Protein AF-A0A411YXD1-F1 (afdb_monomer_lite)

Radius of gyration: 34.12 Å; chains: 1; bounding box: 99×83×106 Å

pLDDT: mean 89.42, std 14.89, range [24.67, 98.75]

Structure (mmCIF, N/CA/C/O backbone):
data_AF-A0A411YXD1-F1
#
_entry.id   AF-A0A411YXD1-F1
#
loop_
_atom_site.group_PDB
_atom_site.id
_atom_site.type_symbol
_atom_site.label_atom_id
_atom_site.label_alt_id
_atom_site.label_comp_id
_atom_site.label_asym_id
_atom_site.label_entity_id
_atom_site.label_seq_id
_atom_site.pdbx_PDB_ins_code
_atom_site.Cartn_x
_atom_site.Cartn_y
_atom_site.Cartn_z
_atom_site.occupancy
_atom_site.B_iso_or_equiv
_atom_site.auth_seq_id
_atom_site.auth_comp_id
_atom_site.auth_asym_id
_atom_site.auth_atom_id
_atom_site.pdbx_PDB_model_num
ATOM 1 N N . MET A 1 1 ? -60.238 25.361 -49.384 1.00 35.88 1 MET A N 1
ATOM 2 C CA . MET A 1 1 ? -60.383 26.571 -48.543 1.00 35.88 1 MET A CA 1
ATOM 3 C C . MET A 1 1 ? -59.058 26.776 -47.833 1.00 35.88 1 MET A C 1
ATOM 5 O O . MET A 1 1 ? -58.477 25.775 -47.437 1.00 35.88 1 MET A O 1
ATOM 9 N N . VAL A 1 2 ? -58.539 28.002 -47.754 1.00 36.59 2 VAL A N 1
ATOM 10 C CA . VAL A 1 2 ? -57.205 28.255 -47.182 1.00 36.59 2 VAL A CA 1
ATOM 11 C C . VAL A 1 2 ? -57.301 28.357 -45.661 1.00 36.59 2 VAL A C 1
ATOM 13 O O . VAL A 1 2 ? -58.057 29.186 -45.165 1.00 36.59 2 VAL A O 1
ATOM 16 N N . LEU A 1 3 ? -56.491 27.577 -44.944 1.00 31.02 3 LEU A N 1
ATOM 17 C CA . LEU A 1 3 ? -55.954 27.973 -43.643 1.00 31.02 3 LEU A CA 1
ATOM 18 C C . LEU A 1 3 ? -54.430 27.938 -43.756 1.00 31.02 3 LEU A C 1
ATOM 20 O O . LEU A 1 3 ? -53.853 26.897 -44.062 1.00 31.02 3 LEU A O 1
ATOM 24 N N . LEU A 1 4 ? -53.797 29.088 -43.540 1.00 34.28 4 LEU A N 1
ATOM 25 C CA . LEU A 1 4 ? -52.350 29.186 -43.405 1.00 34.28 4 LEU A CA 1
ATOM 26 C C . LEU A 1 4 ? -51.988 28.818 -41.965 1.00 34.28 4 LEU A C 1
ATOM 28 O O . LEU A 1 4 ? -52.407 29.509 -41.039 1.00 34.28 4 LEU A O 1
ATOM 32 N N . ALA A 1 5 ? -51.205 27.757 -41.780 1.00 35.94 5 ALA A N 1
ATOM 33 C CA . ALA A 1 5 ? -50.383 27.627 -40.584 1.00 35.94 5 ALA A CA 1
ATOM 34 C C . ALA A 1 5 ? -49.140 28.500 -40.800 1.00 35.94 5 ALA A C 1
ATOM 36 O O . ALA A 1 5 ? -48.472 28.375 -41.828 1.00 35.94 5 ALA A O 1
ATOM 37 N N . SER A 1 6 ? -48.880 29.434 -39.886 1.00 31.80 6 SER A N 1
ATOM 38 C CA . SER A 1 6 ? -47.795 30.402 -40.047 1.00 31.80 6 SER A CA 1
ATOM 39 C C . SER A 1 6 ? -46.432 29.718 -40.041 1.00 31.80 6 SER A C 1
ATOM 41 O O . SER A 1 6 ? -46.124 28.947 -39.136 1.00 31.80 6 SER A O 1
ATOM 43 N N . ILE A 1 7 ? -45.588 30.077 -41.007 1.00 37.62 7 ILE A N 1
ATOM 44 C CA . ILE A 1 7 ? -44.143 29.898 -40.880 1.00 37.62 7 ILE A CA 1
ATOM 45 C C . ILE A 1 7 ? -43.700 30.837 -39.757 1.00 37.62 7 ILE A C 1
ATOM 47 O O . ILE A 1 7 ? -43.727 32.058 -39.934 1.00 37.62 7 ILE A O 1
ATOM 51 N N . SER A 1 8 ? -43.328 30.286 -38.600 1.00 34.41 8 SER A N 1
ATOM 52 C CA . SER A 1 8 ? -42.553 31.041 -37.615 1.00 34.41 8 SER A CA 1
ATOM 53 C C . SER A 1 8 ? -41.261 31.482 -38.290 1.00 34.41 8 SER A C 1
ATOM 55 O O . SER A 1 8 ? -40.558 30.658 -38.875 1.00 34.41 8 SER A O 1
ATOM 57 N N . MET A 1 9 ? -40.970 32.781 -38.253 1.00 32.47 9 MET A N 1
ATOM 58 C CA . MET A 1 9 ? -39.679 33.268 -38.723 1.00 32.47 9 MET A CA 1
ATOM 59 C C . MET A 1 9 ? -38.584 32.646 -37.860 1.00 32.47 9 MET A C 1
ATOM 61 O O . MET A 1 9 ? -38.710 32.605 -36.637 1.00 32.47 9 MET A O 1
ATOM 65 N N . ILE A 1 10 ? -37.525 32.173 -38.512 1.00 38.16 10 ILE A N 1
ATOM 66 C CA . ILE A 1 10 ? -36.271 31.846 -37.844 1.00 38.16 10 ILE A CA 1
ATOM 67 C C . ILE A 1 10 ? -35.782 33.158 -37.219 1.00 38.16 10 ILE A C 1
ATOM 69 O O . ILE A 1 10 ? -35.479 34.109 -37.947 1.00 38.16 10 ILE A O 1
ATOM 73 N N . ASN A 1 11 ? -35.774 33.238 -35.885 1.00 40.53 11 ASN A N 1
ATOM 74 C CA . ASN A 1 11 ? -34.968 34.244 -35.197 1.00 40.53 11 ASN A CA 1
ATOM 75 C C . ASN A 1 11 ? -33.523 34.023 -35.649 1.00 40.53 11 ASN A C 1
ATOM 77 O O . ASN A 1 11 ? -33.105 32.874 -35.755 1.00 40.53 11 ASN A O 1
ATOM 81 N N . ALA A 1 12 ? -32.774 35.089 -35.934 1.00 44.44 12 ALA A N 1
ATOM 82 C CA . ALA A 1 12 ? -31.348 34.934 -36.207 1.00 44.44 12 ALA A CA 1
ATOM 83 C C . ALA A 1 12 ? -30.702 34.209 -35.018 1.00 44.44 12 ALA A C 1
ATOM 85 O O . ALA A 1 12 ? -30.930 34.639 -33.887 1.00 44.44 12 ALA A O 1
ATOM 86 N N . ASP A 1 13 ? -29.968 33.123 -35.280 1.00 58.72 13 ASP A N 1
ATOM 87 C CA . ASP A 1 13 ? -29.427 32.252 -34.233 1.00 58.72 13 ASP A CA 1
ATOM 88 C C . ASP A 1 13 ? -28.627 33.085 -33.225 1.00 58.72 13 ASP A C 1
ATOM 90 O O . ASP A 1 13 ? -27.576 33.649 -33.550 1.00 58.72 13 ASP A O 1
ATOM 94 N N . GLU A 1 14 ? -29.149 33.209 -32.002 1.00 79.62 14 GLU A N 1
ATOM 95 C CA . GLU A 1 14 ? -28.469 33.934 -30.936 1.00 79.62 14 GLU A CA 1
ATOM 96 C C . GLU A 1 14 ? -27.281 33.081 -30.489 1.00 79.62 14 GLU A C 1
ATOM 98 O O . GLU A 1 14 ? -27.415 32.138 -29.715 1.00 79.62 14 GLU A O 1
ATOM 103 N N . SER A 1 15 ? -26.103 33.374 -31.044 1.00 86.81 15 SER A N 1
ATOM 104 C CA . SER A 1 15 ? -24.874 32.672 -30.690 1.00 86.81 15 SER A CA 1
ATOM 105 C C . SER A 1 15 ? -24.271 33.262 -29.414 1.00 86.81 15 SER A C 1
ATOM 107 O O . SER A 1 15 ? -23.796 34.405 -29.429 1.00 86.81 15 SER A O 1
ATOM 109 N N . SER A 1 16 ? -24.221 32.480 -28.341 1.00 93.88 16 SER A N 1
ATOM 110 C CA . SER A 1 16 ? -23.448 32.817 -27.146 1.00 93.88 16 SER A CA 1
ATOM 111 C C . SER A 1 16 ? -21.954 32.682 -27.440 1.00 93.88 16 SER A C 1
ATOM 113 O O . SER A 1 16 ? -21.511 31.676 -27.996 1.00 93.88 16 SER A O 1
ATOM 115 N N . ALA A 1 17 ? -21.174 33.700 -27.073 1.00 93.88 17 ALA A N 1
ATOM 116 C CA . ALA A 1 17 ? -19.719 33.694 -27.189 1.00 93.88 17 ALA A CA 1
ATOM 117 C C . ALA A 1 17 ? -19.075 33.413 -25.826 1.00 93.88 17 ALA A C 1
ATOM 119 O O . ALA A 1 17 ? -19.458 34.012 -24.821 1.00 93.88 17 ALA A O 1
ATOM 120 N N . TYR A 1 18 ? -18.074 32.538 -25.820 1.00 95.81 18 TYR A N 1
ATOM 121 C CA . TYR A 1 18 ? -17.337 32.103 -24.640 1.00 95.81 18 TYR A CA 1
ATOM 122 C C . TYR A 1 18 ? -15.846 32.363 -24.871 1.00 95.81 18 TYR A C 1
ATOM 124 O O . TYR A 1 18 ? -15.312 32.023 -25.926 1.00 95.81 18 TYR A O 1
ATOM 132 N N . ASN A 1 19 ? -15.179 32.970 -23.890 1.00 92.69 19 ASN A N 1
ATOM 133 C CA . ASN A 1 19 ? -13.729 33.160 -23.878 1.00 92.69 19 ASN A CA 1
ATOM 134 C C . ASN A 1 19 ? -13.125 32.275 -22.781 1.00 92.69 19 ASN A C 1
ATOM 136 O O . ASN A 1 19 ? -13.638 32.226 -21.661 1.00 92.69 19 ASN A O 1
ATOM 140 N N . LEU A 1 20 ? -12.029 31.599 -23.112 1.00 91.88 20 LEU A N 1
ATOM 141 C CA . LEU A 1 20 ? -11.222 30.803 -22.205 1.00 91.88 20 LEU A CA 1
ATOM 142 C C . LEU A 1 20 ? -9.737 31.113 -22.457 1.00 91.88 20 LEU A C 1
ATOM 144 O O . LEU A 1 20 ? -9.033 30.378 -23.150 1.00 91.88 20 LEU A O 1
ATOM 148 N N . ARG A 1 21 ? -9.263 32.231 -21.893 1.00 90.50 21 ARG A N 1
ATOM 149 C CA . ARG A 1 21 ? -7.937 32.827 -22.157 1.00 90.50 21 ARG A CA 1
ATOM 150 C C . ARG A 1 21 ? -7.789 33.233 -23.626 1.00 90.50 21 ARG A C 1
ATOM 152 O O . ARG A 1 21 ? -8.430 34.183 -24.068 1.00 90.50 21 ARG A O 1
ATOM 159 N N . THR A 1 22 ? -6.919 32.544 -24.363 1.00 91.19 22 THR A N 1
ATOM 160 C CA . THR A 1 22 ? -6.636 32.808 -25.772 1.00 91.19 22 THR A CA 1
ATOM 161 C C . THR A 1 22 ? -7.518 31.992 -26.715 1.00 91.19 22 THR A C 1
ATOM 163 O O . THR A 1 22 ? -7.541 32.287 -27.908 1.00 91.19 22 THR A O 1
ATOM 166 N N . ALA A 1 23 ? -8.264 31.011 -26.194 1.00 94.56 23 ALA A N 1
ATOM 167 C CA . ALA A 1 23 ? -9.301 30.306 -26.931 1.00 94.56 23 ALA A CA 1
ATOM 168 C C . ALA A 1 23 ? -10.633 31.063 -26.828 1.00 94.56 23 ALA A C 1
ATOM 170 O O . ALA A 1 23 ? -11.084 31.374 -25.725 1.00 94.56 23 ALA A O 1
ATOM 171 N N . GLU A 1 24 ? -11.297 31.327 -27.952 1.00 95.94 24 GLU A N 1
ATOM 172 C CA . GLU A 1 24 ? -12.664 31.866 -27.971 1.00 95.94 24 GLU A CA 1
ATOM 173 C C . GLU A 1 24 ? -13.546 31.031 -28.886 1.00 95.94 24 GLU A C 1
ATOM 175 O O . GLU A 1 24 ? -13.116 30.622 -29.959 1.00 95.94 24 GLU A O 1
ATOM 180 N N . PHE A 1 25 ? -14.795 30.791 -28.504 1.00 96.06 25 PHE A N 1
ATOM 181 C CA . PHE A 1 25 ? -15.712 30.000 -29.319 1.00 96.06 25 PHE A CA 1
ATOM 182 C C . PHE A 1 25 ? -17.157 30.473 -29.203 1.00 96.06 25 PHE A C 1
ATOM 184 O O . PHE A 1 25 ? -17.528 31.229 -28.301 1.00 96.06 25 PHE A O 1
ATOM 191 N N . LYS A 1 26 ? -17.987 30.042 -30.155 1.00 95.38 26 LYS A N 1
ATOM 192 C CA . LYS A 1 26 ? -19.409 30.387 -30.227 1.00 95.38 26 LYS A CA 1
ATOM 193 C C . LYS A 1 26 ? -20.263 29.136 -30.323 1.00 95.38 26 LYS A C 1
ATOM 195 O O . LYS A 1 26 ? -20.011 28.292 -31.177 1.00 95.38 26 LYS A O 1
ATOM 200 N N . LEU A 1 27 ? -21.289 29.068 -29.483 1.00 95.06 27 LEU A N 1
ATOM 201 C CA . LEU A 1 27 ? -22.323 28.033 -29.500 1.00 95.06 27 LEU A CA 1
ATOM 202 C C . LEU A 1 27 ? -23.685 28.693 -29.732 1.00 95.06 27 LEU A C 1
ATOM 204 O O . LEU A 1 27 ? -23.837 29.896 -29.519 1.00 95.06 27 LEU A O 1
ATOM 208 N N . SER A 1 28 ? -24.686 27.916 -30.136 1.00 92.19 28 SER A N 1
ATOM 209 C CA . SER A 1 28 ? -26.081 28.370 -30.081 1.00 92.19 28 SER A CA 1
ATOM 210 C C . SER A 1 28 ? -26.512 28.541 -28.616 1.00 92.19 28 SER A C 1
ATOM 212 O O . SER A 1 28 ? -26.111 27.747 -27.765 1.00 92.19 28 SER A O 1
ATOM 214 N N . ALA A 1 29 ? -27.293 29.579 -28.294 1.00 89.69 29 ALA A N 1
ATOM 215 C CA . ALA A 1 29 ? -27.664 29.923 -26.913 1.00 89.69 29 ALA A CA 1
ATOM 216 C C . ALA A 1 29 ? -28.579 28.903 -26.201 1.00 89.69 29 ALA A C 1
ATOM 218 O O . ALA A 1 29 ? -28.883 29.080 -25.022 1.00 89.69 29 ALA A O 1
ATOM 219 N N . ASP A 1 30 ? -29.010 27.845 -26.888 1.00 92.38 30 ASP A N 1
ATOM 220 C CA . ASP A 1 30 ? -29.716 26.697 -26.315 1.00 92.38 30 ASP A CA 1
ATOM 221 C C . ASP A 1 30 ? -28.779 25.601 -25.761 1.00 92.38 30 ASP A C 1
ATOM 223 O O . ASP A 1 30 ? -29.251 24.702 -25.064 1.00 92.38 30 ASP A O 1
ATOM 227 N N . TRP A 1 31 ? -27.461 25.686 -25.989 1.00 96.75 31 TRP A N 1
ATOM 228 C CA . TRP A 1 31 ? -26.475 24.843 -25.302 1.00 96.75 31 TRP A CA 1
ATOM 229 C C . TRP A 1 31 ? -26.334 25.256 -23.833 1.00 96.75 31 TRP A C 1
ATOM 231 O O . TRP A 1 31 ? -25.982 26.394 -23.513 1.00 96.75 31 TRP A O 1
ATOM 241 N N . GLN A 1 32 ? -26.568 24.312 -22.921 1.00 96.62 32 GLN A N 1
ATOM 242 C CA . GLN A 1 32 ? -26.521 24.571 -21.485 1.00 96.62 32 GLN A CA 1
ATOM 243 C C . GLN A 1 32 ? -25.117 24.308 -20.929 1.00 96.62 32 GLN A C 1
ATOM 245 O O . GLN A 1 32 ? -24.613 23.192 -21.019 1.00 96.62 32 GLN A O 1
ATOM 250 N N . VAL A 1 33 ? -24.522 25.309 -20.270 1.00 96.50 33 VAL A N 1
ATOM 251 C CA . VAL A 1 33 ? -23.335 25.119 -19.415 1.00 96.50 33 VAL A CA 1
ATOM 252 C C . VAL A 1 33 ? -23.712 24.210 -18.242 1.00 96.50 33 VAL A C 1
ATOM 254 O O . VAL A 1 33 ? -24.621 24.540 -17.475 1.00 96.50 33 VAL A O 1
ATOM 257 N N . ILE A 1 34 ? -23.007 23.089 -18.091 1.00 93.88 34 ILE A N 1
ATOM 258 C CA . ILE A 1 34 ? -23.165 22.146 -16.970 1.00 93.88 34 ILE A CA 1
ATOM 259 C C . ILE A 1 34 ? -22.016 22.251 -15.960 1.00 93.88 34 ILE A C 1
ATOM 261 O O . ILE A 1 34 ? -22.231 22.024 -14.770 1.00 93.88 34 ILE A O 1
ATOM 265 N N . TYR A 1 35 ? -20.830 22.678 -16.401 1.00 91.81 35 TYR A N 1
ATOM 266 C CA . TYR A 1 35 ? -19.693 22.992 -15.539 1.00 91.81 35 TYR A CA 1
ATOM 267 C C . TYR A 1 35 ? -18.881 24.158 -16.113 1.00 91.81 35 TYR A C 1
ATOM 269 O O . TYR A 1 35 ? -18.797 24.352 -17.326 1.00 91.81 35 TYR A O 1
ATOM 277 N N . SER A 1 36 ? -18.271 24.953 -15.235 1.00 89.31 36 SER A N 1
ATOM 278 C CA . SER A 1 36 ? -17.346 26.015 -15.631 1.00 89.31 36 SER A CA 1
ATOM 279 C C . SER A 1 36 ? -16.324 26.283 -14.533 1.00 89.31 36 SER A C 1
ATOM 281 O O . SER A 1 36 ? -16.703 26.570 -13.394 1.00 89.31 36 SER A O 1
ATOM 283 N N . ARG A 1 37 ? -15.038 26.282 -14.884 1.00 81.38 37 ARG A N 1
ATOM 284 C CA . ARG A 1 37 ? -13.931 26.710 -14.025 1.00 81.38 37 ARG A CA 1
ATOM 285 C C . ARG A 1 37 ? -13.236 27.893 -14.689 1.00 81.38 37 ARG A C 1
ATOM 287 O O . ARG A 1 37 ? -12.731 27.758 -15.803 1.00 81.38 37 ARG A O 1
ATOM 294 N N . ARG A 1 38 ? -13.223 29.043 -14.000 1.00 79.31 38 ARG A N 1
ATOM 295 C CA . ARG A 1 38 ? -12.685 30.316 -14.510 1.00 79.31 38 ARG A CA 1
ATOM 296 C C . ARG A 1 38 ? -11.320 30.112 -15.169 1.00 79.31 38 ARG A C 1
ATOM 298 O O . ARG A 1 38 ? -10.421 29.535 -14.566 1.00 79.31 38 ARG A O 1
ATOM 305 N N . ASP A 1 39 ? -11.201 30.598 -16.400 1.00 79.94 39 ASP A N 1
ATOM 306 C CA . ASP A 1 39 ? -10.015 30.530 -17.256 1.00 79.94 39 ASP A CA 1
ATOM 307 C C . ASP A 1 39 ? -9.462 29.107 -17.515 1.00 79.94 39 ASP A C 1
ATOM 309 O O . ASP A 1 39 ? -8.401 28.990 -18.117 1.00 79.94 39 ASP A O 1
ATOM 313 N N . GLN A 1 40 ? -10.122 28.025 -17.085 1.00 88.50 40 GLN A N 1
ATOM 314 C CA . GLN A 1 40 ? -9.610 26.651 -17.197 1.00 88.50 40 GLN A CA 1
ATOM 315 C C . GLN A 1 40 ? -10.502 25.730 -18.035 1.00 88.50 40 GLN A C 1
ATOM 317 O O . GLN A 1 40 ? -9.966 24.967 -18.830 1.00 88.50 40 GLN A O 1
ATOM 322 N N . GLN A 1 41 ? -11.829 25.767 -17.863 1.00 96.12 41 GLN A N 1
ATOM 323 C CA . GLN A 1 41 ? -12.745 24.792 -18.470 1.00 96.12 41 GLN A CA 1
ATOM 324 C C . GLN A 1 41 ? -14.181 25.322 -18.592 1.00 96.12 41 GLN A C 1
ATOM 326 O O . GLN A 1 41 ? -14.681 25.969 -17.670 1.00 96.12 41 GLN A O 1
ATOM 331 N N . PHE A 1 42 ? -14.859 24.972 -19.684 1.00 97.25 42 PHE A N 1
ATOM 332 C CA . PHE A 1 42 ? -16.319 24.956 -19.797 1.00 97.25 42 PHE A CA 1
ATOM 333 C C . PHE A 1 42 ? -16.779 23.601 -20.330 1.00 97.25 42 PHE A C 1
ATOM 335 O O . PHE A 1 42 ? -16.276 23.160 -21.364 1.00 97.25 42 PHE A O 1
ATOM 342 N N . ASP A 1 43 ? -17.794 23.023 -19.692 1.00 97.56 43 ASP A N 1
ATOM 343 C CA . ASP A 1 43 ? -18.489 21.840 -20.193 1.00 97.56 43 ASP A CA 1
ATOM 344 C C . ASP A 1 43 ? -19.954 22.190 -20.461 1.00 97.56 43 ASP A C 1
ATOM 346 O O . ASP A 1 43 ? -20.622 22.840 -19.644 1.00 97.56 43 ASP A O 1
ATOM 350 N N . PHE A 1 44 ? -20.461 21.743 -21.605 1.00 97.88 44 PHE A N 1
ATOM 351 C CA . PHE A 1 44 ? -21.805 22.019 -22.098 1.00 97.88 44 PHE A CA 1
ATOM 352 C C . PHE A 1 44 ? -22.529 20.726 -22.453 1.00 97.88 44 PHE A C 1
ATOM 354 O O . PHE A 1 44 ? -21.902 19.791 -22.943 1.00 97.88 44 PHE A O 1
ATOM 361 N N . VAL A 1 45 ? -23.854 20.719 -22.324 1.00 97.31 45 VAL A N 1
ATOM 362 C CA . VAL A 1 45 ? -24.727 19.696 -22.915 1.00 97.31 45 VAL A CA 1
ATOM 363 C C . VAL A 1 45 ? -25.546 20.293 -24.061 1.00 97.31 45 VAL A C 1
ATOM 365 O O . VAL A 1 45 ? -25.969 21.454 -24.001 1.00 97.31 45 VAL A O 1
ATOM 368 N N . SER A 1 46 ? -25.756 19.509 -25.118 1.00 97.00 46 SER A N 1
ATOM 369 C CA . SER A 1 46 ? -26.563 19.906 -26.271 1.00 97.00 46 SER A CA 1
ATOM 370 C C . SER A 1 46 ? -28.062 19.999 -25.932 1.00 97.00 46 SER A C 1
ATOM 372 O O . SER A 1 46 ? -28.527 19.329 -25.006 1.00 97.00 46 SER A O 1
ATOM 374 N N . PRO A 1 47 ? -28.862 20.760 -26.708 1.00 95.31 47 PRO A N 1
ATOM 375 C CA . PRO A 1 47 ? -30.299 20.950 -26.446 1.00 95.31 47 PRO A CA 1
ATOM 376 C C . PRO A 1 47 ? -31.133 19.657 -26.475 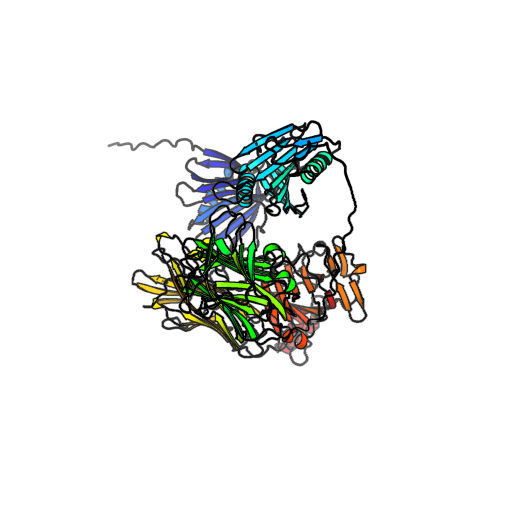1.00 95.31 47 PRO A C 1
ATOM 378 O O . PRO A 1 47 ? -32.225 19.600 -25.913 1.00 95.31 47 PRO A O 1
ATOM 381 N N . ASP A 1 48 ? -30.631 18.623 -27.155 1.00 94.25 48 ASP A N 1
ATOM 382 C CA . ASP A 1 48 ? -31.226 17.289 -27.269 1.00 94.25 48 ASP A CA 1
ATOM 383 C C . ASP A 1 48 ? -30.623 16.255 -26.295 1.00 94.25 48 ASP A C 1
ATOM 385 O O . ASP A 1 48 ? -31.038 15.096 -26.304 1.00 94.25 48 ASP A O 1
ATOM 389 N N . GLY A 1 49 ? -29.650 16.648 -25.462 1.00 95.19 49 GLY A N 1
ATOM 390 C CA . GLY A 1 49 ? -28.975 15.771 -24.499 1.00 95.19 49 GLY A CA 1
ATOM 391 C C . GLY A 1 49 ? -28.081 14.688 -25.116 1.00 95.19 49 GLY A C 1
ATOM 392 O O . GLY A 1 49 ? -27.695 13.755 -24.413 1.00 95.19 49 GLY A O 1
ATOM 393 N N . ARG A 1 50 ? -27.781 14.757 -26.421 1.00 96.56 50 ARG A N 1
ATOM 394 C CA . ARG A 1 50 ? -27.022 13.721 -27.149 1.00 96.56 50 ARG A CA 1
ATOM 395 C C . ARG A 1 50 ? -25.514 13.940 -27.189 1.00 96.56 50 ARG A C 1
ATOM 397 O O . ARG A 1 50 ? -24.785 12.983 -27.470 1.00 96.56 50 ARG A O 1
ATOM 404 N N . TYR A 1 51 ? -25.064 15.166 -26.944 1.00 97.94 51 TYR A N 1
ATOM 405 C CA . TYR A 1 51 ? -23.663 15.556 -27.002 1.00 97.94 51 TYR A CA 1
ATOM 406 C C . TYR A 1 51 ? -23.266 16.335 -25.750 1.00 97.94 51 TYR A C 1
ATOM 408 O O . TYR A 1 51 ? -24.007 17.207 -25.293 1.00 97.94 51 TYR A O 1
ATOM 416 N N . GLU A 1 52 ? -22.063 16.073 -25.253 1.00 98.12 52 GLU A N 1
ATOM 417 C CA . GLU A 1 52 ? -21.392 16.907 -24.257 1.00 98.12 52 GLU A CA 1
ATOM 418 C C . GLU A 1 52 ? -20.130 17.500 -24.892 1.00 98.12 52 GLU A C 1
ATOM 420 O O . GLU A 1 52 ? -19.293 16.763 -25.410 1.00 98.12 52 GLU A O 1
ATOM 425 N N . LEU A 1 53 ? -20.001 18.827 -24.896 1.00 98.06 53 LEU A N 1
ATOM 426 C CA . LEU A 1 53 ? -18.821 19.537 -25.399 1.00 98.06 53 LEU A CA 1
ATOM 427 C C . LEU A 1 53 ? -17.993 20.003 -24.203 1.00 98.06 53 LEU A C 1
ATOM 429 O O . LEU A 1 53 ? -18.499 20.770 -23.389 1.00 98.06 53 LEU A O 1
ATOM 433 N N . TRP A 1 54 ? -16.736 19.582 -24.109 1.00 98.19 54 TRP A N 1
ATOM 434 C CA . TRP A 1 54 ? -15.784 20.049 -23.104 1.00 98.19 54 TRP A CA 1
ATOM 435 C C . TRP A 1 54 ? -14.694 20.877 -23.798 1.00 98.19 54 TRP A C 1
ATOM 437 O O . TRP A 1 54 ? -14.033 20.416 -24.733 1.00 98.19 54 TRP A O 1
ATOM 447 N N . ALA A 1 55 ? -14.500 22.112 -23.343 1.00 97.25 55 ALA A N 1
ATOM 448 C CA . ALA A 1 55 ? -13.508 23.051 -23.856 1.00 97.25 55 ALA A CA 1
ATOM 449 C C . ALA A 1 55 ? -12.610 23.489 -22.696 1.00 97.25 55 ALA A C 1
ATOM 451 O O . ALA A 1 55 ? -13.058 24.226 -21.813 1.00 97.25 55 ALA A O 1
ATOM 452 N N . ARG A 1 56 ? -11.361 23.008 -22.656 1.00 97.06 56 ARG A N 1
ATOM 453 C CA . ARG A 1 56 ? -10.495 23.163 -21.476 1.00 97.06 56 ARG A CA 1
ATOM 454 C C . ARG A 1 56 ? -9.016 23.298 -21.791 1.00 97.06 56 ARG A C 1
ATOM 456 O O . ARG A 1 56 ? -8.510 22.677 -22.715 1.00 97.06 56 ARG A O 1
ATOM 463 N N . TRP A 1 57 ? -8.314 24.059 -20.963 1.00 94.25 57 TRP A N 1
ATOM 464 C CA . TRP A 1 57 ? -6.860 23.997 -20.865 1.00 94.25 57 TRP A CA 1
ATOM 465 C C . TRP A 1 57 ? -6.471 22.840 -19.944 1.00 94.25 57 TRP A C 1
ATOM 467 O O . TRP A 1 57 ? -7.024 22.697 -18.849 1.00 94.25 57 TRP A O 1
ATOM 477 N N . TRP A 1 58 ? -5.530 22.015 -20.390 1.00 91.12 58 TRP A N 1
ATOM 478 C CA . TRP A 1 58 ? -5.039 20.839 -19.675 1.00 91.12 58 TRP A CA 1
ATOM 479 C C . TRP A 1 58 ? -3.511 20.836 -19.666 1.00 91.12 58 TRP A C 1
ATOM 481 O O . TRP A 1 58 ? -2.861 21.104 -20.680 1.00 91.12 58 TRP A O 1
ATOM 491 N N . PHE A 1 59 ? -2.930 20.557 -18.504 1.00 84.00 59 PHE A N 1
ATOM 492 C CA . PHE A 1 59 ? -1.502 20.301 -18.386 1.00 84.00 59 PHE A CA 1
ATOM 493 C C . PHE A 1 59 ? -1.240 18.864 -18.854 1.00 84.00 59 PHE A C 1
ATOM 495 O O . PHE A 1 59 ? -1.899 17.976 -18.331 1.00 84.00 59 PHE A O 1
ATOM 502 N N . PRO A 1 60 ? -0.324 18.605 -19.806 1.00 77.12 60 PRO A N 1
ATOM 503 C CA . PRO A 1 60 ? -0.077 17.251 -20.296 1.00 77.12 60 PRO A CA 1
ATOM 504 C C . PRO A 1 60 ? 0.731 16.435 -19.276 1.00 77.12 60 PRO A C 1
ATOM 506 O O . PRO A 1 60 ? 1.957 16.359 -19.360 1.00 77.12 60 PRO A O 1
ATOM 509 N N . ASP A 1 61 ? 0.019 15.880 -18.297 1.00 72.50 61 ASP A N 1
ATOM 510 C CA . ASP A 1 61 ? 0.488 14.920 -17.293 1.00 72.50 61 ASP A CA 1
ATOM 511 C C . ASP A 1 61 ? 0.448 13.467 -17.803 1.00 72.50 61 ASP A C 1
ATOM 513 O O . ASP A 1 61 ? 1.289 12.658 -17.416 1.00 72.50 61 ASP A O 1
ATOM 517 N N . GLU A 1 62 ? -0.457 13.159 -18.734 1.00 64.06 62 GLU A N 1
ATOM 518 C CA . GLU A 1 62 ? -0.554 11.867 -19.427 1.00 64.06 62 GLU A CA 1
ATOM 519 C C . GLU A 1 62 ? -0.100 11.957 -20.904 1.00 64.06 62 GLU A C 1
ATOM 521 O O . GLU A 1 62 ? -0.160 13.026 -21.525 1.00 64.06 62 GLU A O 1
ATOM 526 N N . PRO A 1 63 ? 0.343 10.850 -21.533 1.00 73.94 63 PRO A N 1
ATOM 527 C CA . PRO A 1 63 ? 0.606 10.828 -22.969 1.00 73.94 63 PRO A CA 1
ATOM 528 C C . PRO A 1 63 ? -0.705 10.904 -23.771 1.00 73.94 63 PRO A C 1
ATOM 530 O O . PRO A 1 63 ? -1.670 10.198 -23.500 1.00 73.94 63 PRO A O 1
ATOM 533 N N . LEU A 1 64 ? -0.743 11.713 -24.835 1.00 80.75 64 LEU A N 1
ATOM 534 C CA . LEU A 1 64 ? -1.938 11.838 -25.691 1.00 80.75 64 LEU A CA 1
ATOM 535 C C . LEU A 1 64 ? -2.240 10.589 -26.552 1.00 80.75 64 LEU A C 1
ATOM 537 O O . LEU A 1 64 ? -3.283 10.540 -27.206 1.00 80.75 64 LEU A O 1
ATOM 541 N N . LEU A 1 65 ? -1.347 9.600 -26.593 1.00 80.44 65 LEU A N 1
ATOM 542 C CA . LEU A 1 65 ? -1.449 8.372 -27.388 1.00 80.44 65 LEU A CA 1
ATOM 543 C C . LEU A 1 65 ? -0.906 7.187 -26.576 1.00 80.44 65 LEU A C 1
ATOM 545 O O . LEU A 1 65 ? -0.077 7.385 -25.692 1.00 80.44 65 LEU A O 1
ATOM 549 N N . GLY A 1 66 ? -1.331 5.966 -26.915 1.00 65.56 66 GLY A N 1
ATOM 550 C CA . GLY A 1 66 ? -0.883 4.723 -26.265 1.00 65.56 66 GLY A CA 1
ATOM 551 C C . GLY A 1 66 ? -1.997 3.909 -25.598 1.00 65.56 66 GLY A C 1
ATOM 552 O O . GLY A 1 66 ? -1.761 2.763 -25.233 1.00 65.56 66 GLY A O 1
ATOM 553 N N . PHE A 1 67 ? -3.203 4.471 -25.484 1.00 67.06 67 PHE A N 1
ATOM 554 C CA . PHE A 1 67 ? -4.398 3.774 -25.001 1.00 67.06 67 PHE A CA 1
ATOM 555 C C . PHE A 1 67 ? -5.073 2.960 -26.119 1.00 67.06 67 PHE A C 1
ATOM 557 O O . PHE A 1 67 ? -5.026 3.339 -27.293 1.00 67.06 67 PHE A O 1
ATOM 564 N N . ASP A 1 68 ? -5.698 1.840 -25.753 1.00 72.06 68 ASP A N 1
ATOM 565 C CA . ASP A 1 68 ? -6.322 0.865 -26.657 1.00 72.06 68 ASP A CA 1
ATOM 566 C C . ASP A 1 68 ? -7.719 1.276 -27.157 1.00 72.06 68 ASP A C 1
ATOM 568 O O . ASP A 1 68 ? -8.205 0.743 -28.155 1.00 72.06 68 ASP A O 1
ATOM 572 N N . ASP A 1 69 ? -8.336 2.273 -26.520 1.00 84.31 69 ASP A N 1
ATOM 573 C CA . ASP A 1 69 ? -9.610 2.879 -26.919 1.00 84.31 69 ASP A CA 1
ATOM 574 C C . ASP A 1 69 ? -9.484 3.917 -28.059 1.00 84.31 69 ASP A C 1
ATOM 576 O O . ASP A 1 69 ? -10.498 4.361 -28.612 1.00 84.31 69 ASP A O 1
ATOM 580 N N . ILE A 1 70 ? -8.260 4.290 -28.461 1.00 88.19 70 ILE A N 1
ATOM 581 C CA . ILE A 1 70 ? -7.990 5.255 -29.540 1.00 88.19 70 ILE A CA 1
ATOM 582 C C . ILE A 1 70 ? -8.115 4.574 -30.913 1.00 88.19 70 ILE A C 1
ATOM 584 O O . ILE A 1 70 ? -7.160 4.034 -31.469 1.00 88.19 70 ILE A O 1
ATOM 588 N N . ILE A 1 71 ? -9.303 4.670 -31.510 1.00 89.06 71 ILE A N 1
ATOM 589 C CA . ILE A 1 71 ? -9.645 4.047 -32.799 1.00 89.06 71 ILE A CA 1
ATOM 590 C C . ILE A 1 71 ? -8.981 4.753 -33.997 1.00 89.06 71 ILE A C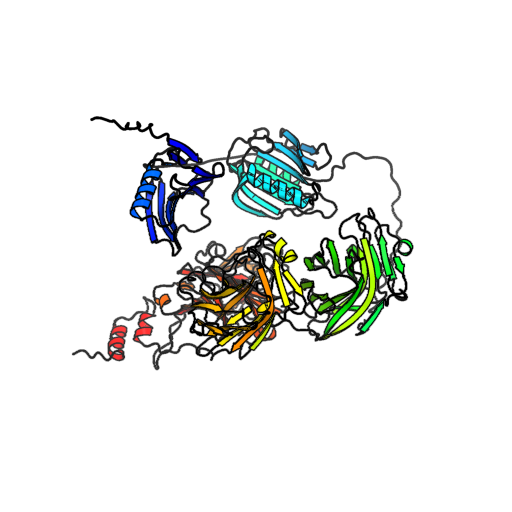 1
ATOM 592 O O . ILE A 1 71 ? -8.705 4.123 -35.021 1.00 89.06 71 ILE A O 1
ATOM 596 N N . ARG A 1 72 ? -8.729 6.068 -33.905 1.00 91.31 72 ARG A N 1
ATOM 597 C CA . ARG A 1 72 ? -8.052 6.863 -34.949 1.00 91.31 72 ARG A CA 1
ATOM 598 C C . ARG A 1 72 ? -7.417 8.124 -34.366 1.00 91.31 72 ARG A C 1
ATOM 600 O O . ARG A 1 72 ? -8.019 8.799 -33.536 1.00 91.31 72 ARG A O 1
ATOM 607 N N . HIS A 1 73 ? -6.252 8.508 -34.884 1.00 91.94 73 HIS A N 1
ATOM 608 C CA . HIS A 1 73 ? -5.637 9.810 -34.618 1.00 91.94 73 HIS A CA 1
ATOM 609 C C . HIS A 1 73 ? -4.957 10.388 -35.871 1.00 91.94 73 HIS A C 1
ATOM 611 O O . HIS A 1 73 ? -4.555 9.647 -36.767 1.00 91.94 73 HIS A O 1
ATOM 617 N N . GLU A 1 74 ? -4.839 11.715 -35.955 1.00 90.00 74 GLU A N 1
ATOM 618 C CA . GLU A 1 74 ? -4.149 12.425 -37.049 1.00 90.00 74 GLU A CA 1
ATOM 619 C C . GLU A 1 74 ? -3.732 13.841 -36.612 1.00 90.00 74 GLU A C 1
ATOM 621 O O . GLU A 1 74 ? -4.483 14.521 -35.915 1.00 90.00 74 GLU A O 1
ATOM 626 N N . THR A 1 75 ? -2.562 14.329 -37.033 1.00 87.75 75 THR A N 1
ATOM 627 C CA . THR A 1 75 ? -2.164 15.726 -36.777 1.00 87.75 75 THR A CA 1
ATOM 628 C C . THR A 1 75 ? -2.765 16.653 -37.832 1.00 87.75 75 THR A C 1
ATOM 630 O O . THR A 1 75 ? -2.647 16.411 -39.034 1.00 87.75 75 THR A O 1
ATOM 633 N N . ARG A 1 76 ? -3.389 17.745 -37.388 1.00 89.38 76 ARG A N 1
ATOM 634 C CA . ARG A 1 76 ? -3.913 18.839 -38.218 1.00 89.38 76 ARG A CA 1
ATOM 635 C C . ARG A 1 76 ? -3.173 20.134 -37.878 1.00 89.38 76 ARG A C 1
ATOM 637 O O . ARG A 1 76 ? -2.609 20.250 -36.796 1.00 89.38 76 ARG A O 1
ATOM 644 N N . VAL A 1 77 ? -3.202 21.129 -38.769 1.00 88.19 77 VAL A N 1
ATOM 645 C CA . VAL A 1 77 ? -2.667 22.472 -38.472 1.00 88.19 77 VAL A CA 1
ATOM 646 C C . VAL A 1 77 ? -3.820 23.472 -38.438 1.00 88.19 77 VAL A C 1
ATOM 648 O O . VAL A 1 77 ? -4.460 23.722 -39.459 1.00 88.19 77 VAL A O 1
ATOM 651 N N . LEU A 1 78 ? -4.110 24.009 -37.254 1.00 89.31 78 LEU A N 1
ATOM 652 C CA . LEU A 1 78 ? -5.315 24.769 -36.913 1.00 89.31 78 LEU A CA 1
ATOM 653 C C . LEU A 1 78 ? -4.918 26.005 -36.087 1.00 89.31 78 LEU A C 1
ATOM 655 O O . LEU A 1 78 ? -4.038 25.911 -35.241 1.00 89.31 78 LEU A O 1
ATOM 659 N N . ALA A 1 79 ? -5.508 27.178 -36.349 1.00 87.00 79 ALA A N 1
ATOM 660 C CA . ALA A 1 79 ? -5.161 28.457 -35.687 1.00 87.00 79 ALA A CA 1
ATOM 661 C C . ALA A 1 79 ? -3.650 28.820 -35.684 1.00 87.00 79 ALA A C 1
ATOM 663 O O . ALA A 1 79 ? -3.184 29.614 -34.873 1.00 87.00 79 ALA A O 1
ATOM 664 N N . GLY A 1 80 ? -2.851 28.232 -36.584 1.00 83.81 80 GLY A N 1
ATOM 665 C CA . GLY A 1 80 ? -1.397 28.447 -36.652 1.00 83.81 80 GLY A CA 1
ATOM 666 C C . GLY A 1 80 ? -0.558 27.470 -35.849 1.00 83.81 80 GLY A C 1
ATOM 667 O O . GLY A 1 80 ? 0.630 27.717 -35.675 1.00 83.81 80 GLY A O 1
ATOM 668 N N . GLN A 1 81 ? -1.176 26.397 -35.368 1.00 89.06 81 GLN A N 1
ATOM 669 C CA . GLN A 1 81 ? -0.639 25.494 -34.363 1.00 89.06 81 GLN A CA 1
ATOM 670 C C . GLN A 1 81 ? -0.881 24.055 -34.818 1.00 89.06 81 GLN A C 1
ATOM 672 O O . GLN A 1 81 ? -1.860 23.777 -35.515 1.00 89.06 81 GLN A O 1
ATOM 677 N N . GLU A 1 82 ? -0.005 23.131 -34.439 1.00 91.06 82 GLU A N 1
ATOM 678 C CA . GLU A 1 82 ? -0.299 21.709 -34.605 1.00 91.06 82 GLU A CA 1
ATOM 679 C C . GLU A 1 82 ? -1.339 21.285 -33.567 1.00 91.06 82 GLU A C 1
ATOM 681 O O . GLU A 1 82 ? -1.244 21.642 -32.393 1.00 91.06 82 GLU A O 1
ATOM 686 N N . ALA A 1 83 ? -2.343 20.533 -34.005 1.00 95.06 83 ALA A N 1
ATOM 687 C CA . ALA A 1 83 ? -3.389 19.988 -33.158 1.00 95.06 83 ALA A CA 1
ATOM 688 C C . ALA A 1 83 ? -3.584 18.505 -33.479 1.00 95.06 83 ALA A C 1
ATOM 690 O O . ALA A 1 83 ? -3.868 18.139 -34.623 1.00 95.06 83 ALA A O 1
ATOM 691 N N . LEU A 1 84 ? -3.428 17.646 -32.475 1.00 94.25 84 LEU A N 1
ATOM 692 C CA . LEU A 1 84 ? -3.663 16.214 -32.603 1.00 94.25 84 LEU A CA 1
ATOM 693 C C . LEU A 1 84 ? -5.166 15.943 -32.509 1.00 94.25 84 LEU A C 1
ATOM 695 O O . LEU A 1 84 ? -5.780 16.194 -31.473 1.00 94.25 84 LEU A O 1
ATOM 699 N N . PHE A 1 85 ? -5.759 15.426 -33.581 1.00 96.44 85 PHE A N 1
ATOM 700 C CA . PHE A 1 85 ? -7.114 14.888 -33.556 1.00 96.44 85 PHE A CA 1
ATOM 701 C C . PHE A 1 85 ? -7.097 13.469 -32.987 1.00 96.44 85 PHE A C 1
ATOM 703 O O . PHE A 1 85 ? -6.272 12.658 -33.414 1.00 96.44 85 PHE A O 1
ATOM 710 N N . ARG A 1 86 ? -8.023 13.161 -32.072 1.00 96.75 86 ARG A N 1
ATOM 711 C CA . ARG A 1 86 ? -8.241 11.819 -31.507 1.00 96.75 86 ARG A CA 1
ATOM 712 C C . ARG A 1 86 ? -9.709 11.417 -31.669 1.00 96.75 86 ARG A C 1
ATOM 714 O O . ARG A 1 86 ? -10.608 12.229 -31.463 1.00 96.75 86 ARG A O 1
ATOM 721 N N . HIS A 1 87 ? -9.957 10.162 -32.023 1.00 96.06 87 HIS A N 1
ATOM 722 C CA . HIS A 1 87 ? -11.270 9.516 -32.012 1.00 96.06 87 HIS A CA 1
ATOM 723 C C . HIS A 1 87 ? -11.156 8.284 -31.118 1.00 96.06 87 HIS A C 1
ATOM 725 O O . HIS A 1 87 ? -10.365 7.384 -31.396 1.00 96.06 87 HIS A O 1
ATOM 731 N N . ILE A 1 88 ? -11.929 8.296 -30.034 1.00 94.88 88 ILE A N 1
ATOM 732 C CA . ILE A 1 88 ? -11.843 7.355 -28.916 1.00 94.88 88 ILE A CA 1
ATOM 733 C C . ILE A 1 88 ? -13.209 6.673 -28.740 1.00 94.88 88 ILE A C 1
ATOM 735 O O . ILE A 1 88 ? -14.234 7.360 -28.798 1.00 94.88 88 ILE A O 1
ATOM 739 N N . GLU A 1 89 ? -13.255 5.353 -28.540 1.00 93.56 89 GLU A N 1
ATOM 740 C CA . GLU A 1 89 ? -14.497 4.599 -28.288 1.00 93.56 89 GLU A CA 1
ATOM 741 C C . GLU A 1 89 ? -14.384 3.708 -27.047 1.00 93.56 89 GLU A C 1
ATOM 743 O O . GLU A 1 89 ? -13.608 2.759 -27.019 1.00 93.56 89 GLU A O 1
ATOM 748 N N . GLY A 1 90 ? -15.217 3.987 -26.040 1.00 84.12 90 GLY A N 1
ATOM 749 C CA . GLY A 1 90 ? -15.242 3.267 -24.769 1.00 84.12 90 GLY A CA 1
ATOM 750 C C . GLY A 1 90 ? -16.671 2.914 -24.357 1.00 84.12 90 GLY A C 1
ATOM 751 O O . GLY A 1 90 ? -17.487 3.792 -24.065 1.00 84.12 90 GLY A O 1
ATOM 752 N N . GLY A 1 91 ? -16.987 1.618 -24.315 1.00 87.06 91 GLY A N 1
ATOM 753 C CA . GLY A 1 91 ? -18.292 1.118 -23.867 1.00 87.06 91 GLY A CA 1
ATOM 754 C C . GLY A 1 91 ? -19.445 1.468 -24.818 1.00 87.06 91 GLY A C 1
ATOM 755 O O . GLY A 1 91 ? -19.550 0.899 -25.901 1.00 87.06 91 GLY A O 1
ATOM 756 N N . ASP A 1 92 ? -20.355 2.344 -24.383 1.00 87.44 92 ASP A N 1
ATOM 757 C CA . ASP A 1 92 ? -21.453 2.918 -25.184 1.00 87.44 92 ASP A CA 1
ATOM 758 C C . ASP A 1 92 ? -21.166 4.359 -25.663 1.00 87.44 92 ASP A C 1
ATOM 760 O O . ASP A 1 92 ? -22.007 4.985 -26.324 1.00 87.44 92 ASP A O 1
ATOM 764 N N . SER A 1 93 ? -19.982 4.882 -25.327 1.00 90.88 93 SER A N 1
ATOM 765 C CA . SER A 1 93 ? -19.571 6.269 -25.533 1.00 90.88 93 SER A CA 1
ATOM 766 C C . SER A 1 93 ? -18.481 6.419 -26.600 1.00 90.88 93 SER A C 1
ATOM 768 O O . SER A 1 93 ? -17.637 5.542 -26.795 1.00 90.88 93 SER A O 1
ATOM 770 N N . ARG A 1 94 ? -18.489 7.564 -27.287 1.00 96.81 94 ARG A N 1
ATOM 771 C CA . ARG A 1 94 ? -17.450 7.991 -28.231 1.00 96.81 94 ARG A CA 1
ATOM 772 C C . ARG A 1 94 ? -17.016 9.414 -27.904 1.00 96.81 94 ARG A C 1
ATOM 774 O O . ARG A 1 94 ? -17.878 10.276 -27.744 1.00 96.81 94 ARG A O 1
ATOM 781 N N . SER A 1 95 ? -15.710 9.671 -27.917 1.00 97.62 95 SER A N 1
ATOM 782 C CA . SER A 1 95 ? -15.139 11.023 -27.932 1.00 97.62 95 SER A CA 1
ATOM 783 C C . SER A 1 95 ? -14.525 11.343 -29.298 1.00 97.62 95 SER A C 1
ATOM 785 O O . SER A 1 95 ? -13.912 10.480 -29.933 1.00 97.62 95 SER A O 1
ATOM 787 N N . LEU A 1 96 ? -14.695 12.583 -29.753 1.00 97.56 96 LEU A N 1
ATOM 788 C CA . LEU A 1 96 ? -13.913 13.205 -30.821 1.00 97.56 96 LEU A CA 1
ATOM 789 C C . LEU A 1 96 ? -13.212 14.426 -30.231 1.00 97.56 96 LEU A C 1
ATOM 791 O O . LEU A 1 96 ? -13.859 15.266 -29.612 1.00 97.56 96 LEU A O 1
ATOM 795 N N . GLU A 1 97 ? -11.906 14.536 -30.421 1.00 97.88 97 GLU A N 1
ATOM 796 C CA . GLU A 1 97 ? -11.077 15.510 -29.717 1.00 97.88 97 GLU A CA 1
ATOM 797 C C . GLU A 1 97 ? -10.064 16.189 -30.640 1.00 97.88 97 GLU A C 1
ATOM 799 O O . GLU A 1 97 ? -9.558 15.578 -31.579 1.00 97.88 97 GLU A O 1
ATOM 804 N N . LEU A 1 98 ? -9.728 17.445 -30.332 1.00 97.38 98 LEU A N 1
ATOM 805 C CA . LEU A 1 98 ? -8.513 18.125 -30.780 1.00 97.38 98 LEU A CA 1
ATOM 806 C C . LEU A 1 98 ? -7.698 18.613 -29.579 1.00 97.38 98 LEU A C 1
ATOM 808 O O . LEU A 1 98 ? -8.210 19.381 -28.767 1.00 97.38 98 LEU A O 1
ATOM 812 N N . ALA A 1 99 ? -6.425 18.224 -29.523 1.00 96.44 99 ALA A N 1
ATOM 813 C CA . ALA A 1 99 ? -5.442 18.688 -28.549 1.00 96.44 99 ALA A CA 1
ATOM 814 C C . ALA A 1 99 ? -4.411 19.604 -29.235 1.00 96.44 99 ALA A C 1
ATOM 816 O O . ALA A 1 99 ? -3.601 19.136 -30.037 1.00 96.44 99 ALA A O 1
ATOM 817 N N . PHE A 1 100 ? -4.449 20.910 -28.960 1.00 95.94 100 PHE A N 1
ATOM 818 C CA . PHE A 1 100 ? -3.583 21.919 -29.584 1.00 95.94 100 PHE A CA 1
ATOM 819 C C . PHE A 1 100 ? -2.196 21.905 -28.933 1.00 95.94 100 PHE A C 1
ATOM 821 O O . PHE A 1 100 ? -2.007 22.431 -27.843 1.00 95.94 100 PHE A O 1
ATOM 828 N N . LEU A 1 101 ? -1.218 21.297 -29.605 1.00 90.81 101 LEU A N 1
ATOM 829 C CA . LEU A 1 101 ? 0.077 20.897 -29.039 1.00 90.81 101 LEU A CA 1
ATOM 830 C C . LEU A 1 101 ? 0.979 22.077 -28.642 1.00 90.81 101 LEU A C 1
ATOM 832 O O . LEU A 1 101 ? 1.924 21.911 -27.868 1.00 90.81 101 LEU A O 1
ATOM 836 N N . LYS A 1 102 ? 0.694 23.280 -29.151 1.00 91.94 102 LYS A N 1
ATOM 837 C CA . LYS A 1 102 ? 1.347 24.508 -28.700 1.00 91.94 102 LYS A CA 1
ATOM 838 C C . LYS A 1 102 ? 0.823 24.873 -27.306 1.00 91.94 102 LYS A C 1
ATOM 840 O O . LYS A 1 102 ? -0.307 25.328 -27.159 1.00 91.94 102 LYS A O 1
ATOM 845 N N . LYS A 1 103 ? 1.692 24.744 -26.303 1.00 87.44 103 LYS A N 1
ATOM 846 C CA . LYS A 1 103 ? 1.437 25.224 -24.940 1.00 87.44 103 LYS A CA 1
ATOM 847 C C . LYS A 1 103 ? 1.177 26.737 -24.908 1.00 87.44 103 LYS A C 1
ATOM 849 O O . LYS A 1 103 ? 1.831 27.499 -25.629 1.00 87.44 103 LYS A O 1
ATOM 854 N N . ASP A 1 104 ? 0.244 27.162 -24.062 1.00 86.88 104 ASP A N 1
ATOM 855 C CA . ASP A 1 104 ? -0.052 28.573 -23.806 1.00 86.88 104 ASP A CA 1
ATOM 856 C C . ASP A 1 104 ? 0.945 29.221 -22.826 1.00 86.88 104 ASP A C 1
ATOM 858 O O . ASP A 1 104 ? 1.952 28.629 -22.429 1.00 86.88 104 ASP A O 1
ATOM 862 N N . ALA A 1 105 ? 0.659 30.460 -22.415 1.00 77.50 105 ALA A N 1
ATOM 863 C CA . ALA A 1 105 ? 1.463 31.195 -21.439 1.00 77.50 105 ALA A CA 1
ATOM 864 C C . ALA A 1 105 ? 1.429 30.601 -20.011 1.00 77.50 105 ALA A C 1
ATOM 866 O O . ALA A 1 105 ? 2.223 31.016 -19.165 1.00 77.50 105 ALA A O 1
ATOM 867 N N . GLU A 1 106 ? 0.547 29.638 -19.725 1.00 72.00 106 GLU A N 1
ATOM 868 C CA . GLU A 1 106 ? 0.487 28.894 -18.461 1.00 72.00 106 GLU A CA 1
ATOM 869 C C . GLU A 1 106 ? 1.133 27.494 -18.565 1.00 72.00 106 GLU A C 1
ATOM 871 O O . GLU A 1 106 ? 1.316 26.835 -17.543 1.00 72.00 106 GLU A O 1
ATOM 876 N N . GLY A 1 107 ? 1.565 27.072 -19.763 1.00 79.56 107 GLY A N 1
ATOM 877 C CA . GLY A 1 107 ? 2.225 25.784 -20.015 1.00 79.56 107 GLY A CA 1
ATOM 878 C C . GLY A 1 107 ? 1.271 24.635 -20.369 1.00 79.56 107 GLY A C 1
ATOM 879 O O . GLY A 1 107 ? 1.706 23.481 -20.454 1.00 79.56 107 GLY A O 1
ATOM 880 N N . GLU A 1 108 ? -0.006 24.946 -20.586 1.00 88.31 108 GLU A N 1
ATOM 881 C CA . GLU A 1 108 ? -1.091 23.995 -20.832 1.00 88.31 108 GLU A CA 1
ATOM 882 C C . GLU A 1 108 ? -1.454 23.948 -22.320 1.00 88.31 108 GLU A C 1
ATOM 884 O O . GLU A 1 108 ? -1.246 24.915 -23.051 1.00 88.31 108 GLU A O 1
ATOM 889 N N . ILE A 1 109 ? -2.016 22.830 -22.780 1.00 94.00 109 ILE A N 1
ATOM 890 C CA . ILE A 1 109 ? -2.559 22.690 -24.136 1.00 94.00 109 ILE A CA 1
ATOM 891 C C . ILE A 1 109 ? -4.084 22.822 -24.124 1.00 94.00 109 ILE A C 1
ATOM 893 O O . ILE A 1 109 ? -4.736 22.462 -23.142 1.00 94.00 109 ILE A O 1
ATOM 897 N N . PHE A 1 110 ? -4.669 23.336 -25.208 1.00 96.94 110 PHE A N 1
ATOM 898 C CA . PHE A 1 110 ? -6.126 23.426 -25.330 1.00 96.94 110 PHE A CA 1
ATOM 899 C C . PHE A 1 110 ? -6.696 22.097 -25.828 1.00 96.94 110 PHE A C 1
ATOM 901 O O . PHE A 1 110 ? -6.275 21.595 -26.872 1.00 96.94 110 PHE A O 1
ATOM 908 N N . LEU A 1 111 ? -7.669 21.552 -25.102 1.00 97.06 111 LEU A N 1
ATOM 909 C CA . LEU A 1 111 ? -8.467 20.396 -25.488 1.00 97.06 111 LEU A CA 1
ATOM 910 C C . LEU A 1 111 ? -9.876 20.846 -25.882 1.00 97.06 111 LEU A C 1
ATOM 912 O O . LEU A 1 111 ? -10.568 21.531 -25.124 1.00 97.06 111 LEU A O 1
ATOM 916 N N . TRP A 1 112 ? -10.308 20.402 -27.057 1.00 97.69 112 TRP A N 1
ATOM 917 C CA . TRP A 1 112 ? -11.653 20.588 -27.591 1.00 97.69 112 TRP A CA 1
ATOM 918 C C . TRP A 1 112 ? -12.272 19.213 -27.833 1.00 97.69 112 TRP A C 1
ATOM 920 O O . TRP A 1 112 ? -11.944 18.560 -28.825 1.00 97.69 112 TRP A O 1
ATOM 930 N N . GLN A 1 113 ? -13.107 18.750 -26.903 1.00 98.25 113 GLN A N 1
ATOM 931 C CA . GLN A 1 113 ? -13.614 17.376 -26.842 1.00 98.25 113 GLN A CA 1
ATOM 932 C C . GLN A 1 113 ? -15.137 17.365 -27.003 1.00 98.25 113 GLN A C 1
ATOM 934 O O . GLN A 1 113 ? -15.837 18.110 -26.326 1.00 98.25 113 GLN A O 1
ATOM 939 N N . LEU A 1 114 ? -15.663 16.515 -27.882 1.00 98.25 114 LEU A N 1
ATOM 940 C CA . LEU A 1 114 ? -17.094 16.261 -28.024 1.00 98.25 114 LEU A CA 1
ATOM 941 C C . LEU A 1 114 ? -17.359 14.790 -27.727 1.00 98.25 114 LEU A C 1
ATOM 943 O O . LEU A 1 114 ? -16.866 13.902 -28.424 1.00 98.25 114 LEU A O 1
ATOM 947 N N . HIS A 1 115 ? -18.152 14.549 -26.695 1.00 97.94 115 HIS A N 1
ATOM 948 C CA . HIS A 1 115 ? -18.576 13.233 -26.255 1.00 97.94 115 HIS A CA 1
ATOM 949 C C . HIS A 1 115 ? -20.008 12.981 -26.732 1.00 97.94 115 HIS A C 1
ATOM 951 O O . HIS A 1 115 ? -20.846 13.882 -26.718 1.00 97.94 115 HIS A O 1
ATOM 957 N N . SER A 1 116 ? -20.326 11.749 -27.125 1.00 97.44 116 SER A N 1
ATOM 958 C CA . SER A 1 116 ? -21.710 11.320 -27.353 1.00 97.44 116 SER A CA 1
ATOM 959 C C . SER A 1 116 ? -21.908 9.841 -27.037 1.00 97.44 116 SER A C 1
ATOM 961 O O . SER A 1 116 ? -20.963 9.049 -27.056 1.00 97.44 116 SER A O 1
ATOM 963 N N . LYS A 1 117 ? -23.158 9.457 -26.757 1.00 92.94 117 LYS A N 1
ATOM 964 C CA . LYS A 1 117 ? -23.566 8.063 -26.527 1.00 92.94 117 LYS A CA 1
ATOM 965 C C . LYS A 1 117 ? -24.447 7.582 -27.671 1.00 92.94 117 LYS A C 1
ATOM 967 O O . LYS A 1 117 ? -25.394 8.264 -28.053 1.00 92.94 117 LYS A O 1
ATOM 972 N N . SER A 1 118 ? -24.130 6.416 -28.235 1.00 87.06 118 SER A N 1
ATOM 973 C CA . SER A 1 118 ? -24.882 5.763 -29.331 1.00 87.06 118 SER A CA 1
ATOM 974 C C . SER A 1 118 ? -25.135 6.574 -30.628 1.00 87.06 118 SER A C 1
ATOM 976 O O . SER A 1 118 ? -25.827 6.089 -31.523 1.00 87.06 118 SER A O 1
ATOM 978 N N . THR A 1 119 ? -24.569 7.774 -30.794 1.00 94.06 119 THR A N 1
ATOM 979 C CA . THR A 1 119 ? -24.682 8.571 -32.033 1.00 94.06 119 THR A CA 1
ATOM 980 C C . THR A 1 119 ? -23.876 7.940 -33.189 1.00 94.06 119 THR A C 1
ATOM 982 O O . THR A 1 119 ? -22.761 7.464 -32.962 1.00 94.06 119 THR A O 1
ATOM 985 N N . PRO A 1 120 ? -24.366 7.941 -34.448 1.00 95.38 120 PRO A N 1
ATOM 986 C CA . PRO A 1 120 ? -23.585 7.511 -35.614 1.00 95.38 120 PRO A CA 1
ATOM 987 C C . PRO A 1 120 ? -22.342 8.385 -35.855 1.00 95.38 120 PRO A C 1
ATOM 989 O O . PRO A 1 120 ? -22.434 9.610 -35.825 1.00 95.38 120 PRO A O 1
ATOM 992 N N . LEU A 1 121 ? -21.188 7.777 -36.169 1.00 91.81 121 LEU A N 1
ATOM 993 C CA . LEU A 1 121 ? -19.905 8.493 -36.312 1.00 91.81 121 LEU A CA 1
ATOM 994 C C . LEU A 1 121 ? -19.974 9.687 -37.281 1.00 91.81 121 LEU A C 1
ATOM 996 O O . LEU A 1 121 ? -19.514 10.767 -36.933 1.00 91.81 121 LEU A O 1
ATOM 1000 N N . VAL A 1 122 ? -20.613 9.525 -38.445 1.00 90.69 122 VAL A N 1
ATOM 1001 C CA . VAL A 1 122 ? -20.758 10.590 -39.461 1.00 90.69 122 VAL A CA 1
ATOM 1002 C C . VAL A 1 122 ? -21.537 11.801 -38.927 1.00 90.69 122 VAL A C 1
ATOM 1004 O O . VAL A 1 122 ? -21.244 12.937 -39.290 1.00 90.69 122 VAL A O 1
ATOM 1007 N N . GLU A 1 123 ? -22.514 11.582 -38.044 1.00 95.12 123 GLU A N 1
ATOM 1008 C CA . GLU A 1 123 ? -23.257 12.665 -37.391 1.00 95.12 123 GLU A CA 1
ATOM 1009 C C . GLU A 1 123 ? -22.418 13.320 -36.282 1.00 95.12 123 GLU A C 1
ATOM 1011 O O . GLU A 1 123 ? -22.449 14.538 -36.116 1.00 95.12 123 GLU A O 1
ATOM 1016 N N . HIS A 1 124 ? -21.617 12.529 -35.558 1.00 96.75 124 HIS A N 1
ATOM 1017 C CA . HIS A 1 124 ? -20.700 13.039 -34.538 1.00 96.75 124 HIS A CA 1
ATOM 1018 C C . HIS A 1 124 ? -19.583 13.900 -35.151 1.00 96.75 124 HIS A C 1
ATOM 1020 O O . HIS A 1 124 ? -19.340 15.006 -34.675 1.00 96.75 124 HIS A O 1
ATOM 1026 N N . GLU A 1 125 ? -18.967 13.450 -36.251 1.00 92.94 125 GLU A N 1
ATOM 1027 C CA . GLU A 1 125 ? -17.995 14.234 -37.022 1.00 92.94 125 GLU A CA 1
ATOM 1028 C C . GLU A 1 125 ? -18.639 15.501 -37.612 1.00 92.94 125 GLU A C 1
ATOM 1030 O O . GLU A 1 125 ? -18.015 16.562 -37.604 1.00 92.94 125 GLU A O 1
ATOM 1035 N N . ALA A 1 126 ? -19.888 15.440 -38.092 1.00 91.81 126 ALA A N 1
ATOM 1036 C CA . ALA A 1 126 ? -20.595 16.621 -38.592 1.00 91.81 126 ALA A CA 1
ATOM 1037 C C . ALA A 1 126 ? -20.833 17.669 -37.487 1.00 91.81 126 ALA A C 1
ATOM 1039 O O . ALA A 1 126 ? -20.545 18.849 -37.698 1.00 91.81 126 ALA A O 1
ATOM 1040 N N . MET A 1 127 ? -21.284 17.243 -36.300 1.00 96.06 127 MET A N 1
ATOM 1041 C CA . MET A 1 127 ? -21.449 18.124 -35.138 1.00 96.06 127 MET A CA 1
ATOM 1042 C C . MET A 1 127 ? -20.101 18.710 -34.688 1.00 96.06 127 MET A C 1
ATOM 1044 O O . MET A 1 127 ? -19.974 19.927 -34.568 1.00 96.06 127 MET A O 1
ATOM 1048 N N . PHE A 1 128 ? -19.067 17.875 -34.534 1.00 96.50 128 PHE A N 1
ATOM 1049 C CA . PHE A 1 128 ? -17.723 18.305 -34.131 1.00 96.50 128 PHE A CA 1
ATOM 1050 C C . PHE A 1 128 ? -17.159 19.393 -35.052 1.00 96.50 128 PHE A C 1
ATOM 1052 O O . PHE A 1 128 ? -16.712 20.438 -34.580 1.00 96.50 128 PHE A O 1
ATOM 1059 N N . ASN A 1 129 ? -17.239 19.189 -36.371 1.00 92.69 129 ASN A N 1
ATOM 1060 C CA . ASN A 1 129 ? -16.772 20.169 -37.353 1.00 92.69 129 ASN A CA 1
ATOM 1061 C C . ASN A 1 129 ? -17.630 21.450 -37.369 1.00 92.69 129 ASN A C 1
ATOM 1063 O O . ASN A 1 129 ? -17.090 22.536 -37.582 1.00 92.69 129 ASN A O 1
ATOM 1067 N N . SER A 1 130 ? -18.941 21.351 -37.114 1.00 92.62 130 SER A N 1
ATOM 1068 C CA . SER A 1 130 ? -19.826 22.520 -37.009 1.00 92.62 130 SER A CA 1
ATOM 1069 C C . SER A 1 130 ? -19.496 23.392 -35.794 1.00 92.62 130 SER A C 1
ATOM 1071 O O . SER A 1 130 ? -19.518 24.615 -35.901 1.00 92.62 130 SER A O 1
ATOM 1073 N N . LEU A 1 131 ? -19.170 22.778 -34.653 1.00 94.81 131 LEU A N 1
ATOM 1074 C CA . LEU A 1 131 ? -18.778 23.485 -33.430 1.00 94.81 131 LEU A CA 1
ATOM 1075 C C . LEU A 1 131 ? -17.361 24.072 -33.557 1.00 94.81 131 LEU A C 1
ATOM 1077 O O . LEU A 1 131 ? -17.130 25.227 -33.202 1.00 94.81 131 LEU A O 1
ATOM 1081 N N . LEU A 1 132 ? -16.427 23.315 -34.144 1.00 94.25 132 LEU A N 1
ATOM 1082 C CA . LEU A 1 132 ? -15.047 23.746 -34.398 1.00 94.25 132 LEU A CA 1
ATOM 1083 C C . LEU A 1 132 ? -14.959 24.989 -35.302 1.00 94.25 132 LEU A C 1
ATOM 1085 O O . LEU A 1 132 ? -14.051 25.802 -35.143 1.00 94.25 132 LEU A O 1
ATOM 1089 N N . ALA A 1 133 ? -15.912 25.181 -36.220 1.00 90.25 133 ALA A N 1
ATOM 1090 C CA . ALA A 1 133 ? -15.979 26.373 -37.070 1.00 90.25 133 ALA A CA 1
ATOM 1091 C C . ALA A 1 133 ? -16.224 27.684 -36.288 1.00 90.25 133 ALA A C 1
ATOM 1093 O O . ALA A 1 133 ? -15.996 28.768 -36.830 1.00 90.25 133 ALA A O 1
ATOM 1094 N N . GLY A 1 134 ? -16.675 27.601 -35.031 1.00 90.88 134 GLY A N 1
ATOM 1095 C CA . GLY A 1 134 ? -16.831 28.744 -34.132 1.00 90.88 134 GLY A CA 1
ATOM 1096 C C . GLY A 1 134 ? -15.569 29.132 -33.352 1.00 90.88 134 GLY A C 1
ATOM 1097 O O . GLY A 1 134 ? -15.599 30.175 -32.701 1.00 90.88 134 GLY A O 1
ATOM 1098 N N . LEU A 1 135 ? -14.502 28.322 -33.391 1.00 95.31 135 LEU A N 1
ATOM 1099 C CA . LEU A 1 135 ? -13.313 28.438 -32.535 1.00 95.31 135 LEU A CA 1
ATOM 1100 C C . LEU A 1 135 ? -12.240 29.399 -33.096 1.00 95.31 135 LEU A C 1
ATOM 1102 O O . LEU A 1 135 ? -11.966 29.453 -34.300 1.00 95.31 135 LEU A O 1
ATOM 1106 N N . THR A 1 136 ? -11.577 30.108 -32.187 1.00 94.56 136 THR A N 1
ATOM 1107 C CA . THR A 1 136 ? -10.330 30.862 -32.368 1.00 94.56 136 THR A CA 1
ATOM 1108 C C . THR A 1 136 ? -9.331 30.430 -31.285 1.00 94.56 136 THR A C 1
ATOM 1110 O O . THR A 1 136 ? -9.751 30.027 -30.202 1.00 94.56 136 THR A O 1
ATOM 1113 N N . ILE A 1 137 ? -8.025 30.500 -31.563 1.00 93.31 137 ILE A N 1
ATOM 1114 C CA . ILE A 1 137 ? -6.940 30.324 -30.579 1.00 93.31 137 ILE A CA 1
ATOM 1115 C C . ILE A 1 137 ? -5.909 31.436 -30.817 1.00 93.31 137 ILE A C 1
ATOM 1117 O O . ILE A 1 137 ? -5.577 31.736 -31.962 1.00 93.31 137 ILE A O 1
ATOM 1121 N N . ASP A 1 138 ? -5.408 32.073 -29.759 1.00 89.88 138 ASP A N 1
ATOM 1122 C CA . ASP A 1 138 ? -4.513 33.245 -29.821 1.00 89.88 138 ASP A CA 1
ATOM 1123 C C . ASP A 1 138 ? -5.078 34.411 -30.652 1.00 89.88 138 ASP A C 1
ATOM 1125 O O . ASP A 1 138 ? -4.347 35.169 -31.289 1.00 89.88 138 ASP A O 1
ATOM 1129 N N . GLY A 1 139 ? -6.409 34.548 -30.666 1.00 88.06 139 GLY A N 1
ATOM 1130 C CA . GLY A 1 139 ? -7.127 35.525 -31.491 1.00 88.06 139 GLY A CA 1
ATOM 1131 C C . GLY A 1 139 ? -7.106 35.223 -32.997 1.00 88.06 139 GLY A C 1
ATOM 1132 O O . GLY A 1 139 ? -7.771 35.918 -33.768 1.00 88.06 139 GLY A O 1
ATOM 1133 N N . LEU A 1 140 ? -6.398 34.176 -33.432 1.00 87.94 140 LEU A N 1
ATOM 1134 C CA . LEU A 1 140 ? -6.502 33.647 -34.783 1.00 87.94 140 LEU A CA 1
ATOM 1135 C C . LEU A 1 140 ? -7.761 32.766 -34.860 1.00 87.94 140 LEU A C 1
ATOM 1137 O O . LEU A 1 140 ? -7.842 31.766 -34.141 1.00 87.94 140 LEU A O 1
ATOM 1141 N N . PRO A 1 141 ? -8.746 33.052 -35.739 1.00 86.75 141 PRO A N 1
ATOM 1142 C CA . PRO A 1 141 ? -9.694 32.012 -36.139 1.00 86.75 141 PRO A CA 1
ATOM 1143 C C . PRO A 1 141 ? -8.904 30.843 -36.736 1.00 86.75 141 PRO A C 1
ATOM 1145 O O . PRO A 1 141 ? -7.781 31.052 -37.185 1.00 86.75 141 PRO A O 1
ATOM 1148 N N . ILE A 1 142 ? -9.471 29.633 -36.755 1.00 81.62 142 ILE A N 1
ATOM 1149 C CA . ILE A 1 142 ? -8.793 28.368 -37.117 1.00 81.62 142 ILE A CA 1
ATOM 1150 C C . ILE A 1 142 ? -8.201 28.378 -38.563 1.00 81.62 142 ILE A C 1
ATOM 1152 O O . ILE A 1 142 ? -8.749 27.816 -39.507 1.00 81.62 142 ILE A O 1
ATOM 1156 N N . GLN A 1 143 ? -7.066 29.077 -38.721 1.00 63.75 143 GLN A N 1
ATOM 1157 C CA . GLN A 1 143 ? -6.274 29.462 -39.910 1.00 63.75 143 GLN A CA 1
ATOM 1158 C C . GLN A 1 143 ? -4.857 29.896 -39.427 1.00 63.75 143 GLN A C 1
ATOM 1160 O O . GLN A 1 143 ? -4.679 30.161 -38.243 1.00 63.75 143 GLN A O 1
ATOM 1165 N N . THR A 1 144 ? -3.808 29.920 -40.265 1.00 34.69 144 THR A N 1
ATOM 1166 C CA . THR A 1 144 ? -2.438 29.578 -39.789 1.00 34.69 144 THR A CA 1
ATOM 1167 C C . THR A 1 144 ? -1.316 30.659 -39.725 1.00 34.69 144 THR A C 1
ATOM 1169 O O . THR A 1 144 ? -0.903 31.123 -40.785 1.00 34.69 144 THR A O 1
ATOM 1172 N N . ALA A 1 145 ? -0.732 30.947 -38.521 1.00 32.72 145 ALA A N 1
ATOM 1173 C CA . ALA A 1 145 ? 0.726 30.833 -38.124 1.00 32.72 145 ALA A CA 1
ATOM 1174 C C . ALA A 1 145 ? 1.344 31.871 -37.092 1.00 32.72 145 ALA A C 1
ATOM 1176 O O . ALA A 1 145 ? 1.269 33.065 -37.351 1.00 32.72 145 ALA A O 1
ATOM 1177 N N . ASN A 1 146 ? 2.085 31.391 -36.049 1.00 28.08 146 ASN A N 1
ATOM 1178 C CA . ASN A 1 146 ? 3.248 31.951 -35.241 1.00 28.08 146 ASN A CA 1
ATOM 1179 C C . ASN A 1 146 ? 3.211 33.350 -34.512 1.00 28.08 146 ASN A C 1
ATOM 1181 O O . ASN A 1 146 ? 2.424 34.205 -34.890 1.00 28.08 146 ASN A O 1
ATOM 1185 N N . GLY A 1 147 ? 4.056 33.730 -33.505 1.00 27.92 147 GLY A N 1
ATOM 1186 C CA . GLY A 1 147 ? 5.044 33.044 -32.603 1.00 27.92 147 GLY A CA 1
ATOM 1187 C C . GLY A 1 147 ? 6.171 33.945 -31.948 1.00 27.92 147 GLY A C 1
ATOM 1188 O O . GLY A 1 147 ? 6.631 34.858 -32.625 1.00 27.92 147 GLY A O 1
ATOM 1189 N N . LEU A 1 148 ? 6.671 33.618 -30.715 1.00 27.02 148 LEU A N 1
ATOM 1190 C CA . LEU A 1 148 ? 7.947 34.045 -29.998 1.00 27.02 148 LEU A CA 1
ATOM 1191 C C . LEU A 1 148 ? 8.098 35.501 -29.397 1.00 27.02 148 LEU A C 1
ATOM 1193 O O . LEU A 1 148 ? 7.464 36.403 -29.930 1.00 27.02 148 LEU A O 1
ATOM 1197 N N . GLU A 1 149 ? 8.923 35.885 -28.368 1.00 24.67 149 GLU A N 1
ATOM 1198 C CA . GLU A 1 149 ? 9.633 35.256 -27.185 1.00 24.67 149 GLU A CA 1
ATOM 1199 C C . GLU A 1 149 ? 10.377 36.307 -26.236 1.00 24.67 149 GLU A C 1
ATOM 1201 O O . GLU A 1 149 ? 10.777 37.359 -26.730 1.00 24.67 149 GLU A O 1
ATOM 1206 N N . ALA A 1 150 ? 10.630 35.996 -24.930 1.00 32.12 150 ALA A N 1
ATOM 1207 C CA . ALA A 1 150 ? 11.611 36.560 -23.915 1.00 32.12 150 ALA A CA 1
ATOM 1208 C C . ALA A 1 150 ? 11.496 38.051 -23.392 1.00 32.12 150 ALA A C 1
ATOM 1210 O O . ALA A 1 150 ? 10.658 38.784 -23.903 1.00 32.12 150 ALA A O 1
ATOM 1211 N N . ALA A 1 151 ? 12.207 38.626 -22.368 1.00 31.12 151 ALA A N 1
ATOM 1212 C CA . ALA A 1 151 ? 13.337 38.268 -21.439 1.00 31.12 151 ALA A CA 1
ATOM 1213 C C . ALA A 1 151 ? 13.388 39.122 -20.089 1.00 31.12 151 ALA A C 1
ATOM 1215 O O . ALA A 1 151 ? 12.471 39.901 -19.843 1.00 31.12 151 ALA A O 1
ATOM 1216 N N . ALA A 1 152 ? 14.451 39.023 -19.237 1.00 32.03 152 ALA A N 1
ATOM 1217 C CA . ALA A 1 152 ? 14.717 39.739 -17.922 1.00 32.03 152 ALA A CA 1
ATOM 1218 C C . ALA A 1 152 ? 16.008 40.656 -17.953 1.00 32.03 152 ALA A C 1
ATOM 1220 O O . ALA A 1 152 ? 16.335 40.985 -19.098 1.00 32.03 152 ALA A O 1
ATOM 1221 N N . PRO A 1 153 ? 16.811 41.087 -16.897 1.00 37.38 153 PRO A N 1
ATOM 1222 C CA . PRO A 1 153 ? 16.883 40.974 -15.379 1.00 37.38 153 PRO A CA 1
ATOM 1223 C C . PRO A 1 153 ? 17.223 42.352 -14.627 1.00 37.38 153 PRO A C 1
ATOM 1225 O O . PRO A 1 153 ? 17.071 43.377 -15.282 1.00 37.38 153 PRO A O 1
ATOM 1228 N N . THR A 1 154 ? 17.775 42.622 -13.393 1.00 31.92 154 THR A N 1
ATOM 1229 C CA . THR A 1 154 ? 17.798 42.185 -11.929 1.00 31.92 154 THR A CA 1
ATOM 1230 C C . THR A 1 154 ? 18.626 43.194 -11.018 1.00 31.92 154 THR A C 1
ATOM 1232 O O . THR A 1 154 ? 19.634 43.627 -11.573 1.00 31.92 154 THR A O 1
ATOM 1235 N N . LEU A 1 155 ? 18.367 43.502 -9.693 1.00 31.73 155 LEU A N 1
ATOM 1236 C CA . LEU A 1 155 ? 19.376 43.836 -8.580 1.00 31.73 155 LEU A CA 1
ATOM 1237 C C . LEU A 1 155 ? 18.878 44.420 -7.183 1.00 31.73 155 LEU A C 1
ATOM 1239 O O . LEU A 1 155 ? 17.806 44.995 -7.108 1.00 31.73 155 LEU A O 1
ATOM 1243 N N . ARG A 1 156 ? 19.707 44.339 -6.089 1.00 31.31 156 ARG A N 1
ATOM 1244 C CA . ARG A 1 156 ? 19.391 44.343 -4.596 1.00 31.31 156 ARG A CA 1
ATOM 1245 C C . ARG A 1 156 ? 19.577 45.574 -3.665 1.00 31.31 156 ARG A C 1
ATOM 1247 O O . ARG A 1 156 ? 20.612 46.228 -3.750 1.00 31.31 156 ARG A O 1
ATOM 1254 N N . VAL A 1 157 ? 18.707 45.690 -2.620 1.00 34.06 157 VAL A N 1
ATOM 1255 C CA . VAL A 1 157 ? 18.889 46.368 -1.280 1.00 34.06 157 VAL A CA 1
ATOM 1256 C C . VAL A 1 157 ? 18.047 45.675 -0.139 1.00 34.06 157 VAL A C 1
ATOM 1258 O O . VAL A 1 157 ? 17.298 44.755 -0.439 1.00 34.06 157 VAL A O 1
ATOM 1261 N N . GLN A 1 158 ? 18.199 46.054 1.153 1.00 45.19 158 GLN A N 1
ATOM 1262 C CA . GLN A 1 158 ? 17.680 45.420 2.411 1.00 45.19 158 GLN A CA 1
ATOM 1263 C C . GLN A 1 158 ? 16.602 46.255 3.188 1.00 45.19 158 GLN A C 1
ATOM 1265 O O . GLN A 1 158 ? 16.241 47.342 2.742 1.00 45.19 158 GLN A O 1
ATOM 1270 N N . GLY A 1 159 ? 16.140 45.830 4.392 1.00 54.72 159 GLY A N 1
ATOM 1271 C CA . GLY A 1 159 ? 15.403 46.716 5.334 1.00 54.72 159 GLY A CA 1
ATOM 1272 C C . GLY A 1 159 ? 14.956 46.171 6.718 1.00 54.72 159 GLY A C 1
ATOM 1273 O O . GLY A 1 159 ? 15.729 45.478 7.373 1.00 54.72 159 GLY A O 1
ATOM 1274 N N . GLU A 1 160 ? 13.770 46.593 7.193 1.00 78.06 160 GLU A N 1
ATOM 1275 C CA . GLU A 1 160 ? 13.348 46.728 8.615 1.00 78.06 160 GLU A CA 1
ATOM 1276 C C . GLU A 1 160 ? 12.514 45.537 9.179 1.00 78.06 160 GLU A C 1
ATOM 1278 O O . GLU A 1 160 ? 12.690 44.399 8.746 1.00 78.06 160 GLU A O 1
ATOM 1283 N N . MET A 1 161 ? 11.651 45.743 10.198 1.00 85.94 161 MET A N 1
ATOM 1284 C CA . MET A 1 161 ? 10.861 44.677 10.855 1.00 85.94 161 MET A CA 1
ATOM 1285 C C . MET A 1 161 ? 9.473 45.117 11.365 1.00 85.94 161 MET A C 1
ATOM 1287 O O . MET A 1 161 ? 9.329 46.127 12.050 1.00 85.94 161 MET A O 1
ATOM 1291 N N . PHE A 1 162 ? 8.468 44.289 11.068 1.00 91.50 162 PHE A N 1
ATOM 1292 C CA . PHE A 1 162 ? 7.050 44.392 11.421 1.00 91.50 162 PHE A CA 1
ATOM 1293 C C . PHE A 1 162 ? 6.668 43.443 12.580 1.00 91.50 162 PHE A C 1
ATOM 1295 O O . PHE A 1 162 ? 7.310 42.415 12.807 1.00 91.50 162 PHE A O 1
ATOM 1302 N N . ARG A 1 163 ? 5.595 43.778 13.308 1.00 91.56 163 ARG A N 1
ATOM 1303 C CA . ARG A 1 163 ? 4.967 42.949 14.355 1.00 91.56 163 ARG A CA 1
ATOM 1304 C C . ARG A 1 163 ? 3.450 43.018 14.202 1.00 91.56 163 ARG A C 1
ATOM 1306 O O . ARG A 1 163 ? 2.919 44.110 14.002 1.00 91.56 163 ARG A O 1
ATOM 1313 N N . ASP A 1 164 ? 2.770 41.880 14.302 1.00 89.88 164 ASP A N 1
ATOM 1314 C CA . ASP A 1 164 ? 1.314 41.821 14.166 1.00 89.88 164 ASP A CA 1
ATOM 1315 C C . ASP A 1 164 ? 0.599 42.530 15.346 1.00 89.88 164 ASP A C 1
ATOM 1317 O O . ASP A 1 164 ? 1.001 42.333 16.499 1.00 89.88 164 ASP A O 1
ATOM 1321 N N . PRO A 1 165 ? -0.459 43.342 15.116 1.00 82.75 165 PRO A N 1
ATOM 1322 C CA . PRO A 1 165 ? -1.108 44.125 16.175 1.00 82.75 165 PRO A CA 1
ATOM 1323 C C . PRO A 1 165 ? -1.800 43.305 17.271 1.00 82.75 165 PRO A C 1
ATOM 1325 O O . PRO A 1 165 ? -2.069 43.843 18.346 1.00 82.75 165 PRO A O 1
ATOM 1328 N N . GLN A 1 166 ? -2.105 42.031 17.018 1.00 82.56 166 GLN A N 1
ATOM 1329 C CA . GLN A 1 166 ? -2.706 41.113 17.981 1.00 82.56 166 GLN A CA 1
ATOM 1330 C C . GLN A 1 166 ? -1.649 40.261 18.703 1.00 82.56 166 GLN A C 1
ATOM 1332 O O . GLN A 1 166 ? -2.003 39.474 19.580 1.00 82.56 166 GLN A O 1
ATOM 1337 N N . GLY A 1 167 ? -0.364 40.430 18.370 1.00 82.38 167 GLY A N 1
ATOM 1338 C CA . GLY A 1 167 ? 0.731 39.633 18.918 1.00 82.38 167 GLY A CA 1
ATOM 1339 C C . GLY A 1 167 ? 0.797 38.217 18.345 1.00 82.38 167 GLY A C 1
ATOM 1340 O O . GLY A 1 167 ? 1.336 37.337 19.006 1.00 82.38 167 GLY A O 1
ATOM 1341 N N . ALA A 1 168 ? 0.245 37.984 17.147 1.00 84.69 168 ALA A N 1
ATOM 1342 C CA . ALA A 1 168 ? 0.251 36.662 16.525 1.00 84.69 168 ALA A CA 1
ATOM 1343 C C . ALA A 1 168 ? 1.656 36.219 16.081 1.00 84.69 168 ALA A C 1
ATOM 1345 O O . ALA A 1 168 ? 1.990 35.048 16.212 1.00 84.69 168 ALA A O 1
ATOM 1346 N N . PHE A 1 169 ? 2.462 37.139 15.539 1.00 92.25 169 PHE A N 1
ATOM 1347 C CA . PHE A 1 169 ? 3.825 36.887 15.053 1.00 92.25 169 PHE A CA 1
ATOM 1348 C C . PHE A 1 169 ? 4.577 38.201 14.764 1.00 92.25 169 PHE A C 1
ATOM 1350 O O . PHE A 1 169 ? 4.034 39.307 14.853 1.00 92.25 169 PHE A O 1
ATOM 1357 N N . SER A 1 170 ? 5.842 38.076 14.371 1.00 92.69 170 SER A N 1
ATOM 1358 C CA . SER A 1 170 ? 6.690 39.136 13.823 1.00 92.69 170 SER A CA 1
ATOM 1359 C C . SER A 1 170 ? 7.328 38.706 12.498 1.00 92.69 170 SER A C 1
ATOM 1361 O O . SER A 1 170 ? 7.426 37.515 12.207 1.00 92.69 170 SER A O 1
ATOM 1363 N N . LEU A 1 171 ? 7.706 39.683 11.669 1.00 92.62 171 LEU A N 1
ATOM 1364 C CA . LEU A 1 171 ? 8.186 39.470 10.301 1.00 92.62 171 LEU A CA 1
ATOM 1365 C C . LEU A 1 171 ? 9.185 40.586 9.930 1.00 92.62 171 LEU A C 1
ATOM 1367 O O . LEU A 1 171 ? 8.807 41.756 10.007 1.00 92.62 171 LEU A O 1
ATOM 1371 N N . PRO A 1 172 ? 10.437 40.311 9.520 1.00 91.56 172 PRO A N 1
ATOM 1372 C CA . PRO A 1 172 ? 11.276 41.327 8.891 1.00 91.56 172 PRO A CA 1
ATOM 1373 C C . PRO A 1 172 ? 10.624 41.796 7.586 1.00 91.56 172 PRO A C 1
ATOM 1375 O O . PRO A 1 172 ? 10.074 40.984 6.854 1.00 91.56 172 PRO A O 1
ATOM 1378 N N . VAL A 1 173 ? 10.649 43.098 7.301 1.00 92.31 173 VAL A N 1
ATOM 1379 C CA . VAL A 1 173 ? 9.956 43.728 6.165 1.00 92.31 173 VAL A CA 1
ATOM 1380 C C . VAL A 1 173 ? 10.859 44.824 5.581 1.00 92.31 173 VAL A C 1
ATOM 1382 O O . VAL A 1 173 ? 11.129 45.807 6.275 1.00 92.31 173 VAL A O 1
ATOM 1385 N N . PRO A 1 174 ? 11.364 44.688 4.335 1.00 90.94 174 PRO A N 1
ATOM 1386 C CA . PRO A 1 174 ? 12.320 45.632 3.768 1.00 90.94 174 PRO A CA 1
ATOM 1387 C C . PRO A 1 174 ? 11.770 47.055 3.619 1.00 90.94 174 PRO A C 1
ATOM 1389 O O . PRO A 1 174 ? 10.563 47.285 3.560 1.00 90.94 174 PRO A O 1
ATOM 1392 N N . GLN A 1 175 ? 12.667 48.040 3.547 1.00 86.50 175 GLN A N 1
ATOM 1393 C CA . GLN A 1 175 ? 12.281 49.442 3.652 1.00 86.50 175 GLN A CA 1
ATOM 1394 C C . GLN A 1 175 ? 11.391 49.853 2.470 1.00 86.50 175 GLN A C 1
ATOM 1396 O O . GLN A 1 175 ? 11.746 49.662 1.309 1.00 86.50 175 GLN A O 1
ATOM 1401 N N . GLY A 1 176 ? 10.227 50.429 2.777 1.00 88.00 176 GLY A N 1
ATOM 1402 C CA . GLY A 1 176 ? 9.239 50.850 1.782 1.00 88.00 176 GLY A CA 1
ATOM 1403 C C . GLY A 1 176 ? 8.238 49.770 1.357 1.00 88.00 176 GLY A C 1
ATOM 1404 O O . GLY A 1 176 ? 7.291 50.107 0.649 1.00 88.00 176 GLY A O 1
ATOM 1405 N N . TRP A 1 177 ? 8.389 48.514 1.794 1.00 93.81 177 TRP A N 1
ATOM 1406 C CA . TRP A 1 177 ? 7.291 47.545 1.711 1.00 93.81 177 TRP A CA 1
ATOM 1407 C C . TRP A 1 177 ? 6.139 48.002 2.618 1.00 93.81 177 TRP A C 1
ATOM 1409 O O . TRP A 1 177 ? 6.358 48.575 3.687 1.00 93.81 177 TRP A O 1
ATOM 1419 N N . THR A 1 178 ? 4.902 47.753 2.195 1.00 95.44 178 THR A N 1
ATOM 1420 C CA . THR A 1 178 ? 3.696 48.106 2.966 1.00 95.44 178 THR A CA 1
ATOM 1421 C C . THR A 1 178 ? 3.050 46.850 3.532 1.00 95.44 178 THR A C 1
ATOM 1423 O O . THR A 1 178 ? 3.029 45.832 2.850 1.00 95.44 178 THR A O 1
ATOM 1426 N N . VAL A 1 179 ? 2.538 46.895 4.768 1.00 94.62 179 VAL A N 1
ATOM 1427 C CA . VAL A 1 179 ? 1.961 45.717 5.443 1.00 94.62 179 VAL A CA 1
ATOM 1428 C C . VAL A 1 179 ? 0.520 45.977 5.865 1.00 94.62 179 VAL A C 1
ATOM 1430 O O . VAL A 1 179 ? 0.209 47.049 6.387 1.00 94.62 179 VAL A O 1
ATOM 1433 N N . GLN A 1 180 ? -0.352 44.989 5.665 1.00 93.19 180 GLN A N 1
ATOM 1434 C CA . GLN A 1 180 ? -1.757 45.018 6.070 1.00 93.19 180 GLN A CA 1
ATOM 1435 C C . GLN A 1 180 ? -2.108 43.742 6.852 1.00 93.19 180 GLN A C 1
ATOM 1437 O O . GLN A 1 180 ? -2.156 42.660 6.265 1.00 93.19 180 GLN A O 1
ATOM 1442 N N . SER A 1 181 ? -2.374 43.855 8.161 1.00 91.75 181 SER A N 1
ATOM 1443 C CA . SER A 1 181 ? -2.978 42.762 8.944 1.00 91.75 181 SER A CA 1
ATOM 1444 C C . SER A 1 181 ? -4.492 42.713 8.735 1.00 91.75 181 SER A C 1
ATOM 1446 O O . SER A 1 181 ? -5.166 43.743 8.713 1.00 91.75 181 SER A O 1
ATOM 1448 N N . THR A 1 182 ? -5.036 41.505 8.640 1.00 89.62 182 THR A N 1
ATOM 1449 C CA . THR A 1 182 ? -6.473 41.206 8.667 1.00 89.62 182 THR A CA 1
ATOM 1450 C C . THR A 1 182 ? -6.725 39.937 9.489 1.00 89.62 182 THR A C 1
ATOM 1452 O O . THR A 1 182 ? -5.807 39.190 9.826 1.00 89.62 182 THR A O 1
ATOM 1455 N N . THR A 1 183 ? -7.979 39.695 9.868 1.00 87.50 183 THR A N 1
ATOM 1456 C CA . THR A 1 183 ? -8.354 38.554 10.716 1.00 87.50 183 THR A CA 1
ATOM 1457 C C . THR A 1 183 ? -9.651 37.945 10.205 1.00 87.50 183 THR A C 1
ATOM 1459 O O . THR A 1 183 ? -10.595 38.673 9.895 1.00 87.50 183 THR A O 1
ATOM 1462 N N . SER A 1 184 ? -9.697 36.620 10.127 1.00 88.81 184 SER A N 1
ATOM 1463 C CA . SER A 1 184 ? -10.868 35.831 9.745 1.00 88.81 184 SER A CA 1
ATOM 1464 C C . SER A 1 184 ? -11.157 34.757 10.807 1.00 88.81 184 SER A C 1
ATOM 1466 O O . SER A 1 184 ? -10.537 34.736 11.872 1.00 88.81 184 SER A O 1
ATOM 1468 N N . ALA A 1 185 ? -12.149 33.898 10.566 1.00 86.25 185 ALA A N 1
ATOM 1469 C CA . ALA A 1 185 ? -12.567 32.863 11.509 1.00 86.25 185 ALA A CA 1
ATOM 1470 C C . ALA A 1 185 ? -11.454 31.810 11.703 1.00 86.25 185 ALA A C 1
ATOM 1472 O O . ALA A 1 185 ? -11.223 30.972 10.832 1.00 86.25 185 ALA A O 1
ATOM 1473 N N . GLY A 1 186 ? -10.737 31.911 12.826 1.00 89.69 186 GLY A N 1
ATOM 1474 C CA . GLY A 1 186 ? -9.611 31.046 13.180 1.00 89.69 186 GLY A CA 1
ATOM 1475 C C . GLY A 1 186 ? -8.249 31.427 12.580 1.00 89.69 186 GLY A C 1
ATOM 1476 O O . GLY A 1 186 ? -7.266 30.784 12.926 1.00 89.69 186 GLY A O 1
ATOM 1477 N N . VAL A 1 187 ? -8.129 32.469 11.743 1.00 95.38 187 VAL A N 1
ATOM 1478 C CA . VAL A 1 187 ? -6.846 32.842 11.102 1.00 95.38 187 VAL A CA 1
ATOM 1479 C C . VAL A 1 187 ? -6.509 34.323 11.291 1.00 95.38 187 VAL A C 1
ATOM 1481 O O . VAL A 1 187 ? -7.312 35.215 11.005 1.00 95.38 187 VAL A O 1
ATOM 1484 N N . GLN A 1 188 ? -5.282 34.588 11.740 1.00 95.25 188 GLN A N 1
ATOM 1485 C CA . GLN A 1 188 ? -4.657 35.912 11.787 1.00 95.25 188 GLN A CA 1
ATOM 1486 C C . GLN A 1 188 ? -3.628 35.991 10.659 1.00 95.25 188 GLN A C 1
ATOM 1488 O O . GLN A 1 188 ? -2.778 35.112 10.552 1.00 95.25 188 GLN A O 1
ATOM 1493 N N . GLN A 1 189 ? -3.709 37.008 9.800 1.00 95.69 189 GLN A N 1
ATOM 1494 C CA . GLN A 1 189 ? -2.894 37.089 8.584 1.00 95.69 189 GLN A CA 1
ATOM 1495 C C . GLN A 1 189 ? -2.364 38.506 8.336 1.00 95.69 189 GLN A C 1
ATOM 1497 O O . GLN A 1 189 ? -3.081 39.486 8.530 1.00 95.69 189 GLN A O 1
ATOM 1502 N N . ALA A 1 190 ? -1.133 38.615 7.842 1.00 96.00 190 ALA A N 1
ATOM 1503 C CA . ALA A 1 190 ? -0.517 39.862 7.405 1.00 96.00 190 ALA A CA 1
ATOM 1504 C C . ALA A 1 190 ? -0.007 39.723 5.969 1.00 96.00 190 ALA A C 1
ATOM 1506 O O . ALA A 1 190 ? 0.652 38.743 5.623 1.00 96.00 190 ALA A O 1
ATOM 1507 N N . VAL A 1 191 ? -0.305 40.721 5.138 1.00 96.56 191 VAL A N 1
ATOM 1508 C CA . VAL A 1 191 ? 0.164 40.802 3.752 1.00 96.56 191 VAL A CA 1
ATOM 1509 C C . VAL A 1 191 ? 1.159 41.947 3.632 1.00 96.56 191 VAL A C 1
ATOM 1511 O O . VAL A 1 191 ? 0.780 43.104 3.803 1.00 96.56 191 VAL A O 1
ATOM 1514 N N . ALA A 1 192 ? 2.418 41.626 3.340 1.00 96.88 192 ALA A N 1
ATOM 1515 C CA . ALA A 1 192 ? 3.465 42.576 2.988 1.00 96.88 192 ALA A CA 1
ATOM 1516 C C . ALA A 1 192 ? 3.582 42.680 1.458 1.00 96.88 192 ALA A C 1
ATOM 1518 O O . ALA A 1 192 ? 3.673 41.661 0.779 1.00 96.88 192 ALA A O 1
ATOM 1519 N N . VAL A 1 193 ? 3.600 43.895 0.910 1.00 96.38 193 VAL A N 1
ATOM 1520 C CA . VAL A 1 193 ? 3.621 44.171 -0.539 1.00 96.38 193 VAL A CA 1
ATOM 1521 C C . VAL A 1 193 ? 4.809 45.061 -0.889 1.00 96.38 193 VAL A C 1
ATOM 1523 O O . VAL A 1 193 ? 5.097 46.017 -0.159 1.00 96.38 193 VAL A O 1
ATOM 1526 N N . SER A 1 194 ? 5.486 44.762 -2.000 1.00 96.25 194 SER A N 1
ATOM 1527 C CA . SER A 1 194 ? 6.654 45.514 -2.467 1.00 96.25 194 SER A CA 1
ATOM 1528 C C . SER A 1 194 ? 6.316 46.977 -2.803 1.00 96.25 194 SER A C 1
ATOM 1530 O O . SER A 1 194 ? 5.169 47.285 -3.143 1.00 96.25 194 SER A O 1
ATOM 1532 N N . PRO A 1 195 ? 7.308 47.894 -2.796 1.00 92.69 195 PRO A N 1
ATOM 1533 C CA . PRO A 1 195 ? 7.107 49.285 -3.214 1.00 92.69 195 PRO A CA 1
ATOM 1534 C C . PRO A 1 195 ? 6.570 49.449 -4.647 1.00 92.69 195 PRO A C 1
ATOM 1536 O O . PRO A 1 195 ? 6.061 50.517 -4.984 1.00 92.69 195 PRO A O 1
ATOM 1539 N N . ALA A 1 196 ? 6.718 48.424 -5.494 1.00 91.75 196 ALA A N 1
ATOM 1540 C CA . ALA A 1 196 ? 6.313 48.428 -6.897 1.00 91.75 196 ALA A CA 1
ATOM 1541 C C . ALA A 1 196 ? 5.002 47.662 -7.177 1.00 91.75 196 ALA A C 1
ATOM 1543 O O . ALA A 1 196 ? 4.503 47.732 -8.298 1.00 91.75 196 ALA A O 1
ATOM 1544 N N . GLY A 1 197 ? 4.426 46.954 -6.194 1.00 92.88 197 GLY A N 1
ATOM 1545 C CA . GLY A 1 197 ? 3.235 46.111 -6.402 1.00 92.88 197 GLY A CA 1
ATOM 1546 C C . GLY A 1 197 ? 3.501 44.844 -7.232 1.00 92.88 197 GLY A C 1
ATOM 1547 O O . GLY A 1 197 ? 2.586 44.282 -7.831 1.00 92.88 197 GLY A O 1
ATOM 1548 N N . ASP A 1 198 ? 4.762 44.414 -7.290 1.00 94.19 198 ASP A N 1
ATOM 1549 C CA . ASP A 1 198 ? 5.275 43.302 -8.102 1.00 94.19 198 ASP A CA 1
ATOM 1550 C C . ASP A 1 198 ? 5.753 42.096 -7.271 1.00 94.19 198 ASP A C 1
ATOM 1552 O O . ASP A 1 198 ? 6.295 41.132 -7.816 1.00 94.19 198 ASP A O 1
ATOM 1556 N N . ALA A 1 199 ? 5.568 42.146 -5.952 1.00 96.56 199 ALA A N 1
ATOM 1557 C CA . ALA A 1 199 ? 5.809 41.026 -5.060 1.00 96.56 199 ALA A CA 1
ATOM 1558 C C . ALA A 1 199 ? 5.023 41.156 -3.755 1.00 96.56 199 ALA A C 1
ATOM 1560 O O . ALA A 1 199 ? 4.698 42.256 -3.300 1.00 96.56 199 ALA A O 1
ATOM 1561 N N . LEU A 1 200 ? 4.736 40.005 -3.154 1.00 97.75 200 LEU A N 1
ATOM 1562 C CA . LEU A 1 200 ? 3.891 39.867 -1.977 1.00 97.75 200 LEU A CA 1
ATOM 1563 C C . LEU A 1 200 ? 4.423 38.759 -1.066 1.00 97.75 200 LEU A C 1
ATOM 1565 O O . LEU A 1 200 ? 4.840 37.705 -1.541 1.00 97.75 200 LEU A O 1
ATOM 1569 N N . LEU A 1 201 ? 4.351 38.973 0.244 1.00 97.94 201 LEU A N 1
ATOM 1570 C CA . LEU A 1 201 ? 4.396 37.910 1.240 1.00 97.94 201 LEU A CA 1
ATOM 1571 C C . LEU A 1 201 ? 3.084 37.921 2.024 1.00 97.94 201 LEU A C 1
ATOM 1573 O O . LEU A 1 201 ? 2.703 38.943 2.586 1.00 97.94 201 LEU A O 1
ATOM 1577 N N . LEU A 1 202 ? 2.417 36.776 2.080 1.00 97.56 202 LEU A N 1
ATOM 1578 C CA . LEU A 1 202 ? 1.321 36.481 2.995 1.00 97.56 202 LEU A CA 1
ATOM 1579 C C . LEU A 1 202 ? 1.892 35.623 4.126 1.00 97.56 202 LEU A C 1
ATOM 1581 O O . LEU A 1 202 ? 2.409 34.542 3.864 1.00 97.56 202 LEU A O 1
ATOM 1585 N N . ALA A 1 203 ? 1.788 36.086 5.367 1.00 97.06 203 ALA A N 1
ATOM 1586 C CA . ALA A 1 203 ? 2.032 35.279 6.558 1.00 97.06 203 ALA A CA 1
ATOM 1587 C C . ALA A 1 203 ? 0.703 35.084 7.292 1.00 97.06 203 ALA A C 1
ATOM 1589 O O . ALA A 1 203 ? -0.020 36.057 7.505 1.00 97.06 203 ALA A O 1
ATOM 1590 N N . ALA A 1 204 ? 0.377 33.853 7.673 1.00 96.88 204 ALA A N 1
ATOM 1591 C CA . ALA A 1 204 ? -0.851 33.511 8.378 1.00 96.88 204 ALA A CA 1
ATOM 1592 C C . ALA A 1 204 ? -0.575 32.519 9.514 1.00 96.88 204 ALA A C 1
ATOM 1594 O O . ALA A 1 204 ? 0.172 31.562 9.330 1.00 96.88 204 ALA A O 1
ATOM 1595 N N . ALA A 1 205 ? -1.205 32.732 10.669 1.00 96.31 205 ALA A N 1
ATOM 1596 C CA . ALA A 1 205 ? -1.180 31.836 11.821 1.00 96.31 205 ALA A CA 1
ATOM 1597 C C . ALA A 1 205 ? -2.615 31.423 12.183 1.00 96.31 205 ALA A C 1
ATOM 1599 O O . ALA A 1 205 ? -3.517 32.267 12.267 1.00 96.31 205 ALA A O 1
ATOM 1600 N N . ALA A 1 206 ? -2.829 30.123 12.380 1.00 96.38 206 ALA A N 1
ATOM 1601 C CA . ALA A 1 206 ? -4.129 29.545 12.688 1.00 96.38 206 ALA A CA 1
ATOM 1602 C C . ALA A 1 206 ? -4.317 29.304 14.192 1.00 96.38 206 ALA A C 1
ATOM 1604 O O . ALA A 1 206 ? -3.386 28.998 14.931 1.00 96.38 206 ALA A O 1
ATOM 1605 N N . ASN A 1 207 ? -5.563 29.420 14.639 1.00 94.00 207 ASN A N 1
ATOM 1606 C CA . ASN A 1 207 ? -6.024 29.141 15.992 1.00 94.00 207 ASN A CA 1
ATOM 1607 C C . ASN A 1 207 ? -7.236 28.188 15.914 1.00 94.00 207 ASN A C 1
ATOM 1609 O O . ASN A 1 207 ? -7.986 28.259 14.937 1.00 94.00 207 ASN A O 1
ATOM 1613 N N . PRO A 1 208 ? -7.489 27.334 16.925 1.00 91.94 208 PRO A N 1
ATOM 1614 C CA . PRO A 1 208 ? -8.640 26.432 16.906 1.00 91.94 208 PRO A CA 1
ATOM 1615 C C . PRO A 1 208 ? -9.967 27.209 16.886 1.00 91.94 208 PRO A C 1
ATOM 1617 O O . PRO A 1 208 ? -10.214 28.056 17.747 1.00 91.94 208 PRO A O 1
ATOM 1620 N N . ASP A 1 209 ? -10.833 26.902 15.922 1.00 94.06 209 ASP A N 1
ATOM 1621 C CA . ASP A 1 209 ? -12.133 27.553 15.709 1.00 94.06 209 ASP A CA 1
ATOM 1622 C C . ASP A 1 209 ? -13.169 26.536 15.203 1.00 94.06 209 ASP A C 1
ATOM 1624 O O . ASP A 1 209 ? -12.812 25.472 14.704 1.00 94.06 209 ASP A O 1
ATOM 1628 N N . ARG A 1 210 ? -14.470 26.828 15.355 1.00 87.25 210 ARG A N 1
ATOM 1629 C CA . ARG A 1 210 ? -15.603 26.015 14.851 1.00 87.25 210 ARG A CA 1
ATOM 1630 C C . ARG A 1 210 ? -15.608 24.524 15.258 1.00 87.25 210 ARG A C 1
ATOM 1632 O O . ARG A 1 210 ? -16.422 23.759 14.749 1.00 87.25 210 ARG A O 1
ATOM 1639 N N . GLY A 1 211 ? -14.772 24.119 16.218 1.00 83.06 211 GLY A N 1
ATOM 1640 C CA . GLY A 1 211 ? -14.590 22.723 16.644 1.00 83.06 211 GLY A CA 1
ATOM 1641 C C . GLY A 1 211 ? -13.464 21.970 15.921 1.00 83.06 211 GLY A C 1
ATOM 1642 O O . GLY A 1 211 ? -13.284 20.783 16.177 1.00 83.06 211 GLY A O 1
ATOM 1643 N N . MET A 1 212 ? -12.713 22.650 15.055 1.00 86.69 212 MET A N 1
ATOM 1644 C CA . MET A 1 212 ? -11.524 22.157 14.358 1.00 86.69 212 MET A CA 1
ATOM 1645 C C . MET A 1 212 ? -10.244 22.449 15.164 1.00 86.69 212 MET A C 1
ATOM 1647 O O . MET A 1 212 ? -10.219 23.369 15.989 1.00 86.69 212 MET A O 1
ATOM 1651 N N . THR A 1 213 ? -9.167 21.695 14.921 1.00 90.94 213 THR A N 1
ATOM 1652 C CA . THR A 1 213 ? -7.817 22.042 15.415 1.00 90.94 213 THR A CA 1
ATOM 1653 C C . THR A 1 213 ? -7.234 23.234 14.648 1.00 90.94 213 THR A C 1
ATOM 1655 O O . THR A 1 213 ? -7.775 23.639 13.618 1.00 90.94 213 THR A O 1
ATOM 1658 N N . ALA A 1 214 ? -6.123 23.810 15.119 1.00 91.19 214 ALA A N 1
ATOM 1659 C CA . ALA A 1 214 ? -5.494 24.918 14.401 1.00 91.19 214 ALA A CA 1
ATOM 1660 C C . ALA A 1 214 ? -4.912 24.446 13.057 1.00 91.19 214 ALA A C 1
ATOM 1662 O O . ALA A 1 214 ? -5.059 25.144 12.057 1.00 91.19 214 ALA A O 1
ATOM 1663 N N . ALA A 1 215 ? -4.349 23.234 13.003 1.00 90.50 215 ALA A N 1
ATOM 1664 C CA . ALA A 1 215 ? -3.902 22.624 11.751 1.00 90.50 215 ALA A CA 1
ATOM 1665 C C . ALA A 1 215 ? -5.060 22.450 10.746 1.00 90.50 215 ALA A C 1
ATOM 1667 O O . ALA A 1 215 ? -4.938 22.856 9.596 1.00 90.50 215 ALA A O 1
ATOM 1668 N N . GLN A 1 216 ? -6.226 21.964 11.190 1.00 86.88 216 GLN A N 1
ATOM 1669 C CA . GLN A 1 216 ? -7.411 21.813 10.330 1.00 86.88 216 GLN A CA 1
ATOM 1670 C C . GLN A 1 216 ? -7.951 23.154 9.803 1.00 86.88 216 GLN A C 1
ATOM 1672 O O . GLN A 1 216 ? -8.385 23.236 8.654 1.00 86.88 216 GLN A O 1
ATOM 1677 N N . VAL A 1 217 ? -7.905 24.215 10.617 1.00 94.50 217 VAL A N 1
ATOM 1678 C CA . VAL A 1 217 ? -8.251 25.581 10.185 1.00 94.50 217 VAL A CA 1
ATOM 1679 C C . VAL A 1 217 ? -7.242 26.108 9.156 1.00 94.50 217 VAL A C 1
ATOM 1681 O O . VAL A 1 217 ? -7.637 26.772 8.194 1.00 94.50 217 VAL A O 1
ATOM 1684 N N . LEU A 1 218 ? -5.953 25.794 9.321 1.00 95.31 218 LEU A N 1
ATOM 1685 C CA . LEU A 1 218 ? -4.906 26.146 8.361 1.00 95.31 218 LEU A CA 1
ATOM 1686 C C . LEU A 1 218 ? -5.088 25.411 7.022 1.00 95.31 218 LEU A C 1
ATOM 1688 O O . LEU A 1 218 ? -4.946 26.033 5.972 1.00 95.31 218 LEU A O 1
ATOM 1692 N N . ASP A 1 219 ? -5.463 24.130 7.051 1.00 89.00 219 ASP A N 1
ATOM 1693 C CA . ASP A 1 219 ? -5.741 23.326 5.855 1.00 89.00 219 ASP A CA 1
ATOM 1694 C C . ASP A 1 219 ? -7.003 23.810 5.112 1.00 89.00 219 ASP A C 1
ATOM 1696 O O . ASP A 1 219 ? -6.990 23.923 3.884 1.00 89.00 219 ASP A O 1
ATOM 1700 N N . GLU A 1 220 ? -8.079 24.176 5.827 1.00 92.62 220 GLU A N 1
ATOM 1701 C CA . GLU A 1 220 ? -9.263 24.822 5.226 1.00 92.62 220 GLU A CA 1
ATOM 1702 C C . GLU A 1 220 ? -8.870 26.141 4.537 1.00 92.62 220 GLU A C 1
ATOM 1704 O O . GLU A 1 220 ? -9.276 26.404 3.401 1.00 92.62 220 GLU A O 1
ATOM 1709 N N . TYR A 1 221 ? -8.036 26.953 5.195 1.00 95.00 221 TYR A N 1
ATOM 1710 C CA . TYR A 1 221 ? -7.541 28.217 4.652 1.00 95.00 221 TYR A CA 1
ATOM 1711 C C . TYR A 1 221 ? -6.636 28.022 3.423 1.00 95.00 221 TYR A C 1
ATOM 1713 O O . TYR A 1 221 ? -6.808 28.721 2.423 1.00 95.00 221 TYR A O 1
ATOM 1721 N N . LEU A 1 222 ? -5.718 27.052 3.445 1.00 92.88 222 LEU A N 1
ATOM 1722 C CA . LEU A 1 222 ? -4.863 26.723 2.302 1.00 92.88 222 LEU A CA 1
ATOM 1723 C C . LEU A 1 222 ? -5.685 26.172 1.123 1.00 92.88 222 LEU A C 1
ATOM 1725 O O . LEU A 1 222 ? -5.442 26.543 -0.025 1.00 92.88 222 LEU A O 1
ATOM 1729 N N . GLY A 1 223 ? -6.718 25.369 1.394 1.00 80.50 223 GLY A N 1
ATOM 1730 C CA . GLY A 1 223 ? -7.678 24.915 0.385 1.00 80.50 223 GLY A CA 1
ATOM 1731 C C . GLY A 1 223 ? -8.465 26.064 -0.262 1.00 80.50 223 GLY A C 1
ATOM 1732 O O . GLY A 1 223 ? -8.664 26.069 -1.477 1.00 80.50 223 GLY A O 1
ATOM 1733 N N . ILE A 1 224 ? -8.862 27.076 0.519 1.00 87.06 224 ILE A N 1
ATOM 1734 C CA . ILE A 1 224 ? -9.443 28.325 -0.006 1.00 87.06 224 ILE A CA 1
ATOM 1735 C C . ILE A 1 224 ? -8.414 29.075 -0.863 1.00 87.06 224 ILE A C 1
ATOM 1737 O O . ILE A 1 224 ? -8.746 29.516 -1.964 1.00 87.06 224 ILE A O 1
ATOM 1741 N N . LEU A 1 225 ? -7.162 29.174 -0.408 1.00 90.94 225 LEU A N 1
ATOM 1742 C CA . LEU A 1 225 ? -6.095 29.870 -1.124 1.00 90.94 225 LEU A CA 1
ATOM 1743 C C . LEU A 1 225 ? -5.804 29.224 -2.492 1.00 90.94 225 LEU A C 1
ATOM 1745 O O . LEU A 1 225 ? -5.741 29.940 -3.490 1.00 90.94 225 LEU A O 1
ATOM 1749 N N . TYR A 1 226 ? -5.717 27.893 -2.577 1.00 83.12 226 TYR A N 1
ATOM 1750 C CA . TYR A 1 226 ? -5.557 27.174 -3.851 1.00 83.12 226 TYR A CA 1
ATOM 1751 C C . TYR A 1 226 ? -6.783 27.266 -4.776 1.00 83.12 226 TYR A C 1
ATOM 1753 O O . TYR A 1 226 ? -6.648 27.210 -6.000 1.00 83.12 226 TYR A O 1
ATOM 1761 N N . ARG A 1 227 ? -7.992 27.398 -4.219 1.00 82.31 227 ARG A N 1
ATOM 1762 C CA . ARG A 1 227 ? -9.229 27.507 -5.007 1.00 82.31 227 ARG A CA 1
ATOM 1763 C C . ARG A 1 227 ? -9.422 28.903 -5.602 1.00 82.31 227 ARG A C 1
ATOM 1765 O O . ARG A 1 227 ? -9.776 29.011 -6.775 1.00 82.31 227 ARG A O 1
ATOM 1772 N N . ASP A 1 228 ? -9.204 29.940 -4.795 1.00 87.88 228 ASP A N 1
ATOM 1773 C CA . ASP A 1 228 ? -9.637 31.310 -5.099 1.00 87.88 228 ASP A CA 1
ATOM 1774 C C . ASP A 1 228 ? -8.475 32.252 -5.474 1.00 87.88 228 ASP A C 1
ATOM 1776 O O . ASP A 1 228 ? -8.701 33.235 -6.180 1.00 87.88 228 ASP A O 1
ATOM 1780 N N . SER A 1 229 ? -7.244 31.952 -5.035 1.00 91.69 229 SER A N 1
ATOM 1781 C CA . SER A 1 229 ? -6.084 32.857 -5.145 1.00 91.69 229 SER A CA 1
ATOM 1782 C C . SER A 1 229 ? -4.896 32.297 -5.936 1.00 91.69 229 SER A C 1
ATOM 1784 O O . SER A 1 229 ? -4.188 33.075 -6.573 1.00 91.69 229 SER A O 1
ATOM 1786 N N . LEU A 1 230 ? -4.646 30.983 -5.883 1.00 90.50 230 LEU A N 1
ATOM 1787 C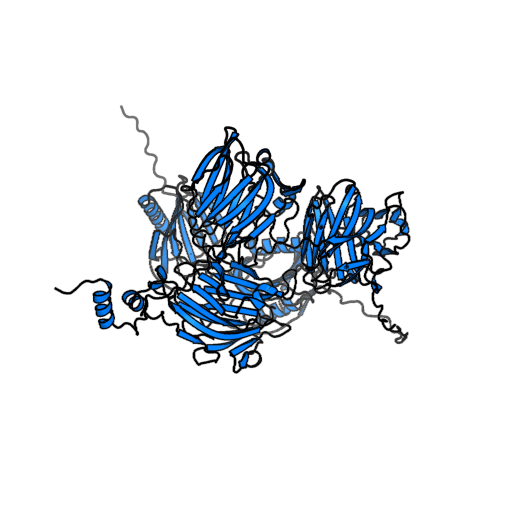 CA . LEU A 1 230 ? -3.415 30.337 -6.360 1.00 90.50 230 LEU A CA 1
ATOM 1788 C C . LEU A 1 230 ? -3.699 29.052 -7.149 1.00 90.50 230 LEU A C 1
ATOM 1790 O O . LEU A 1 230 ? -3.687 27.956 -6.590 1.00 90.50 230 LEU A O 1
ATOM 1794 N N . ILE A 1 231 ? -3.883 29.152 -8.466 1.00 83.62 231 ILE A N 1
ATOM 1795 C CA . ILE A 1 231 ? -3.979 27.946 -9.304 1.00 83.62 231 ILE A CA 1
ATOM 1796 C C . ILE A 1 231 ? -2.562 27.513 -9.688 1.00 83.62 231 ILE A C 1
ATOM 1798 O O . ILE A 1 231 ? -1.972 28.078 -10.609 1.00 83.62 231 ILE A O 1
ATOM 1802 N N . VAL A 1 232 ? -2.011 26.527 -8.976 1.00 79.88 232 VAL A N 1
ATOM 1803 C CA . VAL A 1 232 ? -0.710 25.902 -9.284 1.00 79.88 232 VAL A CA 1
ATOM 1804 C C . VAL A 1 232 ? -0.706 25.336 -10.712 1.00 79.88 232 VAL A C 1
ATOM 1806 O O . VAL A 1 232 ? -1.703 24.771 -11.162 1.00 79.88 232 VAL A O 1
ATOM 1809 N N . LYS A 1 233 ? 0.416 25.514 -11.422 1.00 76.44 233 LYS A N 1
ATOM 1810 C CA . LYS A 1 233 ? 0.648 25.073 -12.813 1.00 76.44 233 LYS A CA 1
ATOM 1811 C C . LYS A 1 233 ? 1.864 24.162 -12.962 1.00 76.44 233 LYS A C 1
ATOM 1813 O O . LYS A 1 233 ? 1.873 23.301 -13.832 1.00 76.44 233 LYS A O 1
ATOM 1818 N N . SER A 1 234 ? 2.869 24.334 -12.109 1.00 62.41 234 SER A N 1
ATOM 1819 C CA . SER A 1 234 ? 4.012 23.428 -11.973 1.00 62.41 234 SER A CA 1
ATOM 1820 C C . SER A 1 234 ? 4.520 23.444 -10.533 1.00 62.41 234 SER A C 1
ATOM 1822 O O . SER A 1 234 ? 4.429 24.470 -9.856 1.00 62.41 234 SER A O 1
ATOM 1824 N N . ILE A 1 235 ? 5.068 22.316 -10.075 1.00 71.06 235 ILE A N 1
ATOM 1825 C CA . ILE A 1 235 ? 5.940 22.262 -8.899 1.00 71.06 235 ILE A CA 1
ATOM 1826 C C . ILE A 1 235 ? 7.375 22.313 -9.423 1.00 71.06 235 ILE A C 1
ATOM 1828 O O . ILE A 1 235 ? 7.777 21.487 -10.235 1.00 71.06 235 ILE A O 1
ATOM 1832 N N . GLU A 1 236 ? 8.119 23.318 -8.982 1.00 80.88 236 GLU A N 1
ATOM 1833 C CA . GLU A 1 236 ? 9.489 23.607 -9.409 1.00 80.88 236 GLU A CA 1
ATOM 1834 C C . GLU A 1 236 ? 10.522 22.997 -8.457 1.00 80.88 236 GLU A C 1
ATOM 1836 O O . GLU A 1 236 ? 11.632 22.673 -8.873 1.00 80.88 236 GLU A O 1
ATOM 1841 N N . ASN A 1 237 ? 10.180 22.903 -7.168 1.00 74.19 237 ASN A N 1
ATOM 1842 C CA . ASN A 1 237 ? 11.008 22.306 -6.125 1.00 74.19 237 ASN A CA 1
ATOM 1843 C C . ASN A 1 237 ? 10.172 21.989 -4.872 1.00 74.19 237 ASN A C 1
ATOM 1845 O O . ASN A 1 237 ? 9.198 22.682 -4.576 1.00 74.19 237 ASN A O 1
ATOM 1849 N N . GLU A 1 238 ? 10.616 21.014 -4.084 1.00 74.88 238 GLU A N 1
ATOM 1850 C CA . GLU A 1 238 ? 10.067 20.679 -2.768 1.00 74.88 238 GLU A CA 1
ATOM 1851 C C . GLU A 1 238 ? 11.207 20.635 -1.739 1.00 74.88 238 GLU A C 1
ATOM 1853 O O . GLU A 1 238 ? 12.300 20.139 -2.019 1.00 74.88 238 GLU A O 1
ATOM 1858 N N . ALA A 1 239 ? 10.994 21.211 -0.556 1.00 77.62 239 ALA A N 1
ATOM 1859 C CA . ALA A 1 239 ? 12.009 21.333 0.485 1.00 77.62 239 ALA A CA 1
ATOM 1860 C C . ALA A 1 239 ? 11.395 21.317 1.892 1.00 77.62 239 ALA A C 1
ATOM 1862 O O . ALA A 1 239 ? 10.206 21.569 2.069 1.00 77.62 239 ALA A O 1
ATOM 1863 N N . TYR A 1 240 ? 12.241 21.091 2.901 1.00 85.62 240 TYR A N 1
ATOM 1864 C CA . TYR A 1 240 ? 11.852 21.114 4.316 1.00 85.62 240 TYR A CA 1
ATOM 1865 C C . TYR A 1 240 ? 12.755 22.050 5.145 1.00 85.62 240 TYR A C 1
ATOM 1867 O O . TYR A 1 240 ? 13.566 21.577 5.945 1.00 85.62 240 TYR A O 1
ATOM 1875 N N . PRO A 1 241 ? 12.717 23.379 4.912 1.00 84.00 241 PRO A N 1
ATOM 1876 C CA . PRO A 1 241 ? 13.502 24.338 5.682 1.00 84.00 241 PRO A CA 1
ATOM 1877 C C . PRO A 1 241 ? 12.972 24.484 7.116 1.00 84.00 241 PRO A C 1
ATOM 1879 O O . PRO A 1 241 ? 11.846 24.106 7.435 1.00 84.00 241 PRO A O 1
ATOM 1882 N N . THR A 1 242 ? 13.774 25.089 7.989 1.00 82.00 242 THR A N 1
ATOM 1883 C CA . THR A 1 242 ? 13.363 25.432 9.356 1.00 82.00 242 THR A CA 1
ATOM 1884 C C . THR A 1 242 ? 12.977 26.911 9.439 1.00 82.00 242 THR A C 1
ATOM 1886 O O . THR A 1 242 ? 13.783 27.769 9.084 1.00 82.00 242 THR A O 1
ATOM 1889 N N . VAL A 1 243 ? 11.778 27.217 9.944 1.00 88.56 243 VAL A N 1
ATOM 1890 C CA . VAL A 1 243 ? 11.289 28.584 10.214 1.00 88.56 243 VAL A CA 1
ATOM 1891 C C . VAL A 1 243 ? 10.797 28.660 11.660 1.00 88.56 243 VAL A C 1
ATOM 1893 O O . VAL A 1 243 ? 10.103 27.761 12.127 1.00 88.56 243 VAL A O 1
ATOM 1896 N N . ASP A 1 244 ? 11.231 29.684 12.398 1.00 85.75 244 ASP A N 1
ATOM 1897 C CA . ASP A 1 244 ? 11.077 29.820 13.860 1.00 85.75 244 ASP A CA 1
ATOM 1898 C C . ASP A 1 244 ? 11.467 28.564 14.677 1.00 85.75 244 ASP A C 1
ATOM 1900 O O . ASP A 1 244 ? 10.963 28.304 15.767 1.00 85.75 244 ASP A O 1
ATOM 1904 N N . GLY A 1 245 ? 12.356 27.721 14.143 1.00 81.12 245 GLY A N 1
ATOM 1905 C CA . GLY A 1 245 ? 12.715 26.440 14.760 1.00 81.12 245 GLY A CA 1
ATOM 1906 C C . GLY A 1 245 ? 11.684 25.316 14.578 1.00 81.12 245 GLY A C 1
ATOM 1907 O O . GLY A 1 245 ? 11.777 24.328 15.296 1.00 81.12 245 GLY A O 1
ATOM 1908 N N . SER A 1 246 ? 10.700 25.457 13.684 1.00 82.62 246 SER A N 1
ATOM 1909 C CA . SER A 1 246 ? 9.825 24.365 13.217 1.00 82.62 246 SER A CA 1
ATOM 1910 C C . SER A 1 246 ? 10.230 23.969 11.797 1.00 82.62 246 SER A C 1
ATOM 1912 O O . SER A 1 246 ? 10.530 24.843 10.981 1.00 82.62 246 SER A O 1
ATOM 1914 N N . THR A 1 247 ? 10.243 22.678 11.473 1.00 82.44 247 THR A N 1
ATOM 1915 C CA . THR A 1 247 ? 10.462 22.219 10.091 1.00 82.44 247 THR A CA 1
ATOM 1916 C C . THR A 1 247 ? 9.170 22.396 9.300 1.00 82.44 247 THR A C 1
ATOM 1918 O O . THR A 1 247 ? 8.162 21.782 9.635 1.00 82.44 247 THR A O 1
ATOM 1921 N N . VAL A 1 248 ? 9.193 23.240 8.267 1.00 89.38 248 VAL A N 1
ATOM 1922 C CA . VAL A 1 248 ? 8.025 23.531 7.421 1.00 89.38 248 VAL A CA 1
ATOM 1923 C C . VAL A 1 248 ? 8.104 22.734 6.124 1.00 89.38 248 VAL A C 1
ATOM 1925 O O . VAL A 1 248 ? 9.186 22.553 5.574 1.00 89.38 248 VAL A O 1
ATOM 1928 N N . HIS A 1 249 ? 6.968 22.290 5.598 1.00 85.75 249 HIS A N 1
ATOM 1929 C CA . HIS A 1 249 ? 6.869 21.763 4.237 1.00 85.75 249 HIS A CA 1
ATOM 1930 C C . HIS A 1 249 ? 6.835 22.937 3.257 1.00 85.75 249 HIS A C 1
ATOM 1932 O O . HIS A 1 249 ? 5.977 23.806 3.385 1.00 85.75 249 HIS A O 1
ATOM 1938 N N . ALA A 1 250 ? 7.788 23.007 2.326 1.00 86.75 250 ALA A N 1
ATOM 1939 C CA . ALA A 1 250 ? 7.988 24.166 1.462 1.00 86.75 250 ALA A CA 1
ATOM 1940 C C . ALA A 1 250 ? 7.994 23.789 -0.027 1.00 86.75 250 ALA A C 1
ATOM 1942 O O . ALA A 1 250 ? 8.974 23.237 -0.532 1.00 86.75 250 ALA A O 1
ATOM 1943 N N . VAL A 1 251 ? 6.927 24.142 -0.743 1.00 77.44 251 VAL A N 1
ATOM 1944 C CA . VAL A 1 251 ? 6.751 23.852 -2.176 1.00 77.44 251 VAL A CA 1
ATOM 1945 C C . VAL A 1 251 ? 6.956 25.132 -2.988 1.00 77.44 251 VAL A C 1
ATOM 1947 O O . VAL A 1 251 ? 6.257 26.122 -2.776 1.00 77.44 251 VAL A O 1
ATOM 1950 N N . ASP A 1 252 ? 7.930 25.149 -3.901 1.00 87.81 252 ASP A N 1
ATOM 1951 C CA . ASP A 1 252 ? 8.125 26.233 -4.878 1.00 87.81 252 ASP A CA 1
ATOM 1952 C C . ASP A 1 252 ? 7.376 25.851 -6.152 1.00 87.81 252 ASP A C 1
ATOM 1954 O O . ASP A 1 252 ? 7.558 24.759 -6.686 1.00 87.81 252 ASP A O 1
ATOM 1958 N N . THR A 1 253 ? 6.504 26.732 -6.621 1.00 84.88 253 THR A N 1
ATOM 1959 C CA . THR A 1 253 ? 5.588 26.480 -7.737 1.00 84.88 253 THR A CA 1
ATOM 1960 C C . THR A 1 253 ? 5.616 27.631 -8.724 1.00 84.88 253 THR A C 1
ATOM 1962 O O . THR A 1 253 ? 5.978 28.754 -8.369 1.00 84.88 253 THR A O 1
ATOM 1965 N N . ILE A 1 254 ? 5.161 27.399 -9.953 1.00 83.56 254 ILE A N 1
ATOM 1966 C CA . ILE A 1 254 ? 4.601 28.485 -10.758 1.00 83.56 254 ILE A CA 1
ATOM 1967 C C . ILE A 1 254 ? 3.083 28.371 -10.670 1.00 83.56 254 ILE A C 1
ATOM 1969 O O . ILE A 1 254 ? 2.519 27.299 -10.893 1.00 83.56 254 ILE A O 1
ATOM 1973 N N . ALA A 1 255 ? 2.416 29.475 -10.343 1.00 84.19 255 ALA A N 1
ATOM 1974 C CA . ALA A 1 255 ? 0.974 29.528 -10.156 1.00 84.19 255 ALA A CA 1
ATOM 1975 C C . ALA A 1 255 ? 0.362 30.743 -10.860 1.00 84.19 255 ALA A C 1
ATOM 1977 O O . ALA A 1 255 ? 0.997 31.789 -11.026 1.00 84.19 255 ALA A O 1
ATOM 1978 N N . LYS A 1 256 ? -0.907 30.610 -11.243 1.00 85.31 256 LYS A N 1
ATOM 1979 C CA . LYS A 1 256 ? -1.755 31.743 -11.599 1.00 85.31 256 LYS A CA 1
ATOM 1980 C C . LYS A 1 256 ? -2.214 32.433 -10.317 1.00 85.31 256 LYS A C 1
ATOM 1982 O O . LYS A 1 256 ? -2.762 31.773 -9.433 1.00 85.31 256 LYS A O 1
ATOM 1987 N N . VAL A 1 257 ? -1.980 33.738 -10.228 1.00 90.00 257 VAL A N 1
ATOM 1988 C CA . VAL A 1 257 ? -2.215 34.550 -9.032 1.00 90.00 257 VAL A CA 1
ATOM 1989 C C . VAL A 1 257 ? -3.431 35.446 -9.249 1.00 90.00 257 VAL A C 1
ATOM 1991 O O . VAL A 1 257 ? -3.474 36.236 -10.190 1.00 90.00 257 VAL A O 1
ATOM 1994 N N . PHE A 1 258 ? -4.402 35.341 -8.347 1.00 92.88 258 PHE A N 1
ATOM 1995 C CA . PHE A 1 258 ? -5.540 36.253 -8.227 1.00 92.88 258 PHE A CA 1
ATOM 1996 C C . PHE A 1 258 ? -5.399 37.119 -6.954 1.00 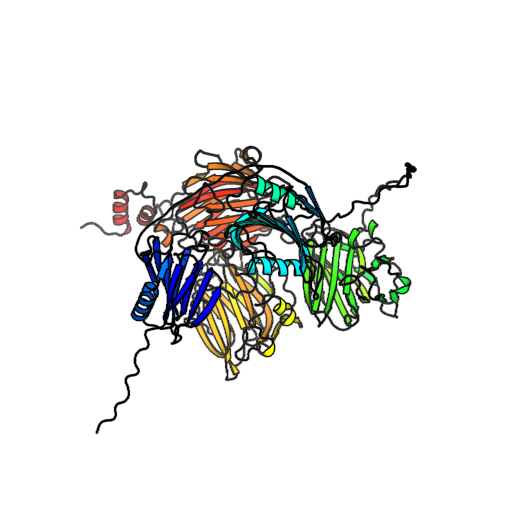92.88 258 PHE A C 1
ATOM 1998 O O . PHE A 1 258 ? -4.544 36.826 -6.115 1.00 92.88 258 PHE A O 1
ATOM 2005 N N . PRO A 1 259 ? -6.183 38.206 -6.787 1.00 94.50 259 PRO A N 1
ATOM 2006 C CA . PRO A 1 259 ? -5.934 39.187 -5.728 1.00 94.50 259 PRO A CA 1
ATOM 2007 C C . PRO A 1 259 ? -6.062 38.641 -4.294 1.00 94.50 259 PRO A C 1
ATOM 2009 O O . PRO A 1 259 ? -7.164 38.397 -3.799 1.00 94.50 259 PRO A O 1
ATOM 2012 N N . ILE A 1 260 ? -4.938 38.524 -3.580 1.00 92.00 260 ILE A N 1
ATOM 2013 C CA . ILE A 1 260 ? -4.897 38.043 -2.189 1.00 92.00 260 ILE A CA 1
ATOM 2014 C C . ILE A 1 260 ? -5.243 39.187 -1.238 1.00 92.00 260 ILE A C 1
ATOM 2016 O O . ILE A 1 260 ? -4.572 40.217 -1.222 1.00 92.00 260 ILE A O 1
ATOM 2020 N N . ASN A 1 261 ? -6.294 39.011 -0.430 1.00 88.25 261 ASN A N 1
ATOM 2021 C CA . ASN A 1 261 ? -6.802 40.022 0.511 1.00 88.25 261 ASN A CA 1
ATOM 2022 C C . ASN A 1 261 ? -7.048 41.408 -0.139 1.00 88.25 261 ASN A C 1
ATOM 2024 O O . ASN A 1 261 ? -6.962 42.438 0.523 1.00 88.25 261 ASN A O 1
ATOM 2028 N N . GLY A 1 262 ? -7.365 41.432 -1.441 1.00 88.31 262 GLY A N 1
ATOM 2029 C CA . GLY A 1 262 ? -7.578 42.655 -2.226 1.00 88.31 262 GLY A CA 1
ATOM 2030 C C . GLY A 1 262 ? -6.318 43.266 -2.853 1.00 88.31 262 GLY A C 1
ATOM 2031 O O . GLY A 1 262 ? -6.430 44.280 -3.539 1.00 88.31 262 GLY A O 1
ATOM 2032 N N . VAL A 1 263 ? -5.139 42.663 -2.667 1.00 91.44 263 VAL A N 1
ATOM 2033 C CA . VAL A 1 263 ? -3.904 43.052 -3.362 1.00 91.44 263 VAL A CA 1
ATOM 2034 C C . VAL A 1 263 ? -3.827 42.335 -4.708 1.00 91.44 263 VAL A C 1
ATOM 2036 O O . VAL A 1 263 ? -3.555 41.139 -4.774 1.00 91.44 263 VAL A O 1
ATOM 2039 N N . GLU A 1 264 ? -4.059 43.079 -5.785 1.00 92.44 264 GLU A N 1
ATOM 2040 C CA . GLU A 1 264 ? -3.806 42.649 -7.162 1.00 92.44 264 GLU A CA 1
ATOM 2041 C C . GLU A 1 264 ? -2.348 42.961 -7.539 1.00 92.44 264 GLU A C 1
ATOM 2043 O O . GLU A 1 264 ? -1.867 44.070 -7.297 1.00 92.44 264 GLU A O 1
ATOM 2048 N N . LEU A 1 265 ? -1.635 41.980 -8.100 1.00 90.19 265 LEU A N 1
ATOM 2049 C CA . LEU A 1 265 ? -0.243 42.124 -8.543 1.00 90.19 265 LEU A CA 1
ATOM 2050 C C . LEU A 1 265 ? -0.188 42.380 -10.052 1.00 90.19 265 LEU A C 1
ATOM 2052 O O . LEU A 1 265 ? -1.074 41.962 -10.795 1.00 90.19 265 LEU A O 1
ATOM 2056 N N . GLY A 1 266 ? 0.876 43.035 -10.522 1.00 86.75 266 GLY A N 1
ATOM 2057 C CA . GLY A 1 266 ? 1.036 43.451 -11.927 1.00 86.75 266 GLY A CA 1
ATOM 2058 C C . GLY A 1 266 ? 1.183 42.333 -12.977 1.00 86.75 266 GLY A C 1
ATOM 2059 O O . GLY A 1 266 ? 1.546 42.624 -14.115 1.00 86.75 266 GLY A O 1
ATOM 2060 N N . TYR A 1 267 ? 0.943 41.071 -12.619 1.00 86.56 267 TYR A N 1
ATOM 2061 C CA . TYR A 1 267 ? 1.053 39.890 -13.476 1.00 86.56 267 TYR A CA 1
ATOM 2062 C C . TYR A 1 267 ? 0.042 38.817 -13.049 1.00 86.56 267 TYR A C 1
ATOM 2064 O O . TYR A 1 267 ? -0.220 38.626 -11.864 1.00 86.56 267 TYR A O 1
ATOM 2072 N N . ALA A 1 268 ? -0.491 38.071 -14.021 1.00 82.69 268 ALA A N 1
ATOM 2073 C CA . ALA A 1 268 ? -1.436 36.982 -13.760 1.00 82.69 268 ALA A CA 1
ATOM 2074 C C . ALA A 1 268 ? -0.756 35.648 -13.393 1.00 82.69 268 ALA A C 1
ATOM 2076 O O . ALA A 1 268 ? -1.402 34.782 -12.813 1.00 82.69 268 ALA A O 1
ATOM 2077 N N . ARG A 1 269 ? 0.530 35.463 -13.724 1.00 85.62 269 ARG A N 1
ATOM 2078 C CA . ARG A 1 269 ? 1.313 34.249 -13.437 1.00 85.62 269 ARG A CA 1
ATOM 2079 C C . ARG A 1 269 ? 2.612 34.634 -12.732 1.00 85.62 269 ARG A C 1
ATOM 2081 O O . ARG A 1 269 ? 3.248 35.616 -13.111 1.00 85.62 269 ARG A O 1
ATOM 2088 N N . GLY A 1 270 ? 2.963 33.905 -11.678 1.00 90.75 270 GLY A N 1
ATOM 2089 C CA . GLY A 1 270 ? 4.125 34.195 -10.845 1.00 90.75 270 GLY A CA 1
ATOM 2090 C C . GLY A 1 270 ? 4.700 32.940 -10.200 1.00 90.75 270 GLY A C 1
ATOM 2091 O O . GLY A 1 270 ? 4.041 31.902 -10.124 1.00 90.75 270 GLY A O 1
ATOM 2092 N N . ARG A 1 271 ? 5.937 33.047 -9.712 1.00 94.44 271 ARG A N 1
ATOM 2093 C CA . ARG A 1 271 ? 6.584 31.995 -8.926 1.00 94.44 271 ARG A CA 1
ATOM 2094 C C . ARG A 1 271 ? 6.180 32.153 -7.463 1.00 94.44 271 ARG A C 1
ATOM 2096 O O . ARG A 1 271 ? 6.318 33.238 -6.890 1.00 94.44 271 ARG A O 1
ATOM 2103 N N . VAL A 1 272 ? 5.641 31.086 -6.885 1.00 96.31 272 VAL A N 1
ATOM 2104 C CA . VAL A 1 272 ? 4.976 31.081 -5.584 1.00 96.31 272 VAL A CA 1
ATOM 2105 C C . VAL A 1 272 ? 5.575 29.994 -4.703 1.00 96.31 272 VAL A C 1
ATOM 2107 O O . VAL A 1 272 ? 5.457 28.810 -5.010 1.00 96.31 272 VAL A O 1
ATOM 2110 N N . TRP A 1 273 ? 6.205 30.403 -3.603 1.00 95.88 273 TRP A N 1
ATOM 2111 C CA . TRP A 1 273 ? 6.804 29.495 -2.624 1.00 95.88 273 TRP A CA 1
ATOM 2112 C C . TRP A 1 273 ? 5.923 29.448 -1.377 1.00 95.88 273 TRP A C 1
ATOM 2114 O O . TRP A 1 273 ? 5.683 30.490 -0.760 1.00 95.88 273 TRP A O 1
ATOM 2124 N N . ILE A 1 274 ? 5.407 28.258 -1.068 1.00 96.38 274 ILE A N 1
ATOM 2125 C CA . ILE A 1 274 ? 4.377 27.979 -0.062 1.00 96.38 274 ILE A CA 1
ATOM 2126 C C . ILE A 1 274 ? 5.015 27.145 1.046 1.00 96.38 274 ILE A C 1
ATOM 2128 O O . ILE A 1 274 ? 5.328 25.980 0.825 1.00 96.38 274 ILE A O 1
ATOM 2132 N N . CYS A 1 275 ? 5.201 27.739 2.223 1.00 95.12 275 CYS A N 1
ATOM 2133 C CA . CYS A 1 275 ? 5.804 27.121 3.402 1.00 95.12 275 CYS A CA 1
ATOM 2134 C C . CYS A 1 275 ? 4.741 26.905 4.489 1.00 95.12 275 CYS A C 1
ATOM 2136 O O . CYS A 1 275 ? 4.253 27.880 5.060 1.00 95.12 275 CYS A O 1
ATOM 2138 N N . GLN A 1 276 ? 4.396 25.654 4.794 1.00 96.44 276 GLN A N 1
ATOM 2139 C CA . GLN A 1 276 ? 3.379 25.274 5.778 1.00 96.44 276 GLN A CA 1
ATOM 2140 C C . GLN A 1 276 ? 4.000 24.558 6.988 1.00 96.44 276 GLN A C 1
ATOM 2142 O O . GLN A 1 276 ? 4.797 23.635 6.833 1.00 96.44 276 GLN A O 1
ATOM 2147 N N . SER A 1 277 ? 3.578 24.934 8.195 1.00 95.06 277 SER A N 1
ATOM 2148 C CA . SER A 1 277 ? 3.749 24.144 9.416 1.00 95.06 277 SER A CA 1
ATOM 2149 C C . SER A 1 277 ? 2.386 23.747 9.973 1.00 95.06 277 SER A C 1
ATOM 2151 O O . SER A 1 277 ? 1.574 24.613 10.298 1.00 95.06 277 SER A O 1
ATOM 2153 N N . THR A 1 278 ? 2.159 22.445 10.134 1.00 89.81 278 THR A N 1
ATOM 2154 C CA . THR A 1 278 ? 1.039 21.874 10.903 1.00 89.81 278 THR A CA 1
ATOM 2155 C C . THR A 1 278 ? 1.440 21.520 12.343 1.00 89.81 278 THR A C 1
ATOM 2157 O O . THR A 1 278 ? 0.668 20.891 13.063 1.00 89.81 278 THR A O 1
ATOM 2160 N N . ASP A 1 279 ? 2.642 21.922 12.773 1.00 84.12 279 ASP A N 1
ATOM 2161 C CA . ASP A 1 279 ? 3.204 21.621 14.090 1.00 84.12 279 ASP A CA 1
ATOM 2162 C C . ASP A 1 279 ? 2.504 22.416 15.210 1.00 84.12 279 ASP A C 1
ATOM 2164 O O . ASP A 1 279 ? 2.659 23.633 15.324 1.00 84.12 279 ASP A O 1
ATOM 2168 N N . GLU A 1 280 ? 1.740 21.710 16.050 1.00 84.19 280 GLU A N 1
ATOM 2169 C CA . GLU A 1 280 ? 1.125 22.233 17.284 1.00 84.19 280 GLU A CA 1
ATOM 2170 C C . GLU A 1 280 ? 2.006 21.970 18.537 1.00 84.19 280 GLU A C 1
ATOM 2172 O O . GLU A 1 280 ? 1.611 22.286 19.668 1.00 84.19 280 GLU A O 1
ATOM 2177 N N . THR A 1 281 ? 3.204 21.379 18.389 1.00 72.00 281 THR A N 1
ATOM 2178 C CA . THR A 1 281 ? 4.087 21.067 19.527 1.00 72.00 281 THR A CA 1
ATOM 2179 C C . THR A 1 281 ? 4.717 22.324 20.140 1.00 72.00 281 THR A C 1
ATOM 2181 O O . THR A 1 281 ? 4.726 23.418 19.573 1.00 72.00 281 THR A O 1
ATOM 2184 N N . GLY A 1 282 ? 5.140 22.216 21.405 1.00 71.81 282 GLY A N 1
ATOM 2185 C CA . GLY A 1 282 ? 5.612 23.362 22.195 1.00 71.81 282 GLY A CA 1
ATOM 2186 C C . GLY A 1 282 ? 4.552 24.441 22.482 1.00 71.81 282 GLY A C 1
ATOM 2187 O O . GLY A 1 282 ? 4.862 25.417 23.160 1.00 71.81 282 GLY A O 1
ATOM 2188 N N . GLY A 1 283 ? 3.309 24.280 22.007 1.00 75.19 283 GLY A N 1
ATOM 2189 C CA . GLY A 1 283 ? 2.272 25.314 22.065 1.00 75.19 283 GLY A CA 1
ATOM 2190 C C . GLY A 1 283 ? 2.376 26.361 20.951 1.00 75.19 283 GLY A C 1
ATOM 2191 O O . GLY A 1 283 ? 1.836 27.456 21.107 1.00 75.19 283 GLY A O 1
ATOM 2192 N N . ARG A 1 284 ? 3.076 26.045 19.854 1.00 82.50 284 ARG A N 1
ATOM 2193 C CA . ARG A 1 284 ? 3.137 26.878 18.647 1.00 82.50 284 ARG A CA 1
ATOM 2194 C C . ARG A 1 284 ? 1.812 26.833 17.888 1.00 82.50 284 ARG A C 1
ATOM 2196 O O . ARG A 1 284 ? 1.070 25.856 17.968 1.00 82.50 284 ARG A O 1
ATOM 2203 N N . ALA A 1 285 ? 1.519 27.904 17.157 1.00 89.56 285 ALA A N 1
ATOM 2204 C CA . ALA A 1 285 ? 0.392 27.941 16.238 1.00 89.56 285 ALA A CA 1
ATOM 2205 C C . ALA A 1 285 ? 0.834 27.419 14.857 1.00 89.56 285 ALA A C 1
ATOM 2207 O O . ALA A 1 285 ? 1.838 27.905 14.335 1.00 89.56 285 ALA A O 1
ATOM 2208 N N . PRO A 1 286 ? 0.090 26.493 14.230 1.00 95.50 286 PRO A N 1
ATOM 2209 C CA . PRO A 1 286 ? 0.235 26.155 12.820 1.00 95.50 286 PRO A CA 1
ATOM 2210 C C . PRO A 1 286 ? 0.205 27.409 11.946 1.00 95.50 286 PRO A C 1
ATOM 2212 O O . PRO A 1 286 ? -0.622 28.305 12.147 1.00 95.50 286 PRO A O 1
ATOM 2215 N N . PHE A 1 287 ? 1.121 27.488 10.985 1.00 96.81 287 PHE A N 1
ATOM 2216 C CA . PHE A 1 287 ? 1.341 28.696 10.198 1.00 96.81 287 PHE A CA 1
ATOM 2217 C C . PHE A 1 287 ? 1.645 28.410 8.733 1.00 96.81 287 PHE A C 1
ATOM 2219 O O . PHE A 1 287 ? 2.148 27.351 8.362 1.00 96.81 287 PHE A O 1
ATOM 2226 N N . LEU A 1 288 ? 1.340 29.396 7.898 1.00 97.12 288 LEU A N 1
ATOM 2227 C CA . LEU A 1 288 ? 1.518 29.371 6.458 1.00 97.12 288 LEU A CA 1
ATOM 2228 C C . LEU A 1 288 ? 2.204 30.668 6.025 1.00 97.12 288 LEU A C 1
ATOM 2230 O O . LEU A 1 288 ? 1.727 31.763 6.324 1.00 97.12 288 LEU A O 1
ATOM 2234 N N . ILE A 1 289 ? 3.309 30.547 5.296 1.00 97.38 289 ILE A N 1
ATOM 2235 C CA . ILE A 1 289 ? 4.005 31.664 4.658 1.00 97.38 289 ILE A CA 1
ATOM 2236 C C . ILE A 1 289 ? 3.978 31.423 3.154 1.00 97.38 289 ILE A C 1
ATOM 2238 O O . ILE A 1 289 ? 4.498 30.421 2.674 1.00 97.38 289 ILE A O 1
ATOM 2242 N N . VAL A 1 290 ? 3.394 32.351 2.404 1.00 97.44 290 VAL A N 1
ATOM 2243 C CA . VAL A 1 290 ? 3.358 32.312 0.942 1.00 97.44 290 VAL A CA 1
ATOM 2244 C C . VAL A 1 290 ? 4.072 33.531 0.395 1.00 97.44 290 VAL A C 1
ATOM 2246 O O . VAL A 1 290 ? 3.658 34.665 0.634 1.00 97.44 290 VAL A O 1
ATOM 2249 N N . THR A 1 291 ? 5.131 33.301 -0.372 1.00 97.69 291 THR A N 1
ATOM 2250 C CA . THR A 1 291 ? 5.840 34.358 -1.098 1.00 97.69 291 THR A CA 1
ATOM 2251 C C . THR A 1 291 ? 5.473 34.309 -2.574 1.00 97.69 291 THR A C 1
ATOM 2253 O O . THR A 1 291 ? 5.465 33.236 -3.171 1.00 97.69 291 THR A O 1
ATOM 2256 N N . ILE A 1 292 ? 5.176 35.462 -3.167 1.00 97.50 292 ILE A N 1
ATOM 2257 C CA . ILE A 1 292 ? 4.753 35.610 -4.560 1.00 97.50 292 ILE A CA 1
ATOM 2258 C C . ILE A 1 292 ? 5.612 36.671 -5.231 1.00 97.50 292 ILE A C 1
ATOM 2260 O O . ILE A 1 292 ? 5.809 37.762 -4.697 1.00 97.50 292 ILE A O 1
ATOM 2264 N N . ARG A 1 293 ? 6.085 36.350 -6.432 1.00 96.81 293 ARG A N 1
ATOM 2265 C CA . ARG A 1 293 ? 6.909 37.213 -7.283 1.00 96.81 293 ARG A CA 1
ATOM 2266 C C . ARG A 1 293 ? 6.652 36.890 -8.754 1.00 96.81 293 ARG A C 1
ATOM 2268 O O . ARG A 1 293 ? 6.202 35.787 -9.060 1.00 96.81 293 ARG A O 1
ATOM 2275 N N . ALA A 1 294 ? 6.960 37.805 -9.669 1.00 94.69 294 ALA A N 1
ATOM 2276 C CA . ALA A 1 294 ? 7.012 37.470 -11.094 1.00 94.69 294 ALA A CA 1
ATOM 2277 C C . ALA A 1 294 ? 7.984 36.293 -11.339 1.00 94.69 294 ALA A C 1
ATOM 2279 O O . ALA A 1 294 ? 8.964 36.134 -10.613 1.00 94.69 294 ALA A O 1
ATOM 2280 N N . GLU A 1 295 ? 7.767 35.475 -12.370 1.00 88.75 295 GLU A N 1
ATOM 2281 C CA . GLU A 1 295 ? 8.711 34.389 -12.713 1.00 88.75 295 GLU A CA 1
ATOM 2282 C C . GLU A 1 295 ? 10.112 34.932 -13.031 1.00 88.75 295 GLU A C 1
ATOM 2284 O O . GLU A 1 295 ? 11.120 34.395 -12.578 1.00 88.75 295 GLU A O 1
ATOM 2289 N N . THR A 1 296 ? 10.167 36.068 -13.732 1.00 89.12 296 THR A N 1
ATOM 2290 C CA . THR A 1 296 ? 11.387 36.829 -14.032 1.00 89.12 296 THR A CA 1
ATOM 2291 C C . THR A 1 296 ? 11.755 37.832 -12.933 1.00 89.12 296 THR A C 1
ATOM 2293 O O . THR A 1 296 ? 12.463 38.804 -13.212 1.00 89.12 296 THR A O 1
ATOM 2296 N N . ALA A 1 297 ? 11.233 37.670 -11.711 1.00 88.69 297 ALA A N 1
ATOM 2297 C CA . ALA A 1 297 ? 11.496 38.601 -10.623 1.00 88.69 297 ALA A CA 1
ATOM 2298 C C . ALA A 1 297 ? 12.992 38.732 -10.362 1.00 88.69 297 ALA A C 1
ATOM 2300 O O . ALA A 1 297 ? 13.755 37.763 -10.350 1.00 88.69 297 ALA A O 1
ATOM 2301 N N . ALA A 1 298 ? 13.400 39.970 -10.135 1.00 88.56 298 ALA A N 1
ATOM 2302 C CA . ALA A 1 298 ? 14.778 40.291 -9.882 1.00 88.56 298 ALA A CA 1
ATOM 2303 C C . ALA A 1 298 ? 15.274 39.600 -8.588 1.00 88.56 298 ALA A C 1
ATOM 2305 O O . ALA A 1 298 ? 14.527 39.420 -7.626 1.00 88.56 298 ALA A O 1
ATOM 2306 N N . GLN A 1 299 ? 16.546 39.181 -8.569 1.00 85.00 299 GLN A N 1
ATOM 2307 C CA . GLN A 1 299 ? 17.172 38.353 -7.519 1.00 85.00 299 GLN A CA 1
ATOM 2308 C C . GLN A 1 299 ? 17.243 39.048 -6.140 1.00 85.00 299 GLN A C 1
ATOM 2310 O O . GLN A 1 299 ? 17.792 38.519 -5.177 1.00 85.00 299 GLN A O 1
ATOM 2315 N N . ASP A 1 300 ? 16.733 40.268 -6.045 1.00 84.94 300 ASP A N 1
ATOM 2316 C CA . ASP A 1 300 ? 16.473 41.021 -4.829 1.00 84.94 300 ASP A CA 1
ATOM 2317 C C . ASP A 1 300 ? 15.091 40.809 -4.250 1.00 84.94 300 ASP A C 1
ATOM 2319 O O . ASP A 1 300 ? 14.981 40.626 -3.043 1.00 84.94 300 ASP A O 1
ATOM 2323 N N . ILE A 1 301 ? 14.065 40.765 -5.091 1.00 91.25 301 ILE A N 1
ATOM 2324 C CA . ILE A 1 301 ? 12.719 40.379 -4.698 1.00 91.25 301 ILE A CA 1
ATOM 2325 C C . ILE A 1 301 ? 12.736 38.934 -4.192 1.00 91.25 301 ILE A C 1
ATOM 2327 O O . ILE A 1 301 ? 12.168 38.659 -3.138 1.00 91.25 301 ILE A O 1
ATOM 2331 N N . ILE A 1 302 ? 13.463 38.037 -4.875 1.00 90.38 302 ILE A N 1
ATOM 2332 C CA . ILE A 1 302 ? 13.639 36.635 -4.455 1.00 90.38 302 ILE A CA 1
ATOM 2333 C C . ILE A 1 302 ? 14.197 36.553 -3.025 1.00 90.38 302 ILE A C 1
ATOM 2335 O O . ILE A 1 302 ? 13.571 35.961 -2.149 1.00 90.38 302 ILE A O 1
ATOM 2339 N N . ASP A 1 303 ? 15.351 37.169 -2.766 1.00 88.50 303 ASP A N 1
ATOM 2340 C CA . ASP A 1 303 ? 16.011 37.055 -1.462 1.00 88.50 303 ASP A CA 1
ATOM 2341 C C . ASP A 1 303 ? 15.400 37.957 -0.387 1.00 88.50 303 ASP A C 1
ATOM 2343 O O . ASP A 1 303 ? 15.504 37.628 0.789 1.00 88.50 303 ASP A O 1
ATOM 2347 N N . SER A 1 304 ? 14.723 39.048 -0.759 1.00 90.31 304 SER A N 1
ATOM 2348 C CA . SER A 1 304 ? 13.878 39.806 0.170 1.00 90.31 304 SER A CA 1
ATOM 2349 C C . SER A 1 304 ? 12.780 38.898 0.703 1.00 90.31 304 SER A C 1
ATOM 2351 O O . SER A 1 304 ? 12.669 38.723 1.910 1.00 90.31 304 SER A O 1
ATOM 2353 N N . LEU A 1 305 ? 12.020 38.254 -0.187 1.00 94.94 305 LEU A N 1
ATOM 2354 C CA . LEU A 1 305 ? 10.966 37.312 0.185 1.00 94.94 305 LEU A CA 1
ATOM 2355 C C . LEU A 1 305 ? 11.510 36.139 1.015 1.00 94.94 305 LEU A C 1
ATOM 2357 O O . LEU A 1 305 ? 10.915 35.805 2.038 1.00 94.94 305 LEU A O 1
ATOM 2361 N N . ALA A 1 306 ? 12.657 35.565 0.637 1.00 89.69 306 ALA A N 1
ATOM 2362 C CA . ALA A 1 306 ? 13.297 34.497 1.405 1.00 89.69 306 ALA A CA 1
ATOM 2363 C C . ALA A 1 306 ? 13.766 34.963 2.798 1.00 89.69 306 ALA A C 1
ATOM 2365 O O . ALA A 1 306 ? 13.560 34.251 3.779 1.00 89.69 306 ALA A O 1
ATOM 2366 N N . GLN A 1 307 ? 14.344 36.166 2.915 1.00 89.94 307 GLN A N 1
ATOM 2367 C CA . GLN A 1 307 ? 14.763 36.745 4.196 1.00 89.94 307 GLN A CA 1
ATOM 2368 C C . GLN A 1 307 ? 13.563 37.087 5.090 1.00 89.94 307 GLN A C 1
ATOM 2370 O O . GLN A 1 307 ? 13.633 36.871 6.299 1.00 89.94 307 GLN A O 1
ATOM 2375 N N . MET A 1 308 ? 12.463 37.591 4.518 1.00 94.31 308 MET A N 1
ATOM 2376 C CA . MET A 1 308 ? 11.222 37.821 5.261 1.00 94.31 308 MET A CA 1
ATOM 2377 C C . MET A 1 308 ? 10.645 36.498 5.782 1.00 94.31 308 MET A C 1
ATOM 2379 O O . MET A 1 308 ? 10.381 36.379 6.974 1.00 94.31 308 MET A O 1
ATOM 2383 N N . ALA A 1 309 ? 10.518 35.485 4.915 1.00 94.38 309 ALA A N 1
ATOM 2384 C CA . ALA A 1 309 ? 9.977 34.174 5.272 1.00 94.38 309 ALA A CA 1
ATOM 2385 C C . ALA A 1 309 ? 10.818 33.450 6.338 1.00 94.38 309 ALA A C 1
ATOM 2387 O O . ALA A 1 309 ? 10.271 32.959 7.320 1.00 94.38 309 ALA A O 1
ATOM 2388 N N . ALA A 1 310 ? 12.147 33.431 6.190 1.00 89.88 310 ALA A N 1
ATOM 2389 C CA . ALA A 1 310 ? 13.051 32.802 7.155 1.00 89.88 310 ALA A CA 1
ATOM 2390 C C . ALA A 1 310 ? 13.142 33.553 8.499 1.00 89.88 310 ALA A C 1
ATOM 2392 O O . ALA A 1 310 ? 13.578 32.976 9.492 1.00 89.88 310 ALA A O 1
ATOM 2393 N N . GLY A 1 311 ? 12.758 34.833 8.532 1.00 91.44 311 GLY A N 1
ATOM 2394 C CA . GLY A 1 311 ? 12.747 35.660 9.737 1.00 91.44 311 GLY A CA 1
ATOM 2395 C C . GLY A 1 311 ? 11.391 35.766 10.441 1.00 91.44 311 GLY A C 1
ATOM 2396 O O . GLY A 1 311 ? 11.291 36.507 11.417 1.00 91.44 311 GLY A O 1
ATOM 2397 N N . PHE A 1 312 ? 10.355 35.071 9.961 1.00 94.75 312 PHE A N 1
ATOM 2398 C CA . PHE A 1 312 ? 9.082 34.944 10.674 1.00 94.75 312 PHE A CA 1
ATOM 2399 C C . PHE A 1 312 ? 9.306 34.296 12.050 1.00 94.75 312 PHE A C 1
ATOM 2401 O O . PHE A 1 312 ? 10.004 33.285 12.144 1.00 94.75 312 PHE A O 1
ATOM 2408 N N . SER A 1 313 ? 8.721 34.867 13.107 1.00 92.25 313 SER A N 1
ATOM 2409 C CA . SER A 1 313 ? 8.837 34.326 14.469 1.00 92.25 313 SER A CA 1
ATOM 2410 C C . SER A 1 313 ? 7.655 34.684 15.367 1.00 92.25 313 SER A C 1
ATOM 2412 O O . SER A 1 313 ? 7.148 35.810 15.319 1.00 92.25 313 SER A O 1
ATOM 2414 N N . PHE A 1 314 ? 7.262 33.745 16.230 1.00 88.31 314 PHE A N 1
ATOM 2415 C CA . PHE A 1 314 ? 6.238 33.923 17.258 1.00 88.31 314 PHE A CA 1
ATOM 2416 C C . PHE A 1 314 ? 6.699 34.759 18.465 1.00 88.31 314 PHE A C 1
ATOM 2418 O O . PHE A 1 314 ? 5.851 35.206 19.239 1.00 88.31 314 PHE A O 1
ATOM 2425 N N . ASP A 1 315 ? 8.002 35.010 18.656 1.00 76.25 315 ASP A N 1
ATOM 2426 C CA . ASP A 1 315 ? 8.473 35.714 19.856 1.00 76.25 315 ASP A CA 1
ATOM 2427 C C . ASP A 1 315 ? 8.293 37.245 19.773 1.00 76.25 315 ASP A C 1
ATOM 2429 O O . ASP A 1 315 ? 9.126 38.019 19.281 1.00 76.25 315 ASP A O 1
ATOM 2433 N N . VAL A 1 316 ? 7.168 37.716 20.313 1.00 60.28 316 VAL A N 1
ATOM 2434 C CA . VAL A 1 316 ? 6.833 39.145 20.366 1.00 60.28 316 VAL A CA 1
ATOM 2435 C C . VAL A 1 316 ? 7.589 39.891 21.493 1.00 60.28 316 VAL A C 1
ATOM 2437 O O . VAL A 1 316 ? 7.422 41.104 21.640 1.00 60.28 316 VAL A O 1
ATOM 2440 N N . SER A 1 317 ? 8.453 39.220 22.265 1.00 44.00 317 SER A N 1
ATOM 2441 C CA . SER A 1 317 ? 9.088 39.750 23.484 1.00 44.00 317 SER A CA 1
ATOM 2442 C C . SER A 1 317 ? 10.143 40.835 23.226 1.00 44.00 317 SER A C 1
ATOM 2444 O O . SER A 1 317 ? 11.329 40.565 23.057 1.00 44.00 317 SER A O 1
ATOM 2446 N N . ALA A 1 318 ? 9.733 42.104 23.280 1.00 40.69 318 ALA A N 1
ATOM 2447 C CA . ALA A 1 318 ? 10.649 43.246 23.263 1.00 40.69 318 ALA A CA 1
ATOM 2448 C C . ALA A 1 318 ? 10.142 44.383 24.169 1.00 40.69 318 ALA A C 1
ATOM 2450 O O . ALA A 1 318 ? 9.469 45.298 23.694 1.00 40.69 318 ALA A O 1
ATOM 2451 N N . GLY A 1 319 ? 10.449 44.349 25.477 1.00 35.09 319 GLY A N 1
ATOM 2452 C CA . GLY A 1 319 ? 10.055 45.468 26.352 1.00 35.09 319 GLY A CA 1
ATOM 2453 C C . GLY A 1 319 ? 10.022 45.301 27.876 1.00 35.09 319 GLY A C 1
ATOM 2454 O O . GLY A 1 319 ? 9.318 46.082 28.513 1.00 35.09 319 GLY A O 1
ATOM 2455 N N . GLN A 1 320 ? 10.745 44.360 28.495 1.00 31.30 320 GLN A N 1
ATOM 2456 C CA . GLN A 1 320 ? 10.972 44.392 29.952 1.00 31.30 320 GLN A CA 1
ATOM 2457 C C . GLN A 1 320 ? 12.448 44.204 30.300 1.00 31.30 320 GLN A C 1
ATOM 2459 O O . GLN A 1 320 ? 12.915 43.099 30.546 1.00 31.30 320 GLN A O 1
ATOM 2464 N N . ASP A 1 321 ? 13.160 45.327 30.353 1.00 34.09 321 ASP A N 1
ATOM 2465 C CA . ASP A 1 321 ? 14.493 45.423 30.940 1.00 34.09 321 ASP A CA 1
ATOM 2466 C C . ASP A 1 321 ? 14.430 46.343 32.170 1.00 34.09 321 ASP A C 1
ATOM 2468 O O . ASP A 1 321 ? 14.000 47.495 32.052 1.00 34.09 321 ASP A O 1
ATOM 2472 N N . THR A 1 322 ? 14.775 45.802 33.349 1.00 35.41 322 THR A N 1
ATOM 2473 C CA . THR A 1 322 ? 15.509 46.416 34.487 1.00 35.41 322 THR A CA 1
ATOM 2474 C C . THR A 1 322 ? 15.178 45.756 35.844 1.00 35.41 322 THR A C 1
ATOM 2476 O O . THR A 1 322 ? 14.054 45.326 36.086 1.00 35.41 322 THR A O 1
ATOM 2479 N N . ILE A 1 323 ? 16.155 45.785 36.772 1.00 34.41 323 ILE A N 1
ATOM 2480 C CA . ILE A 1 323 ? 16.063 45.423 38.212 1.00 34.41 323 ILE A CA 1
ATOM 2481 C C . ILE A 1 323 ? 15.906 43.898 38.469 1.00 34.41 323 ILE A C 1
ATOM 2483 O O . ILE A 1 323 ? 14.803 43.404 38.669 1.00 34.41 323 ILE A O 1
ATOM 2487 N N . ASN A 1 324 ? 16.970 43.083 38.541 1.00 31.62 324 ASN A N 1
ATOM 2488 C CA . ASN A 1 324 ? 18.063 43.178 39.528 1.00 31.62 324 ASN A CA 1
ATOM 2489 C C . ASN A 1 324 ? 19.261 42.252 39.212 1.00 31.62 324 ASN A C 1
ATOM 2491 O O . ASN A 1 324 ? 19.071 41.120 38.777 1.00 31.62 324 ASN A O 1
ATOM 2495 N N . ASP A 1 325 ? 20.467 42.670 39.612 1.00 33.97 325 ASP A N 1
ATOM 2496 C CA . ASP A 1 325 ? 21.598 41.769 39.896 1.00 33.97 325 ASP A CA 1
ATOM 2497 C C . ASP A 1 325 ? 21.369 40.963 41.190 1.00 33.97 325 ASP A C 1
ATOM 2499 O O . ASP A 1 325 ? 20.910 41.539 42.180 1.00 33.97 325 ASP A O 1
ATOM 2503 N N . ALA A 1 326 ? 21.813 39.695 41.236 1.00 28.98 326 ALA A N 1
ATOM 2504 C CA . ALA A 1 326 ? 22.710 39.179 42.292 1.00 28.98 326 ALA A CA 1
ATOM 2505 C C . ALA A 1 326 ? 23.051 37.674 42.164 1.00 28.98 326 ALA A C 1
ATOM 2507 O O . ALA A 1 326 ? 22.207 36.854 41.828 1.00 28.98 326 ALA A O 1
ATOM 2508 N N . ALA A 1 327 ? 24.269 37.336 42.612 1.00 29.33 327 ALA A N 1
ATOM 2509 C CA . ALA A 1 327 ? 24.712 36.033 43.135 1.00 29.33 327 ALA A CA 1
ATOM 2510 C C . ALA A 1 327 ? 24.673 34.791 42.210 1.00 29.33 327 ALA A C 1
ATOM 2512 O O . ALA A 1 327 ? 23.687 34.067 42.116 1.00 29.33 327 ALA A O 1
ATOM 2513 N N . ALA A 1 328 ? 25.846 34.453 41.667 1.00 32.53 328 ALA A N 1
ATOM 2514 C CA . ALA A 1 328 ? 26.165 33.104 41.200 1.00 32.53 328 ALA A CA 1
ATOM 2515 C C . ALA A 1 328 ? 26.625 32.178 42.355 1.00 32.53 328 ALA A C 1
ATOM 2517 O O . ALA A 1 328 ? 26.909 32.640 43.459 1.00 32.53 328 ALA A O 1
ATOM 2518 N N . ALA A 1 329 ? 26.808 30.894 42.022 1.00 34.44 329 ALA A N 1
ATOM 2519 C CA . ALA A 1 329 ? 27.540 29.863 42.773 1.00 34.44 329 ALA A CA 1
ATOM 2520 C C . ALA A 1 329 ? 26.934 29.343 44.098 1.00 34.44 329 ALA A C 1
ATOM 2522 O O . ALA A 1 329 ? 27.297 29.770 45.193 1.00 34.44 329 ALA A O 1
ATOM 2523 N N . VAL A 1 330 ? 26.172 28.248 43.983 1.00 29.27 330 VAL A N 1
ATOM 2524 C CA . VAL A 1 330 ? 26.299 27.101 44.900 1.00 29.27 330 VAL A CA 1
ATOM 2525 C C . VAL A 1 330 ? 26.441 25.832 44.059 1.00 29.27 330 VAL A C 1
ATOM 2527 O O . VAL A 1 330 ? 25.472 25.369 43.463 1.00 29.27 330 VAL A O 1
ATOM 2530 N N . GLU A 1 331 ? 27.641 25.254 44.023 1.00 39.19 331 GLU A N 1
ATOM 2531 C CA . GLU A 1 331 ? 27.796 23.845 43.655 1.00 39.19 331 GLU A CA 1
ATOM 2532 C C . GLU A 1 331 ? 27.271 22.984 44.813 1.00 39.19 331 GLU A C 1
ATOM 2534 O O . GLU A 1 331 ? 27.730 23.110 45.950 1.00 39.19 331 GLU A O 1
ATOM 2539 N N . ALA A 1 332 ? 26.331 22.085 44.531 1.00 29.11 332 ALA A N 1
ATOM 2540 C CA . ALA A 1 332 ? 25.924 21.022 45.443 1.00 29.11 332 ALA A CA 1
ATOM 2541 C C . ALA A 1 332 ? 25.865 19.718 44.642 1.00 29.11 332 ALA A C 1
ATOM 2543 O O . ALA A 1 332 ? 25.114 19.608 43.675 1.00 29.11 332 ALA A O 1
ATOM 2544 N N . GLY A 1 333 ? 26.723 18.759 44.992 1.00 32.69 333 GLY A N 1
ATOM 2545 C CA . GLY A 1 333 ? 26.991 17.603 44.141 1.00 32.69 333 GLY A CA 1
ATOM 2546 C C . GLY A 1 333 ? 25.802 16.652 44.010 1.00 32.69 333 GLY A C 1
ATOM 2547 O O . GLY A 1 333 ? 25.449 15.966 44.969 1.00 32.69 333 GLY A O 1
ATOM 2548 N N . ALA A 1 334 ? 25.264 16.530 42.796 1.00 30.41 334 ALA A N 1
ATOM 2549 C CA . ALA A 1 334 ? 24.514 15.349 42.393 1.00 30.41 334 ALA A CA 1
ATOM 2550 C C . ALA A 1 334 ? 25.499 14.176 42.269 1.00 30.41 334 ALA A C 1
ATOM 2552 O O . ALA A 1 334 ? 26.170 14.009 41.250 1.00 30.41 334 ALA A O 1
ATOM 2553 N N . THR A 1 335 ? 25.636 13.387 43.335 1.00 27.64 335 THR A N 1
ATOM 2554 C CA . THR A 1 335 ? 26.449 12.168 43.315 1.00 27.64 335 THR A CA 1
ATOM 2555 C C . THR A 1 335 ? 25.881 11.222 42.262 1.00 27.64 335 THR A C 1
ATOM 2557 O O . THR A 1 335 ? 24.806 10.661 42.470 1.00 27.64 335 THR A O 1
ATOM 2560 N N . GLN A 1 336 ? 26.598 11.014 41.153 1.00 33.00 336 GLN A N 1
ATOM 2561 C CA . GLN A 1 336 ? 26.285 9.929 40.225 1.00 33.00 336 GLN A CA 1
ATOM 2562 C C . GLN A 1 336 ? 26.424 8.602 40.974 1.00 33.00 336 GLN A C 1
ATOM 2564 O O . GLN A 1 336 ? 27.526 8.080 41.157 1.00 33.00 336 GLN A O 1
ATOM 2569 N N . ALA A 1 337 ? 25.297 8.064 41.436 1.00 31.05 337 ALA A N 1
ATOM 2570 C CA . ALA A 1 337 ? 25.222 6.684 41.862 1.00 31.05 337 ALA A CA 1
ATOM 2571 C C . ALA A 1 337 ? 25.539 5.831 40.633 1.00 31.05 337 ALA A C 1
ATOM 2573 O O . ALA A 1 337 ? 24.801 5.858 39.650 1.00 31.05 337 ALA A O 1
ATOM 2574 N N . GLN A 1 338 ? 26.663 5.113 40.670 1.00 31.48 338 GLN A N 1
ATOM 2575 C CA . GLN A 1 338 ? 26.977 4.144 39.629 1.00 31.48 338 GLN A CA 1
ATOM 2576 C C . GLN A 1 338 ? 25.806 3.166 39.538 1.00 31.48 338 GLN A C 1
ATOM 2578 O O . GLN A 1 338 ? 25.450 2.544 40.543 1.00 31.48 338 GLN A O 1
ATOM 2583 N N . ALA A 1 339 ? 25.217 3.043 38.349 1.00 35.03 339 ALA A N 1
ATOM 2584 C CA . ALA A 1 339 ? 24.265 1.987 38.064 1.00 35.03 339 ALA A CA 1
ATOM 2585 C C . ALA A 1 339 ? 25.002 0.655 38.238 1.00 35.03 339 ALA A C 1
ATOM 2587 O O . ALA A 1 339 ? 25.797 0.254 37.392 1.00 35.03 339 ALA A O 1
ATOM 2588 N N . ALA A 1 340 ? 24.806 0.015 39.390 1.00 31.67 340 ALA A N 1
ATOM 2589 C CA . ALA A 1 340 ? 25.273 -1.340 39.599 1.00 31.67 340 ALA A CA 1
ATOM 2590 C C . ALA A 1 340 ? 24.522 -2.252 38.626 1.00 31.67 340 ALA A C 1
ATOM 2592 O O . ALA A 1 340 ? 23.316 -2.075 38.442 1.00 31.67 340 ALA A O 1
ATOM 2593 N N . ASP A 1 341 ? 25.214 -3.238 38.055 1.00 35.06 341 ASP A N 1
ATOM 2594 C CA . ASP A 1 341 ? 24.592 -4.289 37.253 1.00 35.06 341 ASP A CA 1
ATOM 2595 C C . ASP A 1 341 ? 23.604 -5.089 38.115 1.00 35.06 341 ASP A C 1
ATOM 2597 O O . ASP A 1 341 ? 23.935 -6.119 38.713 1.00 35.06 341 ASP A O 1
ATOM 2601 N N . ILE A 1 342 ? 22.358 -4.616 38.180 1.00 39.69 342 ILE A N 1
ATOM 2602 C CA . ILE A 1 342 ? 21.225 -5.428 38.600 1.00 39.69 342 ILE A CA 1
ATOM 2603 C C . ILE A 1 342 ? 21.016 -6.428 37.470 1.00 39.69 342 ILE A C 1
ATOM 2605 O O . ILE A 1 342 ? 20.281 -6.173 36.518 1.00 39.69 342 ILE A O 1
ATOM 2609 N N . VAL A 1 343 ? 21.705 -7.566 37.576 1.00 36.62 343 VAL A N 1
ATOM 2610 C CA . VAL A 1 343 ? 21.496 -8.742 36.729 1.00 36.62 343 VAL A CA 1
ATOM 2611 C C . VAL A 1 343 ? 20.036 -9.156 36.887 1.00 36.62 343 VAL A C 1
ATOM 2613 O O . VAL A 1 343 ? 19.661 -9.812 37.861 1.00 36.62 343 VAL A O 1
ATOM 2616 N N . GLY A 1 344 ? 19.203 -8.685 35.959 1.00 41.81 344 GLY A N 1
ATOM 2617 C CA . GLY A 1 344 ? 17.756 -8.768 36.058 1.00 41.81 344 GLY A CA 1
ATOM 2618 C C . GLY A 1 344 ? 17.287 -10.213 36.100 1.00 41.81 344 GLY A C 1
ATOM 2619 O O . GLY A 1 344 ? 17.342 -10.932 35.102 1.00 41.81 344 GLY A O 1
ATOM 2620 N N . THR A 1 345 ? 16.787 -10.633 37.264 1.00 51.88 345 THR A N 1
ATOM 2621 C CA . THR A 1 345 ? 15.959 -11.835 37.370 1.00 51.88 345 THR A CA 1
ATOM 2622 C C . THR A 1 345 ? 14.797 -11.674 36.406 1.00 51.88 345 THR A C 1
ATOM 2624 O O . THR A 1 345 ? 14.007 -10.745 36.577 1.00 51.88 345 THR A O 1
ATOM 2627 N N . ALA A 1 346 ? 14.712 -12.549 35.402 1.00 62.31 346 ALA A N 1
ATOM 2628 C CA . ALA A 1 346 ? 13.691 -12.447 34.368 1.00 62.31 346 ALA A CA 1
ATOM 2629 C C . ALA A 1 346 ? 12.283 -12.274 34.981 1.00 62.31 346 ALA A C 1
ATOM 2631 O O . ALA A 1 346 ? 11.988 -12.919 35.998 1.00 62.31 346 ALA A O 1
ATOM 2632 N N . PRO A 1 347 ? 11.425 -11.414 34.397 1.00 67.50 347 PRO A N 1
ATOM 2633 C CA . PRO A 1 347 ? 10.097 -11.146 34.934 1.00 67.50 347 PRO A CA 1
ATOM 2634 C C . PRO A 1 347 ? 9.293 -12.443 35.071 1.00 67.50 347 PRO A C 1
ATOM 2636 O O . PRO A 1 347 ? 9.425 -13.380 34.280 1.00 67.50 347 PRO A O 1
ATOM 2639 N N . ALA A 1 348 ? 8.462 -12.512 36.110 1.00 76.44 348 ALA A N 1
ATOM 2640 C CA . ALA A 1 348 ? 7.678 -13.707 36.394 1.00 76.44 348 ALA A CA 1
ATOM 2641 C C . ALA A 1 348 ? 6.734 -14.021 35.222 1.00 76.44 348 ALA A C 1
ATOM 2643 O O . ALA A 1 348 ? 5.975 -13.161 34.794 1.00 76.44 348 ALA A O 1
ATOM 2644 N N . ALA A 1 349 ? 6.696 -15.274 34.756 1.00 79.06 349 ALA A N 1
ATOM 2645 C CA . ALA A 1 349 ? 5.864 -15.678 33.612 1.00 79.06 349 ALA A CA 1
ATOM 2646 C C . ALA A 1 349 ? 4.343 -15.454 33.804 1.00 79.06 349 ALA A C 1
ATOM 2648 O O . ALA A 1 349 ? 3.566 -15.610 32.862 1.00 79.06 349 ALA A O 1
ATOM 2649 N N . LYS A 1 350 ? 3.904 -15.118 35.026 1.00 93.81 350 LYS A N 1
ATOM 2650 C CA . LYS A 1 350 ? 2.538 -14.716 35.368 1.00 93.81 350 LYS A CA 1
ATOM 2651 C C . LYS A 1 350 ? 2.509 -13.894 36.656 1.00 93.81 350 LYS A C 1
ATOM 2653 O O . LYS A 1 350 ? 3.153 -14.271 37.634 1.00 93.81 350 LYS A O 1
ATOM 2658 N N . GLY A 1 351 ? 1.682 -12.850 36.699 1.00 94.00 351 GLY A N 1
ATOM 2659 C CA . GLY A 1 351 ? 1.428 -12.064 37.905 1.00 94.00 351 GLY A CA 1
ATOM 2660 C C . GLY A 1 351 ? 0.054 -11.389 37.934 1.00 94.00 351 GLY A C 1
ATOM 2661 O O . GLY A 1 351 ? -0.583 -11.138 36.910 1.00 94.00 351 GLY A O 1
ATOM 2662 N N . LEU A 1 352 ? -0.414 -11.100 39.147 1.00 96.38 352 LEU A N 1
ATOM 2663 C CA . LEU A 1 352 ? -1.612 -10.308 39.427 1.00 96.38 352 LEU A CA 1
ATOM 2664 C C . LEU A 1 352 ? -1.147 -8.993 40.053 1.00 96.38 352 LEU A C 1
ATOM 2666 O O . LEU A 1 352 ? -0.540 -9.021 41.118 1.00 96.38 352 LEU A O 1
ATOM 2670 N N . LEU A 1 353 ? -1.395 -7.875 39.371 1.00 96.31 353 LEU A N 1
ATOM 2671 C CA . LEU A 1 353 ? -0.968 -6.543 39.808 1.00 96.31 353 LEU A CA 1
ATOM 2672 C C . LEU A 1 353 ? -2.062 -5.864 40.635 1.00 96.31 353 LEU A C 1
ATOM 2674 O O . LEU A 1 353 ? -1.780 -5.285 41.676 1.00 96.31 353 LEU A O 1
ATOM 2678 N N . PHE A 1 354 ? -3.317 -5.986 40.199 1.00 97.50 354 PHE A N 1
ATOM 2679 C CA . PHE A 1 354 ? -4.483 -5.435 40.883 1.00 97.50 354 PHE A CA 1
ATOM 2680 C C . PHE A 1 354 ? -5.684 -6.384 40.765 1.00 97.50 354 PHE A C 1
ATOM 2682 O O . PHE A 1 354 ? -5.968 -6.897 39.680 1.00 97.50 354 PHE A O 1
ATOM 2689 N N . ASP A 1 355 ? -6.394 -6.620 41.873 1.00 94.69 355 ASP A N 1
ATOM 2690 C CA . ASP A 1 355 ? -7.512 -7.576 41.972 1.00 94.69 355 ASP A CA 1
ATOM 2691 C C . ASP A 1 355 ? -8.881 -6.933 42.272 1.00 94.69 355 ASP A C 1
ATOM 2693 O O . ASP A 1 355 ? -9.851 -7.658 42.506 1.00 94.69 355 ASP A O 1
ATOM 2697 N N . GLY A 1 356 ? -8.940 -5.598 42.319 1.00 94.12 356 GLY A N 1
ATOM 2698 C CA . GLY A 1 356 ? -10.128 -4.840 42.710 1.00 94.12 356 GLY A CA 1
ATOM 2699 C C . GLY A 1 356 ? -10.176 -4.423 44.185 1.00 94.12 356 GLY A C 1
ATOM 2700 O O . GLY A 1 356 ? -11.036 -3.621 44.547 1.00 94.12 356 GLY A O 1
ATOM 2701 N N . LYS A 1 357 ? -9.293 -4.948 45.052 1.00 93.50 357 LYS A N 1
ATOM 2702 C CA . LYS A 1 357 ? -9.471 -4.884 46.521 1.00 93.50 357 LYS A CA 1
ATOM 2703 C C . LYS A 1 357 ? -8.327 -4.242 47.290 1.00 93.50 357 LYS A C 1
ATOM 2705 O O . LYS A 1 357 ? -8.528 -3.846 48.436 1.00 93.50 357 LYS A O 1
ATOM 2710 N N . ALA A 1 358 ? -7.138 -4.141 46.702 1.00 92.44 358 ALA A N 1
ATOM 2711 C CA . ALA A 1 358 ? -6.012 -3.423 47.288 1.00 92.44 358 ALA A CA 1
ATOM 2712 C C . ALA A 1 358 ? -5.026 -2.951 46.213 1.00 92.44 358 ALA A C 1
ATOM 2714 O O . ALA A 1 358 ? -4.758 -3.667 45.256 1.00 92.44 358 ALA A O 1
ATOM 2715 N N . ILE A 1 359 ? -4.423 -1.780 46.434 1.00 94.44 359 ILE A N 1
ATOM 2716 C CA . ILE A 1 359 ? -3.280 -1.259 45.656 1.00 94.44 359 ILE A CA 1
ATOM 2717 C C . ILE A 1 359 ? -1.928 -1.555 46.341 1.00 94.44 359 ILE A C 1
ATOM 2719 O O . ILE A 1 359 ? -0.914 -0.930 46.052 1.00 94.44 359 ILE A O 1
ATOM 2723 N N . SER A 1 360 ? -1.911 -2.488 47.299 1.00 89.62 360 SER A N 1
ATOM 2724 C CA . SER A 1 360 ? -0.713 -2.834 48.073 1.00 89.62 360 SER A CA 1
ATOM 2725 C C . SER A 1 360 ? 0.333 -3.504 47.181 1.00 89.62 360 SER A C 1
ATOM 2727 O O . SER A 1 360 ? 0.057 -4.547 46.593 1.00 89.62 360 SER A O 1
ATOM 2729 N N . GLY A 1 361 ? 1.530 -2.919 47.101 1.00 90.44 361 GLY A N 1
ATOM 2730 C CA . GLY A 1 361 ? 2.580 -3.349 46.170 1.00 90.44 361 GLY A CA 1
ATOM 2731 C C . GLY A 1 361 ? 2.579 -2.608 44.828 1.00 90.44 361 GLY A C 1
ATOM 2732 O O . GLY A 1 361 ? 3.406 -2.925 43.979 1.00 90.44 361 GLY A O 1
ATOM 2733 N N . LEU A 1 362 ? 1.704 -1.613 44.648 1.00 96.94 362 LEU A N 1
ATOM 2734 C CA . LEU A 1 362 ? 1.748 -0.644 43.552 1.00 96.94 362 LEU A CA 1
ATOM 2735 C C . LEU A 1 362 ? 2.089 0.754 44.089 1.00 96.94 362 LEU A C 1
ATOM 2737 O O . LEU A 1 362 ? 1.861 1.057 45.262 1.00 96.94 362 LEU A O 1
ATOM 2741 N N . LEU A 1 363 ? 2.632 1.600 43.220 1.00 96.50 363 LEU A N 1
ATOM 2742 C CA . LEU A 1 363 ? 2.934 3.004 43.485 1.00 96.50 363 LEU A CA 1
ATOM 2743 C C . LEU A 1 363 ? 1.785 3.876 42.947 1.00 96.50 363 LEU A C 1
ATOM 2745 O O . LEU A 1 363 ? 1.514 3.820 41.747 1.00 96.50 363 LEU A O 1
ATOM 2749 N N . PRO A 1 364 ? 1.102 4.675 43.781 1.00 97.62 364 PRO A N 1
ATOM 2750 C CA . PRO A 1 364 ? 0.191 5.712 43.304 1.00 97.62 364 PRO A CA 1
ATOM 2751 C C . PRO A 1 364 ? 0.939 6.763 42.472 1.00 97.62 364 PRO A C 1
ATOM 2753 O O . PRO A 1 364 ? 1.980 7.251 42.910 1.00 97.62 364 PRO A O 1
ATOM 2756 N N . ILE A 1 365 ? 0.405 7.129 41.305 1.00 97.88 365 ILE A N 1
ATOM 2757 C CA . ILE A 1 365 ? 0.949 8.190 40.440 1.00 97.88 365 ILE A CA 1
ATOM 2758 C C . ILE A 1 365 ? -0.137 9.210 40.077 1.00 97.88 365 ILE A C 1
ATOM 2760 O O . ILE A 1 365 ? -1.284 8.844 39.806 1.00 97.88 365 ILE A O 1
ATOM 2764 N N . ALA A 1 366 ? 0.223 10.494 40.085 1.00 97.06 366 ALA A N 1
ATOM 2765 C CA . ALA A 1 366 ? -0.651 11.610 39.734 1.00 97.06 366 ALA A CA 1
ATOM 2766 C C . ALA A 1 366 ? 0.185 12.785 39.199 1.00 97.06 366 ALA A C 1
ATOM 2768 O O . ALA A 1 366 ? 1.160 13.182 39.838 1.00 97.06 366 ALA A O 1
ATOM 2769 N N . PHE A 1 367 ? -0.201 13.342 38.049 1.00 96.06 367 PHE A N 1
ATOM 2770 C CA . PHE A 1 367 ? 0.534 14.408 37.355 1.00 96.06 367 PHE A CA 1
ATOM 2771 C C . PHE A 1 367 ? -0.415 15.502 36.847 1.00 96.06 367 PHE A C 1
ATOM 2773 O O . PHE A 1 367 ? -1.601 15.252 36.637 1.00 96.06 367 PHE A O 1
ATOM 2780 N N . ALA A 1 368 ? 0.114 16.714 36.646 1.00 87.06 368 ALA A N 1
ATOM 2781 C CA . ALA A 1 368 ? -0.637 17.918 36.269 1.00 87.06 368 ALA A CA 1
ATOM 2782 C C . ALA A 1 368 ? -1.845 18.216 37.195 1.00 87.06 368 ALA A C 1
ATOM 2784 O O . ALA A 1 368 ? -3.008 18.122 36.811 1.00 87.06 368 ALA A O 1
ATOM 2785 N N . SER A 1 369 ? -1.538 18.637 38.427 1.00 84.44 369 SER A N 1
ATOM 2786 C CA . SER A 1 369 ? -2.457 19.231 39.423 1.00 84.44 369 SER A CA 1
ATOM 2787 C C . SER A 1 369 ? -3.538 18.343 40.062 1.00 84.44 369 SER A C 1
ATOM 2789 O O . SER A 1 369 ? -4.131 18.776 41.051 1.00 84.44 369 SER A O 1
ATOM 2791 N N . VAL A 1 370 ? -3.778 17.115 39.592 1.00 92.81 370 VAL A N 1
ATOM 2792 C CA . VAL A 1 370 ? -4.643 16.146 40.303 1.00 92.81 370 VAL A CA 1
ATOM 2793 C C . VAL A 1 370 ? -3.934 15.505 41.503 1.00 92.81 370 VAL A C 1
ATOM 2795 O O . VAL A 1 370 ? -2.709 15.408 41.539 1.00 92.81 370 VAL A O 1
ATOM 2798 N N . ILE A 1 371 ? -4.709 15.062 42.501 1.00 95.44 371 ILE A N 1
ATOM 2799 C CA . ILE A 1 371 ? -4.198 14.491 43.760 1.00 95.44 371 ILE A CA 1
ATOM 2800 C C . ILE A 1 371 ? -4.792 13.095 43.946 1.00 95.44 371 ILE A C 1
ATOM 2802 O O . ILE A 1 371 ? -6.015 12.936 43.982 1.00 95.44 371 ILE A O 1
ATOM 2806 N N . PHE A 1 372 ? -3.936 12.078 44.094 1.00 96.69 372 PHE A N 1
ATOM 2807 C CA . PHE A 1 372 ? -4.363 10.677 44.075 1.00 96.69 372 PHE A CA 1
ATOM 2808 C C . PHE A 1 372 ? -5.451 10.371 45.116 1.00 96.69 372 PHE A C 1
ATOM 2810 O O . PHE A 1 372 ? -6.492 9.821 44.773 1.00 96.69 372 PHE A O 1
ATOM 2817 N N . GLU A 1 373 ? -5.281 10.801 46.365 1.00 96.44 373 GLU A N 1
ATOM 2818 C CA . GLU A 1 373 ? -6.225 10.539 47.462 1.00 96.44 373 GLU A CA 1
ATOM 2819 C C . GLU A 1 373 ? -7.578 11.257 47.310 1.00 96.44 373 GLU A C 1
ATOM 2821 O O . GLU A 1 373 ? -8.525 10.942 48.033 1.00 96.44 373 GLU A O 1
ATOM 2826 N N . GLN A 1 374 ? -7.682 12.231 46.401 1.00 96.12 374 GLN A N 1
ATOM 2827 C CA . GLN A 1 374 ? -8.920 12.968 46.118 1.00 96.12 374 GLN A CA 1
ATOM 2828 C C . GLN A 1 374 ? -9.649 12.410 44.889 1.00 96.12 374 GLN A C 1
ATOM 2830 O O . GLN A 1 374 ? -10.882 12.422 44.843 1.00 96.12 374 GLN A O 1
ATOM 2835 N N . ASN A 1 375 ? -8.887 11.910 43.912 1.00 97.38 375 ASN A N 1
ATOM 2836 C CA . ASN A 1 375 ? -9.371 11.511 42.593 1.00 97.38 375 ASN A CA 1
ATOM 2837 C C . ASN A 1 375 ? -9.387 9.985 42.356 1.00 97.38 375 ASN A C 1
ATOM 2839 O O . ASN A 1 375 ? -9.954 9.539 41.361 1.00 97.38 375 ASN A O 1
ATOM 2843 N N . ALA A 1 376 ? -8.798 9.177 43.245 1.00 97.69 376 ALA A N 1
ATOM 2844 C CA . ALA A 1 376 ? -8.832 7.714 43.196 1.00 97.69 376 ALA A CA 1
ATOM 2845 C C . ALA A 1 376 ? -9.664 7.137 44.356 1.00 97.69 376 ALA A C 1
ATOM 2847 O O . ALA A 1 376 ? -9.422 7.431 45.528 1.00 97.69 376 ALA A O 1
ATOM 2848 N N . ARG A 1 377 ? -10.655 6.290 44.049 1.00 97.56 377 ARG A N 1
ATOM 2849 C CA . ARG A 1 377 ? -11.608 5.736 45.025 1.00 97.56 377 ARG A CA 1
ATOM 2850 C C . ARG A 1 377 ? -11.798 4.234 44.836 1.00 97.56 377 ARG A C 1
ATOM 2852 O O . ARG A 1 377 ? -12.311 3.782 43.819 1.00 97.56 377 ARG A O 1
ATOM 2859 N N . LEU A 1 378 ? -11.404 3.460 45.844 1.00 96.75 378 LEU A N 1
ATOM 2860 C CA . LEU A 1 378 ? -11.532 2.001 45.870 1.00 96.75 378 LEU A CA 1
ATOM 2861 C C . LEU A 1 378 ? -12.924 1.588 46.386 1.00 96.75 378 LEU A C 1
ATOM 2863 O O . LEU A 1 378 ? -13.288 1.902 47.519 1.00 96.75 378 LEU A O 1
ATOM 2867 N N . THR A 1 379 ? -13.696 0.864 45.576 1.00 91.69 379 THR A N 1
ATOM 2868 C CA . THR A 1 379 ? -15.113 0.533 45.811 1.00 91.69 379 THR A CA 1
ATOM 2869 C C . THR A 1 379 ? -15.368 -0.980 45.795 1.00 91.69 379 THR A C 1
ATOM 2871 O O . THR A 1 379 ? -16.188 -1.516 45.053 1.00 91.69 379 THR A O 1
ATOM 2874 N N . GLY A 1 380 ? -14.676 -1.700 46.680 1.00 82.94 380 GLY A N 1
ATOM 2875 C CA . GLY A 1 380 ? -14.967 -3.097 47.033 1.00 82.94 380 GLY A CA 1
ATOM 2876 C C . GLY A 1 380 ? -14.403 -4.158 46.082 1.00 82.94 380 GLY A C 1
ATOM 2877 O O . GLY A 1 380 ? -13.816 -5.116 46.574 1.00 82.94 380 GLY A O 1
ATOM 2878 N N . ASN A 1 381 ? -14.567 -3.998 44.764 1.00 94.31 381 ASN A N 1
ATOM 2879 C CA . ASN A 1 381 ? -13.942 -4.841 43.726 1.00 94.31 381 ASN A CA 1
ATOM 2880 C C . ASN A 1 381 ? -13.447 -4.031 42.503 1.00 94.31 381 ASN A C 1
ATOM 2882 O O . ASN A 1 381 ? -13.096 -4.618 41.482 1.00 94.31 381 ASN A O 1
ATOM 2886 N N . GLU A 1 382 ? -13.437 -2.699 42.571 1.00 97.44 382 GLU A N 1
ATOM 2887 C CA . GLU A 1 382 ? -12.933 -1.819 41.511 1.00 97.44 382 GLU A CA 1
ATOM 2888 C C . GLU A 1 382 ? -12.261 -0.581 42.118 1.00 97.44 382 GLU A C 1
ATOM 2890 O O . GLU A 1 382 ? -12.562 -0.199 43.251 1.00 97.44 382 GLU A O 1
ATOM 2895 N N . ILE A 1 383 ? -11.327 0.031 41.389 1.00 98.25 383 ILE A N 1
ATOM 2896 C CA . ILE A 1 383 ? -10.823 1.376 41.669 1.00 98.25 383 ILE A CA 1
ATOM 2897 C C . ILE A 1 383 ? -11.327 2.321 40.581 1.00 98.25 383 ILE A C 1
ATOM 2899 O O . ILE A 1 383 ? -11.147 2.078 39.388 1.00 98.25 383 ILE A O 1
ATOM 2903 N N . VAL A 1 384 ? -11.993 3.385 41.016 1.00 98.25 384 VAL A N 1
ATOM 2904 C CA . VAL A 1 384 ? -12.454 4.478 40.166 1.00 98.25 384 VAL A CA 1
ATOM 2905 C C . VAL A 1 384 ? -11.404 5.577 40.215 1.00 98.25 384 VAL A C 1
ATOM 2907 O O . VAL A 1 384 ? -11.100 6.090 41.290 1.00 98.25 384 VAL A O 1
ATOM 2910 N N . PHE A 1 385 ? -10.864 5.934 39.059 1.00 98.31 385 PHE A N 1
ATOM 2911 C CA . PHE A 1 385 ? -10.128 7.172 38.843 1.00 98.31 385 PHE A CA 1
ATOM 2912 C C . PHE A 1 385 ? -11.083 8.163 38.176 1.00 98.31 385 PHE A C 1
ATOM 2914 O O . PHE A 1 385 ? -11.713 7.815 37.175 1.00 98.31 385 PHE A O 1
ATOM 2921 N N . ASP A 1 386 ? -11.216 9.377 38.706 1.00 96.88 386 ASP A N 1
ATOM 2922 C CA . ASP A 1 386 ? -12.002 10.436 38.070 1.00 96.88 386 ASP A CA 1
ATOM 2923 C C . ASP A 1 386 ? -11.553 11.843 38.471 1.00 96.88 386 ASP A C 1
ATOM 2925 O O . ASP A 1 386 ? -11.207 12.125 39.622 1.00 96.88 386 ASP A O 1
ATOM 2929 N N . PHE A 1 387 ? -11.591 12.752 37.500 1.00 95.06 387 PHE A N 1
ATOM 2930 C CA . PHE A 1 387 ? -11.360 14.175 37.717 1.00 95.06 387 PHE A CA 1
ATOM 2931 C C . PHE A 1 387 ? -12.191 15.021 36.728 1.00 95.06 387 PHE A C 1
ATOM 2933 O O . PHE A 1 387 ? -12.517 14.551 35.633 1.00 95.06 387 PHE A O 1
ATOM 2940 N N . PRO A 1 388 ? -12.594 16.248 37.117 1.00 93.50 388 PRO A N 1
ATOM 2941 C CA . PRO A 1 388 ? -13.487 17.095 36.323 1.00 93.50 388 PRO A CA 1
ATOM 2942 C C . PRO A 1 388 ? -12.759 17.804 35.171 1.00 93.50 388 PRO A C 1
ATOM 2944 O O . PRO A 1 388 ? -11.539 17.722 35.039 1.00 93.50 388 PRO A O 1
ATOM 2947 N N . ASP A 1 389 ? -13.510 18.562 34.367 1.00 93.38 389 ASP A N 1
ATOM 2948 C CA . ASP A 1 389 ? -12.945 19.475 33.371 1.00 93.38 389 ASP A CA 1
ATOM 2949 C C . ASP A 1 389 ? -11.976 20.501 34.002 1.00 93.38 389 ASP A C 1
ATOM 2951 O O . ASP A 1 389 ? -12.040 20.824 35.193 1.00 93.38 389 ASP A O 1
ATOM 2955 N N . ASN A 1 390 ? -11.133 21.096 33.155 1.00 92.12 390 ASN A N 1
ATOM 2956 C CA . ASN A 1 390 ? -10.151 22.143 33.468 1.00 92.12 390 ASN A CA 1
ATOM 2957 C C . ASN A 1 390 ? -8.934 21.698 34.306 1.00 92.12 390 ASN A C 1
ATOM 2959 O O . ASN A 1 390 ? -8.291 22.529 34.943 1.00 92.12 390 ASN A O 1
ATOM 2963 N N . GLN A 1 391 ? -8.576 20.409 34.264 1.00 91.06 391 GLN A N 1
ATOM 2964 C CA . GLN A 1 391 ? -7.357 19.862 34.888 1.00 91.06 391 GLN A CA 1
ATOM 2965 C C . GLN A 1 391 ? -6.167 19.718 33.908 1.00 91.06 391 GLN A C 1
ATOM 2967 O O . GLN A 1 391 ? -5.298 18.873 34.087 1.00 91.06 391 GLN A O 1
ATOM 2972 N N . GLY A 1 392 ? -6.102 20.519 32.838 1.00 91.62 392 GLY A N 1
ATOM 2973 C CA . GLY A 1 392 ? -4.971 20.511 31.901 1.00 91.62 392 GLY A CA 1
ATOM 2974 C C . GLY A 1 392 ? -4.783 19.167 31.190 1.00 91.62 392 GLY A C 1
ATOM 2975 O O . GLY A 1 392 ? -5.699 18.686 30.525 1.00 91.62 392 GLY A O 1
ATOM 2976 N N . TRP A 1 393 ? -3.589 18.586 31.323 1.00 92.62 393 TRP A N 1
ATOM 2977 C CA . TRP A 1 393 ? -3.234 17.236 30.862 1.00 92.62 393 TRP A CA 1
ATOM 2978 C C . TRP A 1 393 ? -3.122 16.261 32.049 1.00 92.62 393 TRP A C 1
ATOM 2980 O O . TRP A 1 393 ? -2.151 15.514 32.157 1.00 92.62 393 TRP A O 1
ATOM 2990 N N . ALA A 1 394 ? -4.080 16.316 32.980 1.00 95.31 394 ALA A N 1
ATOM 2991 C CA . ALA A 1 394 ? -4.103 15.470 34.171 1.00 95.31 394 ALA A CA 1
ATOM 2992 C C . ALA A 1 394 ? -3.955 13.976 33.851 1.00 95.31 394 ALA A C 1
ATOM 2994 O O . ALA A 1 394 ? -4.620 13.437 32.958 1.00 95.31 394 ALA A O 1
ATOM 2995 N N . LYS A 1 395 ? -3.106 13.316 34.643 1.00 97.00 395 LYS A N 1
ATOM 2996 C CA . LYS A 1 395 ? -2.867 11.871 34.610 1.00 97.00 395 LYS A CA 1
ATOM 2997 C C . LYS A 1 395 ? -2.984 11.300 36.016 1.00 97.00 395 LYS A C 1
ATOM 2999 O O . LYS A 1 395 ? -2.518 11.922 36.970 1.00 97.00 395 LYS A O 1
ATOM 3004 N N . LEU A 1 396 ? -3.580 10.120 36.154 1.00 97.88 396 LEU A N 1
ATOM 3005 C CA . LEU A 1 396 ? -3.860 9.511 37.456 1.00 97.88 396 LEU A CA 1
ATOM 3006 C C . LEU A 1 396 ? -3.901 7.984 37.367 1.00 97.88 396 LEU A C 1
ATOM 3008 O O . LEU A 1 396 ? -4.677 7.442 36.585 1.00 97.88 396 LEU A O 1
ATOM 3012 N N . GLY A 1 397 ? -3.124 7.273 38.183 1.00 98.00 397 GLY A N 1
ATOM 3013 C CA . GLY A 1 397 ? -3.101 5.813 38.117 1.00 98.00 397 GLY A CA 1
ATOM 3014 C C . GLY A 1 397 ? -2.133 5.123 39.068 1.00 98.00 397 GLY A C 1
ATOM 3015 O O . GLY A 1 397 ? -1.848 5.602 40.164 1.00 98.00 397 GLY A O 1
ATOM 3016 N N . LEU A 1 398 ? -1.652 3.958 38.637 1.00 98.25 398 LEU A N 1
ATOM 3017 C CA . LEU A 1 398 ? -0.816 3.047 39.414 1.00 98.25 398 LEU A CA 1
ATOM 3018 C C . LEU A 1 398 ? 0.401 2.607 38.593 1.00 98.25 398 LEU A C 1
ATOM 3020 O O . LEU A 1 398 ? 0.259 2.265 37.422 1.00 98.25 398 LEU A O 1
ATOM 3024 N N . ALA A 1 399 ? 1.574 2.554 39.217 1.00 98.19 399 ALA A N 1
ATOM 3025 C CA . ALA A 1 399 ? 2.809 2.038 38.630 1.00 98.19 399 ALA A CA 1
ATOM 3026 C C . ALA A 1 399 ? 3.342 0.822 39.401 1.00 98.19 399 ALA A C 1
ATOM 3028 O O . ALA A 1 399 ? 3.086 0.672 40.600 1.00 98.19 399 ALA A O 1
ATOM 3029 N N . THR A 1 400 ? 4.107 -0.052 38.746 1.00 97.88 400 THR A N 1
ATOM 3030 C CA . THR A 1 400 ? 4.774 -1.172 39.428 1.00 97.88 400 THR A CA 1
ATOM 3031 C C . THR A 1 400 ? 6.149 -0.766 39.979 1.00 97.88 400 THR A C 1
ATOM 3033 O O . THR A 1 400 ? 6.957 -0.213 39.240 1.00 97.88 400 THR A O 1
ATOM 3036 N N . PRO A 1 401 ? 6.488 -1.092 41.244 1.00 95.25 401 PRO A N 1
ATOM 3037 C CA . PRO A 1 401 ? 7.797 -0.794 41.848 1.00 95.25 401 PRO A CA 1
ATOM 3038 C C . PRO A 1 401 ? 8.921 -1.746 41.385 1.00 95.25 401 PRO A C 1
ATOM 3040 O O . PRO A 1 401 ? 9.969 -1.848 42.021 1.00 95.25 401 PRO A O 1
ATOM 3043 N N . SER A 1 402 ? 8.684 -2.505 40.318 1.00 94.19 402 SER A N 1
ATOM 3044 C CA . SER A 1 402 ? 9.592 -3.482 39.725 1.00 94.19 402 SER A CA 1
ATOM 3045 C C . SER A 1 402 ? 9.296 -3.617 38.233 1.00 94.19 402 SER A C 1
ATOM 3047 O O . SER A 1 402 ? 8.193 -3.290 37.777 1.00 94.19 402 SER A O 1
ATOM 3049 N N . ALA A 1 403 ? 10.277 -4.109 37.472 1.00 95.00 403 ALA A N 1
ATOM 3050 C CA . ALA A 1 403 ? 10.062 -4.474 36.082 1.00 95.00 403 ALA A CA 1
ATOM 3051 C C . ALA A 1 403 ? 9.252 -5.780 36.028 1.00 95.00 403 ALA A C 1
ATOM 3053 O O . ALA A 1 403 ? 9.719 -6.829 36.476 1.00 95.00 403 ALA A O 1
ATOM 3054 N N . VAL A 1 404 ? 8.011 -5.699 35.547 1.00 95.38 404 VAL A N 1
ATOM 3055 C CA . VAL A 1 404 ? 7.052 -6.823 35.546 1.00 95.38 404 VAL A CA 1
ATOM 3056 C C . VAL A 1 404 ? 6.718 -7.321 34.147 1.00 95.38 404 VAL A C 1
ATOM 3058 O O . VAL A 1 404 ? 6.286 -8.456 33.991 1.00 95.38 404 VAL A O 1
ATOM 3061 N N . VAL A 1 405 ? 6.920 -6.481 33.137 1.00 96.81 405 VAL A N 1
ATOM 3062 C CA . VAL A 1 405 ? 6.634 -6.770 31.733 1.00 96.81 405 VAL A CA 1
ATOM 3063 C C . VAL A 1 405 ? 7.905 -6.578 30.925 1.00 96.81 405 VAL A C 1
ATOM 3065 O O . VAL A 1 405 ? 8.740 -5.731 31.245 1.00 96.81 405 VAL A O 1
ATOM 3068 N N . ALA A 1 406 ? 8.048 -7.372 29.875 1.00 96.62 406 ALA A N 1
ATOM 3069 C CA . ALA A 1 406 ? 9.128 -7.239 28.917 1.00 96.62 406 ALA A CA 1
ATOM 3070 C C . ALA A 1 406 ? 8.595 -7.445 27.504 1.00 96.62 406 ALA A C 1
ATOM 3072 O O . ALA A 1 406 ? 7.667 -8.230 27.294 1.00 96.62 406 ALA A O 1
ATOM 3073 N N . MET A 1 407 ? 9.215 -6.777 26.542 1.00 97.31 407 MET A N 1
ATOM 3074 C CA . MET A 1 407 ? 9.093 -7.174 25.147 1.00 97.31 407 MET A CA 1
ATOM 3075 C C . MET A 1 407 ? 9.861 -8.492 24.964 1.00 97.31 407 MET A C 1
ATOM 3077 O O . MET A 1 407 ? 11.021 -8.569 25.389 1.00 97.31 407 MET A O 1
ATOM 3081 N N . PRO A 1 408 ? 9.276 -9.542 24.362 1.00 97.19 408 PRO A N 1
ATOM 3082 C CA . PRO A 1 408 ? 10.008 -10.779 24.122 1.00 97.19 408 PRO A CA 1
ATOM 3083 C C . PRO A 1 408 ? 11.237 -10.559 23.225 1.00 97.19 408 PRO A C 1
ATOM 3085 O O . PRO A 1 408 ? 11.289 -9.624 22.423 1.00 97.19 408 PRO A O 1
ATOM 3088 N N . ALA A 1 409 ? 12.235 -11.436 23.345 1.00 96.06 409 ALA A N 1
ATOM 3089 C CA . ALA A 1 409 ? 13.310 -11.520 22.358 1.00 96.06 409 ALA A CA 1
ATOM 3090 C C . ALA A 1 409 ? 12.751 -12.010 21.007 1.00 96.06 409 ALA A C 1
ATOM 3092 O O . ALA A 1 409 ? 11.756 -12.736 20.989 1.00 96.06 409 ALA A O 1
ATOM 3093 N N . ARG A 1 410 ? 13.375 -11.641 19.880 1.00 92.75 410 ARG A N 1
ATOM 3094 C CA . ARG A 1 410 ? 12.857 -11.952 18.526 1.00 92.75 410 ARG A CA 1
ATOM 3095 C C . ARG A 1 410 ? 12.795 -13.447 18.190 1.00 92.75 410 ARG A C 1
ATOM 3097 O O . ARG A 1 410 ? 12.040 -13.837 17.310 1.00 92.75 410 ARG A O 1
ATOM 3104 N N . ASP A 1 411 ? 13.568 -14.272 18.889 1.00 93.69 411 ASP A N 1
ATOM 3105 C CA . ASP A 1 411 ? 13.580 -15.737 18.809 1.00 93.69 411 ASP A CA 1
ATOM 3106 C C . ASP A 1 411 ? 12.624 -16.415 19.816 1.00 93.69 411 ASP A C 1
ATOM 3108 O O . ASP A 1 411 ? 12.536 -17.643 19.876 1.00 93.69 411 ASP A O 1
ATOM 3112 N N . SER A 1 412 ? 11.885 -15.633 20.610 1.00 95.69 412 SER A N 1
ATOM 3113 C CA . SER A 1 412 ? 10.901 -16.143 21.564 1.00 95.69 412 SER A CA 1
ATOM 3114 C C . SER A 1 412 ? 9.718 -16.807 20.857 1.00 95.69 412 SER A C 1
ATOM 3116 O O . SER A 1 412 ? 9.070 -16.219 19.999 1.00 95.69 412 SER A O 1
ATOM 3118 N N . VAL A 1 413 ? 9.340 -18.000 21.319 1.00 96.69 413 VAL A N 1
ATOM 3119 C CA . VAL A 1 413 ? 8.071 -18.665 20.956 1.00 96.69 413 VAL A CA 1
ATOM 3120 C C . VAL A 1 413 ? 6.890 -18.221 21.838 1.00 96.69 413 VAL A C 1
ATOM 3122 O O . VAL A 1 413 ? 5.830 -18.845 21.829 1.00 96.69 413 VAL A O 1
ATOM 3125 N N . MET A 1 414 ? 7.078 -17.167 22.639 1.00 97.19 414 MET A N 1
ATOM 3126 C CA . MET A 1 414 ? 6.121 -16.667 23.629 1.00 97.19 414 MET A CA 1
ATOM 3127 C C . MET A 1 414 ? 5.900 -15.156 23.489 1.00 97.19 414 MET A C 1
ATOM 3129 O O . MET A 1 414 ? 6.857 -14.380 23.459 1.00 97.19 414 MET A O 1
ATOM 3133 N N . THR A 1 415 ? 4.633 -14.756 23.508 1.00 97.56 415 THR A N 1
ATOM 3134 C CA . THR A 1 415 ? 4.138 -13.375 23.561 1.00 97.56 415 THR A CA 1
ATOM 3135 C C . THR A 1 415 ? 3.884 -12.969 25.015 1.00 97.56 415 THR A C 1
ATOM 3137 O O . THR A 1 415 ? 3.315 -13.744 25.793 1.00 97.56 415 THR A O 1
ATOM 3140 N N . GLN A 1 416 ? 4.258 -11.745 25.397 1.00 98.06 416 GLN A N 1
ATOM 3141 C CA . GLN A 1 416 ? 3.910 -11.181 26.705 1.00 98.06 416 GLN A CA 1
ATOM 3142 C C . GLN A 1 416 ? 2.516 -10.554 26.626 1.00 98.06 416 GLN A C 1
ATOM 3144 O O . GLN A 1 416 ? 2.305 -9.589 25.898 1.00 98.06 416 GLN A O 1
ATOM 3149 N N . ARG A 1 417 ? 1.563 -11.069 27.406 1.00 98.44 417 ARG A N 1
ATOM 3150 C CA . ARG A 1 417 ? 0.212 -10.514 27.519 1.00 98.44 417 ARG A CA 1
ATOM 3151 C C . ARG A 1 417 ? 0.051 -9.705 28.800 1.00 98.44 417 ARG A C 1
ATOM 3153 O O . ARG A 1 417 ? 0.432 -10.144 29.885 1.00 98.44 417 ARG A O 1
ATOM 3160 N N . ILE A 1 418 ? -0.605 -8.560 28.677 1.00 98.62 418 ILE A N 1
ATOM 3161 C CA . ILE A 1 418 ? -1.201 -7.783 29.765 1.00 98.62 418 ILE A CA 1
ATOM 3162 C C . ILE A 1 418 ? -2.719 -7.902 29.624 1.00 98.62 418 ILE A C 1
ATOM 3164 O O . ILE A 1 418 ? -3.250 -7.969 28.520 1.00 98.62 418 ILE A O 1
ATOM 3168 N N . THR A 1 419 ? -3.427 -7.990 30.744 1.00 98.69 419 THR A N 1
ATOM 3169 C CA . THR A 1 419 ? -4.886 -8.093 30.807 1.00 98.69 419 THR A CA 1
ATOM 3170 C C . THR A 1 419 ? -5.432 -7.090 31.810 1.00 98.69 419 THR A C 1
ATOM 3172 O O . THR A 1 419 ? -5.208 -7.239 33.017 1.00 98.69 419 THR A O 1
ATOM 3175 N N . ALA A 1 420 ? -6.184 -6.116 31.306 1.00 98.56 420 ALA A N 1
ATOM 3176 C CA . ALA A 1 420 ? -7.005 -5.213 32.099 1.00 98.56 420 ALA A CA 1
ATOM 3177 C C . ALA A 1 420 ? -8.477 -5.654 32.037 1.00 98.56 420 ALA A C 1
ATOM 3179 O O . ALA A 1 420 ? -8.934 -6.184 31.025 1.00 98.56 420 ALA A O 1
ATOM 3180 N N . ILE A 1 421 ? -9.224 -5.432 33.118 1.00 98.56 421 ILE A N 1
ATOM 3181 C CA . ILE A 1 421 ? -10.690 -5.527 33.121 1.00 98.56 421 ILE A CA 1
ATOM 3182 C C . ILE A 1 421 ? -11.231 -4.185 33.595 1.00 98.56 421 ILE A C 1
ATOM 3184 O O . ILE A 1 421 ? -10.839 -3.723 34.671 1.00 98.56 421 ILE A O 1
ATOM 3188 N N . ILE A 1 422 ? -12.109 -3.572 32.804 1.00 98.31 422 ILE A N 1
ATOM 3189 C CA . ILE A 1 422 ? -12.677 -2.243 33.054 1.00 98.31 422 ILE A CA 1
ATOM 3190 C C . ILE A 1 422 ? -14.208 -2.265 32.997 1.00 98.31 422 ILE A C 1
ATOM 3192 O O . ILE A 1 422 ? -14.808 -3.182 32.440 1.00 98.31 422 ILE A O 1
ATOM 3196 N N . ASP A 1 423 ? -14.850 -1.239 33.550 1.00 98.06 423 ASP A N 1
ATOM 3197 C CA . ASP A 1 423 ? -16.248 -0.915 33.246 1.00 98.06 423 ASP A CA 1
ATOM 3198 C C . ASP A 1 423 ? -16.280 0.130 32.118 1.00 98.06 423 ASP A C 1
ATOM 3200 O O . ASP A 1 423 ? -16.077 1.325 32.347 1.00 98.06 423 ASP A O 1
ATOM 3204 N N . ALA A 1 424 ? -16.432 -0.334 30.878 1.00 97.25 424 ALA A N 1
ATOM 3205 C CA . ALA A 1 424 ? -16.291 0.470 29.664 1.00 97.25 424 ALA A CA 1
ATOM 3206 C C . ALA A 1 424 ? -17.444 1.466 29.454 1.00 97.25 424 ALA A C 1
ATOM 3208 O O . ALA A 1 424 ? -17.228 2.501 28.828 1.00 97.25 424 ALA A O 1
ATOM 3209 N N . ASP A 1 425 ? -18.620 1.213 30.042 1.00 97.25 425 ASP A N 1
ATOM 3210 C CA . ASP A 1 425 ? -19.751 2.156 30.041 1.00 97.25 425 ASP A CA 1
ATOM 3211 C C . ASP A 1 425 ? -19.508 3.355 30.984 1.00 97.25 425 ASP A C 1
ATOM 3213 O O . ASP A 1 425 ? -20.182 4.381 30.878 1.00 97.25 425 ASP A O 1
ATOM 3217 N N . LYS A 1 426 ? -18.552 3.233 31.918 1.00 97.00 426 LYS A N 1
ATOM 3218 C CA . LYS A 1 426 ? -18.158 4.278 32.883 1.00 97.00 426 LYS A CA 1
ATOM 3219 C C . LYS A 1 426 ? -16.772 4.878 32.617 1.00 97.00 426 LYS A C 1
ATOM 3221 O O . LYS A 1 426 ? -16.387 5.815 33.311 1.00 97.00 426 LYS A O 1
ATOM 3226 N N . SER A 1 427 ? -16.004 4.328 31.675 1.00 97.69 427 SER A N 1
ATOM 3227 C CA . SER A 1 427 ? -14.602 4.703 31.449 1.00 97.69 427 SER A CA 1
ATOM 3228 C C . SER A 1 427 ? -14.447 5.493 30.152 1.00 97.69 427 SER A C 1
ATOM 3230 O O . SER A 1 427 ? -14.830 5.020 29.088 1.00 97.69 427 SER A O 1
ATOM 3232 N N . THR A 1 428 ? -13.831 6.673 30.223 1.00 96.94 428 THR A N 1
ATOM 3233 C CA . THR A 1 428 ? -13.474 7.481 29.045 1.00 96.94 428 THR A CA 1
ATOM 3234 C C . THR A 1 428 ? -12.210 6.972 28.353 1.00 96.94 428 THR A C 1
ATOM 3236 O O . THR A 1 428 ? -11.999 7.267 27.179 1.00 96.94 428 THR A O 1
ATOM 3239 N N . GLY A 1 429 ? -11.360 6.227 29.068 1.00 97.06 429 GLY A N 1
ATOM 3240 C CA . GLY A 1 429 ? -10.150 5.622 28.519 1.00 97.06 429 GLY A CA 1
ATOM 3241 C C . GLY A 1 429 ? -9.289 4.884 29.545 1.00 97.06 429 GLY A C 1
ATOM 3242 O O . GLY A 1 429 ? -9.553 4.928 30.744 1.00 97.06 429 GLY A O 1
ATOM 3243 N N . ILE A 1 430 ? -8.248 4.216 29.055 1.00 98.31 430 ILE A N 1
ATOM 3244 C CA . ILE A 1 430 ? -7.166 3.590 29.818 1.00 98.31 430 ILE A CA 1
ATOM 3245 C C . ILE A 1 430 ? -5.848 3.759 29.052 1.00 98.31 430 ILE A C 1
ATOM 3247 O O . ILE A 1 430 ? -5.771 3.475 27.857 1.00 98.31 430 ILE A O 1
ATOM 3251 N N . SER A 1 431 ? -4.806 4.205 29.746 1.00 98.50 431 SER A N 1
ATOM 3252 C CA . SER A 1 431 ? -3.441 4.299 29.230 1.00 98.50 431 SER A CA 1
ATOM 3253 C C . SER A 1 431 ? -2.532 3.275 29.904 1.00 98.50 431 SER A C 1
ATOM 3255 O O . SER A 1 431 ? -2.636 3.035 31.111 1.00 98.50 431 SER A O 1
ATOM 3257 N N . LEU A 1 432 ? -1.608 2.710 29.127 1.00 98.62 432 LEU A N 1
ATOM 3258 C CA . LEU A 1 432 ? -0.490 1.896 29.597 1.00 98.62 432 LEU A CA 1
ATOM 3259 C C . LEU A 1 432 ? 0.815 2.546 29.127 1.00 98.62 432 LEU A C 1
ATOM 3261 O O . LEU A 1 432 ? 0.969 2.799 27.936 1.00 98.62 432 LEU A O 1
ATOM 3265 N N . ALA A 1 433 ? 1.760 2.782 30.032 1.00 98.38 433 ALA A N 1
ATOM 3266 C CA . ALA A 1 433 ? 3.107 3.224 29.681 1.00 98.38 433 ALA A CA 1
ATOM 3267 C C . ALA A 1 433 ? 4.163 2.249 30.206 1.00 98.38 433 ALA A C 1
ATOM 3269 O O . ALA A 1 433 ? 4.014 1.635 31.269 1.00 98.38 433 ALA A O 1
ATOM 3270 N N . PHE A 1 434 ? 5.207 2.098 29.400 1.00 98.12 434 PHE A N 1
ATOM 3271 C CA . PHE A 1 434 ? 6.288 1.140 29.540 1.00 98.12 434 PHE A CA 1
ATOM 3272 C C . PHE A 1 434 ? 7.570 1.920 29.800 1.00 98.12 434 PHE A C 1
ATOM 3274 O O . PHE A 1 434 ? 8.262 2.359 28.880 1.00 98.12 434 PHE A O 1
ATOM 3281 N N . SER A 1 435 ? 7.839 2.136 31.082 1.00 97.62 435 SER A N 1
ATOM 3282 C CA . SER A 1 435 ? 8.855 3.084 31.534 1.00 97.62 435 SER A CA 1
ATOM 3283 C C . SER A 1 435 ? 10.051 2.334 32.133 1.00 97.62 435 SER A C 1
ATOM 3285 O O . SER A 1 435 ? 9.863 1.283 32.770 1.00 97.62 435 SER A O 1
ATOM 3287 N N . PRO A 1 436 ? 11.293 2.822 31.949 1.00 96.88 436 PRO A N 1
ATOM 3288 C CA . PRO A 1 436 ? 12.462 2.270 32.624 1.00 96.88 436 PRO A CA 1
ATOM 3289 C C . PRO A 1 436 ? 12.239 2.224 34.141 1.00 96.88 436 PRO A C 1
ATOM 3291 O O . PRO A 1 436 ? 11.611 3.113 34.712 1.00 96.88 436 PRO A O 1
ATOM 3294 N N . LEU A 1 437 ? 12.754 1.197 34.826 1.00 95.62 437 LEU A N 1
ATOM 3295 C CA . LEU A 1 437 ? 12.426 0.967 36.242 1.00 95.62 437 LEU A CA 1
ATOM 3296 C C . LEU A 1 437 ? 12.810 2.138 37.173 1.00 95.62 437 LEU A C 1
ATOM 3298 O O . LEU A 1 437 ? 12.122 2.374 38.163 1.00 95.62 437 LEU A O 1
ATOM 3302 N N . ALA A 1 438 ? 13.874 2.881 36.858 1.00 96.06 438 ALA A N 1
ATOM 3303 C CA . ALA A 1 438 ? 14.253 4.084 37.605 1.00 96.06 438 ALA A CA 1
ATOM 3304 C C . ALA A 1 438 ? 13.193 5.202 37.517 1.00 96.06 438 ALA A C 1
ATOM 3306 O O . ALA A 1 438 ? 12.998 5.945 38.476 1.00 96.06 438 ALA A O 1
ATOM 3307 N N . GLU A 1 439 ? 12.458 5.252 36.405 1.00 97.00 439 GLU A N 1
ATOM 3308 C CA . GLU A 1 439 ? 11.530 6.322 36.034 1.00 97.00 439 GLU A CA 1
ATOM 3309 C C . GLU A 1 439 ? 10.059 5.978 36.325 1.00 97.00 439 GLU A C 1
ATOM 3311 O O . GLU A 1 439 ? 9.155 6.744 36.004 1.00 97.00 439 GLU A O 1
ATOM 3316 N N . ALA A 1 440 ? 9.784 4.835 36.964 1.00 94.38 440 ALA A N 1
ATOM 3317 C CA . ALA A 1 440 ? 8.432 4.305 37.179 1.00 94.38 440 ALA A CA 1
ATOM 3318 C C . ALA A 1 440 ? 7.465 5.253 37.930 1.00 94.38 440 ALA A C 1
ATOM 3320 O O . ALA A 1 440 ? 6.248 5.061 37.873 1.00 94.38 440 ALA A O 1
ATOM 3321 N N . GLY A 1 441 ? 7.991 6.254 38.645 1.00 94.44 441 GLY A N 1
ATOM 3322 C CA . GLY A 1 441 ? 7.224 7.287 39.351 1.00 94.44 441 GLY A CA 1
ATOM 3323 C C . GLY A 1 441 ? 7.115 8.642 38.635 1.00 94.44 441 GLY A C 1
ATOM 3324 O O . GLY A 1 441 ? 6.457 9.527 39.177 1.00 94.44 441 GLY A O 1
ATOM 3325 N N . ASN A 1 442 ? 7.738 8.812 37.466 1.00 96.94 442 ASN A N 1
ATOM 3326 C CA . ASN A 1 442 ? 7.787 10.068 36.706 1.00 96.94 442 ASN A CA 1
ATOM 3327 C C . ASN A 1 442 ? 6.702 10.104 35.607 1.00 96.94 442 ASN A C 1
ATOM 3329 O O . ASN A 1 442 ? 6.042 9.089 35.354 1.00 96.94 442 ASN A O 1
ATOM 3333 N N . ASP A 1 443 ? 6.460 11.276 35.001 1.00 96.75 443 ASP A N 1
ATOM 3334 C CA . ASP A 1 443 ? 5.345 11.454 34.060 1.00 96.75 443 ASP A CA 1
ATOM 3335 C C . ASP A 1 443 ? 5.576 10.632 32.771 1.00 96.75 443 ASP A C 1
ATOM 3337 O O . ASP A 1 443 ? 6.598 10.816 32.107 1.00 96.75 443 ASP A O 1
ATOM 3341 N N . PRO A 1 444 ? 4.645 9.737 32.380 1.00 95.81 444 PRO A N 1
ATOM 3342 C CA . PRO A 1 444 ? 4.804 8.861 31.217 1.00 95.81 444 PRO A CA 1
ATOM 3343 C C . PRO A 1 444 ? 4.943 9.579 29.867 1.00 95.81 444 PRO A C 1
ATOM 3345 O O . PRO A 1 444 ? 5.356 8.937 28.906 1.00 95.81 444 PRO A O 1
ATOM 3348 N N . ASP A 1 445 ? 4.609 10.867 29.748 1.00 94.00 445 ASP A N 1
ATOM 3349 C CA . ASP A 1 445 ? 4.913 11.622 28.522 1.00 94.00 445 ASP A CA 1
ATOM 3350 C C . ASP A 1 445 ? 6.410 11.976 28.421 1.00 94.00 445 ASP A C 1
ATOM 3352 O O . ASP A 1 445 ? 6.939 12.088 27.316 1.00 94.00 445 ASP A O 1
ATOM 3356 N N . GLU A 1 446 ? 7.097 12.113 29.560 1.00 94.12 446 GLU A N 1
ATOM 3357 C CA . GLU A 1 446 ? 8.513 12.486 29.644 1.00 94.12 446 GLU A CA 1
ATOM 3358 C C . GLU A 1 446 ? 9.452 11.269 29.620 1.00 94.12 446 GLU A C 1
ATOM 3360 O O . GLU A 1 446 ? 10.551 11.377 29.081 1.00 94.12 446 GLU A O 1
ATOM 3365 N N . VAL A 1 447 ? 9.039 10.112 30.163 1.00 95.50 447 VAL A N 1
ATOM 3366 C CA . VAL A 1 447 ? 9.966 8.991 30.468 1.00 95.50 447 VAL A CA 1
ATOM 3367 C C . VAL A 1 447 ? 9.626 7.619 29.869 1.00 95.50 447 VAL A C 1
ATOM 3369 O O . VAL A 1 447 ? 10.351 6.654 30.122 1.00 95.50 447 VAL A O 1
ATOM 3372 N N . ALA A 1 448 ? 8.513 7.468 29.149 1.00 96.94 448 ALA A N 1
ATOM 3373 C CA . ALA A 1 448 ? 8.117 6.158 28.633 1.00 96.94 448 ALA A CA 1
ATOM 3374 C C . ALA A 1 448 ? 8.821 5.835 27.307 1.00 96.94 448 ALA A C 1
ATOM 3376 O O . ALA A 1 448 ? 8.637 6.544 26.319 1.00 96.94 448 ALA A O 1
ATOM 3377 N N . ASP A 1 449 ? 9.528 4.699 27.247 1.00 96.81 449 ASP A N 1
ATOM 3378 C CA . ASP A 1 449 ? 10.060 4.159 25.984 1.00 96.81 449 ASP A CA 1
ATOM 3379 C C . ASP A 1 449 ? 8.917 3.941 24.965 1.00 96.81 449 ASP A C 1
ATOM 3381 O O . ASP A 1 449 ? 9.079 4.138 23.758 1.00 96.81 449 ASP A O 1
ATOM 3385 N N . LEU A 1 450 ? 7.756 3.517 25.483 1.00 97.44 450 LEU A N 1
ATOM 3386 C CA . LEU A 1 450 ? 6.548 3.157 24.749 1.00 97.44 450 LEU A CA 1
ATOM 3387 C C . LEU A 1 450 ? 5.292 3.494 25.580 1.00 97.44 450 LEU A C 1
ATOM 3389 O O . LEU A 1 450 ? 5.211 3.181 26.770 1.00 97.44 450 LEU A O 1
ATOM 3393 N N . LYS A 1 451 ? 4.266 4.062 24.940 1.00 97.94 451 LYS A N 1
ATOM 3394 C CA . LYS A 1 451 ? 2.959 4.388 25.535 1.00 97.94 451 LYS A CA 1
ATOM 3395 C C . LYS A 1 451 ? 1.817 3.951 24.616 1.00 97.94 451 LYS A C 1
ATOM 3397 O O . LYS A 1 451 ? 1.902 4.094 23.401 1.00 97.94 451 LYS A O 1
ATOM 3402 N N . LEU A 1 452 ? 0.745 3.439 25.214 1.00 98.19 452 LEU A N 1
ATOM 3403 C CA . LEU A 1 452 ? -0.525 3.091 24.577 1.00 98.19 452 LEU A CA 1
ATOM 3404 C C . LEU A 1 452 ? -1.631 3.878 25.281 1.00 98.19 452 LEU A C 1
ATOM 3406 O O . LEU A 1 452 ? -1.710 3.861 26.510 1.00 98.19 452 LEU A O 1
ATOM 3410 N N . HIS A 1 453 ? -2.525 4.499 24.523 1.00 97.75 453 HIS A N 1
ATOM 3411 C CA . HIS A 1 453 ? -3.718 5.158 25.037 1.00 97.75 453 HIS A CA 1
ATOM 3412 C C . HIS A 1 453 ? -4.955 4.662 24.286 1.00 97.75 453 HIS A C 1
ATOM 3414 O O . HIS A 1 453 ? -5.065 4.816 23.072 1.00 97.75 453 HIS A O 1
ATOM 3420 N N . LEU A 1 454 ? -5.888 4.057 25.022 1.00 97.56 454 LEU A N 1
ATOM 3421 C CA . LEU A 1 454 ? -7.203 3.666 24.530 1.00 97.56 454 LEU A CA 1
ATOM 3422 C C . LEU A 1 454 ? -8.231 4.637 25.113 1.00 97.56 454 LEU A C 1
ATOM 3424 O O . LEU A 1 454 ? -8.315 4.769 26.333 1.00 97.56 454 LEU A O 1
ATOM 3428 N N . SER A 1 455 ? -9.050 5.277 24.290 1.00 96.56 455 SER A N 1
ATOM 3429 C CA . SER A 1 455 ? -10.140 6.153 24.752 1.00 96.56 455 SER A CA 1
ATOM 3430 C C . SER A 1 455 ? -11.383 6.030 23.882 1.00 96.56 455 SER A C 1
ATOM 3432 O O . SER A 1 455 ? -11.309 5.541 22.759 1.00 96.56 455 SER A O 1
ATOM 3434 N N . THR A 1 456 ? -12.547 6.449 24.384 1.00 94.75 456 THR A N 1
ATOM 3435 C CA . THR A 1 456 ? -13.751 6.566 23.546 1.00 94.75 456 THR A CA 1
ATOM 3436 C C . THR A 1 456 ? -13.826 7.936 22.875 1.00 94.75 456 THR A C 1
ATOM 3438 O O . THR A 1 456 ? -13.563 8.965 23.497 1.00 94.75 456 THR A O 1
ATOM 3441 N N . ALA A 1 457 ? -14.229 7.941 21.605 1.00 89.81 457 ALA A N 1
ATOM 3442 C CA . ALA A 1 457 ? -14.543 9.144 20.838 1.00 89.81 457 ALA A CA 1
ATOM 3443 C C . ALA A 1 457 ? -16.031 9.555 20.943 1.00 89.81 457 ALA A C 1
ATOM 3445 O O . ALA A 1 457 ? -16.433 10.545 20.338 1.00 89.81 457 ALA A O 1
ATOM 3446 N N . GLY A 1 458 ? -16.847 8.806 21.696 1.00 87.19 458 GLY A N 1
ATOM 3447 C CA . GLY A 1 458 ? -18.312 8.874 21.642 1.00 87.19 458 GLY A CA 1
ATOM 3448 C C . GLY A 1 458 ? -18.914 7.793 20.736 1.00 87.19 458 GLY A C 1
ATOM 3449 O O . GLY A 1 458 ? -18.192 7.011 20.126 1.00 87.19 458 GLY A O 1
ATOM 3450 N N . ASP A 1 459 ? -20.247 7.707 20.704 1.00 85.19 459 ASP A N 1
ATOM 3451 C CA . ASP A 1 459 ? -21.068 6.883 19.791 1.00 85.19 459 ASP A CA 1
ATOM 3452 C C . ASP A 1 459 ? -20.720 5.380 19.658 1.00 85.19 459 ASP A C 1
ATOM 3454 O O . ASP A 1 459 ? -21.197 4.688 18.761 1.00 85.19 459 ASP A O 1
ATOM 3458 N N . GLY A 1 460 ? -19.946 4.831 20.600 1.00 87.31 460 GLY A N 1
ATOM 3459 C CA . GLY A 1 460 ? -19.445 3.453 20.547 1.00 87.31 460 GLY A CA 1
ATOM 3460 C C . GLY A 1 460 ? -18.162 3.284 19.727 1.00 87.31 460 GLY A C 1
ATOM 3461 O O . GLY A 1 460 ? -17.774 2.153 19.443 1.00 87.31 460 GLY A O 1
ATOM 3462 N N . ILE A 1 461 ? -17.488 4.379 19.374 1.00 90.19 461 ILE A N 1
ATOM 3463 C CA . ILE A 1 461 ? -16.173 4.397 18.731 1.00 90.19 461 ILE A CA 1
ATOM 3464 C C . ILE A 1 461 ? -15.085 4.546 19.804 1.00 90.19 461 ILE A C 1
ATOM 3466 O O . ILE A 1 461 ? -15.202 5.332 20.752 1.00 90.19 461 ILE A O 1
ATOM 3470 N N . GLY A 1 462 ? -14.022 3.763 19.655 1.00 92.75 462 GLY A N 1
ATOM 3471 C CA . GLY A 1 462 ? -12.774 3.848 20.399 1.00 92.75 462 GLY A CA 1
ATOM 3472 C C . GLY A 1 462 ? -11.640 4.358 19.513 1.00 92.75 462 GLY A C 1
ATOM 3473 O O . GLY A 1 462 ? -11.615 4.071 18.319 1.00 92.75 462 GLY A O 1
ATOM 3474 N N . LYS A 1 463 ? -10.697 5.088 20.105 1.00 94.88 463 LYS A N 1
ATOM 3475 C CA . LYS A 1 463 ? -9.394 5.441 19.542 1.00 94.88 463 LYS A CA 1
ATOM 3476 C C . LYS A 1 463 ? -8.322 4.635 20.276 1.00 94.88 463 LYS A C 1
ATOM 3478 O O . LYS A 1 463 ? -8.331 4.594 21.506 1.00 94.88 463 LYS A O 1
ATOM 3483 N N . LEU A 1 464 ? -7.404 4.023 19.536 1.00 95.75 464 LEU A N 1
ATOM 3484 C CA . LEU A 1 464 ? -6.123 3.532 20.039 1.00 95.75 464 LEU A CA 1
ATOM 3485 C C . LEU A 1 464 ? -5.014 4.420 19.463 1.00 95.75 464 LEU A C 1
ATOM 3487 O O . LEU A 1 464 ? -4.946 4.661 18.259 1.00 95.75 464 LEU A O 1
ATOM 3491 N N . GLU A 1 465 ? -4.159 4.904 20.348 1.00 97.31 465 GLU A N 1
ATOM 3492 C CA . GLU A 1 465 ? -2.964 5.688 20.063 1.00 97.31 465 GLU A CA 1
ATOM 3493 C C . GLU A 1 465 ? -1.758 4.955 20.660 1.00 97.31 465 GLU A C 1
ATOM 3495 O O . GLU A 1 465 ? -1.810 4.508 21.807 1.00 97.31 465 GLU A O 1
ATOM 3500 N N . VAL A 1 466 ? -0.690 4.800 19.883 1.00 97.31 466 VAL A N 1
ATOM 3501 C CA . VAL A 1 466 ? 0.554 4.132 20.292 1.00 97.31 466 VAL A CA 1
ATOM 3502 C C . VAL A 1 466 ? 1.721 5.042 19.942 1.00 97.31 466 VAL A C 1
ATOM 3504 O O . VAL A 1 466 ? 1.808 5.485 18.800 1.00 97.31 466 VAL A O 1
ATOM 3507 N N . SER A 1 467 ? 2.613 5.323 20.893 1.00 97.00 467 SER A N 1
ATOM 3508 C CA . SER A 1 467 ? 3.741 6.242 20.695 1.00 97.00 467 SER A CA 1
ATOM 3509 C C . SER A 1 467 ? 5.038 5.753 21.338 1.00 97.00 467 SER A C 1
ATOM 3511 O O . SER A 1 467 ? 5.006 5.244 22.460 1.00 97.00 467 SER A O 1
ATOM 3513 N N . THR A 1 468 ? 6.172 5.996 20.681 1.00 96.06 468 THR A N 1
ATOM 3514 C CA . THR A 1 468 ? 7.537 5.752 21.193 1.00 96.06 468 THR A CA 1
ATOM 3515 C C . THR A 1 468 ? 8.362 7.035 21.150 1.00 96.06 468 THR A C 1
ATOM 3517 O O . THR A 1 468 ? 8.092 7.904 20.321 1.00 96.06 468 THR A O 1
ATOM 3520 N N . GLN A 1 469 ? 9.372 7.157 22.018 1.00 89.44 469 GLN A N 1
ATOM 3521 C CA . GLN A 1 469 ? 10.274 8.320 22.028 1.00 89.44 469 GLN A CA 1
ATOM 3522 C C . GLN A 1 469 ? 11.457 8.187 21.051 1.00 89.44 469 GLN A C 1
ATOM 3524 O O . GLN A 1 469 ? 11.762 9.141 20.338 1.00 89.44 469 GLN A O 1
ATOM 3529 N N . GLU A 1 470 ? 12.109 7.019 20.981 1.00 84.81 470 GLU A N 1
ATOM 3530 C CA . GLU A 1 470 ? 13.297 6.793 20.140 1.00 84.81 470 GLU A CA 1
ATOM 3531 C C . GLU A 1 470 ? 13.162 5.524 19.263 1.00 84.81 470 GLU A C 1
ATOM 3533 O O . GLU A 1 470 ? 13.235 4.410 19.788 1.00 84.81 470 GLU A O 1
ATOM 3538 N N . PRO A 1 471 ? 12.997 5.654 17.927 1.00 87.56 471 PRO A N 1
ATOM 3539 C CA . PRO A 1 471 ? 12.618 6.876 17.215 1.00 87.56 471 PRO A CA 1
ATOM 3540 C C . PRO A 1 471 ? 11.231 7.379 17.645 1.00 87.56 471 PRO A C 1
ATOM 3542 O O . PRO A 1 471 ? 10.414 6.625 18.183 1.00 87.56 471 PRO A O 1
ATOM 3545 N N . ALA A 1 472 ? 10.960 8.653 17.367 1.00 91.06 472 ALA A N 1
ATOM 3546 C CA . ALA A 1 472 ? 9.657 9.256 17.605 1.00 91.06 472 ALA A CA 1
ATOM 3547 C C . ALA A 1 472 ? 8.622 8.665 16.631 1.00 91.06 472 ALA A C 1
ATOM 3549 O O . ALA A 1 472 ? 8.610 9.001 15.447 1.00 91.06 472 ALA A O 1
ATOM 3550 N N . GLN A 1 473 ? 7.762 7.779 17.133 1.00 93.56 473 GLN A N 1
ATOM 3551 C CA . GLN A 1 473 ? 6.671 7.153 16.382 1.00 93.56 473 GLN A CA 1
ATOM 3552 C C . GLN A 1 473 ? 5.346 7.545 17.044 1.00 93.56 473 GLN A C 1
ATOM 3554 O O . GLN A 1 473 ? 5.269 7.644 18.269 1.00 93.56 473 GLN A O 1
ATOM 3559 N N . THR A 1 474 ? 4.281 7.764 16.271 1.00 95.31 474 THR A N 1
ATOM 3560 C CA . THR A 1 474 ? 2.915 7.880 16.812 1.00 95.31 474 THR A CA 1
ATOM 3561 C C . THR A 1 474 ? 1.901 7.359 15.800 1.00 95.31 474 THR A C 1
ATOM 3563 O O . THR A 1 474 ? 1.703 7.945 14.738 1.00 95.31 474 THR A O 1
ATOM 3566 N N . VAL A 1 475 ? 1.245 6.252 16.139 1.00 94.75 475 VAL A N 1
ATOM 3567 C CA . VAL A 1 475 ? 0.260 5.559 15.302 1.00 94.75 475 VAL A CA 1
ATOM 3568 C C . VAL A 1 475 ? -1.123 5.700 15.930 1.00 94.75 475 VAL A C 1
ATOM 3570 O O . VAL A 1 475 ? -1.287 5.550 17.139 1.00 94.75 475 VAL A O 1
ATOM 3573 N N . ASN A 1 476 ? -2.123 6.006 15.104 1.00 93.44 476 ASN A N 1
ATOM 3574 C CA . ASN A 1 476 ? -3.501 6.260 15.518 1.00 93.44 476 ASN A CA 1
ATOM 3575 C C . ASN A 1 476 ? -4.455 5.355 14.734 1.00 93.44 476 ASN A C 1
ATOM 3577 O O . ASN A 1 476 ? -4.320 5.226 13.519 1.00 93.44 476 ASN A O 1
ATOM 3581 N N . MET A 1 477 ? -5.440 4.768 15.409 1.00 91.00 477 MET A N 1
ATOM 3582 C CA . MET A 1 477 ? -6.447 3.906 14.786 1.00 91.00 477 MET A CA 1
ATOM 3583 C C . MET A 1 477 ? -7.770 3.907 15.559 1.00 91.00 477 MET A C 1
ATOM 3585 O O . MET A 1 477 ? -7.812 4.242 16.743 1.00 91.00 477 MET A O 1
ATOM 3589 N N . SER A 1 478 ? -8.855 3.542 14.873 1.00 90.12 478 SER A N 1
ATOM 3590 C CA . SER A 1 478 ? -10.224 3.565 15.403 1.00 90.12 478 SER A CA 1
ATOM 3591 C C . SER A 1 478 ? -10.835 2.166 15.432 1.00 90.12 478 SER A C 1
ATOM 3593 O O . SER A 1 478 ? -10.654 1.393 14.495 1.00 90.12 478 SER A O 1
ATOM 3595 N N . PHE A 1 479 ? -11.596 1.859 16.482 1.00 89.25 479 PHE A N 1
ATOM 3596 C CA . PHE A 1 479 ? -12.213 0.550 16.715 1.00 89.25 479 PHE A CA 1
ATOM 3597 C C . PHE A 1 479 ? -13.603 0.678 17.361 1.00 89.25 479 PHE A C 1
ATOM 3599 O O . PHE A 1 479 ? -14.027 1.772 17.727 1.00 89.25 479 PHE A O 1
ATOM 3606 N N . SER A 1 480 ? -14.342 -0.425 17.520 1.00 86.88 480 SER A N 1
ATOM 3607 C CA . SER A 1 480 ? -15.610 -0.421 18.270 1.00 86.88 480 SER A CA 1
ATOM 3608 C C . SER A 1 480 ? -15.350 -0.460 19.781 1.00 86.88 480 SER A C 1
ATOM 3610 O O . SER A 1 480 ? -14.856 -1.462 20.295 1.00 86.88 480 SER A O 1
ATOM 3612 N N . TRP A 1 481 ? -15.696 0.605 20.508 1.00 92.31 481 TRP A N 1
ATOM 3613 C CA . TRP A 1 481 ? -15.538 0.656 21.965 1.00 92.31 481 TRP A CA 1
ATOM 3614 C C . TRP A 1 481 ? -16.408 -0.424 22.639 1.00 92.31 481 TRP A C 1
ATOM 3616 O O . TRP A 1 481 ? -17.601 -0.533 22.322 1.00 92.31 481 TRP A O 1
ATOM 3626 N N . PRO A 1 482 ? -15.848 -1.237 23.555 1.00 93.25 482 PRO A N 1
ATOM 3627 C CA . PRO A 1 482 ? -16.599 -2.287 24.233 1.00 93.25 482 PRO A CA 1
ATOM 3628 C C . PRO A 1 482 ? -17.636 -1.705 25.207 1.00 93.25 482 PRO A C 1
ATOM 3630 O O . PRO A 1 482 ? -17.626 -0.518 25.524 1.00 93.25 482 PRO A O 1
ATOM 3633 N N . LYS A 1 483 ? -18.547 -2.556 25.693 1.00 93.00 483 LYS A N 1
ATOM 3634 C CA . LYS A 1 483 ? -19.644 -2.165 26.594 1.00 93.00 483 LYS A CA 1
ATOM 3635 C C . LYS A 1 483 ? -19.650 -2.998 27.869 1.00 93.00 483 LYS A C 1
ATOM 3637 O O . LYS A 1 483 ? -19.250 -4.161 27.853 1.00 93.00 483 LYS A O 1
ATOM 3642 N N . GLY A 1 484 ? -20.147 -2.414 28.954 1.00 96.44 484 GLY A N 1
ATOM 3643 C CA . GLY A 1 484 ? -20.225 -3.037 30.272 1.00 96.44 484 GLY A CA 1
ATOM 3644 C C . GLY A 1 484 ? -18.856 -3.455 30.816 1.00 96.44 484 GLY A C 1
ATOM 3645 O O . GLY A 1 484 ? -17.881 -2.711 30.732 1.00 96.44 484 GLY A O 1
ATOM 3646 N N . GLU A 1 485 ? -18.768 -4.654 31.395 1.00 97.56 485 GLU A N 1
ATOM 3647 C CA . GLU A 1 485 ? -17.494 -5.203 31.867 1.00 97.56 485 GLU A CA 1
ATOM 3648 C C . GLU A 1 485 ? -16.654 -5.732 30.697 1.00 97.56 485 GLU A C 1
ATOM 3650 O O . GLU A 1 485 ? -16.897 -6.821 30.177 1.00 97.56 485 GLU A O 1
ATOM 3655 N N . ALA A 1 486 ? -15.658 -4.946 30.293 1.00 97.31 486 ALA A N 1
ATOM 3656 C CA . ALA A 1 486 ? -14.786 -5.241 29.168 1.00 97.31 486 ALA A CA 1
ATOM 3657 C C . ALA A 1 486 ? -13.452 -5.825 29.643 1.00 97.31 486 ALA A C 1
ATOM 3659 O O . ALA A 1 486 ? -12.791 -5.270 30.523 1.00 97.31 486 ALA A O 1
ATOM 3660 N N . VAL A 1 487 ? -13.029 -6.922 29.013 1.00 98.31 487 VAL A N 1
ATOM 3661 C CA . VAL A 1 487 ? -11.669 -7.459 29.136 1.00 98.31 487 VAL A CA 1
ATOM 3662 C C . VAL A 1 487 ? -10.852 -6.947 27.955 1.00 98.31 487 VAL A C 1
ATOM 3664 O O . VAL A 1 487 ? -11.278 -7.085 26.809 1.00 98.31 487 VAL A O 1
ATOM 3667 N N . LEU A 1 488 ? -9.686 -6.377 28.244 1.00 98.31 488 LEU A N 1
ATOM 3668 C CA . LEU A 1 488 ? -8.732 -5.872 27.262 1.00 98.31 488 LEU A CA 1
ATOM 3669 C C . LEU A 1 488 ? -7.417 -6.637 27.408 1.00 98.31 488 LEU A C 1
ATOM 3671 O O . LEU A 1 488 ? -6.855 -6.722 28.505 1.00 98.31 488 LEU A O 1
ATOM 3675 N N . HIS A 1 489 ? -6.925 -7.177 26.302 1.00 98.44 489 HIS A N 1
ATOM 3676 C CA . HIS A 1 489 ? -5.634 -7.834 26.185 1.00 98.44 489 HIS A CA 1
ATOM 3677 C C . HIS A 1 489 ? -4.690 -6.963 25.356 1.00 98.44 489 HIS A C 1
ATOM 3679 O O . HIS A 1 489 ? -5.024 -6.578 24.242 1.00 98.44 489 HIS A O 1
ATOM 3685 N N . VAL A 1 490 ? -3.500 -6.688 25.884 1.00 98.50 490 VAL A N 1
ATOM 3686 C CA . VAL A 1 490 ? -2.398 -6.072 25.133 1.00 98.50 490 VAL A CA 1
ATOM 3687 C C . VAL A 1 490 ? -1.294 -7.108 25.009 1.00 98.50 490 VAL A C 1
ATOM 3689 O O . VAL A 1 490 ? -0.858 -7.670 26.016 1.00 98.50 490 VAL A O 1
ATOM 3692 N N . LEU A 1 491 ? -0.885 -7.390 23.778 1.00 98.31 491 LEU A N 1
ATOM 3693 C CA . LEU A 1 491 ? 0.072 -8.423 23.413 1.00 98.31 491 LEU A CA 1
ATOM 3694 C C . LEU A 1 491 ? 1.342 -7.761 22.878 1.00 98.31 491 LEU A C 1
ATOM 3696 O O . LEU A 1 491 ? 1.298 -7.084 21.857 1.00 98.31 491 LEU A O 1
ATOM 3700 N N . LEU A 1 492 ? 2.467 -7.974 23.558 1.00 98.25 492 LEU A N 1
ATOM 3701 C CA . LEU A 1 492 ? 3.796 -7.598 23.082 1.00 98.25 492 LEU A CA 1
ATOM 3702 C C . LEU A 1 492 ? 4.415 -8.837 22.425 1.00 98.25 492 LEU A C 1
ATOM 3704 O O . LEU A 1 492 ? 4.726 -9.819 23.116 1.00 98.25 492 LEU A O 1
ATOM 3708 N N . ARG A 1 493 ? 4.505 -8.830 21.093 1.00 97.50 493 ARG A N 1
ATOM 3709 C CA . ARG A 1 493 ? 4.925 -9.978 20.279 1.00 97.50 493 ARG A CA 1
ATOM 3710 C C . ARG A 1 493 ? 6.452 -9.979 20.038 1.00 97.50 493 ARG A C 1
ATOM 3712 O O . ARG A 1 493 ? 7.068 -8.916 20.000 1.00 97.50 493 ARG A O 1
ATOM 3719 N N . PRO A 1 494 ? 7.086 -11.155 19.851 1.00 96.69 494 PRO A N 1
ATOM 3720 C CA . PRO A 1 494 ? 8.520 -11.284 19.536 1.00 96.69 494 PRO A CA 1
ATOM 3721 C C . PRO A 1 494 ? 8.983 -10.461 18.326 1.00 96.69 494 PRO A C 1
ATOM 3723 O O . PRO A 1 494 ? 10.075 -9.898 18.328 1.00 96.69 494 PRO A O 1
ATOM 3726 N N . ASP A 1 495 ? 8.128 -10.341 17.317 1.00 95.19 495 ASP A N 1
ATOM 3727 C CA . ASP A 1 495 ? 8.324 -9.560 16.090 1.00 95.19 495 ASP A CA 1
ATOM 3728 C C . ASP A 1 495 ? 8.291 -8.024 16.290 1.00 95.19 495 ASP A C 1
ATOM 3730 O O . ASP A 1 495 ? 8.502 -7.283 15.335 1.00 95.19 495 ASP A O 1
ATOM 3734 N N . GLN A 1 496 ? 8.129 -7.533 17.526 1.00 95.94 496 GLN A N 1
ATOM 3735 C CA . GLN A 1 496 ? 7.964 -6.112 17.874 1.00 95.94 496 GLN A CA 1
ATOM 3736 C C . GLN A 1 496 ? 6.629 -5.503 17.413 1.00 95.94 496 GLN A C 1
ATOM 3738 O O . GLN A 1 496 ? 6.524 -4.291 17.224 1.00 95.94 496 GLN A O 1
ATOM 3743 N N . VAL A 1 497 ? 5.590 -6.327 17.271 1.00 96.69 497 VAL A N 1
ATOM 3744 C CA . VAL A 1 497 ? 4.214 -5.863 17.081 1.00 96.69 497 VAL A CA 1
ATOM 3745 C C . VAL A 1 497 ? 3.479 -5.781 18.424 1.00 96.69 497 VAL A C 1
ATOM 3747 O O . VAL A 1 497 ? 3.579 -6.662 19.284 1.00 96.69 497 VAL A O 1
ATOM 3750 N N . ILE A 1 498 ? 2.707 -4.711 18.592 1.00 97.25 498 ILE A N 1
ATOM 3751 C CA . ILE A 1 498 ? 1.724 -4.537 19.659 1.00 97.25 498 ILE A CA 1
ATOM 3752 C C . ILE A 1 498 ? 0.353 -4.873 19.089 1.00 97.25 498 ILE A C 1
ATOM 3754 O O . ILE A 1 498 ? -0.144 -4.164 18.220 1.00 97.25 498 ILE A O 1
ATOM 3758 N N . ASP A 1 499 ? -0.273 -5.925 19.600 1.00 97.44 499 ASP A N 1
ATOM 3759 C CA . ASP A 1 499 ? -1.603 -6.372 19.181 1.00 97.44 499 ASP A CA 1
ATOM 3760 C C . ASP A 1 499 ? -2.581 -6.246 20.361 1.00 97.44 499 ASP A C 1
ATOM 3762 O O . ASP A 1 499 ? -2.339 -6.747 21.464 1.00 97.44 499 ASP A O 1
ATOM 3766 N N . VAL A 1 500 ? -3.665 -5.503 20.156 1.00 97.56 500 VAL A N 1
ATOM 3767 C CA . VAL A 1 500 ? -4.661 -5.168 21.177 1.00 97.56 500 VAL A CA 1
ATOM 3768 C C . VAL A 1 500 ? -5.949 -5.908 20.848 1.00 97.56 500 VAL A C 1
ATOM 3770 O O . VAL A 1 500 ? -6.524 -5.709 19.780 1.00 97.56 500 VAL A O 1
ATOM 3773 N N . ARG A 1 501 ? -6.430 -6.746 21.771 1.00 97.00 501 ARG A N 1
ATOM 3774 C CA . ARG A 1 501 ? -7.618 -7.593 21.586 1.00 97.00 501 ARG A CA 1
ATOM 3775 C C . ARG A 1 501 ? -8.614 -7.466 22.736 1.00 97.00 501 ARG A C 1
ATOM 3777 O O . ARG A 1 501 ? -8.254 -7.086 23.849 1.00 97.00 501 ARG A O 1
ATOM 3784 N N . ASP A 1 502 ? -9.864 -7.826 22.484 1.00 95.88 502 ASP A N 1
ATOM 3785 C CA . ASP A 1 502 ? -10.890 -7.977 23.517 1.00 95.88 502 ASP A CA 1
ATOM 3786 C C . ASP A 1 502 ? -10.814 -9.351 24.228 1.00 95.88 502 ASP A C 1
ATOM 3788 O O . ASP A 1 502 ? -9.999 -10.221 23.904 1.00 95.88 502 ASP A O 1
ATOM 3792 N N . GLY A 1 503 ? -11.718 -9.582 25.185 1.00 94.38 503 GLY A N 1
ATOM 3793 C CA . GLY A 1 503 ? -11.869 -10.866 25.883 1.00 94.38 503 GLY A CA 1
ATOM 3794 C C . GLY A 1 503 ? -12.388 -12.040 25.041 1.00 94.38 503 GLY A C 1
ATOM 3795 O O . GLY A 1 503 ? -12.392 -13.166 25.538 1.00 94.38 503 GLY A O 1
ATOM 3796 N N . THR A 1 504 ? -12.831 -11.817 23.798 1.00 93.94 504 THR A N 1
ATOM 3797 C CA . THR A 1 504 ? -13.178 -12.888 22.844 1.00 93.94 504 THR A CA 1
ATOM 3798 C C . THR A 1 504 ? -11.986 -13.299 21.972 1.00 93.94 504 THR A C 1
ATOM 3800 O O . THR A 1 504 ? -12.025 -14.353 21.331 1.00 93.94 504 THR A O 1
ATOM 3803 N N . GLY A 1 505 ? -10.903 -12.513 21.994 1.00 94.12 505 GLY A N 1
ATOM 3804 C CA . GLY A 1 505 ? -9.746 -12.658 21.115 1.00 94.12 505 GLY A CA 1
ATOM 3805 C C . GLY A 1 505 ? -9.905 -11.935 19.775 1.00 94.12 505 GLY A C 1
ATOM 3806 O O . GLY A 1 505 ? -9.148 -12.230 18.852 1.00 94.12 505 GLY A O 1
ATOM 3807 N N . THR A 1 506 ? -10.872 -11.020 19.674 1.00 94.62 506 THR A N 1
ATOM 3808 C CA . THR A 1 506 ? -11.102 -10.137 18.526 1.00 94.62 506 THR A CA 1
ATOM 3809 C C . THR A 1 506 ? -10.169 -8.930 18.596 1.00 94.62 506 THR A C 1
ATOM 3811 O O . THR A 1 506 ? -10.026 -8.310 19.649 1.00 94.62 506 THR A O 1
ATOM 3814 N N . GLN A 1 507 ? -9.531 -8.596 17.479 1.00 95.00 507 GLN A N 1
ATOM 3815 C CA . GLN A 1 507 ? -8.579 -7.500 17.352 1.00 95.00 507 GLN A CA 1
ATOM 3816 C C . GLN A 1 507 ? -9.277 -6.133 17.380 1.00 95.00 507 GLN A C 1
ATOM 3818 O O . GLN A 1 507 ? -10.258 -5.892 16.678 1.00 95.00 507 GLN A O 1
ATOM 3823 N N . LEU A 1 508 ? -8.736 -5.239 18.204 1.00 93.31 508 LEU A N 1
ATOM 3824 C CA . LEU A 1 508 ? -9.093 -3.825 18.319 1.00 93.31 508 LEU A CA 1
ATOM 3825 C C . LEU A 1 508 ? -8.048 -2.930 17.632 1.00 93.31 508 LEU A C 1
ATOM 3827 O O . LEU A 1 508 ? -8.369 -1.815 17.240 1.00 93.31 508 LEU A O 1
ATOM 3831 N N . GLY A 1 509 ? -6.811 -3.406 17.472 1.00 93.81 509 GLY A N 1
ATOM 3832 C CA . GLY A 1 509 ? -5.762 -2.695 16.744 1.00 93.81 509 GLY A CA 1
ATOM 3833 C C . GLY A 1 509 ? -4.418 -3.417 16.776 1.00 93.81 509 GLY A C 1
ATOM 3834 O O . GLY A 1 509 ? -4.174 -4.228 17.667 1.00 93.81 509 GLY A O 1
ATOM 3835 N N . GLU A 1 510 ? -3.553 -3.122 15.807 1.00 95.25 510 GLU A N 1
ATOM 3836 C CA . GLU A 1 510 ? -2.231 -3.738 15.656 1.00 95.25 510 GLU A CA 1
ATOM 3837 C C . GLU A 1 510 ? -1.205 -2.698 15.182 1.00 95.25 510 GLU A C 1
ATOM 3839 O O . GLU A 1 510 ? -1.443 -1.995 14.203 1.00 95.25 510 GLU A O 1
ATOM 3844 N N . VAL A 1 511 ? -0.072 -2.569 15.877 1.00 95.38 511 VAL A N 1
ATOM 3845 C CA . VAL A 1 511 ? 0.972 -1.577 15.573 1.00 95.38 511 VAL A CA 1
ATOM 3846 C C . VAL A 1 511 ? 2.343 -2.241 15.543 1.00 95.38 511 VAL A C 1
ATOM 3848 O O . VAL A 1 511 ? 2.812 -2.755 16.557 1.00 95.38 511 VAL A O 1
ATOM 3851 N N . ALA A 1 512 ? 3.002 -2.192 14.386 1.00 95.00 512 ALA A N 1
ATOM 3852 C CA . ALA A 1 512 ? 4.409 -2.545 14.241 1.00 95.00 512 ALA A CA 1
ATOM 3853 C C . ALA A 1 512 ? 5.306 -1.396 14.730 1.00 95.00 512 ALA A C 1
ATOM 3855 O O . ALA A 1 512 ? 5.121 -0.243 14.333 1.00 95.00 512 ALA A O 1
ATOM 3856 N N . LEU A 1 513 ? 6.282 -1.711 15.581 1.00 94.56 513 LEU A N 1
ATOM 3857 C CA . LEU A 1 513 ? 7.214 -0.724 16.124 1.00 94.56 513 LEU A CA 1
ATOM 3858 C C . LEU A 1 513 ? 8.434 -0.551 15.210 1.00 94.56 513 LEU A C 1
ATOM 3860 O O . LEU A 1 513 ? 9.042 -1.529 14.766 1.00 94.56 513 LEU A O 1
ATOM 3864 N N . ASP A 1 514 ? 8.819 0.704 14.972 1.00 90.00 514 ASP A N 1
ATOM 3865 C CA . ASP A 1 514 ? 10.043 1.032 14.227 1.00 90.00 514 ASP A CA 1
ATOM 3866 C C . ASP A 1 514 ? 11.313 0.771 15.060 1.00 90.00 514 ASP A C 1
ATOM 3868 O O . ASP A 1 514 ? 12.368 0.436 14.511 1.00 90.00 514 ASP A O 1
ATOM 3872 N N . ALA A 1 515 ? 11.207 0.878 16.389 1.00 89.19 515 ALA A N 1
ATOM 3873 C CA . ALA A 1 515 ? 12.280 0.576 17.333 1.00 89.19 515 ALA A CA 1
ATOM 3874 C C . ALA A 1 515 ? 12.434 -0.935 17.595 1.00 89.19 515 ALA A C 1
ATOM 3876 O O . ALA A 1 515 ? 11.487 -1.715 17.486 1.00 89.19 515 ALA A O 1
ATOM 3877 N N . ASP A 1 516 ? 13.628 -1.349 18.026 1.00 92.06 516 ASP A N 1
ATOM 3878 C CA . ASP A 1 516 ? 13.906 -2.724 18.449 1.00 92.06 516 ASP A CA 1
ATOM 3879 C C . ASP A 1 516 ? 13.979 -2.821 19.980 1.00 92.06 516 ASP A C 1
ATOM 3881 O O . ASP A 1 516 ? 15.037 -2.642 20.578 1.00 92.06 516 ASP A O 1
ATOM 3885 N N . PHE A 1 517 ? 12.849 -3.119 20.624 1.00 95.69 517 PHE A N 1
ATOM 3886 C CA . PHE A 1 517 ? 12.757 -3.277 22.080 1.00 95.69 517 PHE A CA 1
ATOM 3887 C C . PHE A 1 517 ? 13.027 -4.715 22.557 1.00 95.69 517 PHE A C 1
ATOM 3889 O O . PHE A 1 517 ? 12.786 -5.024 23.721 1.00 95.69 517 PHE A O 1
ATOM 3896 N N . ALA A 1 518 ? 13.505 -5.618 21.699 1.00 95.81 518 ALA A N 1
ATOM 3897 C CA . ALA A 1 518 ? 13.627 -7.045 21.991 1.00 95.81 518 ALA A CA 1
ATOM 3898 C C . ALA A 1 518 ? 14.387 -7.336 23.308 1.00 95.81 518 ALA A C 1
ATOM 3900 O O . ALA A 1 518 ? 15.577 -7.054 23.439 1.00 95.81 518 ALA A O 1
ATOM 3901 N N . GLY A 1 519 ? 13.698 -7.918 24.297 1.00 95.50 519 GLY A N 1
ATOM 3902 C CA . GLY A 1 519 ? 14.246 -8.211 25.629 1.00 95.50 519 GLY A CA 1
ATOM 3903 C C . GLY A 1 519 ? 14.261 -7.040 26.629 1.00 95.50 519 GLY A C 1
ATOM 3904 O O . GLY A 1 519 ? 14.640 -7.248 27.785 1.00 95.50 519 GLY A O 1
ATOM 3905 N N . ARG A 1 520 ? 13.836 -5.830 26.235 1.00 96.19 520 ARG A N 1
ATOM 3906 C CA . ARG A 1 520 ? 13.678 -4.660 27.119 1.00 96.19 520 ARG A CA 1
ATOM 3907 C C . ARG A 1 520 ? 12.637 -4.958 28.203 1.00 96.19 520 ARG A C 1
ATOM 3909 O O . ARG A 1 520 ? 11.595 -5.551 27.927 1.00 96.19 520 ARG A O 1
ATOM 3916 N N . GLN A 1 521 ? 12.931 -4.550 29.437 1.00 96.69 521 GLN A N 1
ATOM 3917 C CA . GLN A 1 521 ? 12.094 -4.785 30.618 1.00 96.69 521 GLN A CA 1
ATOM 3918 C C . GLN A 1 521 ? 11.632 -3.453 31.213 1.00 96.69 521 GLN A C 1
ATOM 3920 O O . GLN A 1 521 ? 12.433 -2.527 31.339 1.00 96.69 521 GLN A O 1
ATOM 3925 N N . TRP A 1 522 ? 10.368 -3.382 31.630 1.00 97.75 522 TRP A N 1
ATOM 3926 C CA . TRP A 1 522 ? 9.724 -2.141 32.058 1.00 97.75 522 TRP A CA 1
ATOM 3927 C C . TRP A 1 522 ? 8.926 -2.287 33.348 1.00 97.75 522 TRP A C 1
ATOM 3929 O O . TRP A 1 522 ? 8.308 -3.326 33.620 1.00 97.75 522 TRP A O 1
ATOM 3939 N N . ALA A 1 523 ? 8.873 -1.192 34.104 1.00 97.81 523 ALA A N 1
ATOM 3940 C CA . ALA A 1 523 ? 7.771 -0.960 35.020 1.00 97.81 523 ALA A CA 1
ATOM 3941 C C . ALA A 1 523 ? 6.514 -0.617 34.206 1.00 97.81 523 ALA A C 1
ATOM 3943 O O . ALA A 1 523 ? 6.580 0.143 33.239 1.00 97.81 523 ALA A O 1
ATOM 3944 N N . LEU A 1 524 ? 5.369 -1.178 34.596 1.00 98.31 524 LEU A N 1
ATOM 3945 C CA . LEU A 1 524 ? 4.091 -0.891 33.954 1.00 98.31 524 LEU A CA 1
ATOM 3946 C C . LEU A 1 524 ? 3.388 0.230 34.720 1.00 98.31 524 LEU A C 1
ATOM 3948 O O . LEU A 1 524 ? 3.005 0.046 35.877 1.00 98.31 524 LEU A O 1
ATOM 3952 N N . GLN A 1 525 ? 3.185 1.368 34.063 1.00 98.62 525 GLN A N 1
ATOM 3953 C CA . GLN A 1 525 ? 2.296 2.432 34.522 1.00 98.62 525 GLN A CA 1
ATOM 3954 C C . GLN A 1 525 ? 0.921 2.218 33.870 1.00 98.62 525 GLN A C 1
ATOM 3956 O O . GLN A 1 525 ? 0.823 2.052 32.659 1.00 98.62 525 GLN A O 1
ATOM 3961 N N . THR A 1 526 ? -0.154 2.172 34.654 1.00 98.50 526 THR A N 1
ATOM 3962 C CA . THR A 1 526 ? -1.543 2.005 34.188 1.00 98.50 526 THR A CA 1
ATOM 3963 C C . THR A 1 526 ? -2.393 3.127 34.766 1.00 98.50 526 THR A C 1
ATOM 3965 O O . THR A 1 526 ? -2.547 3.226 35.985 1.00 98.50 526 THR A O 1
ATOM 3968 N N . PHE A 1 527 ? -2.911 3.997 33.902 1.00 98.44 527 PHE A N 1
ATOM 3969 C CA . PHE A 1 527 ? -3.453 5.288 34.315 1.00 98.44 527 PHE A CA 1
ATOM 3970 C C . PHE A 1 527 ? -4.603 5.775 33.434 1.00 98.44 527 PHE A C 1
ATOM 3972 O O . PHE A 1 527 ? -4.791 5.352 32.297 1.00 98.44 527 PHE A O 1
ATOM 3979 N N . LEU A 1 528 ? -5.382 6.689 33.995 1.00 98.19 528 LEU A N 1
ATOM 3980 C CA . LEU A 1 528 ? -6.303 7.566 33.299 1.00 98.19 528 LEU A CA 1
ATOM 3981 C C . LEU A 1 528 ? -5.541 8.804 32.813 1.00 98.19 528 LEU A C 1
ATOM 3983 O O . LEU A 1 528 ? -4.819 9.416 33.598 1.00 98.19 528 LEU A O 1
ATOM 3987 N N . GLN A 1 529 ? -5.762 9.208 31.564 1.00 95.12 529 GLN A N 1
ATOM 3988 C CA . GLN A 1 529 ? -5.417 10.537 31.049 1.00 95.12 529 GLN A CA 1
ATOM 3989 C C . GLN A 1 529 ? -6.621 11.130 30.309 1.00 95.12 529 GLN A C 1
ATOM 3991 O O . GLN A 1 529 ? -7.540 10.402 29.922 1.00 95.12 529 GLN A O 1
ATOM 3996 N N . VAL A 1 530 ? -6.606 12.442 30.079 1.00 87.75 530 VAL A N 1
ATOM 3997 C CA . VAL A 1 530 ? -7.614 13.094 29.232 1.00 87.75 530 VAL A CA 1
ATOM 3998 C C . VAL A 1 530 ? -7.447 12.717 27.752 1.00 87.75 530 VAL A C 1
ATOM 4000 O O . VAL A 1 530 ? -6.317 12.699 27.267 1.00 87.75 530 VAL A O 1
ATOM 4003 N N . PRO A 1 531 ? -8.539 12.491 26.994 1.00 77.69 531 PRO A N 1
ATOM 4004 C CA . PRO A 1 531 ? -8.457 12.326 25.540 1.00 77.69 531 PRO A CA 1
ATOM 4005 C C . PRO A 1 531 ? -8.186 13.660 24.821 1.00 77.69 531 PRO A C 1
ATOM 4007 O O . PRO A 1 531 ? -7.657 13.679 23.718 1.00 77.69 531 PRO A O 1
ATOM 4010 N N . THR A 1 532 ? -8.544 14.791 25.443 1.00 85.62 532 THR A N 1
ATOM 4011 C CA . THR A 1 532 ? -8.189 16.154 25.014 1.00 85.62 532 THR A CA 1
ATOM 4012 C C . THR A 1 532 ? -8.014 17.057 26.237 1.00 85.62 532 THR A C 1
ATOM 4014 O O . THR A 1 532 ? -8.709 16.897 27.243 1.00 85.62 532 THR A O 1
ATOM 4017 N N . LYS A 1 533 ? -7.085 18.017 26.155 1.00 89.50 533 LYS A N 1
ATOM 4018 C CA . LYS A 1 533 ? -6.750 18.967 27.230 1.00 89.50 533 LYS A CA 1
ATOM 4019 C C . LYS A 1 533 ? -8.000 19.590 27.870 1.00 89.50 533 LYS A C 1
ATOM 4021 O O . LYS A 1 533 ? -8.920 20.011 27.174 1.00 89.50 533 LYS A O 1
ATOM 4026 N N . ASN A 1 534 ? -7.993 19.712 29.198 1.00 89.75 534 ASN A N 1
ATOM 4027 C CA . ASN A 1 534 ? -9.070 20.270 30.025 1.00 89.75 534 ASN A CA 1
ATOM 4028 C C . ASN A 1 534 ? -10.406 19.498 30.031 1.00 89.75 534 ASN A C 1
ATOM 4030 O O . ASN A 1 534 ? -11.373 20.037 30.565 1.00 89.75 534 ASN A O 1
ATOM 4034 N N . ARG A 1 535 ? -10.499 18.264 29.519 1.00 92.75 535 ARG A N 1
ATOM 4035 C CA . ARG A 1 535 ? -11.720 17.449 29.669 1.00 92.75 535 ARG A CA 1
ATOM 4036 C C . ARG A 1 535 ? -11.783 16.681 30.984 1.00 92.75 535 ARG A C 1
ATOM 4038 O O . ARG A 1 535 ? -10.762 16.223 31.489 1.00 92.75 535 ARG A O 1
ATOM 4045 N N . ALA A 1 536 ? -12.998 16.493 31.495 1.00 94.06 536 ALA A N 1
ATOM 4046 C CA . ALA A 1 536 ? -13.286 15.472 32.492 1.00 94.06 536 ALA A CA 1
ATOM 4047 C C . ALA A 1 536 ? -12.964 14.075 31.937 1.00 94.06 536 ALA A C 1
ATOM 4049 O O . ALA A 1 536 ? -13.180 13.799 30.754 1.00 94.06 536 ALA A O 1
ATOM 4050 N N . ALA A 1 537 ? -12.473 13.188 32.798 1.00 96.56 537 ALA A N 1
ATOM 4051 C CA . ALA A 1 537 ? -12.112 11.826 32.428 1.00 96.56 537 ALA A CA 1
ATOM 4052 C C . ALA A 1 537 ? -12.419 10.854 33.579 1.00 96.56 537 ALA A C 1
ATOM 4054 O O . ALA A 1 537 ? -12.415 11.247 34.749 1.00 96.56 537 ALA A O 1
ATOM 4055 N N . SER A 1 538 ? -12.672 9.580 33.261 1.00 97.81 538 SER A N 1
ATOM 4056 C CA . SER A 1 538 ? -12.800 8.515 34.263 1.00 97.81 538 SER A CA 1
ATOM 4057 C C . SER A 1 538 ? -12.298 7.159 33.760 1.00 97.81 538 SER A C 1
ATOM 4059 O O . SER A 1 538 ? -12.350 6.866 32.566 1.00 97.81 538 SER A O 1
ATOM 4061 N N . LEU A 1 539 ? -11.826 6.321 34.681 1.00 98.50 539 LEU A N 1
ATOM 4062 C CA . LEU A 1 539 ? -11.475 4.920 34.463 1.00 98.50 539 LEU A CA 1
ATOM 4063 C C . LEU A 1 539 ? -11.944 4.105 35.666 1.00 98.50 539 LEU A C 1
ATOM 4065 O O . LEU A 1 539 ? -11.527 4.358 36.794 1.00 98.50 539 LEU A O 1
ATOM 4069 N N . VAL A 1 540 ? -12.765 3.090 35.417 1.00 98.44 540 VAL A N 1
ATOM 4070 C CA . VAL A 1 540 ? -13.191 2.115 36.424 1.00 98.44 540 VAL A CA 1
ATOM 4071 C C . VAL A 1 540 ? -12.441 0.811 36.177 1.00 98.44 540 VAL A C 1
ATOM 4073 O O . VAL A 1 540 ? -12.852 -0.011 35.358 1.00 98.44 540 VAL A O 1
ATOM 4076 N N . LEU A 1 541 ? -11.314 0.634 36.865 1.00 98.50 541 LEU A N 1
ATOM 4077 C CA . LEU A 1 541 ? -10.442 -0.532 36.738 1.00 98.50 541 LEU A CA 1
ATOM 4078 C C . LEU A 1 541 ? -10.840 -1.601 37.766 1.00 98.50 541 LEU A C 1
ATOM 4080 O O . LEU A 1 541 ? -10.805 -1.362 38.971 1.00 98.50 541 LEU A O 1
ATOM 4084 N N . LYS A 1 542 ? -11.175 -2.805 37.300 1.00 98.31 542 LYS A N 1
ATOM 4085 C CA . LYS A 1 542 ? -11.547 -3.965 38.134 1.00 98.31 542 LYS A CA 1
ATOM 4086 C C . LYS A 1 542 ? -10.381 -4.919 38.374 1.00 98.31 542 LYS A C 1
ATOM 4088 O O . LYS A 1 542 ? -10.270 -5.516 39.440 1.00 98.31 542 LYS A O 1
ATOM 4093 N N . ARG A 1 543 ? -9.493 -5.079 37.388 1.00 98.12 543 ARG A N 1
ATOM 4094 C CA . ARG A 1 543 ? -8.355 -6.008 37.462 1.00 98.12 543 ARG A CA 1
ATOM 4095 C C . ARG A 1 543 ? -7.219 -5.570 36.546 1.00 98.12 543 ARG A C 1
ATOM 4097 O O . ARG A 1 543 ? -7.480 -5.129 35.432 1.00 98.12 543 ARG A O 1
ATOM 4104 N N . LEU A 1 544 ? -5.980 -5.800 36.978 1.00 98.38 544 LEU A N 1
ATOM 4105 C CA . LEU A 1 544 ? -4.785 -5.747 36.136 1.00 98.38 544 LEU A CA 1
ATOM 4106 C C . LEU A 1 544 ? -3.903 -6.974 36.412 1.00 98.38 544 LEU A C 1
ATOM 4108 O O . LEU A 1 544 ? -3.570 -7.273 37.558 1.00 98.38 544 LEU A O 1
ATOM 4112 N N . SER A 1 545 ? -3.524 -7.707 35.370 1.00 97.94 545 SER A N 1
ATOM 4113 C CA . SER A 1 545 ? -2.668 -8.899 35.469 1.00 97.94 545 SER A CA 1
ATOM 4114 C C . SER A 1 545 ? -1.875 -9.117 34.183 1.00 97.94 545 SER A C 1
ATOM 4116 O O . SER A 1 545 ? -2.241 -8.579 33.146 1.00 97.94 545 SER A O 1
ATOM 4118 N N . PHE A 1 546 ? -0.814 -9.916 34.237 1.00 97.94 546 PHE A N 1
ATOM 4119 C CA . PHE A 1 546 ? 0.025 -10.247 33.084 1.00 97.94 546 PHE A CA 1
ATOM 4120 C C . PHE A 1 546 ? 0.380 -11.737 33.091 1.00 97.94 546 PHE A C 1
ATOM 4122 O O . PHE A 1 546 ? 0.457 -12.358 34.154 1.00 97.94 546 PHE A O 1
ATOM 4129 N N . ASP A 1 547 ? 0.561 -12.323 31.913 1.00 97.94 547 ASP A N 1
ATOM 4130 C CA . ASP A 1 547 ? 1.104 -13.669 31.719 1.00 97.94 547 ASP A CA 1
ATOM 4131 C C . ASP A 1 547 ? 1.723 -13.830 30.329 1.00 97.94 547 ASP A C 1
ATOM 4133 O O . ASP A 1 547 ? 1.520 -12.994 29.452 1.00 97.94 547 ASP A O 1
ATOM 4137 N N . THR A 1 548 ? 2.510 -14.883 30.123 1.00 96.94 548 THR A N 1
ATOM 4138 C CA . THR A 1 548 ? 2.984 -15.255 28.786 1.00 96.94 548 THR A CA 1
ATOM 4139 C C . THR A 1 548 ? 2.059 -16.286 28.141 1.00 96.94 548 THR A C 1
ATOM 4141 O O . THR A 1 548 ? 1.523 -17.181 28.800 1.00 96.94 548 THR A O 1
ATOM 4144 N N . ILE A 1 549 ? 1.868 -16.154 26.830 1.00 96.88 549 ILE A N 1
ATOM 4145 C CA . ILE A 1 549 ? 1.109 -17.081 25.979 1.00 96.88 549 ILE A CA 1
ATOM 4146 C C . ILE A 1 549 ? 1.983 -17.501 24.786 1.00 96.88 549 ILE A C 1
ATOM 4148 O O . ILE A 1 549 ? 2.936 -16.784 24.479 1.00 96.88 549 ILE A O 1
ATOM 4152 N N . PRO A 1 550 ? 1.708 -18.631 24.107 1.00 97.50 550 PRO A N 1
ATOM 4153 C CA . PRO A 1 550 ? 2.393 -18.962 22.858 1.00 97.50 550 PRO A CA 1
ATOM 4154 C C . PRO A 1 550 ? 2.265 -17.827 21.837 1.00 97.50 550 PRO A C 1
ATOM 4156 O O . PRO A 1 550 ? 1.209 -17.197 21.746 1.00 97.50 550 PRO A O 1
ATOM 4159 N N . PHE A 1 551 ? 3.333 -17.565 21.090 1.00 95.38 551 PHE A N 1
ATOM 4160 C CA . PHE A 1 551 ? 3.310 -16.618 19.980 1.00 95.38 551 PHE A CA 1
ATOM 4161 C C . PHE A 1 551 ? 2.576 -17.237 18.783 1.00 95.38 551 PHE A C 1
ATOM 4163 O O . PHE A 1 551 ? 2.937 -18.315 18.310 1.00 95.38 551 PHE A O 1
ATOM 4170 N N . ASP A 1 552 ? 1.531 -16.552 18.323 1.00 91.25 552 ASP A N 1
ATOM 4171 C CA . ASP A 1 552 ? 0.786 -16.881 17.109 1.00 91.25 552 ASP A CA 1
ATOM 4172 C C . ASP A 1 552 ? 1.511 -16.237 15.918 1.00 91.25 552 ASP A C 1
ATOM 4174 O O . ASP A 1 552 ? 1.459 -15.021 15.732 1.00 91.25 552 ASP A O 1
ATOM 4178 N N . VAL A 1 553 ? 2.303 -17.036 15.199 1.00 89.25 553 VAL A N 1
ATOM 4179 C CA . VAL A 1 553 ? 3.243 -16.543 14.180 1.00 89.25 553 VAL A CA 1
ATOM 4180 C C . VAL A 1 553 ? 2.480 -16.073 12.944 1.00 89.25 553 VAL A C 1
ATOM 4182 O O . VAL A 1 553 ? 1.716 -16.843 12.358 1.00 89.25 553 VAL A O 1
ATOM 4185 N N . ALA A 1 554 ? 2.736 -14.835 12.512 1.00 88.19 554 ALA A N 1
ATOM 4186 C CA . ALA A 1 554 ? 2.111 -14.266 11.324 1.00 88.19 554 ALA A CA 1
ATOM 4187 C C . ALA A 1 554 ? 2.328 -15.161 10.077 1.00 88.19 554 ALA A C 1
ATOM 4189 O O . ALA A 1 554 ? 3.443 -15.643 9.840 1.00 88.19 554 ALA A O 1
ATOM 4190 N N . PRO A 1 555 ? 1.283 -15.409 9.266 1.00 89.44 555 PRO A N 1
ATOM 4191 C CA . PRO A 1 555 ? 1.376 -16.283 8.101 1.00 89.44 555 PRO A CA 1
ATOM 4192 C C . PRO A 1 555 ? 2.358 -15.748 7.047 1.00 89.44 555 PRO A C 1
ATOM 4194 O O . PRO A 1 555 ? 2.137 -14.699 6.445 1.00 89.44 555 PRO A O 1
ATOM 4197 N N . LYS A 1 556 ? 3.419 -16.519 6.768 1.00 90.56 556 LYS A N 1
ATOM 4198 C CA . LYS A 1 556 ? 4.455 -16.214 5.766 1.00 90.56 556 LYS A CA 1
ATOM 4199 C C . LYS A 1 556 ? 3.940 -16.315 4.311 1.00 90.56 556 LYS A C 1
ATOM 4201 O O . LYS A 1 556 ? 4.335 -17.213 3.568 1.00 90.56 556 LYS A O 1
ATOM 4206 N N . VAL A 1 557 ? 3.056 -15.412 3.883 1.00 94.44 557 VAL A N 1
ATOM 4207 C CA . VAL A 1 557 ? 2.523 -15.400 2.502 1.00 94.44 557 VAL A CA 1
ATOM 4208 C C . VAL A 1 557 ? 3.601 -15.153 1.440 1.00 94.44 557 VAL A C 1
ATOM 4210 O O . VAL A 1 557 ? 3.543 -15.759 0.373 1.00 94.44 557 VAL A O 1
ATOM 4213 N N . ASP A 1 558 ? 4.614 -14.343 1.759 1.00 95.69 558 ASP A N 1
ATOM 4214 C CA . ASP A 1 558 ? 5.700 -13.963 0.844 1.00 95.69 558 ASP A CA 1
ATOM 4215 C C . ASP A 1 558 ? 6.805 -15.021 0.674 1.00 95.69 558 ASP A C 1
ATOM 4217 O O . ASP A 1 558 ? 7.612 -14.904 -0.250 1.00 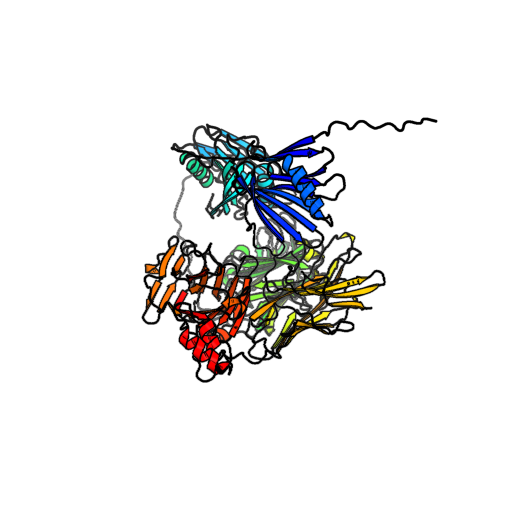95.69 558 ASP A O 1
ATOM 4221 N N . GLU A 1 559 ? 6.857 -16.067 1.507 1.00 94.69 559 GLU A N 1
ATOM 4222 C CA . GLU A 1 559 ? 7.825 -17.165 1.336 1.00 94.69 559 GLU A CA 1
ATOM 4223 C C . GLU A 1 559 ? 7.633 -17.834 -0.039 1.00 94.69 559 GLU A C 1
ATOM 4225 O O . GLU A 1 559 ? 6.520 -17.872 -0.572 1.00 94.69 559 GLU A O 1
ATOM 4230 N N . ILE A 1 560 ? 8.699 -18.337 -0.660 1.00 94.75 560 ILE A N 1
ATOM 4231 C CA . ILE A 1 560 ? 8.599 -19.064 -1.934 1.00 94.75 560 ILE A CA 1
ATOM 4232 C C . ILE A 1 560 ? 8.117 -20.488 -1.660 1.00 94.75 560 ILE A C 1
ATOM 4234 O O . ILE A 1 560 ? 8.759 -21.221 -0.906 1.00 94.75 560 ILE A O 1
ATOM 4238 N N . ALA A 1 561 ? 7.005 -20.898 -2.273 1.00 93.38 561 ALA A N 1
ATOM 4239 C CA . ALA A 1 561 ? 6.486 -22.254 -2.124 1.00 93.38 561 ALA A CA 1
ATOM 4240 C C . ALA A 1 561 ? 7.308 -23.271 -2.928 1.00 93.38 561 ALA A C 1
ATOM 4242 O O . ALA A 1 561 ? 7.136 -23.437 -4.135 1.00 93.38 561 ALA A O 1
ATOM 4243 N N . GLU A 1 562 ? 8.169 -24.016 -2.237 1.00 89.31 562 GLU A N 1
ATOM 4244 C CA . GLU A 1 562 ? 8.871 -25.163 -2.825 1.00 89.31 562 GLU A CA 1
ATOM 4245 C C . GLU A 1 562 ? 7.977 -26.404 -2.996 1.00 89.31 562 GLU A C 1
ATOM 4247 O O . GLU A 1 562 ? 8.313 -27.306 -3.763 1.00 89.31 562 GLU A O 1
ATOM 4252 N N . GLY A 1 563 ? 6.836 -26.443 -2.304 1.00 93.56 563 GLY A N 1
ATOM 4253 C CA . GLY A 1 563 ? 5.856 -27.526 -2.330 1.00 93.56 563 GLY A CA 1
ATOM 4254 C C . GLY A 1 563 ? 4.477 -27.061 -1.838 1.00 93.56 563 GLY A C 1
ATOM 4255 O O . GLY A 1 563 ? 4.292 -25.870 -1.577 1.00 93.56 563 GLY A O 1
ATOM 4256 N N . PRO A 1 564 ? 3.496 -27.975 -1.710 1.00 96.25 564 PRO A N 1
ATOM 4257 C CA . PRO A 1 564 ? 2.129 -27.628 -1.332 1.00 96.25 564 PRO A CA 1
ATOM 4258 C C . PRO A 1 564 ? 2.015 -26.850 -0.013 1.00 96.25 564 PRO A C 1
ATOM 4260 O O . PRO A 1 564 ? 2.431 -27.339 1.040 1.00 96.25 564 PRO A O 1
ATOM 4263 N N . ARG A 1 565 ? 1.390 -25.665 -0.056 1.00 96.06 565 ARG A N 1
ATOM 4264 C CA . ARG A 1 565 ? 1.117 -24.817 1.120 1.00 96.06 565 ARG A CA 1
ATOM 4265 C C . ARG A 1 565 ? -0.368 -24.500 1.278 1.00 96.06 565 ARG A C 1
ATOM 4267 O O . ARG A 1 565 ? -1.102 -24.394 0.301 1.00 96.06 565 ARG A O 1
ATOM 4274 N N . SER A 1 566 ? -0.801 -24.289 2.520 1.00 96.31 566 SER A N 1
ATOM 4275 C CA . SER A 1 566 ? -2.148 -23.829 2.877 1.00 96.31 566 SER A CA 1
ATOM 4276 C C . SER A 1 566 ? -2.050 -22.852 4.044 1.00 96.31 566 SER A C 1
ATOM 4278 O O . SER A 1 566 ? -1.534 -23.206 5.101 1.00 96.31 566 SER A O 1
ATOM 4280 N N . VAL A 1 567 ? -2.585 -21.647 3.866 1.00 95.94 567 VAL A N 1
ATOM 4281 C CA . VAL A 1 567 ? -2.413 -20.501 4.759 1.00 95.94 567 VAL A CA 1
ATOM 4282 C C . VAL A 1 567 ? -3.780 -19.884 5.056 1.00 95.94 567 VAL A C 1
ATOM 4284 O O . VAL A 1 567 ? -4.527 -19.537 4.145 1.00 95.94 567 VAL A O 1
ATOM 4287 N N . VAL A 1 568 ? -4.135 -19.742 6.334 1.00 96.94 568 VAL A N 1
ATOM 4288 C CA . VAL A 1 568 ? -5.281 -18.906 6.725 1.00 96.94 568 VAL A CA 1
ATOM 4289 C C . VAL A 1 568 ? -4.790 -17.465 6.739 1.00 96.94 568 VAL A C 1
ATOM 4291 O O . VAL A 1 568 ? -3.910 -17.138 7.527 1.00 96.94 568 VAL A O 1
ATOM 4294 N N . ILE A 1 569 ? -5.335 -16.633 5.852 1.00 96.88 569 ILE A N 1
ATOM 4295 C CA . ILE A 1 569 ? -4.990 -15.208 5.771 1.00 96.88 569 ILE A CA 1
ATOM 4296 C C . ILE A 1 569 ? -6.035 -14.321 6.455 1.00 96.88 569 ILE A C 1
ATOM 4298 O O . ILE A 1 569 ? -5.747 -13.167 6.731 1.00 96.88 569 ILE A O 1
ATOM 4302 N N . PHE A 1 570 ? -7.234 -14.839 6.745 1.00 97.75 570 PHE A N 1
ATOM 4303 C CA . PHE A 1 570 ? -8.232 -14.184 7.596 1.00 97.75 570 PHE A CA 1
ATOM 4304 C C . PHE A 1 570 ? -9.019 -15.233 8.396 1.00 97.75 570 PHE A C 1
ATOM 4306 O O . PHE A 1 570 ? -9.459 -16.231 7.821 1.00 97.75 570 PHE A O 1
ATOM 4313 N N . ASP A 1 571 ? -9.227 -15.015 9.698 1.00 96.06 571 ASP A N 1
ATOM 4314 C CA . ASP A 1 571 ? -9.854 -15.981 10.622 1.00 96.06 571 ASP A CA 1
ATOM 4315 C C . ASP A 1 571 ? -11.197 -15.513 11.225 1.00 96.06 571 ASP A C 1
ATOM 4317 O O . ASP A 1 571 ? -11.781 -16.208 12.060 1.00 96.06 571 ASP A O 1
ATOM 4321 N N . GLY A 1 572 ? -11.676 -14.324 10.840 1.00 96.25 572 GLY A N 1
ATOM 4322 C CA . GLY A 1 572 ? -12.867 -13.704 11.424 1.00 96.25 572 GLY A CA 1
ATOM 4323 C C . GLY A 1 572 ? -12.619 -12.909 12.714 1.00 96.25 572 GLY A C 1
ATOM 4324 O O . GLY A 1 572 ? -13.584 -12.399 13.282 1.00 96.25 572 GLY A O 1
ATOM 4325 N N . ARG A 1 573 ? -11.373 -12.799 13.200 1.00 95.44 573 ARG A N 1
ATOM 4326 C CA . ARG A 1 573 ? -11.030 -12.172 14.492 1.00 95.44 573 ARG A CA 1
ATOM 4327 C C . ARG A 1 573 ? -9.932 -11.124 14.411 1.00 95.44 573 ARG A C 1
ATOM 4329 O O . ARG A 1 573 ? -9.950 -10.216 15.234 1.00 95.44 573 ARG A O 1
ATOM 4336 N N . ALA A 1 574 ? -8.998 -11.240 13.473 1.00 93.94 574 ALA A N 1
ATOM 4337 C CA . ALA A 1 574 ? -7.923 -10.273 13.264 1.00 93.94 574 ALA A CA 1
ATOM 4338 C C . ALA A 1 574 ? -7.767 -9.928 11.779 1.00 93.94 574 ALA A C 1
ATOM 4340 O O . ALA A 1 574 ? -7.991 -10.776 10.917 1.00 93.94 574 ALA A O 1
ATOM 4341 N N . PHE A 1 575 ? -7.366 -8.690 11.486 1.00 93.19 575 PHE A N 1
ATOM 4342 C CA . PHE A 1 575 ? -6.908 -8.304 10.148 1.00 93.19 575 PHE A CA 1
ATOM 4343 C C . PHE A 1 575 ? -5.439 -8.696 9.956 1.00 93.19 575 PHE A C 1
ATOM 4345 O O . PHE A 1 575 ? -5.068 -9.218 8.903 1.00 93.19 575 PHE A O 1
ATOM 4352 N N . GLY A 1 576 ? -4.633 -8.492 11.007 1.00 89.12 576 GLY A N 1
ATOM 4353 C CA . GLY A 1 576 ? -3.190 -8.704 10.993 1.00 89.12 576 GLY A CA 1
ATOM 4354 C C . GLY A 1 576 ? -2.464 -7.864 9.936 1.00 89.12 576 GLY A C 1
ATOM 4355 O O . GLY A 1 576 ? -3.041 -6.994 9.287 1.00 89.12 576 GLY A O 1
ATOM 4356 N N . GLU A 1 577 ? -1.201 -8.203 9.693 1.00 87.31 577 GLU A N 1
ATOM 4357 C CA . GLU A 1 577 ? -0.331 -7.542 8.705 1.00 87.31 577 GLU A CA 1
ATOM 4358 C C . GLU A 1 577 ? -0.802 -7.681 7.235 1.00 87.31 577 GLU A C 1
ATOM 4360 O O . GLU A 1 577 ? -0.248 -7.027 6.353 1.00 87.31 577 GLU A O 1
ATOM 4365 N N . ILE A 1 578 ? -1.807 -8.524 6.942 1.00 92.62 578 ILE A N 1
ATOM 4366 C CA . ILE A 1 578 ? -2.245 -8.840 5.568 1.00 92.62 578 ILE A CA 1
ATOM 4367 C C . ILE A 1 578 ? -3.417 -7.977 5.085 1.00 92.62 578 ILE A C 1
ATOM 4369 O O . ILE A 1 578 ? -3.491 -7.698 3.888 1.00 92.62 578 ILE A O 1
ATOM 4373 N N . TRP A 1 579 ? -4.340 -7.564 5.957 1.00 95.19 579 TRP A N 1
ATOM 4374 C CA . TRP A 1 579 ? -5.573 -6.888 5.534 1.00 95.19 579 TRP A CA 1
ATOM 4375 C C . TRP A 1 579 ? -5.670 -5.464 6.059 1.00 95.19 579 TRP A C 1
ATOM 4377 O O . TRP A 1 579 ? -5.471 -5.202 7.241 1.00 95.19 579 TRP A O 1
ATOM 4387 N N . VAL A 1 580 ? -6.101 -4.554 5.188 1.00 93.88 580 VAL A N 1
ATOM 4388 C CA . VAL A 1 580 ? -6.540 -3.211 5.569 1.00 93.88 580 VAL A CA 1
ATOM 4389 C C . VAL A 1 580 ? -8.042 -3.057 5.306 1.00 93.88 580 VAL A C 1
ATOM 4391 O O . VAL A 1 580 ? -8.538 -3.529 4.276 1.00 93.88 580 VAL A O 1
ATOM 4394 N N . PRO A 1 581 ? -8.803 -2.415 6.210 1.00 94.12 581 PRO A N 1
ATOM 4395 C CA . PRO A 1 581 ? -10.193 -2.076 5.945 1.00 94.12 581 PRO A CA 1
ATOM 4396 C C . PRO A 1 581 ? -10.278 -0.927 4.931 1.00 94.12 581 PRO A C 1
ATOM 4398 O O . PRO A 1 581 ? -9.518 0.039 4.995 1.00 94.12 581 PRO A O 1
ATOM 4401 N N . VAL A 1 582 ? -11.221 -1.024 3.997 1.00 94.25 582 VAL A N 1
ATOM 4402 C CA . VAL A 1 582 ? -11.381 -0.105 2.861 1.00 94.25 582 VAL A CA 1
ATOM 4403 C C . VAL A 1 582 ? -12.850 0.253 2.636 1.00 94.25 582 VAL A C 1
ATOM 4405 O O . VAL A 1 582 ? -13.755 -0.533 2.908 1.00 94.25 582 VAL A O 1
ATOM 4408 N N . SER A 1 583 ? -13.097 1.466 2.149 1.00 94.19 583 SER A N 1
ATOM 4409 C CA . SER A 1 583 ? -14.429 2.023 1.860 1.00 94.19 583 SER A CA 1
ATOM 4410 C C . SER A 1 583 ? -14.293 3.197 0.893 1.00 94.19 583 SER A C 1
ATOM 4412 O O . SER A 1 583 ? -13.174 3.668 0.679 1.00 94.19 583 SER A O 1
ATOM 4414 N N . ARG A 1 584 ? -15.396 3.718 0.340 1.00 90.44 584 ARG A N 1
ATOM 4415 C CA . ARG A 1 584 ? -15.318 4.871 -0.573 1.00 90.44 584 ARG A CA 1
ATOM 4416 C C . ARG A 1 584 ? -15.031 6.197 0.148 1.00 90.44 584 ARG A C 1
ATOM 4418 O O . ARG A 1 584 ? -14.511 7.114 -0.485 1.00 90.44 584 ARG A O 1
ATOM 4425 N N . ARG A 1 585 ? -15.347 6.325 1.442 1.00 87.38 585 ARG A N 1
ATOM 4426 C CA . ARG A 1 585 ? -15.027 7.504 2.271 1.00 87.38 585 ARG A CA 1
ATOM 4427 C C . ARG A 1 585 ? -14.490 7.057 3.632 1.00 87.38 585 ARG A C 1
ATOM 4429 O O . ARG A 1 585 ? -15.187 6.349 4.340 1.00 87.38 585 ARG A O 1
ATOM 4436 N N . ASN A 1 586 ? -13.326 7.542 4.070 1.00 75.31 586 ASN A N 1
ATOM 4437 C CA . ASN A 1 586 ? -12.605 7.041 5.261 1.00 75.31 586 ASN A CA 1
ATOM 4438 C C . ASN A 1 586 ? -13.449 6.844 6.547 1.00 75.31 586 ASN A C 1
ATOM 4440 O O . ASN A 1 586 ? -13.185 5.920 7.313 1.00 75.31 586 ASN A O 1
ATOM 4444 N N . GLY A 1 587 ? -14.467 7.680 6.794 1.00 79.81 587 GLY A N 1
ATOM 4445 C CA . GLY A 1 587 ? -15.368 7.543 7.952 1.00 79.81 587 GLY A CA 1
ATOM 4446 C C . GLY A 1 587 ? -16.354 6.363 7.887 1.00 79.81 587 GLY A C 1
ATOM 4447 O O . GLY A 1 587 ? -16.938 6.001 8.905 1.00 79.81 587 GLY A O 1
ATOM 4448 N N . GLU A 1 588 ? -16.541 5.748 6.718 1.00 89.31 588 GLU A N 1
ATOM 4449 C CA . GLU A 1 588 ? -17.458 4.623 6.494 1.00 89.31 588 GLU A CA 1
ATOM 4450 C C . GLU A 1 588 ? -16.936 3.326 7.125 1.00 89.31 588 GLU A C 1
ATOM 4452 O O . GLU A 1 588 ? -17.733 2.564 7.670 1.00 89.31 588 GLU A O 1
ATOM 4457 N N . VAL A 1 589 ? -15.610 3.113 7.164 1.00 89.69 589 VAL A N 1
ATOM 4458 C CA . VAL A 1 589 ? -14.988 1.962 7.853 1.00 89.69 589 VAL A CA 1
ATOM 4459 C C . VAL A 1 589 ? -15.458 1.877 9.305 1.00 89.69 589 VAL A C 1
ATOM 4461 O O . VAL A 1 589 ? -16.074 0.891 9.695 1.00 89.69 589 VAL A O 1
ATOM 4464 N N . ALA A 1 590 ? -15.227 2.924 10.104 1.00 83.44 590 ALA A N 1
ATOM 4465 C CA . ALA A 1 590 ? -15.538 2.906 11.536 1.00 83.44 590 ALA A CA 1
ATOM 4466 C C . ALA A 1 590 ? -17.050 2.835 11.842 1.00 83.44 590 ALA A C 1
ATOM 4468 O O . ALA A 1 590 ? -17.431 2.541 12.975 1.00 83.44 590 ALA A O 1
ATOM 4469 N N . LYS A 1 591 ? -17.905 3.110 10.846 1.00 86.69 591 LYS A N 1
ATOM 4470 C CA . LYS A 1 591 ? -19.367 3.103 10.968 1.00 86.69 591 LYS A CA 1
ATOM 4471 C C . LYS A 1 591 ? -19.996 1.774 10.534 1.00 86.69 591 LYS A C 1
ATOM 4473 O O . LYS A 1 591 ? -20.904 1.288 11.205 1.00 86.69 591 LYS A O 1
ATOM 4478 N N . PHE A 1 592 ? -19.546 1.204 9.417 1.00 93.00 592 PHE A N 1
ATOM 4479 C CA . PHE A 1 592 ? -20.189 0.053 8.771 1.00 93.00 592 PHE A CA 1
ATOM 4480 C C . PHE A 1 592 ? -19.472 -1.276 9.013 1.00 93.00 592 PHE A C 1
ATOM 4482 O O . PHE A 1 592 ? -20.097 -2.328 8.872 1.00 93.00 592 PHE A O 1
ATOM 4489 N N . LEU A 1 593 ? -18.178 -1.250 9.342 1.00 93.50 593 LEU A N 1
ATOM 4490 C CA . LEU A 1 593 ? -17.312 -2.424 9.412 1.00 93.50 593 LEU A CA 1
ATOM 4491 C C . LEU A 1 593 ? -16.902 -2.713 10.862 1.00 93.50 593 LEU A C 1
ATOM 4493 O O . LEU A 1 593 ? -16.407 -1.848 11.578 1.00 93.50 593 LEU A O 1
ATOM 4497 N N . ARG A 1 594 ? -17.101 -3.961 11.297 1.00 92.81 594 ARG A N 1
ATOM 4498 C CA . ARG A 1 594 ? -16.760 -4.439 12.647 1.00 92.81 594 ARG A CA 1
ATOM 4499 C C . ARG A 1 594 ? -16.348 -5.907 12.628 1.00 92.81 594 ARG A C 1
ATOM 4501 O O . ARG A 1 594 ? -16.898 -6.694 11.862 1.00 92.81 594 ARG A O 1
ATOM 4508 N N . LEU A 1 595 ? -15.449 -6.295 13.523 1.00 93.94 595 LEU A N 1
ATOM 4509 C CA . LEU A 1 595 ? -15.204 -7.699 13.847 1.00 93.94 595 LEU A CA 1
ATOM 4510 C C . LEU A 1 595 ? -16.100 -8.085 15.036 1.00 93.94 595 LEU A C 1
ATOM 4512 O O . LEU A 1 595 ? -16.098 -7.395 16.055 1.00 93.94 595 LEU A O 1
ATOM 4516 N N . SER A 1 596 ? -16.896 -9.150 14.917 1.00 91.69 596 SER A N 1
ATOM 4517 C CA . SER A 1 596 ? -17.635 -9.731 16.050 1.00 91.69 596 SER A CA 1
ATOM 4518 C C . SER A 1 596 ? -17.988 -11.198 15.806 1.00 91.69 596 SER A C 1
ATOM 4520 O O . SER A 1 596 ? -18.157 -11.633 14.671 1.00 91.69 596 SER A O 1
ATOM 4522 N N . ASP A 1 597 ? -18.145 -11.974 16.882 1.00 91.56 597 ASP A N 1
ATOM 4523 C CA . ASP A 1 597 ? -18.613 -13.374 16.841 1.00 91.56 597 ASP A CA 1
ATOM 4524 C C . ASP A 1 597 ? -17.734 -14.341 16.013 1.00 91.56 597 ASP A C 1
ATOM 4526 O O . ASP A 1 597 ? -18.192 -15.417 15.619 1.00 91.56 597 ASP A O 1
ATOM 4530 N N . GLY A 1 598 ? -16.477 -13.974 15.734 1.00 95.38 598 GLY A N 1
ATOM 4531 C CA . GLY A 1 598 ? -15.617 -14.700 14.793 1.00 95.38 598 GLY A CA 1
ATOM 4532 C C . GLY A 1 598 ? -16.004 -14.487 13.325 1.00 95.38 598 GLY A C 1
ATOM 4533 O O . GLY A 1 598 ? -15.951 -15.427 12.532 1.00 95.38 598 GLY A O 1
ATOM 4534 N N . ALA A 1 599 ? -16.444 -13.279 12.972 1.00 97.69 599 ALA A N 1
ATOM 4535 C CA . ALA A 1 599 ? -16.611 -12.826 11.599 1.00 97.69 599 ALA A CA 1
ATOM 4536 C C . ALA A 1 599 ? -16.294 -11.326 11.460 1.00 97.69 599 ALA A C 1
ATOM 4538 O O . ALA A 1 599 ? -16.597 -10.522 12.345 1.00 97.69 599 ALA A O 1
ATOM 4539 N N . LEU A 1 600 ? -15.796 -10.932 10.288 1.00 97.69 600 LEU A N 1
ATOM 4540 C CA . LEU A 1 600 ? -15.988 -9.573 9.797 1.00 97.69 600 LEU A CA 1
ATOM 4541 C C . LEU A 1 600 ? -17.460 -9.406 9.426 1.00 97.69 600 LEU A C 1
ATOM 4543 O O . LEU A 1 600 ? -18.012 -10.199 8.662 1.00 97.69 600 LEU A O 1
ATOM 4547 N N . ARG A 1 601 ? -18.086 -8.354 9.941 1.00 97.56 601 ARG A N 1
ATOM 4548 C CA . ARG A 1 601 ? -19.429 -7.925 9.566 1.00 97.56 601 ARG A CA 1
ATOM 4549 C C . ARG A 1 601 ? -19.339 -6.532 8.963 1.00 97.56 601 ARG A C 1
ATOM 4551 O O . ARG A 1 601 ? -18.881 -5.608 9.631 1.00 97.56 601 ARG A O 1
ATOM 4558 N N . VAL A 1 602 ? -19.823 -6.388 7.737 1.00 97.69 602 VAL A N 1
ATOM 4559 C CA . VAL A 1 602 ? -20.022 -5.094 7.079 1.00 97.69 602 VAL A CA 1
ATOM 4560 C C . VAL A 1 602 ? -21.512 -4.910 6.821 1.00 97.69 602 VAL A C 1
ATOM 4562 O O . VAL A 1 602 ? -22.178 -5.866 6.427 1.00 97.69 602 VAL A O 1
ATOM 4565 N N . GLY A 1 603 ? -22.049 -3.710 7.027 1.00 96.56 603 GLY A N 1
ATOM 4566 C CA . GLY A 1 603 ? -23.399 -3.383 6.573 1.00 96.56 603 GLY A CA 1
ATOM 4567 C C . GLY A 1 603 ? -23.861 -1.979 6.943 1.00 96.56 603 GLY A C 1
ATOM 4568 O O . GLY A 1 603 ? -23.345 -1.369 7.879 1.00 96.56 603 GLY A O 1
ATOM 4569 N N . TRP A 1 604 ? -24.844 -1.487 6.194 1.00 97.25 604 TRP A N 1
ATOM 4570 C CA . TRP A 1 604 ? -25.443 -0.157 6.335 1.00 97.25 604 TRP A CA 1
ATOM 4571 C C . TRP A 1 604 ? -26.892 -0.161 5.843 1.00 97.25 604 TRP A C 1
ATOM 4573 O O . TRP A 1 604 ? -27.288 -1.052 5.087 1.00 97.25 604 TRP A O 1
ATOM 4583 N N . ALA A 1 605 ? -27.681 0.820 6.278 1.00 97.12 605 ALA A N 1
ATOM 4584 C CA . ALA A 1 605 ? -29.066 1.011 5.858 1.00 97.12 605 ALA A CA 1
ATOM 4585 C C . ALA A 1 605 ? -29.166 1.929 4.624 1.00 97.12 605 ALA A C 1
ATOM 4587 O O . ALA A 1 605 ? -28.233 2.654 4.290 1.00 97.12 605 ALA A O 1
ATOM 4588 N N . ALA A 1 606 ? -30.306 1.918 3.931 1.00 94.56 606 ALA A N 1
ATOM 4589 C CA . ALA A 1 606 ? -30.492 2.671 2.684 1.00 94.56 606 ALA A CA 1
ATOM 4590 C C . ALA A 1 606 ? -30.292 4.196 2.841 1.00 94.56 606 ALA A C 1
ATOM 4592 O O . ALA A 1 606 ? -29.840 4.870 1.918 1.00 94.56 606 ALA A O 1
ATOM 4593 N N . ASP A 1 607 ? -30.600 4.743 4.019 1.00 95.56 607 ASP A N 1
ATOM 4594 C CA . ASP A 1 607 ? -30.415 6.149 4.378 1.00 95.56 607 ASP A CA 1
ATOM 4595 C C . ASP A 1 607 ? -28.956 6.523 4.701 1.00 95.56 607 ASP A C 1
ATOM 4597 O O . ASP A 1 607 ? -28.602 7.704 4.659 1.00 95.56 607 ASP A O 1
ATOM 4601 N N . ASP A 1 608 ? -28.070 5.546 4.917 1.00 92.50 608 ASP A N 1
ATOM 4602 C CA . ASP A 1 608 ? -26.643 5.794 5.146 1.00 92.50 608 ASP A CA 1
ATOM 4603 C C . ASP A 1 608 ? -25.883 6.229 3.880 1.00 92.50 608 ASP A C 1
ATOM 4605 O O . ASP A 1 608 ? -24.798 6.800 3.996 1.00 92.50 608 ASP A O 1
ATOM 4609 N N . ASN A 1 609 ? -26.434 5.982 2.681 1.00 91.25 609 ASN A N 1
ATOM 4610 C CA . ASN A 1 609 ? -25.822 6.320 1.383 1.00 91.25 609 ASN A CA 1
ATOM 4611 C C . ASN A 1 609 ? -24.374 5.786 1.214 1.00 91.25 609 ASN A C 1
ATOM 4613 O O . ASN A 1 609 ? -23.512 6.444 0.611 1.00 91.25 609 ASN A O 1
ATOM 4617 N N . GLY A 1 610 ? -24.107 4.596 1.766 1.00 92.56 610 GLY A N 1
ATOM 4618 C CA . GLY A 1 610 ? -22.888 3.827 1.516 1.00 92.56 610 GLY A CA 1
ATOM 4619 C C . GLY A 1 610 ? -22.912 3.193 0.123 1.00 92.56 610 GLY A C 1
ATOM 4620 O O . GLY A 1 610 ? -23.969 2.801 -0.364 1.00 92.56 610 GLY A O 1
ATOM 4621 N N . LEU A 1 611 ? -21.748 3.109 -0.530 1.00 94.56 611 LEU A N 1
ATOM 4622 C CA . LEU A 1 611 ? -21.612 2.518 -1.872 1.00 94.56 611 LEU A CA 1
ATOM 4623 C C . LEU A 1 611 ? -20.952 1.137 -1.818 1.00 94.56 611 LEU A C 1
ATOM 4625 O O . LEU A 1 611 ? -21.475 0.174 -2.375 1.00 94.56 611 LEU A O 1
ATOM 4629 N N . TRP A 1 612 ? -19.811 1.047 -1.135 1.00 96.25 612 TRP A N 1
ATOM 4630 C CA . TRP A 1 612 ? -19.109 -0.201 -0.852 1.00 96.25 612 TRP A CA 1
ATOM 4631 C C . TRP A 1 612 ? -18.195 -0.039 0.369 1.00 96.25 612 TRP A C 1
ATOM 4633 O O . TRP A 1 612 ? -17.729 1.063 0.671 1.00 96.25 612 TRP A O 1
ATOM 4643 N N . THR A 1 613 ? -17.942 -1.128 1.095 1.00 97.19 613 THR A N 1
ATOM 4644 C CA . THR A 1 613 ? -16.999 -1.190 2.232 1.00 97.19 613 THR A CA 1
ATOM 4645 C C . THR A 1 613 ? -16.571 -2.642 2.456 1.00 97.19 613 THR A C 1
ATOM 4647 O O . THR A 1 613 ? -17.355 -3.561 2.226 1.00 97.19 613 THR A O 1
ATOM 4650 N N . GLY A 1 614 ? -15.342 -2.879 2.909 1.00 96.69 614 GLY A N 1
ATOM 4651 C CA . GLY A 1 614 ? -14.832 -4.220 3.186 1.00 96.69 614 GLY A CA 1
ATOM 4652 C C . GLY A 1 614 ? -13.355 -4.237 3.558 1.00 96.69 614 GLY A C 1
ATOM 4653 O O . GLY A 1 614 ? -12.880 -3.335 4.243 1.00 96.69 614 GLY A O 1
ATOM 4654 N N . ILE A 1 615 ? -12.641 -5.271 3.119 1.00 96.62 615 ILE A N 1
ATOM 4655 C CA . ILE A 1 615 ? -11.202 -5.444 3.353 1.00 96.62 615 ILE A CA 1
ATOM 4656 C C . ILE A 1 615 ? -10.462 -5.712 2.042 1.00 96.62 615 ILE A C 1
ATOM 4658 O O . ILE A 1 615 ? -10.994 -6.366 1.145 1.00 96.62 615 ILE A O 1
ATOM 4662 N N . ALA A 1 616 ? -9.221 -5.244 1.953 1.00 96.75 616 ALA A N 1
ATOM 4663 C CA . ALA A 1 616 ? -8.312 -5.547 0.855 1.00 96.75 616 ALA A CA 1
ATOM 4664 C C . ALA A 1 616 ? -6.897 -5.826 1.376 1.00 96.75 616 ALA A C 1
ATOM 4666 O O . ALA A 1 616 ? -6.516 -5.328 2.436 1.00 96.75 616 ALA A O 1
ATOM 4667 N N . THR A 1 617 ? -6.114 -6.608 0.635 1.00 95.81 617 THR A N 1
ATOM 4668 C CA . THR A 1 617 ? -4.690 -6.804 0.927 1.00 95.81 617 THR A CA 1
ATOM 4669 C C . THR A 1 617 ? -3.881 -5.708 0.217 1.00 95.81 617 THR A C 1
ATOM 4671 O O . THR A 1 617 ? -4.026 -5.542 -0.999 1.00 95.81 617 THR A O 1
ATOM 4674 N N . PRO A 1 618 ? -3.068 -4.901 0.932 1.00 93.00 618 PRO A N 1
ATOM 4675 C CA . PRO A 1 618 ? -2.370 -3.764 0.325 1.00 93.00 618 PRO A CA 1
ATOM 4676 C C . PRO A 1 618 ? -1.223 -4.227 -0.583 1.00 93.00 618 PRO A C 1
ATOM 4678 O O . PRO A 1 618 ? -0.933 -3.602 -1.601 1.00 93.00 618 PRO A O 1
ATOM 4681 N N . GLU A 1 619 ? -0.619 -5.368 -0.253 1.00 94.50 619 GLU A N 1
ATOM 4682 C CA . GLU A 1 619 ? 0.316 -6.112 -1.094 1.00 94.50 619 GLU A CA 1
ATOM 4683 C C . GLU A 1 619 ? -0.264 -7.504 -1.411 1.00 94.50 619 GLU A C 1
ATOM 4685 O O . GLU A 1 619 ? -1.356 -7.859 -0.948 1.00 94.50 619 GLU A O 1
ATOM 4690 N N . ALA A 1 620 ? 0.399 -8.266 -2.283 1.00 95.19 620 ALA A N 1
ATOM 4691 C CA . ALA A 1 620 ? -0.126 -9.543 -2.763 1.00 95.19 620 ALA A CA 1
ATOM 4692 C C . ALA A 1 620 ? -0.161 -10.603 -1.646 1.00 95.19 620 ALA A C 1
ATOM 4694 O O . ALA A 1 620 ? 0.832 -10.836 -0.965 1.00 95.19 620 ALA A O 1
ATOM 4695 N N . ALA A 1 621 ? -1.304 -11.276 -1.486 1.00 95.69 621 ALA A N 1
ATOM 4696 C CA . ALA A 1 621 ? -1.504 -12.336 -0.488 1.00 95.69 621 ALA A CA 1
ATOM 4697 C C . ALA A 1 621 ? -1.563 -13.748 -1.104 1.00 95.69 621 ALA A C 1
ATOM 4699 O O . ALA A 1 621 ? -1.718 -14.745 -0.391 1.00 95.69 621 ALA A O 1
ATOM 4700 N N . LEU A 1 622 ? -1.436 -13.837 -2.432 1.00 97.31 622 LEU A N 1
ATOM 4701 C CA . LEU A 1 622 ? -1.307 -15.080 -3.183 1.00 97.31 622 LEU A CA 1
ATOM 4702 C C . LEU A 1 622 ? -0.228 -14.927 -4.263 1.00 97.31 622 LEU A C 1
ATOM 4704 O O . LEU A 1 622 ? -0.457 -14.279 -5.282 1.00 97.31 622 LEU A O 1
ATOM 4708 N N . TRP A 1 623 ? 0.925 -15.561 -4.045 1.00 97.38 623 TRP A N 1
ATOM 4709 C CA . TRP A 1 623 ? 1.998 -15.685 -5.034 1.00 97.38 623 TRP A CA 1
ATOM 4710 C C . TRP A 1 623 ? 1.911 -17.019 -5.772 1.00 97.38 623 TRP A C 1
ATOM 4712 O O . TRP A 1 623 ? 1.865 -18.078 -5.136 1.00 97.38 623 TRP A O 1
ATOM 4722 N N . LEU A 1 624 ? 1.922 -16.963 -7.103 1.00 97.31 624 LEU A N 1
ATOM 4723 C CA . LEU A 1 624 ? 1.887 -18.114 -8.003 1.00 97.31 624 LEU A CA 1
ATOM 4724 C C . LEU A 1 624 ? 3.306 -18.639 -8.286 1.00 97.31 624 LEU A C 1
ATOM 4726 O O . LEU A 1 624 ? 3.839 -18.533 -9.392 1.00 97.31 624 LEU A O 1
ATOM 4730 N N . ASP A 1 625 ? 3.930 -19.202 -7.253 1.00 96.25 625 ASP A N 1
ATOM 4731 C CA . ASP A 1 625 ? 5.242 -19.850 -7.348 1.00 96.25 625 ASP A CA 1
ATOM 4732 C C . ASP A 1 625 ? 5.145 -21.167 -8.146 1.00 96.25 625 ASP A C 1
ATOM 4734 O O . ASP A 1 625 ? 4.239 -21.966 -7.895 1.00 96.25 625 ASP A O 1
ATOM 4738 N N . ARG A 1 626 ? 6.080 -21.412 -9.084 1.00 94.50 626 ARG A N 1
ATOM 4739 C CA . ARG A 1 626 ? 6.140 -22.632 -9.927 1.00 94.50 626 ARG A CA 1
ATOM 4740 C C . ARG A 1 626 ? 4.797 -22.968 -10.594 1.00 94.50 626 ARG A C 1
ATOM 4742 O O . ARG A 1 626 ? 4.344 -24.112 -10.594 1.00 94.50 626 ARG A O 1
ATOM 4749 N N . PHE A 1 627 ? 4.112 -21.952 -11.113 1.00 96.12 627 PHE A N 1
ATOM 4750 C CA . PHE A 1 627 ? 2.718 -22.069 -11.535 1.00 96.12 627 PHE A CA 1
ATOM 4751 C C . PHE A 1 627 ? 2.555 -22.568 -12.975 1.00 96.12 627 PHE A C 1
ATOM 4753 O O . PHE A 1 627 ? 2.298 -21.806 -13.906 1.00 96.12 627 PHE A O 1
ATOM 4760 N N . THR A 1 628 ? 2.775 -23.868 -13.158 1.00 91.75 628 THR A N 1
ATOM 4761 C CA . THR A 1 628 ? 3.002 -24.494 -14.464 1.00 91.75 628 THR A CA 1
ATOM 4762 C C . THR A 1 628 ? 2.257 -25.830 -14.573 1.00 91.75 628 THR A C 1
ATOM 4764 O O . THR A 1 628 ? 2.059 -26.538 -13.584 1.00 91.75 628 THR A O 1
ATOM 4767 N N . GLY A 1 629 ? 1.829 -26.201 -15.785 1.00 92.19 629 GLY A N 1
ATOM 4768 C CA . GLY A 1 629 ? 1.218 -27.507 -16.068 1.00 92.19 629 GLY A CA 1
ATOM 4769 C C . GLY A 1 629 ? -0.040 -27.805 -15.242 1.00 92.19 629 GLY A C 1
ATOM 4770 O O . GLY A 1 629 ? -1.126 -27.353 -15.584 1.00 92.19 629 GLY A O 1
ATOM 4771 N N . VAL A 1 630 ? 0.112 -28.595 -14.174 1.00 93.94 630 VAL A N 1
ATOM 4772 C CA . VAL A 1 630 ? -0.973 -29.023 -13.265 1.00 93.94 630 VAL A CA 1
ATOM 4773 C C . VAL A 1 630 ? -1.025 -28.231 -11.949 1.00 93.94 630 VAL A C 1
ATOM 4775 O O . VAL A 1 630 ? -1.667 -28.674 -10.998 1.00 93.94 630 VAL A O 1
ATOM 4778 N N . ALA A 1 631 ? -0.337 -27.089 -11.868 1.00 97.31 631 ALA A N 1
ATOM 4779 C CA . ALA A 1 631 ? -0.383 -26.217 -10.699 1.00 97.31 631 ALA A CA 1
ATOM 4780 C C . ALA A 1 631 ? -1.809 -25.711 -10.411 1.00 97.31 631 ALA A C 1
ATOM 4782 O O . ALA A 1 631 ? -2.543 -25.322 -11.322 1.00 97.31 631 ALA A O 1
ATOM 4783 N N . GLU A 1 632 ? -2.180 -25.672 -9.131 1.00 98.19 632 GLU A N 1
ATOM 4784 C CA . GLU A 1 632 ? -3.476 -25.167 -8.668 1.00 98.19 632 GLU A CA 1
ATOM 4785 C C . GLU A 1 632 ? -3.268 -24.190 -7.509 1.00 98.19 632 GLU A C 1
ATOM 4787 O O . GLU A 1 632 ? -2.612 -24.519 -6.517 1.00 98.19 632 GLU A O 1
ATOM 4792 N N . ALA A 1 633 ? -3.863 -23.002 -7.602 1.00 98.56 633 ALA A N 1
ATOM 4793 C CA . ALA A 1 633 ? -3.958 -22.063 -6.492 1.00 98.56 633 ALA A CA 1
ATOM 4794 C C . ALA A 1 633 ? -5.428 -21.834 -6.143 1.00 98.56 633 ALA A C 1
ATOM 4796 O O . ALA A 1 633 ? -6.256 -21.575 -7.009 1.00 98.56 633 ALA A O 1
ATOM 4797 N N . ARG A 1 634 ? -5.763 -21.932 -4.860 1.00 98.56 634 ARG A N 1
ATOM 4798 C CA . ARG A 1 634 ? -7.144 -21.982 -4.380 1.00 98.56 634 ARG A CA 1
ATOM 4799 C C . ARG A 1 634 ? -7.361 -20.981 -3.256 1.00 98.56 634 ARG A C 1
ATOM 4801 O O . ARG A 1 634 ? -6.613 -20.974 -2.278 1.00 98.56 634 ARG A O 1
ATOM 4808 N N . ILE A 1 635 ? -8.413 -20.178 -3.382 1.00 98.75 635 ILE A N 1
ATOM 4809 C CA . ILE A 1 635 ? -8.860 -19.207 -2.381 1.00 98.75 635 ILE A CA 1
ATOM 4810 C C . ILE A 1 635 ? -10.205 -19.691 -1.835 1.00 98.75 635 ILE A C 1
ATOM 4812 O O . ILE A 1 635 ? -11.240 -19.464 -2.457 1.00 98.75 635 ILE A O 1
ATOM 4816 N N . ASP A 1 636 ? -10.193 -20.379 -0.692 1.00 98.75 636 ASP A N 1
ATOM 4817 C CA . ASP A 1 636 ? -11.408 -20.776 0.027 1.00 98.75 636 ASP A CA 1
ATOM 4818 C C . ASP A 1 636 ? -11.927 -19.594 0.860 1.00 98.75 636 ASP A C 1
ATOM 4820 O O . ASP A 1 636 ? -11.220 -19.071 1.730 1.00 98.75 636 ASP A O 1
ATOM 4824 N N . VAL A 1 637 ? -13.185 -19.211 0.640 1.00 98.75 637 VAL A N 1
ATOM 4825 C CA . VAL A 1 637 ? -13.872 -18.133 1.361 1.00 98.75 637 VAL A CA 1
ATOM 4826 C C . VAL A 1 637 ? -15.027 -18.722 2.168 1.00 98.75 637 VAL A C 1
ATOM 4828 O O . VAL A 1 637 ? -15.890 -19.421 1.632 1.00 98.75 637 VAL A O 1
ATOM 4831 N N . ALA A 1 638 ? -15.042 -18.448 3.473 1.00 98.69 638 ALA A N 1
ATOM 4832 C CA . ALA A 1 638 ? -16.091 -18.874 4.393 1.00 98.69 638 ALA A CA 1
ATOM 4833 C C . ALA A 1 638 ? -16.981 -17.684 4.770 1.00 98.69 638 ALA A C 1
ATOM 4835 O O . ALA A 1 638 ? -16.490 -16.665 5.256 1.00 98.69 638 ALA A O 1
ATOM 4836 N N . LEU A 1 639 ? -18.290 -17.828 4.585 1.00 98.56 639 LEU A N 1
ATOM 4837 C CA . LEU A 1 639 ? -19.297 -16.781 4.759 1.00 98.56 639 LEU A CA 1
ATOM 4838 C C . LEU A 1 639 ? -20.368 -17.203 5.778 1.00 98.56 639 LEU A C 1
ATOM 4840 O O . LEU A 1 639 ? -20.430 -18.350 6.219 1.00 98.56 639 LEU A O 1
ATOM 4844 N N . ASP A 1 640 ? -21.231 -16.262 6.144 1.00 98.44 640 ASP A N 1
ATOM 4845 C CA . ASP A 1 640 ? -22.622 -16.553 6.492 1.00 98.44 640 ASP A CA 1
ATOM 4846 C C . ASP A 1 640 ? -23.487 -16.083 5.316 1.00 98.44 640 ASP A C 1
ATOM 4848 O O . ASP A 1 640 ? -23.744 -14.886 5.151 1.00 98.44 640 ASP A O 1
ATOM 4852 N N . GLY A 1 641 ? -23.846 -17.015 4.433 1.00 97.75 641 GLY A N 1
ATOM 4853 C CA . GLY A 1 641 ? -24.545 -16.714 3.185 1.00 97.75 641 GLY A CA 1
ATOM 4854 C C . GLY A 1 641 ? -25.994 -16.279 3.409 1.00 97.75 641 GLY A C 1
ATOM 4855 O O . GLY A 1 641 ? -26.532 -15.490 2.637 1.00 97.75 641 GLY A O 1
ATOM 4856 N N . ALA A 1 642 ? -26.607 -16.721 4.511 1.00 97.50 642 ALA A N 1
ATOM 4857 C CA . ALA A 1 642 ? -27.948 -16.302 4.917 1.00 97.50 642 ALA A CA 1
ATOM 4858 C C . ALA A 1 642 ? -27.985 -14.886 5.529 1.00 97.50 642 ALA A C 1
ATOM 4860 O O . ALA A 1 642 ? -29.035 -14.244 5.510 1.00 97.50 642 ALA A O 1
ATOM 4861 N N . ALA A 1 643 ? -26.862 -14.399 6.070 1.00 97.81 643 ALA A N 1
ATOM 4862 C CA . ALA A 1 643 ? -26.722 -13.051 6.629 1.00 97.81 643 ALA A CA 1
ATOM 4863 C C . ALA A 1 643 ? -26.017 -12.045 5.693 1.00 97.81 643 ALA A C 1
ATOM 4865 O O . ALA A 1 643 ? -25.771 -10.909 6.104 1.00 97.81 643 ALA A O 1
ATOM 4866 N N . SER A 1 644 ? -25.685 -12.447 4.463 1.00 98.19 644 SER A N 1
ATOM 4867 C CA . SER A 1 644 ? -25.046 -11.597 3.449 1.00 98.19 644 SER A CA 1
ATOM 4868 C C . SER A 1 644 ? -26.038 -11.186 2.349 1.00 98.19 644 SER A C 1
ATOM 4870 O O . SER A 1 644 ? -27.062 -11.835 2.141 1.00 98.19 644 SER A O 1
ATOM 4872 N N . LYS A 1 645 ? -25.728 -10.085 1.664 1.00 97.75 645 LYS A N 1
ATOM 4873 C CA . LYS A 1 645 ? -26.415 -9.531 0.487 1.00 97.75 645 LYS A CA 1
ATOM 4874 C C . LYS A 1 645 ? -25.390 -9.380 -0.647 1.00 97.75 645 LYS A C 1
ATOM 4876 O O . LYS A 1 645 ? -24.417 -10.121 -0.684 1.00 97.75 645 LYS A O 1
ATOM 4881 N N . ASP A 1 646 ? -25.595 -8.434 -1.554 1.00 98.19 646 ASP A N 1
ATOM 4882 C CA . ASP A 1 646 ? -24.679 -8.041 -2.619 1.00 98.19 646 ASP A CA 1
ATOM 4883 C C . ASP A 1 646 ? -23.241 -7.812 -2.112 1.00 98.19 646 ASP A C 1
ATOM 4885 O O . ASP A 1 646 ? -22.985 -7.023 -1.195 1.00 98.19 646 ASP A O 1
ATOM 4889 N N . PHE A 1 647 ? -22.287 -8.512 -2.725 1.00 98.44 647 PHE A N 1
ATOM 4890 C CA . PHE A 1 647 ? -20.862 -8.410 -2.412 1.00 98.44 647 PHE A CA 1
ATOM 4891 C C . PHE A 1 647 ? -20.004 -8.712 -3.646 1.00 98.44 647 PHE A C 1
ATOM 4893 O O . PHE A 1 647 ? -20.456 -9.344 -4.604 1.00 98.44 647 PHE A O 1
ATOM 4900 N N . GLU A 1 648 ? -18.751 -8.268 -3.615 1.00 98.25 648 GLU A N 1
ATOM 4901 C CA . GLU A 1 648 ? -17.759 -8.514 -4.660 1.00 98.25 648 GLU A CA 1
ATOM 4902 C C . GLU A 1 648 ? -16.453 -9.035 -4.043 1.00 98.25 648 GLU A C 1
ATOM 4904 O O . GLU A 1 648 ? -15.979 -8.511 -3.033 1.00 98.25 648 GLU A O 1
ATOM 4909 N N . ILE A 1 649 ? -15.873 -10.069 -4.655 1.00 98.38 649 ILE A N 1
ATOM 4910 C CA . ILE A 1 649 ? -14.493 -10.515 -4.440 1.00 98.38 649 ILE A CA 1
ATOM 4911 C C . ILE A 1 649 ? -13.708 -10.169 -5.704 1.00 98.38 649 ILE A C 1
ATOM 4913 O O . ILE A 1 649 ? -14.143 -10.510 -6.802 1.00 98.38 649 ILE A O 1
ATOM 4917 N N . ALA A 1 650 ? -12.544 -9.540 -5.569 1.00 97.81 650 ALA A N 1
ATOM 4918 C CA . ALA A 1 650 ? -11.673 -9.222 -6.695 1.00 97.81 650 ALA A CA 1
ATOM 4919 C C . ALA A 1 650 ? -10.240 -9.719 -6.480 1.00 97.81 650 ALA A C 1
ATOM 4921 O O . ALA A 1 650 ? -9.734 -9.707 -5.355 1.00 97.81 650 ALA A O 1
ATOM 4922 N N . LEU A 1 651 ? -9.590 -10.107 -7.581 1.00 97.75 651 LEU A N 1
ATOM 4923 C CA . LEU A 1 651 ? -8.160 -10.409 -7.654 1.00 97.75 651 LEU A CA 1
ATOM 4924 C C . LEU A 1 651 ? -7.515 -9.459 -8.666 1.00 97.75 651 LEU A C 1
ATOM 4926 O O . LEU A 1 651 ? -7.969 -9.378 -9.807 1.00 97.75 651 LEU A O 1
ATOM 4930 N N . GLN A 1 652 ? -6.466 -8.753 -8.255 1.00 94.31 652 GLN A N 1
ATOM 4931 C CA . GLN A 1 652 ? -5.745 -7.795 -9.102 1.00 94.31 652 GLN A CA 1
ATOM 4932 C C . GLN A 1 652 ? -4.232 -7.984 -8.944 1.00 94.31 652 GLN A C 1
ATOM 4934 O O . GLN A 1 652 ? -3.752 -8.125 -7.815 1.00 94.31 652 GLN A O 1
ATOM 4939 N N . SER A 1 653 ? -3.486 -7.999 -10.053 1.00 91.94 653 SER A N 1
ATOM 4940 C CA . SER A 1 653 ? -2.019 -8.017 -10.009 1.00 91.94 653 SER A CA 1
ATOM 4941 C C . SER A 1 653 ? -1.446 -6.639 -9.647 1.00 91.94 653 SER A C 1
ATOM 4943 O O . SER A 1 653 ? -0.645 -6.531 -8.721 1.00 91.94 653 SER A O 1
ATOM 4945 N N . ALA A 1 654 ? -1.899 -5.567 -10.307 1.00 86.25 654 ALA A N 1
ATOM 4946 C CA . ALA A 1 654 ? -1.472 -4.191 -10.023 1.00 86.25 654 ALA A CA 1
ATOM 4947 C C . ALA A 1 654 ? -1.945 -3.675 -8.642 1.00 86.25 654 ALA A C 1
ATOM 4949 O O . ALA A 1 654 ? -2.797 -4.276 -7.978 1.00 86.25 654 ALA A O 1
ATOM 4950 N N . TYR A 1 655 ? -1.383 -2.554 -8.181 1.00 85.81 655 TYR A N 1
ATOM 4951 C CA . TYR A 1 655 ? -1.796 -1.863 -6.958 1.00 85.81 655 TYR A CA 1
ATOM 4952 C C . TYR A 1 655 ? -2.876 -0.817 -7.268 1.00 85.81 655 TYR A C 1
ATOM 4954 O O . TYR A 1 655 ? -2.666 0.104 -8.054 1.00 85.81 655 TYR A O 1
ATOM 4962 N N . SER A 1 656 ? -4.029 -0.935 -6.606 1.00 78.06 656 SER A N 1
ATOM 4963 C CA . SER A 1 656 ? -5.069 0.100 -6.603 1.00 78.06 656 SER A CA 1
ATOM 4964 C C . SER A 1 656 ? -4.969 0.937 -5.328 1.00 78.06 656 SER A C 1
ATOM 4966 O O . SER A 1 656 ? -4.757 0.394 -4.241 1.00 78.06 656 SER A O 1
ATOM 4968 N N . LEU A 1 657 ? -5.153 2.254 -5.453 1.00 78.88 657 LEU A N 1
ATOM 4969 C CA . LEU A 1 657 ? -5.215 3.155 -4.302 1.00 78.88 657 LEU A CA 1
ATOM 4970 C C . LEU A 1 657 ? -6.369 2.774 -3.353 1.00 78.88 657 LEU A C 1
ATOM 4972 O O . LEU A 1 657 ? -7.471 2.455 -3.818 1.00 78.88 657 LEU A O 1
ATOM 4976 N N . PRO A 1 658 ? -6.174 2.886 -2.024 1.00 72.31 658 PRO A N 1
ATOM 4977 C CA . PRO A 1 658 ? -7.255 2.762 -1.056 1.00 72.31 658 PRO A CA 1
ATOM 4978 C C . PRO A 1 658 ? -8.421 3.696 -1.398 1.00 72.31 658 PRO A C 1
ATOM 4980 O O . PRO A 1 658 ? -8.227 4.870 -1.707 1.00 72.31 658 PRO A O 1
ATOM 4983 N N . GLY A 1 659 ? -9.644 3.170 -1.341 1.00 76.56 659 GLY A N 1
ATOM 4984 C CA . GLY A 1 659 ? -10.855 3.919 -1.687 1.00 76.56 659 GLY A CA 1
ATOM 4985 C C . GLY A 1 659 ? -11.266 3.865 -3.160 1.00 76.56 659 GLY A C 1
ATOM 4986 O O . GLY A 1 659 ? -12.295 4.451 -3.508 1.00 76.56 659 GLY A O 1
ATOM 4987 N N . ASN A 1 660 ? -10.555 3.113 -4.007 1.00 84.75 660 ASN A N 1
ATOM 4988 C CA . ASN A 1 660 ? -11.009 2.701 -5.339 1.00 84.75 660 ASN A CA 1
ATOM 4989 C C . ASN A 1 660 ? -11.385 1.205 -5.372 1.00 84.75 660 ASN A C 1
ATOM 4991 O O . ASN A 1 660 ? -10.898 0.407 -4.572 1.00 84.75 660 ASN A O 1
ATOM 4995 N N . LEU A 1 661 ? -12.261 0.826 -6.310 1.00 89.25 661 LEU A N 1
ATOM 4996 C CA . LEU A 1 661 ? -12.505 -0.580 -6.663 1.00 89.25 661 LEU A CA 1
ATOM 4997 C C . LEU A 1 661 ? -11.390 -1.095 -7.593 1.00 89.25 661 LEU A C 1
ATOM 4999 O O . LEU A 1 661 ? -10.576 -0.317 -8.095 1.00 89.25 661 LEU A O 1
ATOM 5003 N N . SER A 1 662 ? -11.342 -2.409 -7.812 1.00 88.88 662 SER A N 1
ATOM 5004 C CA . SER A 1 662 ? -10.323 -3.038 -8.661 1.00 88.88 662 SER A CA 1
ATOM 5005 C C . SER A 1 662 ? -10.482 -2.661 -10.144 1.00 88.88 662 SER A C 1
ATOM 5007 O O . SER A 1 662 ? -11.602 -2.598 -10.663 1.00 88.88 662 SER A O 1
ATOM 5009 N N . GLY A 1 663 ? -9.357 -2.383 -10.813 1.00 86.88 663 GLY A N 1
ATOM 5010 C CA . GLY A 1 663 ? -9.300 -1.829 -12.174 1.00 86.88 663 GLY A CA 1
ATOM 5011 C C . GLY A 1 663 ? -9.607 -2.824 -13.302 1.00 86.88 663 GLY A C 1
ATOM 5012 O O . GLY A 1 663 ? -9.862 -4.003 -13.058 1.00 86.88 663 GLY A O 1
ATOM 5013 N N . ASN A 1 664 ? -9.543 -2.350 -14.549 1.00 86.88 664 ASN A N 1
ATOM 5014 C CA . ASN A 1 664 ? -10.041 -3.033 -15.756 1.00 86.88 664 ASN A CA 1
ATOM 5015 C C . ASN A 1 664 ? -9.513 -4.460 -15.994 1.00 86.88 664 ASN A C 1
ATOM 5017 O O . ASN A 1 664 ? -10.271 -5.300 -16.474 1.00 86.88 664 ASN A O 1
ATOM 5021 N N . ASN A 1 665 ? -8.263 -4.766 -15.641 1.00 86.56 665 ASN A N 1
ATOM 5022 C CA . ASN A 1 665 ? -7.689 -6.101 -15.878 1.00 86.56 665 ASN A CA 1
ATOM 5023 C C . ASN A 1 665 ? -7.981 -7.108 -14.751 1.00 86.56 665 ASN A C 1
ATOM 5025 O O . ASN A 1 665 ? -7.721 -8.296 -14.904 1.00 86.56 665 ASN A O 1
ATOM 5029 N N . SER A 1 666 ? -8.559 -6.653 -13.636 1.00 94.81 666 SER A N 1
ATOM 5030 C CA . SER A 1 666 ? -8.826 -7.491 -12.462 1.00 94.81 666 SER A CA 1
ATOM 5031 C C . SER A 1 666 ? -9.865 -8.570 -12.751 1.00 94.81 666 SER A C 1
ATOM 5033 O O . SER A 1 666 ? -10.899 -8.299 -13.369 1.00 94.81 666 SER A O 1
ATOM 5035 N N . TYR A 1 667 ? -9.658 -9.757 -12.187 1.00 97.94 667 TYR A N 1
ATOM 5036 C CA . TYR A 1 667 ? -10.723 -10.740 -12.030 1.00 97.94 667 TYR A CA 1
ATOM 5037 C C . TYR A 1 667 ? -11.729 -10.265 -10.972 1.00 97.94 667 TYR A C 1
ATOM 5039 O O . TYR A 1 667 ? -11.339 -9.744 -9.921 1.00 97.94 667 TYR A O 1
ATOM 5047 N N . VAL A 1 668 ? -13.019 -10.486 -11.227 1.00 97.94 668 VAL A N 1
ATOM 5048 C CA . VAL A 1 668 ? -14.125 -10.146 -10.327 1.00 97.94 668 VAL A CA 1
ATOM 5049 C C . VAL A 1 668 ? -15.136 -11.288 -10.210 1.00 97.94 668 VAL A C 1
ATOM 5051 O O . VAL A 1 668 ? -15.543 -11.896 -11.200 1.00 97.94 668 VAL A O 1
ATOM 5054 N N . LEU A 1 669 ? -15.572 -11.539 -8.976 1.00 98.56 669 LEU A N 1
ATOM 5055 C CA . LEU A 1 669 ? -16.680 -12.413 -8.610 1.00 98.56 669 LEU A CA 1
ATOM 5056 C C . LEU A 1 669 ? -17.716 -11.588 -7.841 1.00 98.56 669 LEU A C 1
ATOM 5058 O O . LEU A 1 669 ? -17.488 -11.235 -6.684 1.00 98.56 669 LEU A O 1
ATOM 5062 N N . ARG A 1 670 ? -18.855 -11.284 -8.468 1.00 98.25 670 ARG A N 1
ATOM 5063 C CA . ARG A 1 670 ? -19.932 -10.476 -7.874 1.00 98.25 670 ARG A CA 1
ATOM 5064 C C . ARG A 1 670 ? -21.175 -11.318 -7.620 1.00 98.25 670 ARG A C 1
ATOM 5066 O O . ARG A 1 670 ? -21.590 -12.075 -8.494 1.00 98.25 670 ARG A O 1
ATOM 5073 N N . PHE A 1 671 ? -21.795 -11.133 -6.458 1.00 98.38 671 PHE A N 1
ATOM 5074 C CA . PHE A 1 671 ? -23.150 -11.595 -6.156 1.00 98.38 671 PHE A CA 1
ATOM 5075 C C . PHE A 1 671 ? -24.087 -10.385 -6.097 1.00 98.38 671 PHE A C 1
ATOM 5077 O O . PHE A 1 671 ? -23.747 -9.374 -5.485 1.00 98.38 671 PHE A O 1
ATOM 5084 N N . THR A 1 672 ? -25.260 -10.490 -6.724 1.00 98.25 672 THR A N 1
ATOM 5085 C CA . THR A 1 672 ? -26.227 -9.388 -6.843 1.00 98.25 672 THR A CA 1
ATOM 5086 C C . THR A 1 672 ? -27.651 -9.888 -6.622 1.00 98.25 672 THR A C 1
ATOM 5088 O O . THR A 1 672 ? -28.114 -10.781 -7.344 1.00 98.25 672 THR A O 1
ATOM 5091 N N . GLY A 1 673 ? -28.348 -9.325 -5.633 1.00 97.38 673 GLY A N 1
ATOM 5092 C CA . GLY A 1 673 ? -29.734 -9.669 -5.318 1.00 97.38 673 GLY A CA 1
ATOM 5093 C C . GLY A 1 673 ? -30.709 -9.252 -6.424 1.00 97.38 673 GLY A C 1
ATOM 5094 O O . GLY A 1 673 ? -30.495 -8.262 -7.121 1.00 97.38 673 GLY A O 1
ATOM 5095 N N . GLN A 1 674 ? -31.778 -10.025 -6.603 1.00 97.19 674 GLN A N 1
ATOM 5096 C CA . GLN A 1 674 ? -32.812 -9.818 -7.621 1.00 97.19 674 GLN A CA 1
ATOM 5097 C C . GLN A 1 674 ? -34.169 -9.493 -6.972 1.00 97.19 674 GLN A C 1
ATOM 5099 O O . GLN A 1 674 ? -34.421 -9.850 -5.820 1.00 97.19 674 GLN A O 1
ATOM 5104 N N . GLU A 1 675 ? -35.079 -8.852 -7.716 1.00 94.81 675 GLU A N 1
ATOM 5105 C CA . GLU A 1 675 ? -36.417 -8.477 -7.212 1.00 94.81 675 GLU A CA 1
ATOM 5106 C C . GLU A 1 675 ? -37.284 -9.680 -6.787 1.00 94.81 675 GLU A C 1
ATOM 5108 O O . GLU A 1 675 ? -38.201 -9.526 -5.979 1.00 94.81 675 GLU A O 1
ATOM 5113 N N . ASP A 1 676 ? -37.000 -10.882 -7.301 1.00 94.94 676 ASP A N 1
ATOM 5114 C CA . ASP A 1 676 ? -37.687 -12.126 -6.929 1.00 94.94 676 ASP A CA 1
ATOM 5115 C C . ASP A 1 676 ? -37.139 -12.784 -5.645 1.00 94.94 676 ASP A C 1
ATOM 5117 O O . ASP A 1 676 ? -37.668 -13.803 -5.196 1.00 94.94 676 ASP A O 1
ATOM 5121 N N . GLY A 1 677 ? -36.109 -12.191 -5.031 1.00 94.62 677 GLY A N 1
ATOM 5122 C CA . GLY A 1 677 ? -35.438 -12.700 -3.835 1.00 94.62 677 GLY A CA 1
ATOM 5123 C C . GLY A 1 677 ? -34.349 -13.742 -4.107 1.00 94.62 677 GLY A C 1
ATOM 5124 O O . GLY A 1 677 ? -33.799 -14.288 -3.151 1.00 94.62 677 GLY A O 1
ATOM 5125 N N . THR A 1 678 ? -34.026 -14.026 -5.372 1.00 97.31 678 THR A N 1
ATOM 5126 C CA . THR A 1 678 ? -32.860 -14.838 -5.748 1.00 97.31 678 THR A CA 1
ATOM 5127 C C . THR A 1 678 ? -31.605 -13.979 -5.938 1.00 97.31 678 THR A C 1
ATOM 5129 O O . THR A 1 678 ? -31.643 -12.750 -5.857 1.00 97.31 678 THR A O 1
ATOM 5132 N N . TYR A 1 679 ? -30.473 -14.630 -6.197 1.00 98.00 679 TYR A N 1
ATOM 5133 C CA . TYR A 1 679 ? -29.203 -13.999 -6.536 1.00 98.00 679 TYR A CA 1
ATOM 5134 C C . TYR A 1 679 ? -28.751 -14.375 -7.949 1.00 98.00 679 TYR A C 1
ATOM 5136 O O . TYR A 1 679 ? -28.924 -15.509 -8.411 1.00 98.00 679 TYR A O 1
ATOM 5144 N N . THR A 1 680 ? -28.099 -13.415 -8.599 1.00 97.94 680 THR A N 1
ATOM 5145 C CA . THR A 1 680 ? -27.213 -13.643 -9.744 1.00 97.94 680 THR A CA 1
ATOM 5146 C C . THR A 1 680 ? -25.773 -13.661 -9.245 1.00 97.94 680 THR A C 1
ATOM 5148 O O . THR A 1 680 ? -25.410 -12.851 -8.390 1.00 97.94 680 THR A O 1
ATOM 5151 N N . VAL A 1 681 ? -24.951 -14.553 -9.792 1.00 98.19 681 VAL A N 1
ATOM 5152 C CA . VAL A 1 681 ? -23.491 -14.539 -9.641 1.00 98.19 681 VAL A CA 1
ATOM 5153 C C . VAL A 1 681 ? -22.832 -14.305 -11.000 1.00 98.19 681 VAL A C 1
ATOM 5155 O O . VAL A 1 681 ? -23.271 -14.870 -12.003 1.00 98.19 681 VAL A O 1
ATOM 5158 N N . LEU A 1 682 ? -21.789 -13.474 -11.032 1.00 98.31 682 LEU A N 1
ATOM 5159 C CA . LEU A 1 682 ? -20.982 -13.151 -12.212 1.00 98.31 682 LEU A CA 1
ATOM 5160 C C . LEU A 1 682 ? -19.496 -13.367 -11.904 1.00 98.31 682 LEU A C 1
ATOM 5162 O O . LEU A 1 682 ? -18.993 -12.822 -10.927 1.00 98.31 682 LEU A O 1
ATOM 5166 N N . SER A 1 683 ? -18.811 -14.123 -12.761 1.00 98.25 683 SER A N 1
ATOM 5167 C CA . SER A 1 683 ? -17.364 -14.358 -12.776 1.00 98.25 683 SER A CA 1
ATOM 5168 C C . SER A 1 683 ? -16.798 -13.789 -14.076 1.00 98.25 683 SER A C 1
ATOM 5170 O O . SER A 1 683 ? -17.120 -14.294 -15.154 1.00 98.25 683 SER A O 1
ATOM 5172 N N . ALA A 1 684 ? -16.000 -12.725 -14.001 1.00 97.94 684 ALA A N 1
ATOM 5173 C CA . ALA A 1 684 ? -15.548 -11.978 -15.176 1.00 97.94 684 ALA A CA 1
ATOM 5174 C C . ALA A 1 684 ? -14.171 -11.327 -14.980 1.00 97.94 684 ALA A C 1
ATOM 5176 O O . ALA A 1 684 ? -13.648 -11.268 -13.869 1.00 97.94 684 ALA A O 1
ATOM 5177 N N . LEU A 1 685 ? -13.613 -10.786 -16.064 1.00 97.00 685 LEU A N 1
ATOM 5178 C CA . LEU A 1 685 ? -12.620 -9.712 -15.989 1.00 97.00 685 LEU A CA 1
ATOM 5179 C C . LEU A 1 685 ? -13.378 -8.379 -15.983 1.00 97.00 685 LEU A C 1
ATOM 5181 O O . LEU A 1 685 ? -14.381 -8.255 -16.687 1.00 97.00 685 LEU A O 1
ATOM 5185 N N . ARG A 1 686 ? -12.925 -7.380 -15.218 1.00 94.38 686 ARG A N 1
ATOM 5186 C CA . ARG A 1 686 ? -13.625 -6.088 -15.057 1.00 94.38 686 ARG A CA 1
ATOM 5187 C C . ARG A 1 686 ? -13.911 -5.391 -16.401 1.00 94.38 686 ARG A C 1
ATOM 5189 O O . ARG A 1 686 ? -14.994 -4.842 -16.586 1.00 94.38 686 ARG A O 1
ATOM 5196 N N . SER A 1 687 ? -12.981 -5.447 -17.353 1.00 92.81 687 SER A N 1
ATOM 5197 C CA . SER A 1 687 ? -13.137 -4.912 -18.718 1.00 92.81 687 SER A CA 1
ATOM 5198 C C . SER A 1 687 ? -14.117 -5.699 -19.601 1.00 92.81 687 SER A C 1
ATOM 5200 O O . SER A 1 687 ? -14.592 -5.175 -20.607 1.00 92.81 687 SER A O 1
ATOM 5202 N N . GLN A 1 688 ? -14.438 -6.942 -19.231 1.00 94.56 688 GLN A N 1
ATOM 5203 C CA . GLN A 1 688 ? -15.194 -7.911 -20.032 1.00 94.56 688 GLN A CA 1
ATOM 5204 C C . GLN A 1 688 ? -16.390 -8.497 -19.253 1.00 94.56 688 GLN A C 1
ATOM 5206 O O . GLN A 1 688 ? -16.799 -9.632 -19.482 1.00 94.56 688 GLN A O 1
ATOM 5211 N N . GLU A 1 689 ? -17.011 -7.722 -18.350 1.00 95.19 689 GLU A N 1
ATOM 5212 C CA . GLU A 1 689 ? -18.182 -8.166 -17.563 1.00 95.19 689 GLU A CA 1
ATOM 5213 C C . GLU A 1 689 ? -19.377 -8.641 -18.424 1.00 95.19 689 GLU A C 1
ATOM 5215 O O . GLU A 1 689 ? -20.219 -9.392 -17.936 1.00 95.19 689 GLU A O 1
ATOM 5220 N N . LYS A 1 690 ? -19.436 -8.264 -19.712 1.00 93.19 690 LYS A N 1
ATOM 5221 C CA . LYS A 1 690 ? -20.443 -8.730 -20.688 1.00 93.19 690 LYS A CA 1
ATOM 5222 C C . LYS A 1 690 ? -20.213 -10.162 -21.184 1.00 93.19 690 LYS A C 1
ATOM 5224 O O . LYS A 1 690 ? -21.181 -10.842 -21.512 1.00 93.19 690 LYS A O 1
ATOM 5229 N N . ASP A 1 691 ? -18.956 -10.593 -21.235 1.00 93.44 691 ASP A N 1
ATOM 5230 C CA . ASP A 1 691 ? -18.522 -11.910 -21.719 1.00 93.44 691 ASP A CA 1
ATOM 5231 C C . ASP A 1 691 ? -18.258 -12.885 -20.550 1.00 93.44 691 ASP A C 1
ATOM 5233 O O . ASP A 1 691 ? -17.848 -14.031 -20.744 1.00 93.44 691 ASP A O 1
ATOM 5237 N N . GLY A 1 692 ? -18.510 -12.424 -19.319 1.00 95.38 692 GLY A N 1
ATOM 5238 C CA . GLY A 1 692 ? -18.331 -13.174 -18.085 1.00 95.38 692 GLY A CA 1
ATOM 5239 C C . GLY A 1 692 ? -19.295 -14.349 -17.912 1.00 95.38 692 GLY A C 1
ATOM 5240 O O . GLY A 1 692 ? -20.437 -14.365 -18.378 1.00 95.38 692 GLY A O 1
ATOM 5241 N N . ILE A 1 693 ? -18.836 -15.342 -17.156 1.00 97.56 693 ILE A N 1
ATOM 5242 C CA . ILE A 1 693 ? -19.598 -16.541 -16.816 1.00 97.56 693 ILE A CA 1
ATOM 5243 C C . ILE A 1 693 ? -20.566 -16.186 -15.687 1.00 97.56 693 ILE A C 1
ATOM 5245 O O . ILE A 1 693 ? -20.142 -15.782 -14.604 1.00 97.56 693 ILE A O 1
ATOM 5249 N N . SER A 1 694 ? -21.865 -16.366 -15.914 1.00 96.69 694 SER A N 1
ATOM 5250 C CA . SER A 1 694 ? -22.905 -16.060 -14.927 1.00 96.69 694 SER A CA 1
ATOM 5251 C C . SER A 1 694 ? -23.825 -17.245 -14.633 1.00 96.69 694 SER A C 1
ATOM 5253 O O . SER A 1 694 ? -24.000 -18.146 -15.454 1.00 96.69 694 SER A O 1
ATOM 5255 N N . ALA A 1 695 ? -24.424 -17.233 -13.442 1.00 96.62 695 ALA A N 1
ATOM 5256 C CA . ALA A 1 695 ? -25.533 -18.105 -13.067 1.00 96.62 695 ALA A CA 1
ATOM 5257 C C . ALA A 1 695 ? -26.601 -17.295 -12.316 1.00 96.62 695 ALA A C 1
ATOM 5259 O O . ALA A 1 695 ? -26.281 -16.395 -11.540 1.00 96.62 695 ALA A O 1
ATOM 5260 N N . THR A 1 696 ? -27.872 -17.600 -12.566 1.00 96.88 696 THR A N 1
ATOM 5261 C CA . THR A 1 696 ? -29.036 -16.846 -12.079 1.00 96.88 696 THR A CA 1
ATOM 5262 C C . THR A 1 696 ? -29.982 -17.747 -11.288 1.00 96.88 696 THR A C 1
ATOM 5264 O O . THR A 1 696 ? -29.991 -18.966 -11.468 1.00 96.88 696 THR A O 1
ATOM 5267 N N . GLY A 1 697 ? -30.803 -17.158 -10.415 1.00 96.44 697 GLY A N 1
ATOM 5268 C CA . GLY A 1 697 ? -31.805 -17.905 -9.651 1.00 96.44 697 GLY A CA 1
ATOM 5269 C C . GLY A 1 697 ? -31.249 -18.656 -8.436 1.00 96.44 697 GLY A C 1
ATOM 5270 O O . GLY A 1 697 ? -31.879 -19.605 -7.964 1.00 96.44 697 GLY A O 1
ATOM 5271 N N . LEU A 1 698 ? -30.081 -18.262 -7.911 1.00 97.12 698 LEU A N 1
ATOM 5272 C CA . LEU A 1 698 ? -29.545 -18.837 -6.676 1.00 97.12 698 LEU A CA 1
ATOM 5273 C C . LEU A 1 698 ? -30.441 -18.420 -5.502 1.00 97.12 698 LEU A C 1
ATOM 5275 O O . LEU A 1 698 ? -30.550 -17.239 -5.189 1.00 97.12 698 LEU A O 1
ATOM 5279 N N . ALA A 1 699 ? -31.074 -19.381 -4.829 1.00 96.06 699 ALA A N 1
ATOM 5280 C CA . ALA A 1 699 ? -31.998 -19.093 -3.726 1.00 96.06 699 ALA A CA 1
ATOM 5281 C C . ALA A 1 699 ? -31.310 -18.532 -2.462 1.00 96.06 699 ALA A C 1
ATOM 5283 O O . ALA A 1 699 ? -31.976 -17.936 -1.621 1.00 96.06 699 ALA A O 1
ATOM 5284 N N . VAL A 1 700 ? -29.999 -18.750 -2.313 1.00 96.00 700 VAL A N 1
ATOM 5285 C CA . VAL A 1 700 ? -29.141 -18.228 -1.237 1.00 96.00 700 VAL A CA 1
ATOM 5286 C C . VAL A 1 700 ? -27.707 -18.071 -1.749 1.00 96.00 700 VAL A C 1
ATOM 5288 O O . VAL A 1 700 ? -27.284 -18.801 -2.647 1.00 96.00 700 VAL A O 1
ATOM 5291 N N . ILE A 1 701 ? -26.940 -17.171 -1.132 1.00 98.12 701 ILE A N 1
ATOM 5292 C CA . ILE A 1 701 ? -25.472 -17.171 -1.217 1.00 98.12 701 ILE A CA 1
ATOM 5293 C C . ILE A 1 701 ? -24.950 -18.420 -0.473 1.00 98.12 701 ILE A C 1
ATOM 5295 O O . ILE A 1 701 ? -25.464 -18.735 0.604 1.00 98.12 701 ILE A O 1
ATOM 5299 N N . PRO A 1 702 ? -23.950 -19.154 -0.995 1.00 97.88 702 PRO A N 1
ATOM 5300 C CA . PRO A 1 702 ? -23.397 -20.311 -0.297 1.00 97.88 702 PRO A CA 1
ATOM 5301 C C . PRO A 1 702 ? -22.465 -19.899 0.859 1.00 97.88 702 PRO A C 1
ATOM 5303 O O . PRO A 1 702 ? -21.590 -19.056 0.689 1.00 97.88 702 PRO A O 1
ATOM 5306 N N . ASP A 1 703 ? -22.569 -20.572 2.014 1.00 98.38 703 ASP A N 1
ATOM 5307 C CA . ASP A 1 703 ? -21.681 -20.363 3.183 1.00 98.38 703 ASP A CA 1
ATOM 5308 C C . ASP A 1 703 ? -20.194 -20.659 2.901 1.00 98.38 703 ASP A C 1
ATOM 5310 O O . ASP A 1 703 ? -19.315 -20.337 3.707 1.00 98.38 703 ASP A O 1
ATOM 5314 N N . ARG A 1 704 ? -19.899 -21.328 1.782 1.00 98.06 704 ARG A N 1
ATOM 5315 C CA . ARG A 1 704 ? -18.546 -21.585 1.287 1.00 98.06 704 ARG A CA 1
ATOM 5316 C C . ARG A 1 704 ? -18.511 -21.499 -0.227 1.00 98.06 704 ARG A C 1
ATOM 5318 O O . ARG A 1 704 ? -19.326 -22.131 -0.901 1.00 98.06 704 ARG A O 1
ATOM 5325 N N . LEU A 1 705 ? -17.507 -20.797 -0.729 1.00 97.88 705 LEU A N 1
ATOM 5326 C CA . LEU A 1 705 ? -17.118 -20.797 -2.131 1.00 97.88 705 LEU A CA 1
ATOM 5327 C C . LEU A 1 705 ? -15.594 -20.859 -2.239 1.00 97.88 705 LEU A C 1
ATOM 5329 O O . LEU A 1 705 ? -14.891 -20.504 -1.290 1.00 97.88 705 LEU A O 1
ATOM 5333 N N . ALA A 1 706 ? -15.089 -21.289 -3.389 1.00 98.56 706 ALA A N 1
ATOM 5334 C CA . ALA A 1 706 ? -13.675 -21.199 -3.711 1.00 98.56 706 ALA A CA 1
ATOM 5335 C C . ALA A 1 706 ? -13.450 -20.680 -5.131 1.00 98.56 706 ALA A C 1
ATOM 5337 O O . ALA A 1 706 ? -14.159 -21.067 -6.063 1.00 98.56 706 ALA A O 1
ATOM 5338 N N . LEU A 1 707 ? -12.433 -19.830 -5.270 1.00 98.69 707 LEU A N 1
ATOM 5339 C CA . LEU A 1 707 ? -11.846 -19.447 -6.551 1.00 98.69 707 LEU A CA 1
ATOM 5340 C C . LEU A 1 707 ? -10.639 -20.361 -6.765 1.00 98.69 707 LEU A C 1
ATOM 5342 O O . LEU A 1 707 ? -9.781 -20.454 -5.885 1.00 98.69 707 LEU A O 1
ATOM 5346 N N . ILE A 1 708 ? -10.584 -21.044 -7.903 1.00 98.56 708 ILE A N 1
ATOM 5347 C CA . ILE A 1 708 ? -9.534 -22.008 -8.232 1.00 98.56 708 ILE A CA 1
ATOM 5348 C C . ILE A 1 708 ? -8.851 -21.536 -9.504 1.00 98.56 708 ILE A C 1
ATOM 5350 O O . ILE A 1 708 ? -9.421 -21.599 -10.589 1.00 98.56 708 ILE A O 1
ATOM 5354 N N . LEU A 1 709 ? -7.640 -21.027 -9.339 1.00 98.62 709 LEU A N 1
ATOM 5355 C CA . LEU A 1 709 ? -6.755 -20.598 -10.401 1.00 98.62 709 LEU A CA 1
ATOM 5356 C C . LEU A 1 709 ? -5.991 -21.831 -10.901 1.00 98.62 709 LEU A C 1
ATOM 5358 O O . LEU A 1 709 ? -5.437 -22.593 -10.104 1.00 98.62 709 LEU A O 1
ATOM 5362 N N . THR A 1 710 ? -5.936 -21.989 -12.216 1.00 97.94 710 THR A N 1
ATOM 5363 C CA . THR A 1 710 ? -5.105 -22.946 -12.963 1.00 97.94 710 THR A CA 1
ATOM 5364 C C . THR A 1 710 ? -4.520 -22.223 -14.184 1.00 97.94 710 THR A C 1
ATOM 5366 O O . THR A 1 710 ? -5.011 -21.146 -14.528 1.00 97.94 710 THR A O 1
ATOM 5369 N N . PRO A 1 711 ? -3.506 -22.765 -14.885 1.00 96.00 711 PRO A N 1
ATOM 5370 C CA . PRO A 1 711 ? -2.971 -22.131 -16.096 1.00 96.00 711 PRO A CA 1
ATOM 5371 C C . PRO A 1 711 ? -4.009 -21.864 -17.207 1.00 96.00 711 PRO A C 1
ATOM 5373 O O . PRO A 1 711 ? -3.782 -20.999 -18.048 1.00 96.00 711 PRO A O 1
ATOM 5376 N N . ASP A 1 712 ? -5.154 -22.559 -17.191 1.00 96.19 712 ASP A N 1
ATOM 5377 C CA . ASP A 1 712 ? -6.276 -22.333 -18.114 1.00 96.19 712 ASP A CA 1
ATOM 5378 C C . ASP A 1 712 ? -7.180 -21.145 -17.708 1.00 96.19 712 ASP A C 1
ATOM 5380 O O . ASP A 1 712 ? -7.924 -20.623 -18.543 1.00 96.19 712 ASP A O 1
ATOM 5384 N N . GLY A 1 713 ? -7.162 -20.718 -16.437 1.00 97.31 713 GLY A N 1
ATOM 5385 C CA . GLY A 1 713 ? -8.005 -19.634 -15.923 1.00 97.31 713 GLY A CA 1
ATOM 5386 C C . GLY A 1 713 ? -8.535 -19.831 -14.495 1.00 97.31 713 GLY A C 1
ATOM 5387 O O . GLY A 1 713 ? -7.984 -20.585 -13.697 1.00 97.31 713 GLY A O 1
ATOM 5388 N N . VAL A 1 714 ? -9.627 -19.132 -14.160 1.00 98.38 714 VAL A N 1
ATOM 5389 C CA . VAL A 1 714 ? -10.331 -19.228 -12.868 1.00 98.38 714 VAL A CA 1
ATOM 5390 C C . VAL A 1 714 ? -11.586 -20.090 -12.996 1.00 98.38 714 VAL A C 1
ATOM 5392 O O . VAL A 1 714 ? -12.487 -19.778 -13.774 1.00 98.38 714 VAL A O 1
ATOM 5395 N N . ARG A 1 715 ? -11.690 -21.137 -12.177 1.00 98.00 715 ARG A N 1
ATOM 5396 C CA . ARG A 1 715 ? -12.895 -21.952 -11.962 1.00 98.00 715 ARG A CA 1
ATOM 5397 C C . ARG A 1 715 ? -13.526 -21.617 -10.608 1.00 98.00 715 ARG A C 1
ATOM 5399 O O . ARG A 1 715 ? -12.814 -21.296 -9.657 1.00 98.00 715 ARG A O 1
ATOM 5406 N N . LEU A 1 716 ? -14.849 -21.734 -10.498 1.00 98.12 716 LEU A N 1
ATOM 5407 C CA . LEU A 1 716 ? -15.560 -21.628 -9.221 1.00 98.12 716 LEU A CA 1
ATOM 5408 C C . LEU A 1 716 ? -15.925 -23.004 -8.653 1.00 98.12 716 LEU A C 1
ATOM 5410 O O . LEU A 1 716 ? -16.266 -23.930 -9.387 1.00 98.12 716 LEU A O 1
ATOM 5414 N N . GLU A 1 717 ? -15.936 -23.108 -7.325 1.00 98.00 717 GLU A N 1
ATOM 5415 C CA . GLU A 1 717 ? -16.601 -24.190 -6.592 1.00 98.00 717 GLU A CA 1
ATOM 5416 C C . GLU A 1 717 ? -17.522 -23.622 -5.512 1.00 98.00 717 GLU A C 1
ATOM 5418 O O . GLU A 1 717 ? -17.114 -22.794 -4.701 1.00 98.00 717 GLU A O 1
ATOM 5423 N N . GLY A 1 718 ? -18.770 -24.086 -5.478 1.00 96.75 718 GLY A N 1
ATOM 5424 C CA . GLY A 1 718 ? -19.772 -23.687 -4.492 1.00 96.75 718 GLY A CA 1
ATOM 5425 C C . GLY A 1 718 ? -21.167 -24.158 -4.898 1.00 96.75 718 GLY A C 1
ATOM 5426 O O . GLY A 1 718 ? -21.403 -24.517 -6.052 1.00 96.75 718 GLY A O 1
ATOM 5427 N N . ALA A 1 719 ? -22.109 -24.184 -3.955 1.00 95.56 719 ALA A N 1
ATOM 5428 C CA . ALA A 1 719 ? -23.465 -24.652 -4.239 1.00 95.56 719 ALA A CA 1
ATOM 5429 C C . ALA A 1 719 ? -24.185 -23.695 -5.210 1.00 95.56 719 ALA A C 1
ATOM 5431 O O . ALA A 1 719 ? -24.435 -22.542 -4.871 1.00 95.56 719 ALA A O 1
ATOM 5432 N N . GLY A 1 720 ? -24.520 -24.185 -6.408 1.00 94.62 720 GLY A N 1
ATOM 5433 C CA . GLY A 1 720 ? -25.191 -23.402 -7.455 1.00 94.62 720 GLY A CA 1
ATOM 5434 C C . GLY A 1 720 ? -24.276 -22.494 -8.287 1.00 94.62 720 GLY A C 1
ATOM 5435 O O . GLY A 1 720 ? -24.787 -21.735 -9.105 1.00 94.62 720 GLY A O 1
ATOM 5436 N N . LEU A 1 721 ? -22.951 -22.558 -8.103 1.00 96.56 721 LEU A N 1
ATOM 5437 C CA . LEU A 1 721 ? -21.995 -21.794 -8.914 1.00 96.56 721 LEU A CA 1
ATOM 5438 C C . LEU A 1 721 ? -21.721 -22.490 -10.265 1.00 96.56 721 LEU A C 1
ATOM 5440 O O . LEU A 1 721 ? -21.821 -23.716 -10.346 1.00 96.56 721 LEU A O 1
ATOM 5444 N N . PRO A 1 722 ? -21.378 -21.739 -11.329 1.00 94.19 722 PRO A N 1
ATOM 5445 C CA . PRO A 1 722 ? -21.054 -22.316 -12.632 1.00 94.19 722 PRO A CA 1
ATOM 5446 C C . PRO A 1 722 ? -19.692 -23.033 -12.618 1.00 94.19 722 PRO A C 1
ATOM 5448 O O . PRO A 1 722 ? -18.704 -22.494 -12.129 1.00 94.19 722 PRO A O 1
ATOM 5451 N N . GLU A 1 723 ? -19.630 -24.230 -13.209 1.00 92.88 723 GLU A N 1
ATOM 5452 C CA . GLU A 1 723 ? -18.416 -25.074 -13.260 1.00 92.88 723 GLU A CA 1
ATOM 5453 C C . GLU A 1 723 ? -17.401 -24.656 -14.347 1.00 92.88 723 GLU A C 1
ATOM 5455 O O . GLU A 1 723 ? -16.298 -25.200 -14.412 1.00 92.88 723 GLU A O 1
ATOM 5460 N N . SER A 1 724 ? -17.769 -23.713 -15.220 1.00 96.56 724 SER A N 1
ATOM 5461 C CA . SER A 1 724 ? -16.945 -23.254 -16.344 1.00 96.56 724 SER A CA 1
ATOM 5462 C C . SER A 1 724 ? -15.712 -22.457 -15.894 1.00 96.56 724 SER A C 1
ATOM 5464 O O . SER A 1 724 ? -15.748 -21.741 -14.893 1.00 96.56 724 SER A O 1
ATOM 5466 N N . VAL A 1 725 ? -14.631 -22.542 -16.675 1.00 97.75 725 VAL A N 1
ATOM 5467 C CA . VAL A 1 725 ? -13.375 -21.807 -16.447 1.00 97.75 725 VAL A CA 1
ATOM 5468 C C . VAL A 1 725 ? -13.407 -20.472 -17.195 1.00 97.75 725 VAL A C 1
ATOM 5470 O O . VAL A 1 725 ? -13.634 -20.452 -18.404 1.00 97.75 725 VAL A O 1
ATOM 5473 N N . LEU A 1 726 ? -13.160 -19.365 -16.492 1.00 97.81 726 LEU A N 1
ATOM 5474 C CA . LEU A 1 726 ? -12.916 -18.054 -17.092 1.00 97.81 726 LEU A CA 1
ATOM 5475 C C . LEU A 1 726 ? -11.422 -17.911 -17.402 1.00 97.81 726 LEU A C 1
ATOM 5477 O O . LEU A 1 726 ? -10.614 -17.890 -16.474 1.00 97.81 726 LEU A O 1
ATOM 5481 N N . ALA A 1 727 ? -11.050 -17.747 -18.670 1.00 97.06 727 ALA A N 1
ATOM 5482 C CA . ALA A 1 727 ? -9.670 -17.434 -19.035 1.00 97.06 727 ALA A CA 1
ATOM 5483 C C . ALA A 1 727 ? -9.229 -16.101 -18.396 1.00 97.06 727 ALA A C 1
ATOM 5485 O O . ALA A 1 727 ? -9.881 -15.074 -18.580 1.00 97.06 727 ALA A O 1
ATOM 5486 N N . PHE A 1 728 ? -8.117 -16.110 -17.656 1.00 95.56 728 PHE A N 1
ATOM 5487 C CA . PHE A 1 728 ? -7.567 -14.923 -16.992 1.00 95.56 728 PHE A CA 1
ATOM 5488 C C . PHE A 1 728 ? -6.055 -14.831 -17.267 1.00 95.56 728 PHE A C 1
ATOM 5490 O O . PHE A 1 728 ? -5.273 -15.490 -16.580 1.00 95.56 728 PHE A O 1
ATOM 5497 N N . PRO A 1 729 ? -5.622 -14.044 -18.276 1.00 92.69 729 PRO A N 1
ATOM 5498 C CA . PRO A 1 729 ? -4.235 -14.053 -18.758 1.00 92.69 729 PRO A CA 1
ATOM 5499 C C . PRO A 1 729 ? -3.158 -13.659 -17.735 1.00 92.69 729 PRO A C 1
ATOM 5501 O O . PRO A 1 729 ? -1.994 -14.004 -17.935 1.00 92.69 729 PRO A O 1
ATOM 5504 N N . GLU A 1 730 ? -3.515 -12.970 -16.642 1.00 93.31 730 GLU A N 1
ATOM 5505 C CA . GLU A 1 730 ? -2.573 -12.652 -15.556 1.00 93.31 730 GLU A CA 1
ATOM 5506 C C . GLU A 1 730 ? -2.133 -13.895 -14.759 1.00 93.31 730 GLU A C 1
ATOM 5508 O O . GLU A 1 730 ? -1.114 -13.834 -14.072 1.00 93.31 730 GLU A O 1
ATOM 5513 N N . ILE A 1 731 ? -2.850 -15.027 -14.842 1.00 95.88 731 ILE A N 1
ATOM 5514 C CA . ILE A 1 731 ? -2.449 -16.277 -14.179 1.00 95.88 731 ILE A CA 1
ATOM 5515 C C . ILE A 1 731 ? -1.216 -16.848 -14.883 1.00 95.88 731 ILE A C 1
ATOM 5517 O O . ILE A 1 731 ? -1.303 -17.498 -15.921 1.00 95.88 731 ILE A O 1
ATOM 5521 N N . GLN A 1 732 ? -0.051 -16.572 -14.306 1.00 94.69 732 GLN A N 1
ATOM 5522 C CA . GLN A 1 732 ? 1.268 -16.938 -14.815 1.00 94.69 732 GLN A CA 1
ATOM 5523 C C . GLN A 1 732 ? 2.197 -17.266 -13.641 1.00 94.69 732 GLN A C 1
ATOM 5525 O O . GLN A 1 732 ? 1.963 -16.830 -12.511 1.00 94.69 732 GLN A O 1
ATOM 5530 N N . GLU A 1 733 ? 3.297 -17.973 -13.905 1.00 94.81 733 GLU A N 1
ATOM 5531 C CA . GLU A 1 733 ? 4.357 -18.138 -12.908 1.00 94.81 733 GLU A CA 1
ATOM 5532 C C . GLU A 1 733 ? 4.910 -16.769 -12.466 1.00 94.81 733 GLU A C 1
ATOM 5534 O O . GLU A 1 733 ? 5.178 -15.884 -13.286 1.00 94.81 733 GLU A O 1
ATOM 5539 N N . GLY A 1 734 ? 5.039 -16.592 -11.149 1.00 95.00 734 GLY A N 1
ATOM 5540 C CA . GLY A 1 734 ? 5.435 -15.336 -10.517 1.00 95.00 734 GLY A CA 1
ATOM 5541 C C . GLY A 1 734 ? 4.318 -14.289 -10.415 1.00 95.00 734 GLY A C 1
ATOM 5542 O O . GLY A 1 734 ? 4.572 -13.204 -9.904 1.00 95.00 734 GLY A O 1
ATOM 5543 N N . ALA A 1 735 ? 3.086 -14.548 -10.862 1.00 96.00 735 ALA A N 1
ATOM 5544 C CA . ALA A 1 735 ? 1.994 -13.596 -10.644 1.00 96.00 735 ALA A CA 1
ATOM 5545 C C . ALA A 1 735 ? 1.674 -13.453 -9.141 1.00 96.00 735 ALA A C 1
ATOM 5547 O O . ALA A 1 735 ? 1.600 -14.447 -8.413 1.00 96.00 735 ALA A O 1
ATOM 5548 N N . GLY A 1 736 ? 1.494 -12.216 -8.673 1.00 96.38 736 GLY A N 1
ATOM 5549 C CA . GLY A 1 736 ? 1.169 -11.900 -7.281 1.00 96.38 736 GLY A CA 1
ATOM 5550 C C . GLY A 1 736 ? -0.166 -11.179 -7.187 1.00 96.38 736 GLY A C 1
ATOM 5551 O O . GLY A 1 736 ? -0.268 -10.035 -7.616 1.00 96.38 736 GLY A O 1
ATOM 5552 N N . PHE A 1 737 ? -1.178 -11.825 -6.608 1.00 97.06 737 PHE A N 1
ATOM 5553 C CA . PHE A 1 737 ? -2.528 -11.271 -6.529 1.00 97.06 737 PHE A CA 1
ATOM 5554 C C . PHE A 1 737 ? -2.817 -10.620 -5.177 1.00 97.06 737 PHE A C 1
ATOM 5556 O O . PHE A 1 737 ? -2.705 -11.244 -4.114 1.00 97.06 737 PHE A O 1
ATOM 5563 N N . ARG A 1 738 ? -3.261 -9.362 -5.236 1.00 96.75 738 ARG A N 1
ATOM 5564 C CA . ARG A 1 738 ? -3.961 -8.678 -4.145 1.00 96.75 738 ARG A CA 1
ATOM 5565 C C . ARG A 1 738 ? -5.416 -9.133 -4.136 1.00 96.75 738 ARG A C 1
ATOM 5567 O O . ARG A 1 738 ? -6.020 -9.271 -5.201 1.00 96.75 738 ARG A O 1
ATOM 5574 N N . ILE A 1 739 ? -5.969 -9.357 -2.948 1.00 97.56 739 ILE A N 1
ATOM 5575 C CA . ILE A 1 739 ? -7.342 -9.844 -2.765 1.00 97.56 739 ILE A CA 1
ATOM 5576 C C . ILE A 1 739 ? -8.169 -8.726 -2.132 1.00 97.56 739 ILE A C 1
ATOM 5578 O O . ILE A 1 739 ? -7.755 -8.145 -1.132 1.00 97.56 739 ILE A O 1
ATOM 5582 N N . ALA A 1 740 ? -9.344 -8.436 -2.686 1.00 97.56 740 ALA A N 1
ATOM 5583 C CA . ALA A 1 740 ? -10.308 -7.503 -2.106 1.00 97.56 740 ALA A CA 1
ATOM 5584 C C . ALA A 1 740 ? -11.670 -8.182 -1.932 1.00 97.56 740 ALA A C 1
ATOM 5586 O O . ALA A 1 740 ? -12.082 -8.961 -2.790 1.00 97.56 740 ALA A O 1
ATOM 5587 N N . ILE A 1 741 ? -12.355 -7.907 -0.820 1.00 98.06 741 ILE A N 1
ATOM 5588 C CA . ILE A 1 741 ? -13.680 -8.450 -0.496 1.00 98.06 741 ILE A CA 1
ATOM 5589 C C . ILE A 1 741 ? -14.538 -7.320 0.078 1.00 98.06 741 ILE A C 1
ATOM 5591 O O . ILE A 1 741 ? -14.282 -6.841 1.186 1.00 98.06 741 ILE A O 1
ATOM 5595 N N . HIS A 1 742 ? -15.561 -6.898 -0.665 1.00 97.12 742 HIS A N 1
ATOM 5596 C CA . HIS A 1 742 ? -16.405 -5.747 -0.338 1.00 97.12 742 HIS A CA 1
ATOM 5597 C C . HIS A 1 742 ? -17.884 -6.128 -0.270 1.00 97.12 742 HIS A C 1
ATOM 5599 O O . HIS A 1 742 ? -18.394 -6.792 -1.169 1.00 97.12 742 HIS A O 1
ATOM 5605 N N . ALA A 1 743 ? -18.598 -5.636 0.743 1.00 98.31 743 ALA A N 1
ATOM 5606 C CA . ALA A 1 743 ? -20.043 -5.461 0.641 1.00 98.31 743 ALA A CA 1
ATOM 5607 C C . ALA A 1 743 ? -20.334 -4.367 -0.394 1.00 98.31 743 ALA A C 1
ATOM 5609 O O . ALA A 1 743 ? -19.626 -3.356 -0.433 1.00 98.31 743 ALA A O 1
ATOM 5610 N N . MET A 1 744 ? -21.385 -4.553 -1.189 1.00 97.75 744 MET A N 1
ATOM 5611 C CA . MET A 1 744 ? -21.826 -3.617 -2.224 1.00 97.75 744 MET A CA 1
ATOM 5612 C C . MET A 1 744 ? -23.241 -3.129 -1.904 1.00 97.75 744 MET A C 1
ATOM 5614 O O . MET A 1 744 ? -24.047 -3.879 -1.356 1.00 97.75 744 MET A O 1
ATOM 5618 N N . ALA A 1 745 ? -23.564 -1.882 -2.249 1.00 96.69 745 ALA A N 1
ATOM 5619 C CA . ALA A 1 745 ? -24.935 -1.389 -2.149 1.00 96.69 745 ALA A CA 1
ATOM 5620 C C . ALA A 1 745 ? -25.853 -2.195 -3.081 1.00 96.69 745 ALA A C 1
ATOM 5622 O O . ALA A 1 745 ? -25.628 -2.238 -4.291 1.00 96.69 745 ALA A O 1
ATOM 5623 N N . SER A 1 746 ? -26.887 -2.823 -2.517 1.00 95.38 746 SER A N 1
ATOM 5624 C CA . SER A 1 746 ? -27.921 -3.507 -3.300 1.00 95.38 746 SER A CA 1
ATOM 5625 C C . SER A 1 746 ? -28.839 -2.505 -4.015 1.00 95.38 746 SER A C 1
ATOM 5627 O O . SER A 1 746 ? -28.754 -1.294 -3.802 1.00 95.38 746 SER A O 1
ATOM 5629 N N . ILE A 1 747 ? -29.789 -2.995 -4.820 1.00 91.38 747 ILE A N 1
ATOM 5630 C CA . ILE A 1 747 ? -30.801 -2.146 -5.478 1.00 91.38 747 ILE A CA 1
ATOM 5631 C C . ILE A 1 747 ? -31.667 -1.332 -4.489 1.00 91.38 747 ILE A C 1
ATOM 5633 O O . ILE A 1 747 ? -32.202 -0.288 -4.859 1.00 91.38 747 ILE A O 1
ATOM 5637 N N . SER A 1 748 ? -31.769 -1.754 -3.221 1.00 92.88 748 SER A N 1
ATOM 5638 C CA . SER A 1 748 ? -32.413 -0.990 -2.140 1.00 92.88 748 SER A CA 1
ATOM 5639 C C . SER A 1 748 ? -31.481 -0.005 -1.413 1.00 92.88 748 SER A C 1
ATOM 5641 O O . SER A 1 748 ? -31.920 0.649 -0.472 1.00 92.88 748 SER A O 1
ATOM 5643 N N . GLY A 1 749 ? -30.215 0.125 -1.825 1.00 94.88 749 GLY A N 1
ATOM 5644 C CA . GLY A 1 749 ? -29.208 1.024 -1.240 1.00 94.88 749 GLY A CA 1
ATOM 5645 C C . GLY A 1 749 ? -28.561 0.523 0.057 1.00 94.88 749 GLY A C 1
ATOM 5646 O O . GLY A 1 749 ? -27.539 1.062 0.481 1.00 94.88 749 GLY A O 1
ATOM 5647 N N . ASP A 1 750 ? -29.121 -0.516 0.676 1.00 97.00 750 ASP A N 1
ATOM 5648 C CA . ASP A 1 750 ? -28.593 -1.169 1.873 1.00 97.00 750 ASP A CA 1
ATOM 5649 C C . ASP A 1 750 ? -27.690 -2.368 1.523 1.00 97.00 750 ASP A C 1
ATOM 5651 O O . ASP A 1 750 ? -27.766 -2.920 0.419 1.00 97.00 750 ASP A O 1
ATOM 5655 N N . ALA A 1 751 ? -26.830 -2.780 2.457 1.00 97.69 751 ALA A N 1
ATOM 5656 C CA . ALA A 1 751 ? -25.856 -3.851 2.232 1.00 97.69 751 ALA A CA 1
ATOM 5657 C C . ALA A 1 751 ? -25.570 -4.679 3.490 1.00 97.69 751 ALA A C 1
ATOM 5659 O O . ALA A 1 751 ? -25.700 -4.197 4.617 1.00 97.69 751 ALA A O 1
ATOM 5660 N N . ALA A 1 752 ? -25.121 -5.920 3.285 1.00 98.12 752 ALA A N 1
ATOM 5661 C CA . ALA A 1 752 ? -24.626 -6.797 4.340 1.00 98.12 752 ALA A CA 1
ATOM 5662 C C . ALA A 1 752 ? -23.582 -7.786 3.798 1.00 98.12 752 ALA A C 1
ATOM 5664 O O . ALA A 1 752 ? -23.788 -8.400 2.756 1.00 98.12 752 ALA A O 1
ATOM 5665 N N . LEU A 1 753 ? -22.497 -7.995 4.540 1.00 98.62 753 LEU A N 1
ATOM 5666 C CA . LEU A 1 753 ? -21.520 -9.060 4.314 1.00 98.62 753 LEU A CA 1
ATOM 5667 C C . LEU A 1 753 ? -21.084 -9.623 5.664 1.00 98.62 753 LEU A C 1
ATOM 5669 O O . LEU A 1 753 ? -20.742 -8.868 6.576 1.00 98.62 753 LEU A O 1
ATOM 5673 N N . VAL A 1 754 ? -21.057 -10.949 5.783 1.00 98.62 754 VAL A N 1
ATOM 5674 C CA . VAL A 1 754 ? -20.555 -11.645 6.972 1.00 98.62 754 VAL A CA 1
ATOM 5675 C C . VAL A 1 754 ? -19.492 -12.654 6.544 1.00 98.62 754 VAL A C 1
ATOM 5677 O O . VAL A 1 754 ? -19.795 -13.773 6.135 1.00 98.62 754 VAL A O 1
ATOM 5680 N N . LEU A 1 755 ? -18.229 -12.240 6.635 1.00 98.69 755 LEU A N 1
ATOM 5681 C CA . LEU A 1 755 ? -17.055 -13.016 6.240 1.00 98.69 755 LEU A CA 1
ATOM 5682 C C . LEU A 1 755 ? -16.443 -13.691 7.475 1.00 98.69 755 LEU A C 1
ATOM 5684 O O . LEU A 1 755 ? -15.988 -13.026 8.403 1.00 98.69 755 LEU A O 1
ATOM 5688 N N . ARG A 1 756 ? -16.426 -15.025 7.487 1.00 98.56 756 ARG A N 1
ATOM 5689 C CA . ARG A 1 756 ? -15.942 -15.865 8.597 1.00 98.56 756 ARG A CA 1
ATOM 5690 C C . ARG A 1 756 ? -14.477 -16.281 8.461 1.00 98.56 756 ARG A C 1
ATOM 5692 O O . ARG A 1 756 ? -13.895 -16.748 9.431 1.00 98.56 756 ARG A O 1
ATOM 5699 N N . GLY A 1 757 ? -13.893 -16.159 7.271 1.00 98.19 757 GLY A N 1
ATOM 5700 C CA . GLY A 1 757 ? -12.483 -16.463 7.045 1.00 98.19 757 GLY A CA 1
ATOM 5701 C C . GLY A 1 757 ? -12.111 -16.562 5.568 1.00 98.19 757 GLY A C 1
ATOM 5702 O O . GLY A 1 757 ? -12.969 -16.792 4.715 1.00 98.19 757 GLY A O 1
ATOM 5703 N N . VAL A 1 758 ? -10.816 -16.417 5.287 1.00 98.62 758 VAL A N 1
ATOM 5704 C CA . VAL A 1 758 ? -10.207 -16.589 3.962 1.00 98.62 758 VAL A CA 1
ATOM 5705 C C . VAL A 1 758 ? -8.949 -17.439 4.109 1.00 98.62 758 VAL A C 1
ATOM 5707 O O . VAL A 1 758 ? -8.096 -17.177 4.962 1.00 98.62 758 VAL A O 1
ATOM 5710 N N . ARG A 1 759 ? -8.822 -18.459 3.261 1.00 98.50 759 ARG A N 1
ATOM 5711 C CA . ARG A 1 759 ? -7.648 -19.327 3.173 1.00 98.50 759 ARG A CA 1
ATOM 5712 C C . ARG A 1 759 ? -7.131 -19.345 1.746 1.00 98.50 759 ARG A C 1
ATOM 5714 O O . ARG A 1 759 ? -7.890 -19.635 0.829 1.00 98.50 759 ARG A O 1
ATOM 5721 N N . THR A 1 760 ? -5.835 -19.124 1.581 1.00 98.25 760 THR A N 1
ATOM 5722 C CA . THR A 1 760 ? -5.127 -19.425 0.338 1.00 98.25 760 THR A CA 1
ATOM 5723 C C . THR A 1 760 ? -4.468 -20.797 0.445 1.00 98.25 760 THR A C 1
ATOM 5725 O O . THR A 1 760 ? -4.045 -21.237 1.515 1.00 98.25 760 THR A O 1
ATOM 5728 N N . SER A 1 761 ? -4.378 -21.508 -0.668 1.00 97.94 761 SER A N 1
ATOM 5729 C CA . SER A 1 761 ? -3.532 -22.690 -0.805 1.00 97.94 761 SER A CA 1
ATOM 5730 C C . SER A 1 761 ? -2.953 -22.748 -2.210 1.00 97.94 761 SER A C 1
ATOM 5732 O O . SER A 1 761 ? -3.524 -22.190 -3.145 1.00 97.94 761 SER A O 1
ATOM 5734 N N . LEU A 1 762 ? -1.787 -23.368 -2.336 1.00 98.00 762 LEU A N 1
ATOM 5735 C CA . LEU A 1 762 ? -1.045 -23.489 -3.582 1.00 98.00 762 LEU A CA 1
ATOM 5736 C C . LEU A 1 762 ? -0.442 -24.887 -3.641 1.00 98.00 762 LEU A C 1
ATOM 5738 O O . LEU A 1 762 ? 0.316 -25.268 -2.749 1.00 98.00 762 LEU A O 1
ATOM 5742 N N . HIS A 1 763 ? -0.756 -25.606 -4.709 1.00 97.69 763 HIS A N 1
ATOM 5743 C CA . HIS A 1 763 ? -0.066 -26.802 -5.157 1.00 97.69 763 HIS A CA 1
ATOM 5744 C C . HIS A 1 763 ? 0.819 -26.375 -6.339 1.00 97.69 763 HIS A C 1
ATOM 5746 O O . HIS A 1 763 ? 0.291 -26.196 -7.439 1.00 97.69 763 HIS A O 1
ATOM 5752 N N . PRO A 1 764 ? 2.126 -26.127 -6.125 1.00 96.31 764 PRO A N 1
ATOM 5753 C CA . PRO A 1 764 ? 3.024 -25.749 -7.211 1.00 96.31 764 PRO A CA 1
ATOM 5754 C C . PRO A 1 764 ? 3.178 -26.900 -8.211 1.00 96.31 764 PRO A C 1
ATOM 5756 O O . PRO A 1 764 ? 3.074 -28.074 -7.847 1.00 96.31 764 PRO A O 1
ATOM 5759 N N . GLY A 1 765 ? 3.438 -26.547 -9.467 1.00 94.25 765 GLY A N 1
ATOM 5760 C CA . GLY A 1 765 ? 3.804 -27.485 -10.520 1.00 94.25 765 GLY A CA 1
ATOM 5761 C C . GLY A 1 765 ? 5.273 -27.900 -10.441 1.00 94.25 765 GLY A C 1
ATOM 5762 O O . GLY A 1 765 ? 6.020 -27.507 -9.539 1.00 94.25 765 GLY A O 1
ATOM 5763 N N . GLU A 1 766 ? 5.702 -28.691 -11.423 1.00 90.56 766 GLU A N 1
ATOM 5764 C CA . GLU A 1 766 ? 7.121 -28.999 -11.602 1.00 90.56 766 GLU A CA 1
ATOM 5765 C C . GLU A 1 766 ? 7.890 -27.733 -12.034 1.00 90.56 766 GLU A C 1
ATOM 5767 O O . GLU A 1 766 ? 7.381 -26.959 -12.857 1.00 90.56 766 GLU A O 1
ATOM 5772 N N . PRO A 1 767 ? 9.119 -27.503 -11.530 1.00 84.44 767 PRO A N 1
ATOM 5773 C CA . PRO A 1 767 ? 9.946 -26.388 -11.979 1.00 84.44 767 PRO A CA 1
ATOM 5774 C C . PRO A 1 767 ? 10.184 -26.459 -13.492 1.00 84.44 767 PRO A C 1
ATOM 5776 O O . PRO A 1 767 ? 10.628 -27.490 -14.007 1.00 84.44 767 PRO A O 1
ATOM 5779 N N . LEU A 1 768 ? 9.947 -25.358 -14.209 1.00 80.62 768 LEU A N 1
ATOM 5780 C CA . LEU A 1 768 ? 10.361 -25.266 -15.607 1.00 80.62 768 LEU A CA 1
ATOM 5781 C C . LEU A 1 768 ? 11.888 -25.263 -15.675 1.00 80.62 768 LEU A C 1
ATOM 5783 O O . LEU A 1 768 ? 12.550 -24.346 -15.190 1.00 80.62 768 LEU A O 1
ATOM 5787 N N . GLY A 1 769 ? 12.447 -26.294 -16.305 1.00 77.69 769 GLY A N 1
ATOM 5788 C CA . GLY A 1 769 ? 13.859 -26.304 -16.653 1.00 77.69 769 GLY A CA 1
ATOM 5789 C C . GLY A 1 769 ? 14.197 -25.163 -17.615 1.00 77.69 769 GLY A C 1
ATOM 5790 O O . GLY A 1 769 ? 13.355 -24.704 -18.389 1.00 77.69 769 GLY A O 1
ATOM 5791 N N . PHE A 1 770 ? 15.456 -24.728 -17.601 1.00 80.44 770 PHE A N 1
ATOM 5792 C CA . PHE A 1 770 ? 15.991 -23.887 -18.668 1.00 80.44 770 PHE A CA 1
ATOM 5793 C C . PHE A 1 770 ? 15.796 -24.591 -20.015 1.00 80.44 770 PHE A C 1
ATOM 5795 O O . PHE A 1 770 ? 16.210 -25.746 -20.155 1.00 80.44 770 PHE A O 1
ATOM 5802 N N . GLY A 1 771 ? 15.181 -23.893 -20.975 1.00 83.00 771 GLY A N 1
ATOM 5803 C CA . GLY A 1 771 ? 14.943 -24.410 -22.319 1.00 83.00 771 GLY A CA 1
ATOM 5804 C C . GLY A 1 771 ? 16.252 -24.822 -22.982 1.00 83.00 771 GLY A C 1
ATOM 5805 O O . GLY A 1 771 ? 17.238 -24.079 -22.952 1.00 83.00 771 GLY A O 1
ATOM 5806 N N . LYS A 1 772 ? 16.281 -26.034 -23.532 1.00 91.06 772 LYS A N 1
ATOM 5807 C CA . LYS A 1 772 ? 17.456 -26.604 -24.189 1.00 91.06 772 LYS A CA 1
ATOM 5808 C C . LYS A 1 772 ? 17.254 -26.599 -25.699 1.00 91.06 772 LYS A C 1
ATOM 5810 O O . LYS A 1 772 ? 16.194 -27.013 -26.158 1.00 91.06 772 LYS A O 1
ATOM 5815 N N . PRO A 1 773 ? 18.266 -26.199 -26.482 1.00 95.12 773 PRO A N 1
ATOM 5816 C CA . PRO A 1 773 ? 18.213 -26.357 -27.929 1.00 95.12 773 PRO A CA 1
ATOM 5817 C C . PRO A 1 773 ? 18.166 -27.847 -28.308 1.00 95.12 773 PRO A C 1
ATOM 5819 O O . PRO A 1 773 ? 18.502 -28.716 -27.497 1.00 95.12 773 PRO A O 1
ATOM 5822 N N . ALA A 1 774 ? 17.776 -28.147 -29.547 1.00 95.31 774 ALA A N 1
ATOM 5823 C CA . ALA A 1 774 ? 17.820 -29.507 -30.081 1.00 95.31 774 ALA A CA 1
ATOM 5824 C C . ALA A 1 774 ? 19.251 -30.093 -30.065 1.00 95.31 774 ALA A C 1
ATOM 5826 O O . ALA A 1 774 ? 20.240 -29.358 -30.102 1.00 95.31 774 ALA A O 1
ATOM 5827 N N . ASP A 1 775 ? 19.375 -31.426 -30.042 1.00 94.69 775 ASP A N 1
ATOM 5828 C CA . ASP A 1 775 ? 20.675 -32.113 -30.004 1.00 94.69 775 ASP A CA 1
ATOM 5829 C C . ASP A 1 775 ? 21.602 -31.655 -31.150 1.00 94.69 775 ASP A C 1
ATOM 5831 O O . ASP A 1 775 ? 21.323 -31.868 -32.330 1.00 94.69 775 ASP A O 1
ATOM 5835 N N . GLY A 1 776 ? 22.738 -31.049 -30.791 1.00 93.62 776 GLY A N 1
ATOM 5836 C CA . GLY A 1 776 ? 23.725 -30.510 -31.737 1.00 93.62 776 GLY A CA 1
ATOM 5837 C C . GLY A 1 776 ? 23.532 -29.037 -32.121 1.00 93.62 776 GLY A C 1
ATOM 5838 O O . GLY A 1 776 ? 24.396 -28.482 -32.800 1.00 93.62 776 GLY A O 1
ATOM 5839 N N . VAL A 1 777 ? 22.461 -28.386 -31.661 1.00 95.44 777 VAL A N 1
ATOM 5840 C CA . VAL A 1 777 ? 22.252 -26.936 -31.768 1.00 95.44 777 VAL A CA 1
ATOM 5841 C C . VAL A 1 777 ? 22.783 -26.252 -30.499 1.00 95.44 777 VAL A C 1
ATOM 5843 O O . VAL A 1 777 ? 22.659 -26.763 -29.388 1.00 95.44 777 VAL A O 1
ATOM 5846 N N . GLU A 1 778 ? 23.421 -25.094 -30.652 1.00 94.31 778 GLU A N 1
ATOM 5847 C CA . GLU A 1 778 ? 23.964 -24.314 -29.531 1.00 94.31 778 GLU A CA 1
ATOM 5848 C C . GLU A 1 778 ? 22.899 -23.385 -28.905 1.00 94.31 778 GLU A C 1
ATOM 5850 O O . GLU A 1 778 ? 22.067 -22.838 -29.639 1.00 94.31 778 GLU A O 1
ATOM 5855 N N . PRO A 1 779 ? 22.951 -23.110 -27.584 1.00 94.06 779 PRO A N 1
ATOM 5856 C CA . PRO A 1 779 ? 22.121 -22.082 -26.950 1.00 94.06 779 PRO A CA 1
ATOM 5857 C C . PRO A 1 779 ? 22.402 -20.681 -27.506 1.00 94.06 779 PRO A C 1
ATOM 5859 O O . PRO A 1 779 ? 23.520 -20.386 -27.945 1.00 94.06 779 PRO A O 1
ATOM 5862 N N . LEU A 1 780 ? 21.394 -19.808 -27.504 1.00 93.75 780 LEU A N 1
ATOM 5863 C CA . LEU A 1 780 ? 21.533 -18.404 -27.909 1.00 93.75 780 LEU A CA 1
ATOM 5864 C C . LEU A 1 780 ? 22.576 -17.685 -27.028 1.00 93.75 780 LEU A C 1
ATOM 5866 O O . LEU A 1 780 ? 22.654 -17.959 -25.827 1.00 93.75 780 LEU A O 1
ATOM 5870 N N . PRO A 1 781 ? 23.417 -16.809 -27.609 1.00 93.06 781 PRO A N 1
ATOM 5871 C CA . PRO A 1 781 ? 24.470 -16.131 -26.864 1.00 93.06 781 PRO A CA 1
ATOM 5872 C C . PRO A 1 781 ? 23.892 -15.093 -25.893 1.00 93.06 781 PRO A C 1
ATOM 5874 O O . PRO A 1 781 ? 22.909 -14.419 -26.194 1.00 93.06 781 PRO A O 1
ATOM 5877 N N . MET A 1 782 ? 24.566 -14.910 -24.756 1.00 94.31 782 MET A N 1
ATOM 5878 C CA . MET A 1 782 ? 24.369 -13.748 -23.887 1.00 94.31 782 MET A CA 1
ATOM 5879 C C . MET A 1 782 ? 25.567 -12.806 -24.020 1.00 94.31 782 MET A C 1
ATOM 5881 O O . MET A 1 782 ? 26.717 -13.217 -23.852 1.00 94.31 782 MET A O 1
ATOM 5885 N N . ARG A 1 783 ? 25.292 -11.534 -24.306 1.00 96.06 783 ARG A N 1
ATOM 5886 C CA . ARG A 1 783 ? 26.269 -10.443 -24.331 1.00 96.06 783 ARG A CA 1
ATOM 5887 C C . ARG A 1 783 ? 26.595 -10.035 -22.898 1.00 96.06 783 ARG A C 1
ATOM 5889 O O . ARG A 1 783 ? 25.690 -9.897 -22.080 1.00 96.06 783 ARG A O 1
ATOM 5896 N N . VAL A 1 784 ? 27.873 -9.830 -22.585 1.00 97.62 784 VAL A N 1
ATOM 5897 C CA . VAL A 1 784 ? 28.301 -9.249 -21.302 1.00 97.62 784 VAL A CA 1
ATOM 5898 C C . VAL A 1 784 ? 28.396 -7.736 -21.476 1.00 97.62 784 VAL A C 1
ATOM 5900 O O . VAL A 1 784 ? 29.185 -7.260 -22.286 1.00 97.62 784 VAL A O 1
ATOM 5903 N N . PHE A 1 785 ? 27.590 -6.999 -20.715 1.00 97.62 785 PHE A N 1
ATOM 5904 C CA . PHE A 1 785 ? 27.563 -5.533 -20.702 1.00 97.62 785 PHE A CA 1
ATOM 5905 C C . PHE A 1 785 ? 28.456 -4.956 -19.595 1.00 97.62 785 PHE A C 1
ATOM 5907 O O . PHE A 1 785 ? 29.020 -3.877 -19.752 1.00 97.62 785 PHE A O 1
ATOM 5914 N N . PHE A 1 786 ? 28.605 -5.678 -18.480 1.00 97.88 786 PHE A N 1
ATOM 5915 C CA . PHE A 1 786 ? 29.504 -5.346 -17.373 1.00 97.88 786 PHE A CA 1
ATOM 5916 C C . PHE A 1 786 ? 30.163 -6.628 -16.857 1.00 97.88 786 PHE A C 1
ATOM 5918 O O . PHE A 1 786 ? 29.468 -7.608 -16.590 1.00 97.88 786 PHE A O 1
ATOM 5925 N N . ASP A 1 787 ? 31.485 -6.624 -16.706 1.00 96.44 787 ASP A N 1
ATOM 5926 C CA . ASP A 1 787 ? 32.313 -7.780 -16.322 1.00 96.44 787 ASP A CA 1
ATOM 5927 C C . ASP A 1 787 ? 32.876 -7.685 -14.890 1.00 96.44 787 ASP A C 1
ATOM 5929 O O . ASP A 1 787 ? 33.727 -8.481 -14.491 1.00 96.44 787 ASP A O 1
ATOM 5933 N N . GLY A 1 788 ? 32.425 -6.682 -14.134 1.00 95.56 788 GLY A N 1
ATOM 5934 C CA . GLY A 1 788 ? 32.931 -6.344 -12.808 1.00 95.56 788 GLY A CA 1
ATOM 5935 C C . GLY A 1 788 ? 33.764 -5.062 -12.788 1.00 95.56 788 GLY A C 1
ATOM 5936 O O . GLY A 1 788 ? 33.957 -4.518 -11.702 1.00 95.56 788 GLY A O 1
ATOM 5937 N N . GLN A 1 789 ? 34.237 -4.565 -13.941 1.00 95.50 789 GLN A N 1
ATOM 5938 C CA . GLN A 1 789 ? 35.098 -3.380 -14.048 1.00 95.50 789 GLN A CA 1
ATOM 5939 C C . GLN A 1 789 ? 34.386 -2.186 -14.702 1.00 95.50 789 GLN A C 1
ATOM 5941 O O . GLN A 1 789 ? 33.642 -2.328 -15.671 1.00 95.50 789 GLN A O 1
ATOM 5946 N N . ILE A 1 790 ? 34.665 -0.971 -14.220 1.00 95.31 790 ILE A N 1
ATOM 5947 C CA . ILE A 1 790 ? 34.186 0.262 -14.869 1.00 95.31 790 ILE A CA 1
ATOM 5948 C C . ILE A 1 790 ? 34.933 0.472 -16.197 1.00 95.31 790 ILE A C 1
ATOM 5950 O O . ILE A 1 790 ? 36.137 0.735 -16.215 1.00 95.31 790 ILE A O 1
ATOM 5954 N N . THR A 1 791 ? 34.205 0.381 -17.312 1.00 93.88 791 THR A N 1
ATOM 5955 C CA . THR A 1 791 ? 34.701 0.636 -18.675 1.00 93.88 791 THR A CA 1
ATOM 5956 C C . THR A 1 791 ? 34.151 1.958 -19.226 1.00 93.88 791 THR A C 1
ATOM 5958 O O . THR A 1 791 ? 33.353 2.629 -18.580 1.00 93.88 791 THR A O 1
ATOM 5961 N N . GLN A 1 792 ? 34.534 2.340 -20.449 1.00 93.44 792 GLN A N 1
ATOM 5962 C CA . GLN A 1 792 ? 34.033 3.565 -21.098 1.00 93.44 792 GLN A CA 1
ATOM 5963 C C . GLN A 1 792 ? 32.502 3.582 -21.332 1.00 93.44 792 GLN A C 1
ATOM 5965 O O . GLN A 1 792 ? 31.952 4.642 -21.622 1.00 93.44 792 GLN A O 1
ATOM 5970 N N . ASN A 1 793 ? 31.828 2.429 -21.220 1.00 95.06 793 ASN A N 1
ATOM 5971 C CA . ASN A 1 793 ? 30.380 2.285 -21.414 1.00 95.06 793 ASN A CA 1
ATOM 5972 C C . ASN A 1 793 ? 29.591 2.421 -20.089 1.00 95.06 793 ASN A C 1
ATOM 5974 O O . ASN A 1 793 ? 28.366 2.312 -20.098 1.00 95.06 793 ASN A O 1
ATOM 5978 N N . TRP A 1 794 ? 30.272 2.659 -18.957 1.00 97.75 794 TRP A N 1
ATOM 5979 C CA . TRP A 1 794 ? 29.664 2.835 -17.633 1.00 97.75 794 TRP A CA 1
ATOM 5980 C C . TRP A 1 794 ? 30.245 4.055 -16.905 1.00 97.75 794 TRP A C 1
ATOM 5982 O O . TRP A 1 794 ? 31.442 4.132 -16.640 1.00 97.75 794 TRP A O 1
ATOM 5992 N N . GLU A 1 795 ? 29.389 5.006 -16.538 1.00 97.25 795 GLU A N 1
ATOM 5993 C CA . GLU A 1 795 ? 29.763 6.237 -15.840 1.00 97.25 795 GLU A CA 1
ATOM 5994 C C . GLU A 1 795 ? 29.445 6.155 -14.339 1.00 97.25 795 GLU A C 1
ATOM 5996 O O . GLU A 1 795 ? 28.342 5.779 -13.936 1.00 97.25 795 GLU A O 1
ATOM 6001 N N . GLY A 1 796 ? 30.400 6.561 -13.498 1.00 97.69 796 GLY A N 1
ATOM 6002 C CA . GLY A 1 796 ? 30.188 6.740 -12.062 1.00 97.69 796 GLY A CA 1
ATOM 6003 C C . GLY A 1 796 ? 29.666 8.138 -11.728 1.00 97.69 796 GLY A C 1
ATOM 6004 O O . GLY A 1 796 ? 30.449 9.083 -11.613 1.00 97.69 796 GLY A O 1
ATOM 6005 N N . LYS A 1 797 ? 28.350 8.282 -11.542 1.00 97.44 797 LYS A N 1
ATOM 6006 C CA . LYS A 1 797 ? 27.694 9.563 -11.242 1.00 97.44 797 LYS A CA 1
ATOM 6007 C C . LYS A 1 797 ? 27.619 9.861 -9.745 1.00 97.44 797 LYS A C 1
ATOM 6009 O O . LYS A 1 797 ? 27.475 8.969 -8.909 1.00 97.44 797 LYS A O 1
ATOM 6014 N N . SER A 1 798 ? 27.682 11.153 -9.428 1.00 96.06 798 SER A N 1
ATOM 6015 C CA . SER A 1 798 ? 27.606 11.725 -8.077 1.00 96.06 798 SER A CA 1
ATOM 6016 C C . SER A 1 798 ? 26.420 12.690 -8.009 1.00 96.06 798 SER A C 1
ATOM 6018 O O . SER A 1 798 ? 26.359 13.615 -8.817 1.00 96.06 798 SER A O 1
ATOM 6020 N N . VAL A 1 799 ? 25.481 12.485 -7.081 1.00 89.88 799 VAL A N 1
ATOM 6021 C CA . VAL A 1 799 ? 24.285 13.329 -6.906 1.00 89.88 799 VAL A CA 1
ATOM 6022 C C . VAL A 1 799 ? 24.315 13.976 -5.524 1.00 89.88 799 VAL A C 1
ATOM 6024 O O . VAL A 1 799 ? 24.486 13.292 -4.512 1.00 89.88 799 VAL A O 1
ATOM 6027 N N . GLY A 1 800 ? 24.136 15.297 -5.477 1.00 88.88 800 GLY A N 1
ATOM 6028 C CA . GLY A 1 800 ? 24.210 16.077 -4.241 1.00 88.88 800 GLY A CA 1
ATOM 6029 C C . GLY A 1 800 ? 25.603 16.028 -3.605 1.00 88.88 800 GLY A C 1
ATOM 6030 O O . GLY A 1 800 ? 26.621 16.170 -4.278 1.00 88.88 800 GLY A O 1
ATOM 6031 N N . ASN A 1 801 ? 25.650 15.802 -2.295 1.00 90.00 801 ASN A N 1
ATOM 6032 C CA . ASN A 1 801 ? 26.874 15.738 -1.497 1.00 90.00 801 ASN A CA 1
ATOM 6033 C C . ASN A 1 801 ? 27.622 14.391 -1.597 1.00 90.00 801 ASN A C 1
ATOM 6035 O O . ASN A 1 801 ? 28.623 14.212 -0.897 1.00 90.00 801 ASN A O 1
ATOM 6039 N N . ALA A 1 802 ? 27.126 13.403 -2.352 1.00 92.94 802 ALA A N 1
ATOM 6040 C CA . ALA A 1 802 ? 27.662 12.039 -2.380 1.00 92.94 802 ALA A CA 1
ATOM 6041 C C . ALA A 1 802 ? 28.625 11.837 -3.560 1.00 92.94 802 ALA A C 1
ATOM 6043 O O . ALA A 1 802 ? 28.218 11.869 -4.717 1.00 92.94 802 ALA A O 1
ATOM 6044 N N . VAL A 1 803 ? 29.905 11.614 -3.254 1.00 96.44 803 VAL A N 1
ATOM 6045 C CA . VAL A 1 803 ? 30.993 11.501 -4.236 1.00 96.44 803 VAL A CA 1
ATOM 6046 C C . VAL A 1 803 ? 31.210 10.037 -4.616 1.00 96.44 803 VAL A C 1
ATOM 6048 O O . VAL A 1 803 ? 31.483 9.208 -3.748 1.00 96.44 803 VAL A O 1
ATOM 6051 N N . PHE A 1 804 ? 31.138 9.717 -5.911 1.00 97.62 804 PHE A N 1
ATOM 6052 C CA . PHE A 1 804 ? 31.309 8.348 -6.419 1.00 97.62 804 PHE A CA 1
ATOM 6053 C C . PHE A 1 804 ? 32.652 7.734 -5.997 1.00 97.62 804 PHE A C 1
ATOM 6055 O O . PHE A 1 804 ? 32.678 6.621 -5.484 1.00 97.62 804 PHE A O 1
ATOM 6062 N N . ALA A 1 805 ? 33.756 8.476 -6.121 1.00 96.88 805 ALA A N 1
ATOM 6063 C CA . ALA A 1 805 ? 35.099 7.995 -5.778 1.00 96.88 805 ALA A CA 1
ATOM 6064 C C . ALA A 1 805 ? 35.318 7.684 -4.278 1.00 96.88 805 ALA A C 1
ATOM 6066 O O . ALA A 1 805 ? 36.235 6.934 -3.953 1.00 96.88 805 ALA A O 1
ATOM 6067 N N . ASP A 1 806 ? 34.482 8.222 -3.381 1.00 96.75 806 ASP A N 1
ATOM 6068 C CA . ASP A 1 806 ? 34.559 7.967 -1.932 1.00 96.75 806 ASP A CA 1
ATOM 6069 C C . ASP A 1 806 ? 33.682 6.775 -1.497 1.00 96.75 806 ASP A C 1
ATOM 6071 O O . ASP A 1 806 ? 33.845 6.238 -0.401 1.00 96.75 806 ASP A O 1
ATOM 6075 N N . LEU A 1 807 ? 32.701 6.402 -2.329 1.00 97.25 807 LEU A N 1
ATOM 6076 C CA . LEU A 1 807 ? 31.594 5.500 -1.984 1.00 97.25 807 LEU A CA 1
ATOM 6077 C C . LEU A 1 807 ? 31.488 4.266 -2.899 1.00 97.25 807 LEU A C 1
ATOM 6079 O O . LEU A 1 807 ? 30.761 3.326 -2.571 1.00 97.25 807 LEU A O 1
ATOM 6083 N N . ALA A 1 808 ? 32.220 4.249 -4.014 1.00 98.06 808 ALA A N 1
ATOM 6084 C CA . ALA A 1 808 ? 32.410 3.099 -4.887 1.00 98.06 808 ALA A CA 1
ATOM 6085 C C . ALA A 1 808 ? 33.817 2.505 -4.695 1.00 98.06 808 ALA A C 1
ATOM 6087 O O . ALA A 1 808 ? 34.812 3.228 -4.694 1.00 98.06 808 ALA A O 1
ATOM 6088 N N . VAL A 1 809 ? 33.913 1.182 -4.554 1.00 97.69 809 VAL A N 1
ATOM 6089 C CA . VAL A 1 809 ? 35.174 0.457 -4.338 1.00 97.69 809 VAL A CA 1
ATOM 6090 C C . VAL A 1 809 ? 35.299 -0.668 -5.359 1.00 97.69 809 VAL A C 1
ATOM 6092 O O . VAL A 1 809 ? 34.542 -1.638 -5.322 1.00 97.69 809 VAL A O 1
ATOM 6095 N N . GLN A 1 810 ? 36.268 -0.540 -6.265 1.00 97.19 810 GLN A N 1
ATOM 6096 C CA . GLN A 1 810 ? 36.617 -1.574 -7.237 1.00 97.19 810 GLN A CA 1
ATOM 6097 C C . GLN A 1 810 ? 37.517 -2.627 -6.579 1.00 97.19 810 GLN A C 1
ATOM 6099 O O . GLN A 1 810 ? 38.619 -2.307 -6.132 1.00 97.19 810 GLN A O 1
ATOM 6104 N N . ASN A 1 811 ? 37.065 -3.880 -6.549 1.00 92.88 811 ASN A N 1
ATOM 6105 C CA . ASN A 1 811 ? 37.823 -5.028 -6.049 1.00 92.88 811 ASN A CA 1
ATOM 6106 C C . ASN A 1 811 ? 38.090 -6.041 -7.179 1.00 92.88 811 ASN A C 1
ATOM 6108 O O . ASN A 1 811 ? 37.629 -5.860 -8.309 1.00 92.88 811 ASN A O 1
ATOM 6112 N N . SER A 1 812 ? 38.821 -7.118 -6.866 1.00 90.69 812 SER A N 1
ATOM 6113 C CA . SER A 1 812 ? 38.989 -8.286 -7.751 1.00 90.69 812 SER A CA 1
ATOM 6114 C C . SER A 1 812 ? 37.667 -8.963 -8.093 1.00 90.69 812 SER A C 1
ATOM 6116 O O . SER A 1 812 ? 37.520 -9.514 -9.178 1.00 90.69 812 SER A O 1
ATOM 6118 N N . ASP A 1 813 ? 36.727 -8.918 -7.152 1.00 87.94 813 ASP A N 1
ATOM 6119 C CA . ASP A 1 813 ? 35.522 -9.738 -7.189 1.00 87.94 813 ASP A CA 1
ATOM 6120 C C . ASP A 1 813 ? 34.364 -8.991 -7.872 1.00 87.94 813 ASP A C 1
ATOM 6122 O O . ASP A 1 813 ? 33.408 -9.614 -8.318 1.00 87.94 813 ASP A O 1
ATOM 6126 N N . GLY A 1 814 ? 34.446 -7.660 -7.974 1.00 96.56 814 GLY A N 1
ATOM 6127 C CA . GLY A 1 814 ? 33.429 -6.792 -8.566 1.00 96.56 814 GLY A CA 1
ATOM 6128 C C . GLY A 1 814 ? 33.533 -5.350 -8.066 1.00 96.56 814 GLY A C 1
ATOM 6129 O O . GLY A 1 814 ? 34.495 -4.976 -7.383 1.00 96.56 814 GLY A O 1
ATOM 6130 N N . LEU A 1 815 ? 32.519 -4.544 -8.380 1.00 98.25 815 LEU A N 1
ATOM 6131 C CA . LEU A 1 815 ? 32.403 -3.153 -7.941 1.00 98.25 815 LEU A CA 1
ATOM 6132 C C . LEU A 1 815 ? 31.388 -3.033 -6.798 1.00 98.25 815 LEU A C 1
ATOM 6134 O O . LEU A 1 815 ? 30.202 -3.293 -6.990 1.00 98.25 815 LEU A O 1
ATOM 6138 N N . THR A 1 816 ? 31.828 -2.594 -5.618 1.00 98.19 816 THR A N 1
ATOM 6139 C CA . THR A 1 816 ? 30.933 -2.315 -4.486 1.00 98.19 816 THR A CA 1
ATOM 6140 C C . THR A 1 816 ? 30.507 -0.849 -4.478 1.00 98.19 816 THR A C 1
ATOM 6142 O O . THR A 1 816 ? 31.356 0.025 -4.340 1.00 98.19 816 THR A O 1
ATOM 6145 N N . LEU A 1 817 ? 29.204 -0.570 -4.545 1.00 98.19 817 LEU A N 1
ATOM 6146 C CA . LEU A 1 817 ? 28.608 0.757 -4.350 1.00 98.19 817 LEU A CA 1
ATOM 6147 C C . LEU A 1 817 ? 27.998 0.853 -2.943 1.00 98.19 817 LEU A C 1
ATOM 6149 O O . LEU A 1 817 ? 27.404 -0.113 -2.454 1.00 98.19 817 LEU A O 1
ATOM 6153 N N . ARG A 1 818 ? 28.119 2.008 -2.278 1.00 97.00 818 ARG A N 1
ATOM 6154 C CA . ARG A 1 818 ? 27.618 2.216 -0.906 1.00 97.00 818 ARG A CA 1
ATOM 6155 C C . ARG A 1 818 ? 26.912 3.557 -0.725 1.00 97.00 818 ARG A C 1
ATOM 6157 O O . ARG A 1 818 ? 27.273 4.556 -1.342 1.00 97.00 818 ARG A O 1
ATOM 6164 N N . ARG A 1 819 ? 25.937 3.594 0.183 1.00 94.44 819 ARG A N 1
ATOM 6165 C CA . ARG A 1 819 ? 25.446 4.835 0.805 1.00 94.44 819 ARG A CA 1
ATOM 6166 C C . ARG A 1 819 ? 26.306 5.173 2.029 1.00 94.44 819 ARG A C 1
ATOM 6168 O O . ARG A 1 819 ? 27.039 4.325 2.537 1.00 94.44 819 ARG A O 1
ATOM 6175 N N . ARG A 1 820 ? 26.216 6.417 2.507 1.00 89.44 820 ARG A N 1
ATOM 6176 C CA . ARG A 1 820 ? 26.734 6.797 3.834 1.00 89.44 820 ARG A CA 1
ATOM 6177 C C . ARG A 1 820 ? 25.884 6.124 4.919 1.00 89.44 820 ARG A C 1
ATOM 6179 O O . ARG A 1 820 ? 24.700 5.895 4.695 1.00 89.44 820 ARG A O 1
ATOM 6186 N N . ASP A 1 821 ? 26.476 5.823 6.070 1.00 83.44 821 ASP A N 1
ATOM 6187 C CA . ASP A 1 821 ? 25.758 5.314 7.244 1.00 83.44 821 ASP A CA 1
ATOM 6188 C C . ASP A 1 821 ? 26.195 6.149 8.473 1.00 83.44 821 ASP A C 1
ATOM 6190 O O . ASP A 1 821 ? 27.383 6.121 8.814 1.00 83.44 821 ASP A O 1
ATOM 6194 N N . PRO A 1 822 ? 25.309 6.967 9.081 1.00 83.88 822 PRO A N 1
ATOM 6195 C CA . PRO A 1 822 ? 23.936 7.240 8.648 1.00 83.88 822 PRO A CA 1
ATOM 6196 C C . PRO A 1 822 ? 23.879 7.967 7.292 1.00 83.88 822 PRO A C 1
ATOM 6198 O O . PRO A 1 822 ? 24.832 8.631 6.875 1.00 83.88 822 PRO A O 1
ATOM 6201 N N . VAL A 1 823 ? 22.736 7.872 6.611 1.00 85.38 823 VAL A N 1
ATOM 6202 C CA . VAL A 1 823 ? 22.443 8.688 5.425 1.00 85.38 823 VAL A CA 1
ATOM 6203 C C . VAL A 1 823 ? 22.028 10.094 5.884 1.00 85.38 823 VAL A C 1
ATOM 6205 O O . VAL A 1 823 ? 21.020 10.207 6.579 1.00 85.38 823 VAL A O 1
ATOM 6208 N N . PRO A 1 824 ? 22.752 11.168 5.512 1.00 78.94 824 PRO A N 1
ATOM 6209 C CA . PRO A 1 824 ? 22.434 12.518 5.980 1.00 78.94 824 PRO A CA 1
ATOM 6210 C C . PRO A 1 824 ? 21.343 13.214 5.150 1.00 78.94 824 PRO A C 1
ATOM 6212 O O . PRO A 1 824 ? 20.681 14.116 5.651 1.00 78.94 824 PRO A O 1
ATOM 6215 N N . ASP A 1 825 ? 21.194 12.845 3.876 1.00 83.19 825 ASP A N 1
ATOM 6216 C CA . ASP A 1 825 ? 20.334 13.513 2.899 1.00 83.19 825 ASP A CA 1
ATOM 6217 C C . ASP A 1 825 ? 20.033 12.593 1.689 1.00 83.19 825 ASP A C 1
ATOM 6219 O O . ASP A 1 825 ? 20.473 11.442 1.608 1.00 83.19 825 ASP A O 1
ATOM 6223 N N . TRP A 1 826 ? 19.285 13.111 0.712 1.00 85.12 826 TRP A N 1
ATOM 6224 C CA . TRP A 1 826 ? 18.924 12.414 -0.531 1.00 85.12 826 TRP A CA 1
ATOM 6225 C C . TRP A 1 826 ? 20.110 12.082 -1.463 1.00 85.12 826 TRP A C 1
ATOM 6227 O O . TRP A 1 826 ? 19.913 11.395 -2.474 1.00 85.12 826 TRP A O 1
ATOM 6237 N N . SER A 1 827 ? 21.328 12.542 -1.137 1.00 87.69 827 SER A N 1
ATOM 6238 C CA . SER A 1 827 ? 22.520 12.391 -1.974 1.00 87.69 827 SER A CA 1
ATOM 6239 C C . SER A 1 827 ? 22.886 10.924 -2.171 1.00 87.69 827 SER A C 1
ATOM 6241 O O . SER A 1 827 ? 22.970 10.131 -1.224 1.00 87.69 827 SER A O 1
ATOM 6243 N N . ARG A 1 828 ? 23.150 10.555 -3.420 1.00 93.06 828 ARG A N 1
ATOM 6244 C CA . ARG A 1 828 ? 23.421 9.176 -3.829 1.00 93.06 828 ARG A CA 1
ATOM 6245 C C . ARG A 1 828 ? 24.477 9.134 -4.926 1.00 93.06 828 ARG A C 1
ATOM 6247 O O . ARG A 1 828 ? 24.743 10.132 -5.590 1.00 93.06 828 ARG A O 1
ATOM 6254 N N . ILE A 1 829 ? 25.079 7.968 -5.095 1.00 97.38 829 ILE A N 1
ATOM 6255 C CA . ILE A 1 829 ? 25.966 7.672 -6.220 1.00 97.38 829 ILE A CA 1
ATOM 6256 C C . ILE A 1 829 ? 25.254 6.690 -7.150 1.00 97.38 829 ILE A C 1
ATOM 6258 O O . ILE A 1 829 ? 24.393 5.941 -6.692 1.00 97.38 829 ILE A O 1
ATOM 6262 N N . ALA A 1 830 ? 25.599 6.678 -8.431 1.00 97.94 830 ALA A N 1
ATOM 6263 C CA . ALA A 1 830 ? 25.026 5.744 -9.397 1.00 97.94 830 ALA A CA 1
ATOM 6264 C C . ALA A 1 830 ? 26.112 5.221 -10.336 1.00 97.94 830 ALA A C 1
ATOM 6266 O O . ALA A 1 830 ? 26.975 5.987 -10.760 1.00 97.94 830 ALA A O 1
ATOM 6267 N N . LEU A 1 831 ? 26.053 3.940 -10.690 1.00 98.50 831 LEU A N 1
ATOM 6268 C CA . LEU A 1 831 ? 26.744 3.406 -11.859 1.00 98.50 831 LEU A CA 1
ATOM 6269 C C . LEU A 1 831 ? 25.735 3.382 -13.014 1.00 98.50 831 LEU A C 1
ATOM 6271 O O . LEU A 1 831 ? 24.728 2.685 -12.917 1.00 98.50 831 LEU A O 1
ATOM 6275 N N . VAL A 1 832 ? 25.973 4.150 -14.077 1.00 98.44 832 VAL A N 1
ATOM 6276 C CA . VAL A 1 832 ? 25.024 4.329 -15.190 1.00 98.44 832 VAL A CA 1
ATOM 6277 C C . VAL A 1 832 ? 25.643 3.839 -16.494 1.00 98.44 832 VAL A C 1
ATOM 6279 O O . VAL A 1 832 ? 26.675 4.351 -16.918 1.00 98.44 832 VAL A O 1
ATOM 6282 N N . GLY A 1 833 ? 25.014 2.856 -17.131 1.00 97.56 833 GLY A N 1
ATOM 6283 C CA . GLY A 1 833 ? 25.398 2.361 -18.449 1.00 97.56 833 GLY A CA 1
ATOM 6284 C C . GLY A 1 833 ? 24.902 3.283 -19.562 1.00 97.56 833 GLY A C 1
ATOM 6285 O O . GLY A 1 833 ? 23.789 3.805 -19.489 1.00 97.56 833 GLY A O 1
ATOM 6286 N N . SER A 1 834 ? 25.723 3.465 -20.596 1.00 93.81 834 SER A N 1
ATOM 6287 C CA . SER A 1 834 ? 25.379 4.183 -21.835 1.00 93.81 834 SER A CA 1
ATOM 6288 C C . SER A 1 834 ? 25.093 3.251 -23.023 1.00 93.81 834 SER A C 1
ATOM 6290 O O . SER A 1 834 ? 24.797 3.716 -24.121 1.00 93.81 834 SER A O 1
ATOM 6292 N N . GLU A 1 835 ? 25.179 1.937 -22.808 1.00 95.94 835 GLU A N 1
ATOM 6293 C CA . GLU A 1 835 ? 24.888 0.886 -23.787 1.00 95.94 835 GLU A CA 1
ATOM 6294 C C . GLU A 1 835 ? 23.506 0.266 -23.523 1.00 95.94 835 GLU A C 1
ATOM 6296 O O . GLU A 1 835 ? 23.115 0.075 -22.367 1.00 95.94 835 GLU A O 1
ATOM 6301 N N . LEU A 1 836 ? 22.769 -0.064 -24.590 1.00 96.88 836 LEU A N 1
ATOM 6302 C CA . LEU A 1 836 ? 21.492 -0.775 -24.492 1.00 96.88 836 LEU A CA 1
ATOM 6303 C C . LEU A 1 836 ? 21.727 -2.194 -23.952 1.00 96.88 836 LEU A C 1
ATOM 6305 O O . LEU A 1 836 ? 22.268 -3.041 -24.660 1.00 96.88 836 LEU A O 1
ATOM 6309 N N . VAL A 1 837 ? 21.286 -2.460 -22.719 1.00 97.00 837 VAL A N 1
ATOM 6310 C CA . VAL A 1 837 ? 21.299 -3.809 -22.121 1.00 97.00 837 VAL A CA 1
ATOM 6311 C C . VAL A 1 837 ? 20.156 -4.683 -22.638 1.00 97.00 837 VAL A C 1
ATOM 6313 O O . VAL A 1 837 ? 20.194 -5.901 -22.491 1.00 97.00 837 VAL A O 1
ATOM 6316 N N . ALA A 1 838 ? 19.138 -4.055 -23.228 1.00 96.12 838 ALA A N 1
ATOM 6317 C CA . ALA A 1 838 ? 18.077 -4.693 -23.986 1.00 96.12 838 ALA A CA 1
ATOM 6318 C C . ALA A 1 838 ? 17.689 -3.785 -25.163 1.00 96.12 838 ALA A C 1
ATOM 6320 O O . ALA A 1 838 ? 17.409 -2.597 -24.983 1.00 96.12 838 ALA A O 1
ATOM 6321 N N . ASN A 1 839 ? 17.673 -4.359 -26.364 1.00 94.75 839 ASN A N 1
ATOM 6322 C CA . ASN A 1 839 ? 17.161 -3.744 -27.583 1.00 94.75 839 ASN A CA 1
ATOM 6323 C C . ASN A 1 839 ? 16.166 -4.736 -28.192 1.00 94.75 839 ASN A C 1
ATOM 6325 O O . ASN A 1 839 ? 16.558 -5.835 -28.588 1.00 94.75 839 ASN A O 1
ATOM 6329 N N . LEU A 1 840 ? 14.878 -4.399 -28.146 1.00 93.69 840 LEU A N 1
ATOM 6330 C CA . LEU A 1 840 ? 13.788 -5.340 -28.383 1.00 93.69 840 LEU A CA 1
ATOM 6331 C C . LEU A 1 840 ? 13.102 -5.058 -29.721 1.00 93.69 840 LEU A C 1
ATOM 6333 O O . LEU A 1 840 ? 12.509 -4.000 -29.918 1.00 93.69 840 LEU A O 1
ATOM 6337 N N . ASP A 1 841 ? 13.135 -6.045 -30.612 1.00 92.69 841 ASP A N 1
ATOM 6338 C CA . ASP A 1 841 ? 12.400 -6.048 -31.876 1.00 92.69 841 ASP A CA 1
ATOM 6339 C C . ASP A 1 841 ? 11.280 -7.108 -31.875 1.00 92.69 841 ASP A C 1
ATOM 6341 O O . ASP A 1 841 ? 10.962 -7.697 -30.842 1.00 92.69 841 ASP A O 1
ATOM 6345 N N . TYR A 1 842 ? 10.688 -7.361 -33.046 1.00 91.44 842 TYR A N 1
ATOM 6346 C CA . TYR A 1 842 ? 9.608 -8.329 -33.285 1.00 91.44 842 TYR A CA 1
ATOM 6347 C C . TYR A 1 842 ? 9.870 -9.758 -32.757 1.00 91.44 842 TYR A C 1
ATOM 6349 O O . TYR A 1 842 ? 8.924 -10.529 -32.595 1.00 91.44 842 TYR A O 1
ATOM 6357 N N . ARG A 1 843 ? 11.122 -10.141 -32.460 1.00 94.12 843 ARG A N 1
ATOM 6358 C CA . ARG A 1 843 ? 11.437 -11.413 -31.785 1.00 94.12 843 ARG A CA 1
ATOM 6359 C C . ARG A 1 843 ? 10.754 -11.515 -30.414 1.00 94.12 843 ARG A C 1
ATOM 6361 O O . ARG A 1 843 ? 10.357 -12.618 -30.028 1.00 94.12 843 ARG A O 1
ATOM 6368 N N . ILE A 1 844 ? 10.520 -10.384 -29.735 1.00 94.44 844 ILE A N 1
ATOM 6369 C CA . ILE A 1 844 ? 9.909 -10.306 -28.396 1.00 94.44 844 ILE A CA 1
ATOM 6370 C C . ILE A 1 844 ? 8.499 -10.905 -28.320 1.00 94.44 844 ILE A C 1
ATOM 6372 O O . ILE A 1 844 ? 8.119 -11.426 -27.273 1.00 94.44 844 ILE A O 1
ATOM 6376 N N . ASP A 1 845 ? 7.747 -10.897 -29.424 1.00 90.81 845 ASP A N 1
ATOM 6377 C CA . ASP A 1 845 ? 6.375 -11.421 -29.485 1.00 90.81 845 ASP A CA 1
ATOM 6378 C C . ASP A 1 845 ? 6.314 -12.953 -29.355 1.00 90.81 845 ASP A C 1
ATOM 6380 O O . ASP A 1 845 ? 5.267 -13.514 -29.031 1.00 90.81 845 ASP A O 1
ATOM 6384 N N . THR A 1 846 ? 7.437 -13.641 -29.596 1.00 91.12 846 THR A N 1
ATOM 6385 C CA . THR A 1 846 ? 7.540 -15.113 -29.541 1.00 91.12 846 THR A CA 1
ATOM 6386 C C . THR A 1 846 ? 8.598 -15.613 -28.562 1.00 91.12 846 THR A C 1
ATOM 6388 O O . THR A 1 846 ? 8.449 -16.698 -28.003 1.00 91.12 846 THR A O 1
ATOM 6391 N N . THR A 1 847 ? 9.658 -14.833 -28.338 1.00 94.88 847 THR A N 1
ATOM 6392 C CA . THR A 1 847 ? 10.846 -15.230 -27.578 1.00 94.88 847 THR A CA 1
ATOM 6393 C C . THR A 1 847 ? 11.187 -14.140 -26.562 1.00 94.88 847 THR A C 1
ATOM 6395 O O . THR A 1 847 ? 11.553 -13.037 -26.965 1.00 94.88 847 THR A O 1
ATOM 6398 N N . PRO A 1 848 ? 11.095 -14.405 -25.245 1.00 95.75 848 PRO A N 1
ATOM 6399 C CA . PRO A 1 848 ? 11.487 -13.431 -24.233 1.00 95.75 848 PRO A CA 1
ATOM 6400 C C . PRO A 1 848 ? 12.971 -13.052 -24.324 1.00 95.75 848 PRO A C 1
ATOM 6402 O O . PRO A 1 848 ? 13.819 -13.890 -24.634 1.00 95.75 848 PRO A O 1
ATOM 6405 N N . TYR A 1 849 ? 13.295 -11.812 -23.970 1.00 96.81 849 TYR A N 1
ATOM 6406 C CA . TYR A 1 849 ? 14.668 -11.377 -23.700 1.00 96.81 849 TYR A CA 1
ATOM 6407 C C . TYR A 1 849 ? 14.958 -11.537 -22.203 1.00 96.81 849 TYR A C 1
ATOM 6409 O O . TYR A 1 849 ? 14.053 -11.380 -21.387 1.00 96.81 849 TYR A O 1
ATOM 6417 N N . GLU A 1 850 ? 16.188 -11.839 -21.795 1.00 97.31 850 GLU A N 1
ATOM 6418 C CA . GLU A 1 850 ? 16.548 -11.962 -20.377 1.00 97.31 850 GLU A CA 1
ATOM 6419 C C . GLU A 1 850 ? 17.844 -11.214 -20.063 1.00 97.31 850 GLU A C 1
ATOM 6421 O O . GLU A 1 850 ? 18.870 -11.434 -20.702 1.00 97.31 850 GLU A O 1
ATOM 6426 N N . VAL A 1 851 ? 17.787 -10.339 -19.055 1.00 98.31 851 VAL A N 1
ATOM 6427 C CA . VAL A 1 851 ? 18.942 -9.649 -18.470 1.00 98.31 851 VAL A CA 1
ATOM 6428 C C . VAL A 1 851 ? 19.276 -10.308 -17.132 1.00 98.31 851 VAL A C 1
ATOM 6430 O O . VAL A 1 851 ? 18.444 -10.366 -16.227 1.00 98.31 851 VAL A O 1
ATOM 6433 N N . LEU A 1 852 ? 20.505 -10.800 -17.004 1.00 98.44 852 LEU A N 1
ATOM 6434 C CA . LEU A 1 852 ? 21.070 -11.408 -15.804 1.00 98.44 852 LEU A CA 1
ATOM 6435 C C . LEU A 1 852 ? 22.052 -10.427 -15.152 1.00 98.44 852 LEU A C 1
ATOM 6437 O O . LEU A 1 852 ? 23.085 -10.084 -15.733 1.00 98.44 852 LEU A O 1
ATOM 6441 N N . VAL A 1 853 ? 21.739 -10.016 -13.925 1.00 98.62 853 VAL A N 1
ATOM 6442 C CA . VAL A 1 853 ? 22.588 -9.194 -13.054 1.00 98.62 853 VAL A CA 1
ATOM 6443 C C . VAL A 1 853 ? 23.118 -10.080 -11.931 1.00 98.62 853 VAL A C 1
ATOM 6445 O O . VAL A 1 853 ? 22.342 -10.732 -11.236 1.00 98.62 853 VAL A O 1
ATOM 6448 N N . LYS A 1 854 ? 24.436 -10.114 -11.729 1.00 98.50 854 LYS A N 1
ATOM 6449 C CA . LYS A 1 854 ? 25.070 -10.931 -10.689 1.00 98.50 854 LYS A CA 1
ATOM 6450 C C . LYS A 1 854 ? 25.543 -10.047 -9.540 1.00 98.50 854 LYS A C 1
ATOM 6452 O O . LYS A 1 854 ? 26.406 -9.191 -9.734 1.00 98.50 854 LYS A O 1
ATOM 6457 N N . LEU A 1 855 ? 24.975 -10.261 -8.357 1.00 98.00 855 LEU A N 1
ATOM 6458 C CA . LEU A 1 855 ? 25.209 -9.489 -7.135 1.00 98.00 855 LEU A CA 1
ATOM 6459 C C . LEU A 1 855 ? 25.806 -10.357 -6.020 1.00 98.00 855 LEU A C 1
ATOM 6461 O O . LEU A 1 855 ? 25.705 -11.580 -6.062 1.00 98.00 855 LEU A O 1
ATOM 6465 N N . ASP A 1 856 ? 26.373 -9.708 -5.008 1.00 96.44 856 ASP A N 1
ATOM 6466 C CA . ASP A 1 856 ? 26.755 -10.329 -3.733 1.00 96.44 856 ASP A CA 1
ATOM 6467 C C . ASP A 1 856 ? 25.551 -10.323 -2.763 1.00 96.44 856 ASP A C 1
ATOM 6469 O O . ASP A 1 856 ? 25.101 -9.236 -2.377 1.00 96.44 856 ASP A O 1
ATOM 6473 N N . PRO A 1 857 ? 25.001 -11.486 -2.352 1.00 94.06 857 PRO A N 1
ATOM 6474 C CA . PRO A 1 857 ? 23.882 -11.583 -1.411 1.00 94.06 857 PRO A CA 1
ATOM 6475 C C . PRO A 1 857 ? 24.347 -11.386 0.050 1.00 94.06 857 PRO A C 1
ATOM 6477 O O . PRO A 1 857 ? 24.075 -12.199 0.936 1.00 94.06 857 PRO A O 1
ATOM 6480 N N . ALA A 1 858 ? 25.076 -10.301 0.309 1.00 90.44 858 ALA A N 1
ATOM 6481 C CA . ALA A 1 858 ? 25.646 -9.974 1.611 1.00 90.44 858 ALA A CA 1
ATOM 6482 C C . ALA A 1 858 ? 24.639 -9.312 2.573 1.00 90.44 858 ALA A C 1
ATOM 6484 O O . ALA A 1 858 ? 23.645 -8.705 2.173 1.00 90.44 858 ALA A O 1
ATOM 6485 N N . ALA A 1 859 ? 24.939 -9.365 3.874 1.00 87.88 859 ALA A N 1
ATOM 6486 C CA . ALA A 1 859 ? 24.226 -8.572 4.876 1.00 87.88 859 ALA A CA 1
ATOM 6487 C C . ALA A 1 859 ? 24.457 -7.064 4.652 1.00 87.88 859 ALA A C 1
ATOM 6489 O O . ALA A 1 859 ? 25.561 -6.630 4.320 1.00 87.88 859 ALA A O 1
ATOM 6490 N N . GLY A 1 860 ? 23.417 -6.258 4.856 1.00 91.81 860 GLY A N 1
ATOM 6491 C CA . GLY A 1 860 ? 23.391 -4.838 4.514 1.00 91.81 860 GLY A CA 1
ATOM 6492 C C . GLY A 1 860 ? 23.076 -4.546 3.042 1.00 91.81 860 GLY A C 1
ATOM 6493 O O . GLY A 1 860 ? 23.250 -3.396 2.621 1.00 91.81 860 GLY A O 1
ATOM 6494 N N . LEU A 1 861 ? 22.616 -5.544 2.272 1.00 96.62 861 LEU A N 1
ATOM 6495 C CA . LEU A 1 861 ? 22.189 -5.367 0.884 1.00 96.62 861 LEU A CA 1
ATOM 6496 C C . LEU A 1 861 ? 21.119 -4.272 0.771 1.00 96.62 861 LEU A C 1
ATOM 6498 O O . LEU A 1 861 ? 20.090 -4.304 1.448 1.00 96.62 861 LEU A O 1
ATOM 6502 N N . GLY A 1 862 ? 21.366 -3.315 -0.116 1.00 97.38 862 GLY A N 1
ATOM 6503 C CA . GLY A 1 862 ? 20.422 -2.269 -0.484 1.00 97.38 862 GLY A CA 1
ATOM 6504 C C . GLY A 1 862 ? 20.780 -1.717 -1.855 1.00 97.38 862 GLY A C 1
ATOM 6505 O O . GLY A 1 862 ? 21.841 -1.105 -1.997 1.00 97.38 862 GLY A O 1
ATOM 6506 N N . THR A 1 863 ? 19.922 -1.924 -2.853 1.00 98.00 863 THR A N 1
ATOM 6507 C CA . THR A 1 863 ? 20.072 -1.336 -4.187 1.00 98.00 863 THR A CA 1
ATOM 6508 C C . THR A 1 863 ? 18.743 -1.095 -4.898 1.00 98.00 863 THR A C 1
ATOM 6510 O O . THR A 1 863 ? 17.782 -1.846 -4.728 1.00 98.00 863 THR A O 1
ATOM 6513 N N . ARG A 1 864 ? 18.729 -0.073 -5.758 1.00 98.06 864 ARG A N 1
ATOM 6514 C CA . ARG A 1 864 ? 17.779 0.090 -6.858 1.00 98.06 864 ARG A CA 1
ATOM 6515 C C . ARG A 1 864 ? 18.491 -0.152 -8.190 1.00 98.06 864 ARG A C 1
ATOM 6517 O O . ARG A 1 864 ? 19.553 0.421 -8.440 1.00 98.06 864 ARG A O 1
ATOM 6524 N N . ILE A 1 865 ? 17.893 -0.989 -9.032 1.00 98.38 865 ILE A N 1
ATOM 6525 C CA . ILE A 1 865 ? 18.328 -1.288 -10.399 1.00 98.38 865 ILE A CA 1
ATOM 6526 C C . ILE A 1 865 ? 17.262 -0.731 -11.337 1.00 98.38 865 ILE A C 1
ATOM 6528 O O . ILE A 1 865 ? 16.111 -1.163 -11.286 1.00 98.38 865 ILE A O 1
ATOM 6532 N N . TYR A 1 866 ? 17.645 0.218 -12.180 1.00 97.69 866 TYR A N 1
ATOM 6533 C CA . TYR A 1 866 ? 16.777 0.878 -13.149 1.00 97.69 866 TYR A CA 1
ATOM 6534 C C . TYR A 1 866 ? 17.064 0.317 -14.542 1.00 97.69 866 TYR A C 1
ATOM 6536 O O . TYR A 1 866 ? 18.223 0.310 -14.962 1.00 97.69 866 TYR A O 1
ATOM 6544 N N . LEU A 1 867 ? 16.025 -0.088 -15.272 1.00 97.25 867 LEU A N 1
ATOM 6545 C CA . LEU A 1 867 ? 16.048 -0.115 -16.734 1.00 97.25 867 LEU A CA 1
ATOM 6546 C C . LEU A 1 867 ? 15.477 1.221 -17.217 1.00 97.25 867 LEU A C 1
ATOM 6548 O O . LEU A 1 867 ? 14.391 1.609 -16.785 1.00 97.25 867 LEU A O 1
ATOM 6552 N N . HIS A 1 868 ? 16.220 1.950 -18.049 1.00 95.56 868 HIS A N 1
ATOM 6553 C CA . HIS A 1 868 ? 15.905 3.342 -18.393 1.00 95.56 868 HIS A CA 1
ATOM 6554 C C . HIS A 1 868 ? 16.166 3.670 -19.864 1.00 95.56 868 HIS A C 1
ATOM 6556 O O . HIS A 1 868 ? 17.069 3.117 -20.491 1.00 95.56 868 HIS A O 1
ATOM 6562 N N . SER A 1 869 ? 15.375 4.595 -20.402 1.00 94.88 869 SER A N 1
ATOM 6563 C CA . SER A 1 869 ? 15.490 5.120 -21.766 1.00 94.88 869 SER A CA 1
ATOM 6564 C C . SER A 1 869 ? 16.414 6.347 -21.863 1.00 94.88 869 SER A C 1
ATOM 6566 O O . SER A 1 869 ? 16.809 6.739 -22.960 1.00 94.88 869 SER A O 1
ATOM 6568 N N . ASN A 1 870 ? 16.824 6.940 -20.732 1.00 94.31 870 ASN A N 1
ATOM 6569 C CA . ASN A 1 870 ? 17.648 8.153 -20.684 1.00 94.31 870 ASN A CA 1
ATOM 6570 C C . ASN A 1 870 ? 18.814 8.046 -19.681 1.00 94.31 870 ASN A C 1
ATOM 6572 O O . ASN A 1 870 ? 18.638 8.237 -18.481 1.00 94.31 870 ASN A O 1
ATOM 6576 N N . ALA A 1 871 ? 20.046 7.871 -20.172 1.00 94.56 871 ALA A N 1
ATOM 6577 C CA . ALA A 1 871 ? 21.232 7.833 -19.310 1.00 94.56 871 ALA A CA 1
ATOM 6578 C C . ALA A 1 871 ? 21.593 9.175 -18.652 1.00 94.56 871 ALA A C 1
ATOM 6580 O O . ALA A 1 871 ? 22.353 9.180 -17.680 1.00 94.56 871 ALA A O 1
ATOM 6581 N N . ALA A 1 872 ? 21.103 10.322 -19.141 1.00 92.00 872 ALA A N 1
ATOM 6582 C CA . ALA A 1 872 ? 21.341 11.605 -18.479 1.00 92.00 872 ALA A CA 1
ATOM 6583 C C . ALA A 1 872 ? 20.589 11.659 -17.140 1.00 92.00 872 ALA A C 1
ATOM 6585 O O . ALA A 1 872 ? 21.222 11.882 -16.104 1.00 92.00 872 ALA A O 1
ATOM 6586 N N . ASP A 1 873 ? 19.290 11.346 -17.180 1.00 92.44 873 ASP A N 1
ATOM 6587 C CA . ASP A 1 873 ? 18.368 11.275 -16.045 1.00 92.44 873 ASP A CA 1
ATOM 6588 C C . ASP A 1 873 ? 17.701 9.888 -15.982 1.00 92.44 873 ASP A C 1
ATOM 6590 O O . ASP A 1 873 ? 16.607 9.654 -16.499 1.00 92.44 873 ASP A O 1
ATOM 6594 N N . HIS A 1 874 ? 18.426 8.957 -15.364 1.00 94.12 874 HIS A N 1
ATOM 6595 C CA . HIS A 1 874 ? 18.082 7.537 -15.288 1.00 94.12 874 HIS A CA 1
ATOM 6596 C C . HIS A 1 874 ? 16.978 7.216 -14.269 1.00 94.12 874 HIS A C 1
ATOM 6598 O O . HIS A 1 874 ? 16.484 6.090 -14.268 1.00 94.12 874 HIS A O 1
ATOM 6604 N N . GLU A 1 875 ? 16.617 8.159 -13.388 1.00 92.62 875 GLU A N 1
ATOM 6605 C CA . GLU A 1 875 ? 15.507 7.973 -12.446 1.00 92.62 875 GLU A CA 1
ATOM 6606 C C . GLU A 1 875 ? 14.188 8.489 -13.037 1.00 92.62 875 GLU A C 1
ATOM 6608 O O . GLU A 1 875 ? 13.170 7.820 -12.873 1.00 92.62 875 GLU A O 1
ATOM 6613 N N . ALA A 1 876 ? 14.197 9.616 -13.765 1.00 89.62 876 ALA A N 1
ATOM 6614 C CA . ALA A 1 876 ? 13.006 10.114 -14.462 1.00 89.62 876 ALA A CA 1
ATOM 6615 C C . ALA A 1 876 ? 12.716 9.357 -15.772 1.00 89.62 876 ALA A C 1
ATOM 6617 O O . ALA A 1 876 ? 11.558 9.154 -16.120 1.00 89.62 876 ALA A O 1
ATOM 6618 N N . GLY A 1 877 ? 13.752 8.906 -16.490 1.00 91.31 877 GLY A N 1
ATOM 6619 C CA . GLY A 1 877 ? 13.624 8.070 -17.691 1.00 91.31 877 GLY A CA 1
ATOM 6620 C C . GLY A 1 877 ? 13.493 6.569 -17.407 1.00 91.31 877 GLY A C 1
ATOM 6621 O O . GLY A 1 877 ? 13.888 5.763 -18.247 1.00 91.31 877 GLY A O 1
ATOM 6622 N N . ALA A 1 878 ? 13.049 6.178 -16.211 1.00 93.75 878 ALA A N 1
ATOM 6623 C CA . ALA A 1 878 ? 12.992 4.783 -15.787 1.00 93.75 878 ALA A CA 1
ATOM 6624 C C . ALA A 1 878 ? 11.719 4.075 -16.286 1.00 93.75 878 ALA A C 1
ATOM 6626 O O . ALA A 1 878 ? 10.604 4.486 -15.991 1.00 93.75 878 ALA A O 1
ATOM 6627 N N . GLU A 1 879 ? 11.901 2.953 -16.978 1.00 93.31 879 GLU A N 1
ATOM 6628 C CA . GLU A 1 879 ? 10.836 2.094 -17.523 1.00 93.31 879 GLU A CA 1
ATOM 6629 C C . GLU A 1 879 ? 10.465 0.962 -16.556 1.00 93.31 879 GLU A C 1
ATOM 6631 O O . GLU A 1 879 ? 9.361 0.412 -16.562 1.00 93.31 879 GLU A O 1
ATOM 6636 N N . THR A 1 880 ? 11.436 0.548 -15.742 1.00 95.25 880 THR A N 1
ATOM 6637 C CA . THR A 1 880 ? 11.297 -0.505 -14.738 1.00 95.25 880 THR A CA 1
ATOM 6638 C C . THR A 1 880 ? 12.327 -0.295 -13.637 1.00 95.25 880 THR A C 1
ATOM 6640 O O . THR A 1 880 ? 13.489 -0.000 -13.923 1.00 95.25 880 THR A O 1
ATOM 6643 N N . VAL A 1 881 ? 11.929 -0.490 -12.378 1.00 96.56 881 VAL A N 1
ATOM 6644 C CA . VAL A 1 881 ? 12.832 -0.411 -11.222 1.00 96.56 881 VAL A CA 1
ATOM 6645 C C . VAL A 1 881 ? 12.673 -1.631 -10.331 1.00 96.56 881 VAL A C 1
ATOM 6647 O O . VAL A 1 881 ? 11.585 -1.893 -9.816 1.00 96.56 881 VAL A O 1
ATOM 6650 N N . VAL A 1 882 ? 13.778 -2.333 -10.086 1.00 97.75 882 VAL A N 1
ATOM 6651 C CA . VAL A 1 882 ? 13.870 -3.326 -9.013 1.00 97.75 882 VAL A CA 1
ATOM 6652 C C . VAL A 1 882 ? 14.471 -2.677 -7.774 1.00 97.75 882 VAL A C 1
ATOM 6654 O O . VAL A 1 882 ? 15.547 -2.090 -7.864 1.00 97.75 882 VAL A O 1
ATOM 6657 N N . THR A 1 883 ? 13.834 -2.836 -6.616 1.00 97.94 883 THR A N 1
ATOM 6658 C CA . THR A 1 883 ? 14.455 -2.564 -5.310 1.00 97.94 883 THR A CA 1
ATOM 6659 C C . THR A 1 883 ? 14.801 -3.893 -4.641 1.00 97.94 883 THR A C 1
ATOM 6661 O O . THR A 1 883 ? 13.947 -4.773 -4.555 1.00 97.94 883 THR A O 1
ATOM 6664 N N . LEU A 1 884 ? 16.024 -4.026 -4.129 1.00 98.06 884 LEU A N 1
ATOM 6665 C CA . LEU A 1 884 ? 16.441 -5.094 -3.216 1.00 98.06 884 LEU A CA 1
ATOM 6666 C C . LEU A 1 884 ? 16.923 -4.457 -1.912 1.00 98.06 884 LEU A C 1
ATOM 6668 O O . LEU A 1 884 ? 17.834 -3.631 -1.951 1.00 98.06 884 LEU A O 1
ATOM 6672 N N . ARG A 1 885 ? 16.349 -4.824 -0.762 1.00 96.88 885 ARG A N 1
ATOM 6673 C CA . ARG A 1 885 ? 16.710 -4.240 0.542 1.00 96.88 885 ARG A CA 1
ATOM 6674 C C . ARG A 1 885 ? 16.583 -5.254 1.678 1.00 96.88 885 ARG A C 1
ATOM 6676 O O . ARG A 1 885 ? 15.513 -5.807 1.900 1.00 96.88 885 ARG A O 1
ATOM 6683 N N . GLU A 1 886 ? 17.646 -5.461 2.451 1.00 96.75 886 GLU A N 1
ATOM 6684 C CA . GLU A 1 886 ? 17.530 -6.149 3.741 1.00 96.75 886 GLU A CA 1
ATOM 6685 C C . GLU A 1 886 ? 16.848 -5.223 4.761 1.00 96.75 886 GLU A C 1
ATOM 6687 O O . GLU A 1 886 ? 17.336 -4.128 5.059 1.00 96.75 886 GLU A O 1
ATOM 6692 N N . LEU A 1 887 ? 15.715 -5.657 5.318 1.00 94.56 887 LEU A N 1
ATOM 6693 C CA . LEU A 1 887 ? 14.948 -4.854 6.271 1.00 94.56 887 LEU A CA 1
ATOM 6694 C C . LEU A 1 887 ? 15.652 -4.791 7.635 1.00 94.56 887 LEU A C 1
ATOM 6696 O O . LEU A 1 887 ? 15.860 -5.812 8.291 1.00 94.56 887 LEU A O 1
ATOM 6700 N N . ARG A 1 888 ? 16.008 -3.584 8.092 1.00 90.94 888 ARG A N 1
ATOM 6701 C CA . ARG A 1 888 ? 16.753 -3.377 9.353 1.00 90.94 888 ARG A CA 1
ATOM 6702 C C . ARG A 1 888 ? 15.865 -3.262 10.608 1.00 90.94 888 ARG A C 1
ATOM 6704 O O . ARG A 1 888 ? 16.374 -3.493 11.708 1.00 90.94 888 ARG A O 1
ATOM 6711 N N . SER A 1 889 ? 14.572 -2.966 10.452 1.00 89.62 889 SER A N 1
ATOM 6712 C CA . SER A 1 889 ? 13.572 -2.706 11.511 1.00 89.62 889 SER A CA 1
ATOM 6713 C C . SER A 1 889 ? 12.256 -3.484 11.285 1.00 89.62 889 SER A C 1
ATOM 6715 O O . SER A 1 889 ? 12.152 -4.262 10.334 1.00 89.62 889 SER A O 1
ATOM 6717 N N . GLY A 1 890 ? 11.264 -3.303 12.170 1.00 91.38 890 GLY A N 1
ATOM 6718 C CA . GLY A 1 890 ? 9.917 -3.883 12.046 1.00 91.38 890 GLY A CA 1
ATOM 6719 C C . GLY A 1 890 ? 9.827 -5.407 12.267 1.00 91.38 890 GLY A C 1
ATOM 6720 O O . GLY A 1 890 ? 10.798 -6.021 12.732 1.00 91.38 890 GLY A O 1
ATOM 6721 N N . PRO A 1 891 ? 8.677 -6.036 11.940 1.00 92.06 891 PRO A N 1
ATOM 6722 C CA . PRO A 1 891 ? 8.462 -7.479 12.097 1.00 92.06 891 PRO A CA 1
ATOM 6723 C C . PRO A 1 891 ? 9.273 -8.314 11.106 1.00 92.06 891 PRO A C 1
ATOM 6725 O O . PRO A 1 891 ? 9.892 -9.305 11.486 1.00 92.06 891 PRO A O 1
ATOM 6728 N N . GLN A 1 892 ? 9.372 -7.864 9.853 1.00 93.75 892 GLN A N 1
ATOM 6729 C CA . GLN A 1 892 ? 10.052 -8.573 8.761 1.00 93.75 892 GLN A CA 1
ATOM 6730 C C . GLN A 1 892 ? 11.595 -8.404 8.764 1.00 93.75 892 GLN A C 1
ATOM 6732 O O . GLN A 1 892 ? 12.256 -8.612 7.745 1.00 93.75 892 GLN A O 1
ATOM 6737 N N . ARG A 1 893 ? 12.191 -8.004 9.897 1.00 93.31 893 ARG A N 1
ATOM 6738 C CA . ARG A 1 893 ? 13.623 -7.677 10.033 1.00 93.31 893 ARG A CA 1
ATOM 6739 C C . ARG A 1 893 ? 14.543 -8.837 9.635 1.00 93.31 893 ARG A C 1
ATOM 6741 O O . ARG A 1 893 ? 14.391 -9.961 10.103 1.00 93.31 893 ARG A O 1
ATOM 6748 N N . GLY A 1 894 ? 15.553 -8.538 8.821 1.00 94.44 894 GLY A N 1
ATOM 6749 C CA . GLY A 1 894 ? 16.480 -9.506 8.229 1.00 94.44 894 GLY A CA 1
ATOM 6750 C C . GLY A 1 894 ? 15.921 -10.226 6.998 1.00 94.44 894 GLY A C 1
ATOM 6751 O O . GLY A 1 894 ? 16.669 -10.938 6.328 1.00 94.44 894 GLY A O 1
ATOM 6752 N N . GLY A 1 895 ? 14.636 -10.049 6.678 1.00 96.56 895 GLY A N 1
ATOM 6753 C CA . GLY A 1 895 ? 14.070 -10.454 5.397 1.00 96.56 895 GLY A CA 1
ATOM 6754 C C . GLY A 1 895 ? 14.582 -9.577 4.253 1.00 96.56 895 GLY A C 1
ATOM 6755 O O . GLY A 1 895 ? 14.914 -8.404 4.453 1.00 96.56 895 GLY A O 1
ATOM 6756 N N . LEU A 1 896 ? 14.648 -10.159 3.057 1.00 97.88 896 LEU A N 1
ATOM 6757 C CA . LEU A 1 896 ? 14.980 -9.450 1.825 1.00 97.88 896 LEU A CA 1
ATOM 6758 C C . LEU A 1 896 ? 13.686 -8.946 1.200 1.00 97.88 896 LEU A C 1
ATOM 6760 O O . LEU A 1 896 ? 12.916 -9.718 0.629 1.00 97.88 896 LEU A O 1
ATOM 6764 N N . GLU A 1 897 ? 13.456 -7.646 1.309 1.00 97.94 897 GLU A N 1
ATOM 6765 C CA . GLU A 1 897 ? 12.443 -6.962 0.528 1.00 97.94 897 GLU A CA 1
ATOM 6766 C C . GLU A 1 897 ? 12.889 -6.894 -0.932 1.00 97.94 897 GLU A C 1
ATOM 6768 O O . GLU A 1 897 ? 13.947 -6.352 -1.260 1.00 97.94 897 GLU A O 1
ATOM 6773 N N . VAL A 1 898 ? 12.045 -7.441 -1.797 1.00 97.81 898 VAL A N 1
ATOM 6774 C CA . VAL A 1 898 ? 12.127 -7.351 -3.247 1.00 97.81 898 VAL A CA 1
ATOM 6775 C C . VAL A 1 898 ? 10.928 -6.528 -3.708 1.00 97.81 898 VAL A C 1
ATOM 6777 O O . VAL A 1 898 ? 9.790 -6.809 -3.325 1.00 97.81 898 VAL A O 1
ATOM 6780 N N . GLN A 1 899 ? 11.167 -5.508 -4.525 1.00 97.00 899 GLN A N 1
ATOM 6781 C CA . GLN A 1 899 ? 10.108 -4.744 -5.181 1.00 97.00 899 GLN A CA 1
ATOM 6782 C C . GLN A 1 899 ? 10.369 -4.676 -6.681 1.00 97.00 899 GLN A C 1
ATOM 6784 O O . GLN A 1 899 ? 11.513 -4.498 -7.092 1.00 97.00 899 GLN A O 1
ATOM 6789 N N . LEU A 1 900 ? 9.310 -4.741 -7.478 1.00 96.00 900 LEU A N 1
ATOM 6790 C CA . LEU A 1 900 ? 9.311 -4.471 -8.912 1.00 96.00 900 LEU A CA 1
ATOM 6791 C C . LEU A 1 900 ? 8.332 -3.327 -9.174 1.00 96.00 900 LEU A C 1
ATOM 6793 O O . LEU A 1 900 ? 7.190 -3.391 -8.725 1.00 96.00 900 LEU A O 1
ATOM 6797 N N . HIS A 1 901 ? 8.773 -2.314 -9.910 1.00 94.19 901 HIS A N 1
ATOM 6798 C CA . HIS A 1 901 ? 7.930 -1.260 -10.469 1.00 94.19 901 HIS A CA 1
ATOM 6799 C C . HIS A 1 901 ? 8.065 -1.290 -11.990 1.00 94.19 901 HIS A C 1
ATOM 6801 O O . HIS A 1 901 ? 9.185 -1.407 -12.488 1.00 94.19 901 HIS A O 1
ATOM 6807 N N . THR A 1 902 ? 6.961 -1.159 -12.716 1.00 90.69 902 THR A N 1
ATOM 6808 C CA . THR A 1 902 ? 6.915 -0.953 -14.178 1.00 90.69 902 THR A CA 1
ATOM 6809 C C . THR A 1 902 ? 6.044 0.264 -14.483 1.00 90.69 902 THR A C 1
ATOM 6811 O O . THR A 1 902 ? 5.451 0.803 -13.557 1.00 90.69 902 THR A O 1
ATOM 6814 N N . GLY A 1 903 ? 5.935 0.692 -15.745 1.00 81.38 903 GLY A N 1
ATOM 6815 C CA . GLY A 1 903 ? 4.875 1.614 -16.186 1.00 81.38 903 GLY A CA 1
ATOM 6816 C C . GLY A 1 903 ? 4.687 2.837 -15.278 1.00 81.38 903 GLY A C 1
ATOM 6817 O O . GLY A 1 903 ? 5.608 3.632 -15.095 1.00 81.38 903 GLY A O 1
ATOM 6818 N N . HIS A 1 904 ? 3.500 2.983 -14.683 1.00 77.25 904 HIS A N 1
ATOM 6819 C CA . HIS A 1 904 ? 3.219 4.069 -13.745 1.00 77.25 904 HIS A CA 1
ATOM 6820 C C . HIS A 1 904 ? 3.513 3.640 -12.294 1.00 77.25 904 HIS A C 1
ATOM 6822 O O . HIS A 1 904 ? 2.658 3.059 -11.621 1.00 77.25 904 HIS A O 1
ATOM 6828 N N . PHE A 1 905 ? 4.691 3.995 -11.762 1.00 82.75 905 PHE A N 1
ATOM 6829 C CA . PHE A 1 905 ? 5.233 3.467 -10.490 1.00 82.75 905 PHE A CA 1
ATOM 6830 C C . PHE A 1 905 ? 4.320 3.596 -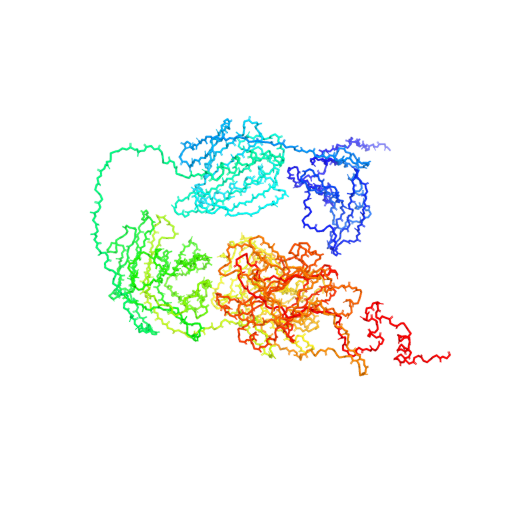9.249 1.00 82.75 905 PHE A C 1
ATOM 6832 O O . PHE A 1 905 ? 4.471 2.823 -8.303 1.00 82.75 905 PHE A O 1
ATOM 6839 N N . SER A 1 906 ? 3.359 4.528 -9.223 1.00 77.69 906 SER A N 1
ATOM 6840 C CA . SER A 1 906 ? 2.365 4.628 -8.134 1.00 77.69 906 SER A CA 1
ATOM 6841 C C . SER A 1 906 ? 1.320 3.499 -8.113 1.00 77.69 906 SER A C 1
ATOM 6843 O O . SER A 1 906 ? 0.686 3.302 -7.078 1.00 77.69 906 SER A O 1
ATOM 6845 N N . TYR A 1 907 ? 1.125 2.782 -9.226 1.00 80.25 907 TYR A N 1
ATOM 6846 C CA . TYR A 1 907 ? 0.097 1.745 -9.417 1.00 80.25 907 TYR A CA 1
ATOM 6847 C C . TYR A 1 907 ? 0.706 0.403 -9.845 1.00 80.25 907 TYR A C 1
ATOM 6849 O O . TYR A 1 907 ? 0.356 -0.655 -9.325 1.00 80.25 907 TYR A O 1
ATOM 6857 N N . ASP A 1 908 ? 1.675 0.430 -10.751 1.00 87.44 908 ASP A N 1
ATOM 6858 C CA . ASP A 1 908 ? 2.281 -0.769 -11.326 1.00 87.44 908 ASP A CA 1
ATOM 6859 C C . ASP A 1 908 ? 3.463 -1.231 -10.460 1.00 87.44 908 ASP A C 1
ATOM 6861 O O . ASP A 1 908 ? 4.628 -1.181 -10.866 1.00 87.44 908 ASP A O 1
ATOM 6865 N N . ARG A 1 909 ? 3.157 -1.636 -9.217 1.00 92.12 909 ARG A N 1
ATOM 6866 C CA . ARG A 1 909 ? 4.146 -2.104 -8.236 1.00 92.12 909 ARG A CA 1
ATOM 6867 C C . ARG A 1 909 ? 3.804 -3.454 -7.608 1.00 92.12 909 ARG A C 1
ATOM 6869 O O . ARG A 1 909 ? 2.655 -3.736 -7.253 1.00 92.12 909 ARG A O 1
ATOM 6876 N N . TRP A 1 910 ? 4.842 -4.233 -7.335 1.00 94.12 910 TRP A N 1
ATOM 6877 C CA . TRP A 1 910 ? 4.803 -5.502 -6.609 1.00 94.12 910 TRP A CA 1
ATOM 6878 C C . TRP A 1 910 ? 5.861 -5.473 -5.505 1.00 94.12 910 TRP A C 1
ATOM 6880 O O . TRP A 1 910 ? 6.990 -5.057 -5.752 1.00 94.12 910 TRP A O 1
ATOM 6890 N N . ARG A 1 911 ? 5.507 -5.910 -4.292 1.00 95.44 911 ARG A N 1
ATOM 6891 C CA . ARG A 1 911 ? 6.403 -6.006 -3.129 1.00 95.44 911 ARG A CA 1
ATOM 6892 C C . ARG A 1 911 ? 6.275 -7.393 -2.512 1.00 95.44 911 ARG A C 1
ATOM 6894 O O . ARG A 1 911 ? 5.159 -7.806 -2.221 1.00 95.44 911 ARG A O 1
ATOM 6901 N N . ARG A 1 912 ? 7.404 -8.058 -2.266 1.00 96.25 912 ARG A N 1
ATOM 6902 C CA . ARG A 1 912 ? 7.500 -9.376 -1.622 1.00 96.25 912 ARG A CA 1
ATOM 6903 C C . ARG A 1 912 ? 8.687 -9.391 -0.664 1.00 96.25 912 ARG A C 1
ATOM 6905 O O . ARG A 1 912 ? 9.753 -8.904 -1.031 1.00 96.25 912 ARG A O 1
ATOM 6912 N N . VAL A 1 913 ? 8.545 -9.949 0.535 1.00 97.38 913 VAL A N 1
ATOM 6913 C CA . VAL A 1 913 ? 9.644 -10.038 1.510 1.00 97.38 913 VAL A CA 1
ATOM 6914 C C . VAL A 1 913 ? 10.012 -11.482 1.818 1.00 97.38 913 VAL A C 1
ATOM 6916 O O . VAL A 1 913 ? 9.300 -12.197 2.521 1.00 97.38 913 VAL A O 1
ATOM 6919 N N . LEU A 1 914 ? 11.170 -11.903 1.314 1.00 97.38 914 LEU A N 1
ATOM 6920 C CA . LEU A 1 914 ? 11.675 -13.255 1.519 1.00 97.38 914 LEU A CA 1
ATOM 6921 C C . LEU A 1 914 ? 12.230 -13.427 2.945 1.00 97.38 914 LEU A C 1
ATOM 6923 O O . LEU A 1 914 ? 13.047 -12.604 3.376 1.00 97.38 914 LEU A O 1
ATOM 6927 N N . PRO A 1 915 ? 11.862 -14.502 3.668 1.00 95.31 915 PRO A N 1
ATOM 6928 C CA . PRO A 1 915 ? 12.419 -14.822 4.981 1.00 95.31 915 PRO A CA 1
ATOM 6929 C C . PRO A 1 915 ? 13.955 -14.915 5.003 1.00 95.31 915 PRO A C 1
ATOM 6931 O O . PRO A 1 915 ? 14.589 -15.341 4.035 1.00 95.31 915 PRO A O 1
ATOM 6934 N N . ALA A 1 916 ? 14.554 -14.509 6.127 1.00 93.75 916 ALA A N 1
ATOM 6935 C CA . ALA A 1 916 ? 16.005 -14.364 6.309 1.00 93.75 916 ALA A CA 1
ATOM 6936 C C . ALA A 1 916 ? 16.805 -15.672 6.154 1.00 93.75 916 ALA A C 1
ATOM 6938 O O . ALA A 1 916 ? 17.986 -15.654 5.811 1.00 93.75 916 ALA A O 1
ATOM 6939 N N . ASP A 1 917 ? 16.162 -16.797 6.447 1.00 91.50 917 ASP A N 1
ATOM 6940 C CA . ASP A 1 917 ? 16.631 -18.162 6.231 1.00 91.50 917 ASP A CA 1
ATOM 6941 C C . ASP A 1 917 ? 16.572 -18.551 4.746 1.00 91.50 917 ASP A C 1
ATOM 6943 O O . ASP A 1 917 ? 17.558 -19.063 4.210 1.00 91.50 917 ASP A O 1
ATOM 6947 N N . GLN A 1 918 ? 15.464 -18.240 4.066 1.00 93.44 918 GLN A N 1
ATOM 6948 C CA . GLN A 1 918 ? 15.265 -18.563 2.652 1.00 93.44 918 GLN A CA 1
ATOM 6949 C C . GLN A 1 918 ? 16.235 -17.799 1.737 1.00 93.44 918 GLN A C 1
ATOM 6951 O O . GLN A 1 918 ? 16.950 -18.428 0.957 1.00 93.44 918 GLN A O 1
ATOM 6956 N N . TRP A 1 919 ? 16.324 -16.465 1.829 1.00 95.31 919 TRP A N 1
ATOM 6957 C CA . TRP A 1 919 ? 17.139 -15.706 0.866 1.00 95.31 919 TRP A CA 1
ATOM 6958 C C . TRP A 1 919 ? 18.647 -15.902 1.065 1.00 95.31 919 TRP A C 1
ATOM 6960 O O . TRP A 1 919 ? 19.366 -16.075 0.088 1.00 95.31 919 TRP A O 1
ATOM 6970 N N . ARG A 1 920 ? 19.141 -15.960 2.311 1.00 93.62 920 ARG A N 1
ATOM 6971 C CA . ARG A 1 920 ? 20.586 -16.100 2.595 1.00 93.62 920 ARG A CA 1
ATOM 6972 C C . ARG A 1 920 ? 21.165 -17.487 2.290 1.00 93.62 920 ARG A C 1
ATOM 6974 O O . ARG A 1 920 ? 22.376 -17.662 2.390 1.00 93.62 920 ARG A O 1
ATOM 6981 N N . THR A 1 921 ? 20.323 -18.479 1.990 1.00 89.56 921 THR A N 1
ATOM 6982 C CA . THR A 1 921 ? 20.765 -19.855 1.690 1.00 89.56 921 THR A CA 1
ATOM 6983 C C . THR A 1 921 ? 20.299 -20.366 0.328 1.00 89.56 921 THR A C 1
ATOM 6985 O O . THR A 1 921 ? 21.022 -21.144 -0.290 1.00 89.56 921 THR A O 1
ATOM 6988 N N . GLY A 1 922 ? 19.135 -19.919 -0.157 1.00 89.75 922 GLY A N 1
ATOM 6989 C CA . GLY A 1 922 ? 18.576 -20.301 -1.456 1.00 89.75 922 GLY A CA 1
ATOM 6990 C C . GLY A 1 922 ? 18.923 -19.362 -2.616 1.00 89.75 922 GLY A C 1
ATOM 6991 O O . GLY A 1 922 ? 18.779 -19.767 -3.766 1.00 89.75 922 GLY A O 1
ATOM 6992 N N . TRP A 1 923 ? 19.386 -18.130 -2.359 1.00 96.12 923 TRP A N 1
ATOM 6993 C CA . TRP A 1 923 ? 19.778 -17.199 -3.422 1.00 96.12 923 TRP A CA 1
ATOM 6994 C C . TRP A 1 923 ? 21.297 -17.144 -3.607 1.00 96.12 923 TRP A C 1
ATOM 6996 O O . TRP A 1 923 ? 22.053 -16.827 -2.692 1.00 96.12 923 TRP A O 1
ATOM 7006 N N . ASP A 1 924 ? 21.743 -17.403 -4.834 1.00 96.00 924 ASP A N 1
ATOM 7007 C CA . ASP A 1 924 ? 23.149 -17.398 -5.244 1.00 96.00 924 ASP A CA 1
ATOM 7008 C C . ASP A 1 924 ? 23.668 -16.005 -5.659 1.00 96.00 924 ASP A C 1
ATOM 7010 O O . ASP A 1 924 ? 24.767 -15.895 -6.206 1.00 96.00 924 ASP A O 1
ATOM 7014 N N . GLY A 1 925 ? 22.864 -14.949 -5.500 1.00 97.19 925 GLY A N 1
ATOM 7015 C CA . GLY A 1 925 ? 23.166 -13.602 -5.990 1.00 97.19 925 GLY A CA 1
ATOM 7016 C C . GLY A 1 925 ? 22.768 -13.329 -7.450 1.00 97.19 925 GLY A C 1
ATOM 7017 O O . GLY A 1 925 ? 22.937 -12.208 -7.926 1.00 97.19 925 GLY A O 1
ATOM 7018 N N . SER A 1 926 ? 22.238 -14.307 -8.195 1.00 98.00 926 SER A N 1
ATOM 7019 C CA . SER A 1 926 ? 21.740 -14.089 -9.564 1.00 98.00 926 SER A CA 1
ATOM 7020 C C . SER A 1 926 ? 20.363 -13.424 -9.544 1.00 98.00 926 SER A C 1
ATOM 7022 O O . SER A 1 926 ? 19.405 -14.018 -9.055 1.00 98.00 926 SER A O 1
ATOM 7024 N N . LEU A 1 927 ? 20.241 -12.215 -10.086 1.00 98.31 927 LEU A N 1
ATOM 7025 C CA . LEU A 1 927 ? 18.973 -11.533 -10.348 1.00 98.31 927 LEU A CA 1
ATOM 7026 C C . LEU A 1 927 ? 18.667 -11.592 -11.846 1.00 98.31 927 LEU A C 1
ATOM 7028 O O . LEU A 1 927 ? 19.531 -11.306 -12.673 1.00 98.31 927 LEU A O 1
ATOM 7032 N N . ARG A 1 928 ? 17.438 -11.965 -12.201 1.00 97.81 928 ARG A N 1
ATOM 7033 C CA . ARG A 1 928 ? 17.021 -12.223 -13.584 1.00 97.81 928 ARG A CA 1
ATOM 7034 C C . ARG A 1 928 ? 15.800 -11.390 -13.931 1.00 97.81 928 ARG A C 1
ATOM 7036 O O . ARG A 1 928 ? 14.782 -11.479 -13.251 1.00 97.81 928 ARG A O 1
ATOM 7043 N N . LEU A 1 929 ? 15.903 -10.615 -15.002 1.00 97.69 929 LEU A N 1
ATOM 7044 C CA . LEU A 1 929 ? 14.833 -9.803 -15.566 1.00 97.69 929 LEU A CA 1
ATOM 7045 C C . LEU A 1 929 ? 14.472 -10.350 -16.941 1.00 97.69 929 LEU A C 1
ATOM 7047 O O . LEU A 1 929 ? 15.160 -10.080 -17.923 1.00 97.69 929 LEU A O 1
ATOM 7051 N N . ARG A 1 930 ? 13.399 -11.141 -17.002 1.00 96.69 930 ARG A N 1
ATOM 7052 C CA . ARG A 1 930 ? 12.871 -11.694 -18.251 1.00 96.69 930 ARG A CA 1
ATOM 7053 C C . ARG A 1 930 ? 11.775 -10.786 -18.784 1.00 96.69 930 ARG A C 1
ATOM 7055 O O . ARG A 1 930 ? 10.739 -10.627 -18.146 1.00 96.69 930 ARG A O 1
ATOM 7062 N N . ILE A 1 931 ? 12.011 -10.209 -19.950 1.00 96.69 931 ILE A N 1
ATOM 7063 C CA . ILE A 1 931 ? 11.149 -9.253 -20.633 1.00 96.69 931 ILE A CA 1
ATOM 7064 C C . ILE A 1 931 ? 10.389 -9.990 -21.739 1.00 96.69 931 ILE A C 1
ATOM 7066 O O . ILE A 1 931 ? 10.988 -10.723 -22.524 1.00 96.69 931 ILE A O 1
ATOM 7070 N N . GLY A 1 932 ? 9.076 -9.789 -21.806 1.00 94.62 932 GLY A N 1
ATOM 7071 C CA . GLY A 1 932 ? 8.230 -10.187 -22.931 1.00 94.62 932 GLY A CA 1
ATOM 7072 C C . GLY A 1 932 ? 7.613 -8.969 -23.629 1.00 94.62 932 GLY A C 1
ATOM 7073 O O . GLY A 1 932 ? 8.042 -7.837 -23.381 1.00 94.62 932 GLY A O 1
ATOM 7074 N N . PRO A 1 933 ? 6.589 -9.165 -24.483 1.00 88.81 933 PRO A N 1
ATOM 7075 C CA . PRO A 1 933 ? 5.999 -8.072 -25.249 1.00 88.81 933 PRO A CA 1
ATOM 7076 C C . PRO A 1 933 ? 5.396 -7.021 -24.309 1.00 88.81 933 PRO A C 1
ATOM 7078 O O . PRO A 1 933 ? 5.901 -5.907 -24.253 1.00 88.81 933 PRO A O 1
ATOM 7081 N N . ASN A 1 934 ? 4.433 -7.403 -23.464 1.00 86.56 934 ASN A N 1
ATOM 7082 C CA . ASN A 1 934 ? 3.734 -6.482 -22.553 1.00 86.56 934 ASN A CA 1
ATOM 7083 C C . ASN A 1 934 ? 3.945 -6.819 -21.060 1.00 86.56 934 ASN A C 1
ATOM 7085 O O . ASN A 1 934 ? 3.090 -6.514 -20.232 1.00 86.56 934 ASN A O 1
ATOM 7089 N N . TRP A 1 935 ? 5.044 -7.492 -20.701 1.00 92.88 935 TRP A N 1
ATOM 7090 C CA . TRP A 1 935 ? 5.319 -7.918 -19.320 1.00 92.88 935 TRP A CA 1
ATOM 7091 C C . TRP A 1 935 ? 6.817 -8.010 -19.011 1.00 92.88 935 TRP A C 1
ATOM 7093 O O . TRP A 1 935 ? 7.641 -8.167 -19.913 1.00 92.88 935 TRP A O 1
ATOM 7103 N N . ILE A 1 936 ? 7.155 -7.990 -17.720 1.00 95.12 936 ILE A N 1
ATOM 7104 C CA . ILE A 1 936 ? 8.470 -8.370 -17.197 1.00 95.12 936 ILE A CA 1
ATOM 7105 C C . ILE A 1 936 ? 8.315 -9.279 -15.969 1.00 95.12 936 ILE A C 1
ATOM 7107 O O . ILE A 1 936 ? 7.404 -9.104 -15.159 1.00 95.12 936 ILE A O 1
ATOM 7111 N N . ALA A 1 937 ? 9.190 -10.272 -15.835 1.00 96.06 937 ALA A N 1
ATOM 7112 C CA . ALA A 1 937 ? 9.290 -11.140 -14.669 1.00 96.06 937 ALA A CA 1
ATOM 7113 C C . ALA A 1 937 ? 10.658 -10.973 -13.999 1.00 96.06 937 ALA A C 1
ATOM 7115 O O . ALA A 1 937 ? 11.694 -10.974 -14.667 1.00 96.06 937 ALA A O 1
ATOM 7116 N N . LEU A 1 938 ? 10.642 -10.857 -12.674 1.00 97.44 938 LEU A N 1
ATOM 7117 C CA . LEU A 1 938 ? 11.814 -10.792 -11.812 1.00 97.44 938 LEU A CA 1
ATOM 7118 C C . LEU A 1 938 ? 11.984 -12.130 -11.088 1.00 97.44 938 LEU A C 1
ATOM 7120 O O . LEU A 1 938 ? 11.086 -12.580 -10.371 1.00 97.44 938 LEU A O 1
ATOM 7124 N N . GLY A 1 939 ? 13.147 -12.751 -11.259 1.00 96.75 939 GLY A N 1
ATOM 7125 C CA . GLY A 1 939 ? 13.547 -13.964 -10.555 1.00 96.75 939 GLY A CA 1
ATOM 7126 C C . GLY A 1 939 ? 14.852 -13.792 -9.784 1.00 96.75 939 GLY A C 1
ATOM 7127 O O . GLY A 1 939 ? 15.711 -13.001 -10.174 1.00 96.75 939 GLY A O 1
ATOM 7128 N N . LEU A 1 940 ? 14.998 -14.555 -8.700 1.00 95.94 940 LEU A N 1
ATOM 7129 C CA . LEU A 1 940 ? 16.243 -14.703 -7.947 1.00 95.94 940 LEU A CA 1
ATOM 7130 C C . LEU A 1 940 ? 16.688 -16.172 -8.034 1.00 95.94 940 LEU A C 1
ATOM 7132 O O . LEU A 1 940 ? 15.938 -17.080 -7.673 1.00 95.94 940 LEU A O 1
ATOM 7136 N N . GLY A 1 941 ? 17.893 -16.409 -8.559 1.00 93.62 941 GLY A N 1
ATOM 7137 C CA . GLY A 1 941 ? 18.365 -17.749 -8.917 1.00 93.62 941 GLY A CA 1
ATOM 7138 C C . GLY A 1 941 ? 17.437 -18.433 -9.932 1.00 93.62 941 GLY A C 1
ATOM 7139 O O . GLY A 1 941 ? 17.108 -17.875 -10.983 1.00 93.62 941 GLY A O 1
ATOM 7140 N N . ASP A 1 942 ? 16.979 -19.637 -9.596 1.00 90.12 942 ASP A N 1
ATOM 7141 C CA . ASP A 1 942 ? 16.064 -20.427 -10.431 1.00 90.12 942 ASP A CA 1
ATOM 7142 C C . ASP A 1 942 ? 14.572 -20.100 -10.202 1.00 90.12 942 ASP A C 1
ATOM 7144 O O . ASP A 1 942 ? 13.714 -20.662 -10.879 1.00 90.12 942 ASP A O 1
ATOM 7148 N N . HIS A 1 943 ? 14.237 -19.198 -9.270 1.00 92.06 943 HIS A N 1
ATOM 7149 C CA . HIS A 1 943 ? 12.856 -18.921 -8.861 1.00 92.06 943 HIS A CA 1
ATOM 7150 C C . HIS A 1 943 ? 12.339 -17.582 -9.406 1.00 92.06 943 HIS A C 1
ATOM 7152 O O . HIS A 1 943 ? 12.876 -16.524 -9.074 1.00 92.06 943 HIS A O 1
ATOM 7158 N N . TRP A 1 944 ? 11.239 -17.604 -10.166 1.00 94.50 944 TRP A N 1
ATOM 7159 C CA . TRP A 1 944 ? 10.477 -16.399 -10.519 1.00 94.50 944 TRP A CA 1
ATOM 7160 C C . TRP A 1 944 ? 9.671 -15.916 -9.308 1.00 94.50 944 TRP A C 1
ATOM 7162 O O . TRP A 1 944 ? 8.822 -16.643 -8.796 1.00 94.50 944 TRP A O 1
ATOM 7172 N N . LEU A 1 945 ? 9.951 -14.700 -8.831 1.00 95.06 945 LEU A N 1
ATOM 7173 C CA . LEU A 1 945 ? 9.365 -14.161 -7.599 1.00 95.06 945 LEU A CA 1
ATOM 7174 C C . LEU A 1 945 ? 8.143 -13.285 -7.841 1.00 95.06 945 LEU A C 1
ATOM 7176 O O . LEU A 1 945 ? 7.223 -13.296 -7.025 1.00 95.06 945 LEU A O 1
ATOM 7180 N N . MET A 1 946 ? 8.184 -12.474 -8.899 1.00 95.44 946 MET A N 1
ATOM 7181 C CA . MET A 1 946 ? 7.131 -11.523 -9.240 1.00 95.44 946 MET A CA 1
ATOM 7182 C C . MET A 1 946 ? 7.098 -11.237 -10.741 1.00 95.44 946 MET A C 1
ATOM 7184 O O . MET A 1 946 ? 8.137 -11.231 -11.405 1.00 95.44 946 MET A O 1
ATOM 7188 N N . ARG A 1 947 ? 5.904 -10.976 -11.269 1.00 94.12 947 ARG A N 1
ATOM 7189 C CA . ARG A 1 947 ? 5.648 -10.655 -12.673 1.00 94.12 947 ARG A CA 1
ATOM 7190 C C . ARG A 1 947 ? 4.712 -9.454 -12.762 1.00 94.12 947 ARG A C 1
ATOM 7192 O O . ARG A 1 947 ? 3.663 -9.457 -12.125 1.00 94.12 947 ARG A O 1
ATOM 7199 N N . GLY A 1 948 ? 5.093 -8.471 -13.570 1.00 87.19 948 GLY A N 1
ATOM 7200 C CA . GLY A 1 948 ? 4.367 -7.218 -13.764 1.00 87.19 948 GLY A CA 1
ATOM 7201 C C . GLY A 1 948 ? 4.325 -6.771 -15.224 1.00 87.19 948 GLY A C 1
ATOM 7202 O O . GLY A 1 948 ? 4.821 -7.456 -16.123 1.00 87.19 948 GLY A O 1
ATOM 7203 N N . GLY A 1 949 ? 3.714 -5.616 -15.453 1.00 81.06 949 GLY A N 1
ATOM 7204 C CA . GLY A 1 949 ? 3.511 -4.983 -16.754 1.00 81.06 949 GLY A CA 1
ATOM 7205 C C . GLY A 1 949 ? 2.437 -3.888 -16.656 1.00 81.06 949 GLY A C 1
ATOM 7206 O O . GLY A 1 949 ? 1.770 -3.813 -15.624 1.00 81.06 949 GLY A O 1
ATOM 7207 N N . PRO A 1 950 ? 2.240 -3.068 -17.705 1.00 73.38 950 PRO A N 1
ATOM 7208 C CA . PRO A 1 950 ? 2.907 -3.130 -19.008 1.00 73.38 950 PRO A CA 1
ATOM 7209 C C . PRO A 1 950 ? 4.354 -2.596 -18.991 1.00 73.38 950 PRO A C 1
ATOM 7211 O O . PRO A 1 950 ? 4.823 -2.024 -18.010 1.00 73.38 950 PRO A O 1
ATOM 7214 N N . ARG A 1 951 ? 5.061 -2.786 -20.110 1.00 73.88 951 ARG A N 1
ATOM 7215 C CA . ARG A 1 951 ? 6.354 -2.157 -20.442 1.00 73.88 951 ARG A CA 1
ATOM 7216 C C . ARG A 1 951 ? 6.126 -1.215 -21.625 1.00 73.88 951 ARG A C 1
ATOM 7218 O O . ARG A 1 951 ? 5.378 -1.590 -22.524 1.00 73.88 951 ARG A O 1
ATOM 7225 N N . LEU A 1 952 ? 6.778 -0.048 -21.650 1.00 71.69 952 LEU A N 1
ATOM 7226 C CA . LEU A 1 952 ? 6.599 0.942 -22.719 1.00 71.69 952 LEU A CA 1
ATOM 7227 C C . LEU A 1 952 ? 7.785 0.955 -23.706 1.00 71.69 952 LEU A C 1
ATOM 7229 O O . LEU A 1 952 ? 7.597 0.603 -24.870 1.00 71.69 952 LEU A O 1
ATOM 7233 N N . ALA A 1 953 ? 9.012 1.275 -23.279 1.00 83.69 953 ALA A N 1
ATOM 7234 C CA . ALA A 1 953 ? 10.156 1.361 -24.198 1.00 83.69 953 ALA A CA 1
ATOM 7235 C C . ALA A 1 953 ? 10.765 -0.000 -24.582 1.00 83.69 953 ALA A C 1
ATOM 7237 O O . ALA A 1 953 ? 10.929 -0.904 -23.756 1.00 83.69 953 ALA A O 1
ATOM 7238 N N . THR A 1 954 ? 11.132 -0.139 -25.860 1.00 89.75 954 THR A N 1
ATOM 7239 C CA . THR A 1 954 ? 11.850 -1.289 -26.446 1.00 89.75 954 THR A CA 1
ATOM 7240 C C . THR A 1 954 ? 13.372 -1.194 -26.332 1.00 89.75 954 THR A C 1
ATOM 7242 O O . THR A 1 954 ? 14.049 -2.216 -26.406 1.00 89.75 954 THR A O 1
ATOM 7245 N N . GLU A 1 955 ? 13.911 0.007 -26.136 1.00 94.88 955 GLU A N 1
ATOM 7246 C CA . GLU A 1 955 ? 15.341 0.274 -25.972 1.00 94.88 955 GLU A CA 1
ATOM 7247 C C . GLU A 1 955 ? 15.608 0.681 -24.516 1.00 94.88 955 GLU A C 1
ATOM 7249 O O . GLU A 1 955 ? 15.052 1.667 -24.033 1.00 94.88 955 GLU A O 1
ATOM 7254 N N . MET A 1 956 ? 16.433 -0.090 -23.799 1.00 96.38 956 MET A N 1
ATOM 7255 C CA . MET A 1 956 ? 16.725 0.134 -22.378 1.00 96.38 956 MET A CA 1
ATOM 7256 C C . MET A 1 956 ? 18.223 0.017 -22.075 1.00 96.38 956 MET A C 1
ATOM 7258 O O . MET A 1 956 ? 18.864 -0.997 -22.359 1.00 96.38 956 MET A O 1
ATOM 7262 N N . MET A 1 957 ? 18.759 1.046 -21.426 1.00 97.88 957 MET A N 1
ATOM 7263 C CA . MET A 1 957 ? 20.033 1.049 -20.700 1.00 97.88 957 MET A CA 1
ATOM 7264 C C . MET A 1 957 ? 19.799 0.620 -19.239 1.00 97.88 957 MET A C 1
ATOM 7266 O O . MET A 1 957 ? 18.657 0.435 -18.813 1.00 97.88 957 MET A O 1
ATOM 7270 N N . MET A 1 958 ? 20.867 0.465 -18.448 1.00 98.44 958 MET A N 1
ATOM 7271 C CA . MET A 1 958 ? 20.776 0.113 -17.022 1.00 98.44 958 MET A CA 1
ATOM 7272 C C . MET A 1 958 ? 21.497 1.119 -16.122 1.00 98.44 958 MET A C 1
ATOM 7274 O O . MET A 1 958 ? 22.551 1.641 -16.479 1.00 98.44 958 MET A O 1
ATOM 7278 N N . ALA A 1 959 ? 20.944 1.393 -14.941 1.00 98.50 959 ALA A N 1
ATOM 7279 C CA . ALA A 1 959 ? 21.621 2.119 -13.869 1.00 98.50 959 ALA A CA 1
ATOM 7280 C C . ALA A 1 959 ? 21.456 1.390 -12.531 1.00 98.50 959 ALA A C 1
ATOM 7282 O O . ALA A 1 959 ? 20.421 0.779 -12.274 1.00 98.50 959 ALA A O 1
ATOM 7283 N N . ILE A 1 960 ? 22.481 1.446 -11.681 1.00 98.38 960 ILE A N 1
ATOM 7284 C CA . ILE A 1 960 ? 22.529 0.747 -10.392 1.00 98.38 960 ILE A CA 1
ATOM 7285 C C . ILE A 1 960 ? 22.928 1.742 -9.300 1.00 98.38 960 ILE A C 1
ATOM 7287 O O . ILE A 1 960 ? 23.958 2.414 -9.387 1.00 98.38 960 ILE A O 1
ATOM 7291 N N . VAL A 1 961 ? 22.092 1.830 -8.266 1.00 97.81 961 VAL A N 1
ATOM 7292 C CA . VAL A 1 961 ? 22.178 2.804 -7.168 1.00 97.81 961 VAL A CA 1
ATOM 7293 C C . VAL A 1 961 ? 22.136 2.050 -5.832 1.00 97.81 961 VAL A C 1
ATOM 7295 O O . VAL A 1 961 ? 21.266 1.196 -5.664 1.00 97.81 961 VAL A O 1
ATOM 7298 N N . PRO A 1 962 ? 23.037 2.310 -4.867 1.00 97.31 962 PRO A N 1
ATOM 7299 C CA . PRO A 1 962 ? 22.963 1.727 -3.530 1.00 97.31 962 PRO A CA 1
ATOM 7300 C C . PRO A 1 962 ? 21.902 2.431 -2.664 1.00 97.31 962 PRO A C 1
ATOM 7302 O O . PRO A 1 962 ? 21.727 3.647 -2.742 1.00 97.31 962 PRO A O 1
ATOM 7305 N N . GLY A 1 963 ? 21.250 1.675 -1.781 1.00 93.94 963 GLY A N 1
ATOM 7306 C CA . GLY A 1 963 ? 20.113 2.117 -0.962 1.00 93.94 963 GLY A CA 1
ATOM 7307 C C . GLY A 1 963 ? 18.763 1.595 -1.469 1.00 93.94 963 GLY A C 1
ATOM 7308 O O . GLY A 1 963 ? 18.698 0.862 -2.452 1.00 93.94 963 GLY A O 1
ATOM 7309 N N . GLY A 1 964 ? 17.688 1.945 -0.763 1.00 90.38 964 GLY A N 1
ATOM 7310 C CA . GLY A 1 964 ? 16.307 1.588 -1.105 1.00 90.38 964 GLY A CA 1
ATOM 7311 C C . GLY A 1 964 ? 15.518 2.745 -1.725 1.00 90.38 964 GLY A C 1
ATOM 7312 O O . GLY A 1 964 ? 16.093 3.683 -2.278 1.00 90.38 964 GLY A O 1
ATOM 7313 N N . SER A 1 965 ? 14.187 2.672 -1.655 1.00 86.81 965 SER A N 1
ATOM 7314 C CA . SER A 1 965 ? 13.276 3.691 -2.196 1.00 86.81 965 SER A CA 1
ATOM 7315 C C . SER A 1 965 ? 13.164 4.947 -1.324 1.00 86.81 965 SER A C 1
ATOM 7317 O O . SER A 1 965 ? 12.790 6.002 -1.832 1.00 86.81 965 SER A O 1
ATOM 7319 N N . GLY A 1 966 ? 13.477 4.862 -0.027 1.00 85.81 966 GLY A N 1
ATOM 7320 C CA . GLY A 1 966 ? 13.440 5.997 0.895 1.00 85.81 966 GLY A CA 1
ATOM 7321 C C . GLY A 1 966 ? 14.642 6.934 0.740 1.00 85.81 966 GLY A C 1
ATOM 7322 O O . GLY A 1 966 ? 15.783 6.491 0.607 1.00 85.81 966 GLY A O 1
ATOM 7323 N N . ASN A 1 967 ? 14.418 8.248 0.848 1.00 82.88 967 ASN A N 1
ATOM 7324 C CA . ASN A 1 967 ? 15.482 9.260 0.729 1.00 82.88 967 ASN A CA 1
ATOM 7325 C C . ASN A 1 967 ? 16.636 9.069 1.731 1.00 82.88 967 ASN A C 1
ATOM 7327 O O . ASN A 1 967 ? 17.776 9.408 1.413 1.00 82.88 967 ASN A O 1
ATOM 7331 N N . THR A 1 968 ? 16.367 8.472 2.894 1.00 85.62 968 THR A N 1
ATOM 7332 C CA . THR A 1 968 ? 17.341 8.125 3.943 1.00 85.62 968 THR A CA 1
ATOM 7333 C C . THR A 1 968 ? 17.724 6.638 3.976 1.00 85.62 968 THR A C 1
ATOM 7335 O O . THR A 1 968 ? 18.484 6.230 4.852 1.00 85.62 968 THR A O 1
ATOM 7338 N N . ASP A 1 969 ? 17.267 5.813 3.023 1.00 88.25 969 ASP A N 1
ATOM 7339 C CA . ASP A 1 969 ? 17.599 4.383 3.004 1.00 88.25 969 ASP A CA 1
ATOM 7340 C C . ASP A 1 969 ? 19.099 4.171 2.764 1.00 88.25 969 ASP A C 1
ATOM 7342 O O . ASP A 1 969 ? 19.625 4.453 1.677 1.00 88.25 969 ASP A O 1
ATOM 7346 N N . GLY A 1 970 ? 19.782 3.651 3.784 1.00 91.06 970 GLY A N 1
ATOM 7347 C CA . GLY A 1 970 ? 21.151 3.157 3.690 1.00 91.06 970 GLY A CA 1
ATOM 7348 C C . GLY A 1 970 ? 21.232 1.793 2.998 1.00 91.06 970 GLY A C 1
ATOM 7349 O O . GLY A 1 970 ? 20.222 1.144 2.729 1.00 91.06 970 GLY A O 1
ATOM 7350 N N . GLY A 1 971 ? 22.454 1.347 2.719 1.00 94.69 971 GLY A N 1
ATOM 7351 C CA . GLY A 1 971 ? 22.708 0.050 2.095 1.00 94.69 971 GLY A CA 1
ATOM 7352 C C . GLY A 1 971 ? 23.966 0.032 1.235 1.00 94.69 971 GLY A C 1
ATOM 7353 O O . GLY A 1 971 ? 24.613 1.059 0.999 1.00 94.69 971 GLY A O 1
ATOM 7354 N N . SER A 1 972 ? 24.301 -1.161 0.761 1.00 96.56 972 SER A N 1
ATOM 7355 C CA . SER A 1 972 ? 25.391 -1.398 -0.182 1.00 96.56 972 SER A CA 1
ATOM 7356 C C . SER A 1 972 ? 25.051 -2.522 -1.149 1.00 96.56 972 SER A C 1
ATOM 7358 O O . SER A 1 972 ? 24.221 -3.371 -0.844 1.00 96.56 972 SER A O 1
ATOM 7360 N N . VAL A 1 973 ? 25.733 -2.556 -2.289 1.00 97.81 973 VAL A N 1
ATOM 7361 C CA . VAL A 1 973 ? 25.640 -3.639 -3.272 1.00 97.81 973 VAL A CA 1
ATOM 7362 C C . VAL A 1 973 ? 27.011 -3.874 -3.889 1.00 97.81 973 VAL A C 1
ATOM 7364 O O . VAL A 1 973 ? 27.698 -2.910 -4.218 1.00 97.81 973 VAL A O 1
ATOM 7367 N N . THR A 1 974 ? 27.414 -5.132 -4.057 1.00 98.06 974 THR A N 1
ATOM 7368 C CA . THR A 1 974 ? 28.544 -5.490 -4.925 1.00 98.06 974 THR A CA 1
ATOM 7369 C C . THR A 1 974 ? 27.993 -6.074 -6.215 1.00 98.06 974 THR A C 1
ATOM 7371 O O . THR A 1 974 ? 27.191 -7.004 -6.181 1.00 98.06 974 THR A O 1
ATOM 7374 N N . LEU A 1 975 ? 28.410 -5.498 -7.339 1.00 98.38 975 LEU A N 1
ATOM 7375 C CA . LEU A 1 975 ? 28.049 -5.911 -8.686 1.00 98.38 975 LEU A CA 1
ATOM 7376 C C . LEU A 1 975 ? 29.206 -6.707 -9.296 1.00 98.38 975 LEU A C 1
ATOM 7378 O O . LEU A 1 975 ? 30.305 -6.174 -9.470 1.00 98.38 975 LEU A O 1
ATOM 7382 N N . HIS A 1 976 ? 28.947 -7.968 -9.630 1.00 98.31 976 HIS A N 1
ATOM 7383 C CA . HIS A 1 976 ? 29.902 -8.859 -10.287 1.00 98.31 976 HIS A CA 1
ATOM 7384 C C . HIS A 1 976 ? 29.794 -8.777 -11.812 1.00 98.31 976 HIS A C 1
ATOM 7386 O O . HIS A 1 976 ? 30.812 -8.696 -12.486 1.00 98.31 976 HIS A O 1
ATOM 7392 N N . SER A 1 977 ? 28.577 -8.786 -12.368 1.00 98.19 977 SER A N 1
ATOM 7393 C CA . SER A 1 977 ? 28.365 -8.679 -13.817 1.00 98.19 977 SER A CA 1
ATOM 7394 C C . SER A 1 977 ? 26.943 -8.255 -14.198 1.00 98.19 977 SER A C 1
ATOM 7396 O O . SER A 1 977 ? 26.001 -8.388 -13.415 1.00 98.19 977 SER A O 1
ATOM 7398 N N . VAL A 1 978 ? 26.798 -7.769 -15.433 1.00 98.56 978 VAL A N 1
ATOM 7399 C CA . VAL A 1 978 ? 25.521 -7.581 -16.140 1.00 98.56 978 VAL A CA 1
ATOM 7400 C C . VAL A 1 978 ? 25.659 -8.226 -17.514 1.00 98.56 978 VAL A C 1
ATOM 7402 O O . VAL A 1 978 ? 26.627 -7.971 -18.232 1.00 98.56 978 VAL A O 1
ATOM 7405 N N . SER A 1 979 ? 24.692 -9.053 -17.893 1.00 98.38 979 SER A N 1
ATOM 7406 C CA . SER A 1 979 ? 24.647 -9.728 -19.192 1.00 98.38 979 SER A CA 1
ATOM 7407 C C . SER A 1 979 ? 23.212 -9.852 -19.694 1.00 98.38 979 SER A C 1
ATOM 7409 O O . SER A 1 979 ? 22.286 -9.802 -18.889 1.00 98.38 979 SER A O 1
ATOM 7411 N N . GLY A 1 980 ? 23.006 -10.017 -20.998 1.00 97.44 980 GLY A N 1
ATOM 7412 C CA . GLY A 1 980 ? 21.665 -10.187 -21.555 1.00 97.44 980 GLY A CA 1
ATOM 7413 C C . GLY A 1 980 ? 21.639 -10.819 -22.941 1.00 97.44 980 GLY A C 1
ATOM 7414 O O . GLY A 1 980 ? 22.646 -10.836 -23.650 1.00 97.44 980 GLY A O 1
ATOM 7415 N N . GLY A 1 981 ? 20.490 -11.379 -23.306 1.00 96.38 981 GLY A N 1
ATOM 7416 C CA . GLY A 1 981 ? 20.261 -12.014 -24.601 1.00 96.38 981 GLY A CA 1
ATOM 7417 C C . GLY A 1 981 ? 18.865 -12.625 -24.710 1.00 96.38 981 GLY A C 1
ATOM 7418 O O . GLY A 1 981 ? 18.094 -12.636 -23.750 1.00 96.38 981 GLY A O 1
ATOM 7419 N N . TRP A 1 982 ? 18.542 -13.157 -25.885 1.00 96.00 982 TRP A N 1
ATOM 7420 C CA . TRP A 1 982 ? 17.286 -13.867 -26.126 1.00 96.00 982 TRP A CA 1
ATOM 7421 C C . TRP A 1 982 ? 17.268 -15.215 -25.392 1.00 96.00 982 TRP A C 1
ATOM 7423 O O . TRP A 1 982 ? 18.230 -15.984 -25.449 1.00 96.00 982 TRP A O 1
ATOM 7433 N N . VAL A 1 983 ? 16.167 -15.518 -24.700 1.00 95.50 983 VAL A N 1
ATOM 7434 C CA . VAL A 1 983 ? 15.987 -16.795 -23.998 1.00 95.50 983 VAL A CA 1
ATOM 7435 C C . VAL A 1 983 ? 15.942 -17.918 -25.027 1.00 95.50 983 VAL A C 1
ATOM 7437 O O . VAL A 1 983 ? 15.112 -17.897 -25.928 1.00 95.50 983 VAL A O 1
ATOM 7440 N N . THR A 1 984 ? 16.806 -18.924 -24.876 1.00 95.00 984 THR A N 1
ATOM 7441 C CA . THR A 1 984 ? 16.795 -20.105 -25.753 1.00 95.00 984 THR A CA 1
ATOM 7442 C C . THR A 1 984 ? 15.475 -20.875 -25.591 1.00 95.00 984 THR A C 1
ATOM 7444 O O . THR A 1 984 ? 15.192 -21.323 -24.475 1.00 95.00 984 THR A O 1
ATOM 7447 N N . PRO A 1 985 ? 14.672 -21.051 -26.659 1.00 94.75 985 PRO A N 1
ATOM 7448 C CA . PRO A 1 985 ? 13.481 -21.894 -26.615 1.00 94.75 985 PRO A CA 1
ATOM 7449 C C . PRO A 1 985 ? 13.832 -23.364 -26.349 1.00 94.75 985 PRO A C 1
ATOM 7451 O O . PRO A 1 985 ? 14.883 -23.852 -26.771 1.00 94.75 985 PRO A O 1
ATOM 7454 N N . ASP A 1 986 ? 12.939 -24.089 -25.674 1.00 93.56 986 ASP A N 1
ATOM 7455 C CA . ASP A 1 986 ? 13.086 -25.538 -25.523 1.00 93.56 986 ASP A CA 1
ATOM 7456 C C . ASP A 1 986 ? 12.790 -26.240 -26.858 1.00 93.56 986 ASP A C 1
ATOM 7458 O O . ASP A 1 986 ? 11.802 -25.936 -27.525 1.00 93.56 986 ASP A O 1
ATOM 7462 N N . GLY A 1 987 ? 13.677 -27.142 -27.272 1.00 94.88 987 GLY A N 1
ATOM 7463 C CA . GLY A 1 987 ? 13.655 -27.789 -28.583 1.00 94.88 987 GLY A CA 1
ATOM 7464 C C . GLY A 1 987 ? 14.202 -26.955 -29.751 1.00 94.88 987 GLY A C 1
ATOM 7465 O O . GLY A 1 987 ? 14.161 -27.459 -30.871 1.00 94.88 987 GLY A O 1
ATOM 7466 N N . MET A 1 988 ? 14.729 -25.738 -29.520 1.00 96.31 988 MET A N 1
ATOM 7467 C CA . MET A 1 988 ? 15.135 -24.793 -30.581 1.00 96.31 988 MET A CA 1
ATOM 7468 C C . MET A 1 988 ? 15.987 -25.447 -31.683 1.00 96.31 988 MET A C 1
ATOM 7470 O O . MET A 1 988 ? 17.056 -26.000 -31.398 1.00 96.31 988 MET A O 1
ATOM 7474 N N . THR A 1 989 ? 15.550 -25.331 -32.940 1.00 96.25 989 THR A N 1
ATOM 7475 C CA . THR A 1 989 ? 16.272 -25.874 -34.106 1.00 96.25 989 THR A CA 1
ATOM 7476 C C . THR A 1 989 ? 17.393 -24.952 -34.607 1.00 96.25 989 THR A C 1
ATOM 7478 O O . THR A 1 989 ? 17.567 -23.826 -34.134 1.00 96.25 989 THR A O 1
ATOM 7481 N N . GLY A 1 990 ? 18.178 -25.400 -35.593 1.00 95.06 990 GLY A N 1
ATOM 7482 C CA . GLY A 1 990 ? 19.180 -24.563 -36.250 1.00 95.06 990 GLY A CA 1
ATOM 7483 C C . GLY A 1 990 ? 18.549 -23.426 -37.057 1.00 95.06 990 GLY A C 1
ATOM 7484 O O . GLY A 1 990 ? 19.024 -22.293 -36.977 1.00 95.06 990 GLY A O 1
ATOM 7485 N N . VAL A 1 991 ? 17.453 -23.685 -37.781 1.00 94.06 991 VAL A N 1
ATOM 7486 C CA . VAL A 1 991 ? 16.678 -22.641 -38.484 1.00 94.06 991 VAL A CA 1
ATOM 7487 C C . VAL A 1 991 ? 16.152 -21.586 -37.507 1.00 94.06 991 VAL A C 1
ATOM 7489 O O . VAL A 1 991 ? 16.189 -20.393 -37.811 1.00 94.06 991 VAL A O 1
ATOM 7492 N N . GLU A 1 992 ? 15.683 -22.000 -36.330 1.00 94.25 992 GLU A N 1
ATOM 7493 C CA . GLU A 1 992 ? 15.187 -21.088 -35.293 1.00 94.25 992 GLU A CA 1
ATOM 7494 C C . GLU A 1 992 ? 16.318 -20.296 -34.632 1.00 94.25 992 GLU A C 1
ATOM 7496 O O . GLU A 1 992 ? 16.201 -19.077 -34.512 1.00 94.25 992 GLU A O 1
ATOM 7501 N N . ARG A 1 993 ? 17.450 -20.946 -34.315 1.00 94.88 993 ARG A N 1
ATOM 7502 C CA . ARG A 1 993 ? 18.668 -20.279 -33.828 1.00 94.88 993 ARG A CA 1
ATOM 7503 C C . ARG A 1 993 ? 19.061 -19.120 -34.736 1.00 94.88 993 ARG A C 1
ATOM 7505 O O . ARG A 1 993 ? 19.237 -18.015 -34.242 1.00 94.88 993 ARG A O 1
ATOM 7512 N N . MET A 1 994 ? 19.140 -19.359 -36.046 1.00 93.06 994 MET A N 1
ATOM 7513 C CA . MET A 1 994 ? 19.508 -18.322 -37.015 1.00 93.06 994 MET A CA 1
ATOM 7514 C C . MET A 1 994 ? 18.484 -17.176 -37.070 1.00 93.06 994 MET A C 1
ATOM 7516 O O . MET A 1 994 ? 18.882 -16.028 -37.210 1.00 93.06 994 MET A O 1
ATOM 7520 N N . ARG A 1 995 ? 17.175 -17.443 -36.932 1.00 91.50 995 ARG A N 1
ATOM 7521 C CA . ARG A 1 995 ? 16.139 -16.384 -36.882 1.00 91.50 995 ARG A CA 1
ATOM 7522 C C . ARG A 1 995 ? 16.206 -15.524 -35.619 1.00 91.50 995 ARG A C 1
ATOM 7524 O O . ARG A 1 995 ? 15.722 -14.397 -35.638 1.00 91.50 995 ARG A O 1
ATOM 7531 N N . LEU A 1 996 ? 16.744 -16.071 -34.530 1.00 92.81 996 LEU A N 1
ATOM 7532 C CA . LEU A 1 996 ? 16.878 -15.394 -33.240 1.00 92.81 996 LEU A CA 1
ATOM 7533 C C . LEU A 1 996 ? 18.268 -14.768 -33.032 1.00 92.81 996 LEU A C 1
ATOM 7535 O O . LEU A 1 996 ? 18.421 -13.949 -32.127 1.00 92.81 996 LEU A O 1
ATOM 7539 N N . SER A 1 997 ? 19.255 -15.101 -33.871 1.00 90.25 997 SER A N 1
ATOM 7540 C CA . SER A 1 997 ? 20.563 -14.436 -33.940 1.00 90.25 997 SER A CA 1
ATOM 7541 C C . SER A 1 997 ? 20.446 -12.957 -34.321 1.00 90.25 997 SER A C 1
ATOM 7543 O O . SER A 1 997 ? 19.503 -12.545 -34.996 1.00 90.25 997 SER A O 1
ATOM 7545 N N . GLU A 1 998 ? 21.430 -12.152 -33.915 1.00 87.31 998 GLU A N 1
ATOM 7546 C CA . GLU A 1 998 ? 21.495 -10.749 -34.321 1.00 87.31 998 GLU A CA 1
ATOM 7547 C C . GLU A 1 998 ? 21.813 -10.600 -35.815 1.00 87.31 998 GLU A C 1
ATOM 7549 O O . GLU A 1 998 ? 22.414 -11.474 -36.441 1.00 87.31 998 GLU A O 1
ATOM 7554 N N . THR A 1 999 ? 21.432 -9.460 -36.398 1.00 85.75 999 THR A N 1
ATOM 7555 C CA . THR A 1 999 ? 21.576 -9.212 -37.849 1.00 85.75 999 THR A CA 1
ATOM 7556 C C . THR A 1 999 ? 23.039 -9.247 -38.322 1.00 85.75 999 THR A C 1
ATOM 7558 O O . THR A 1 999 ? 23.295 -9.537 -39.487 1.00 85.75 999 THR A O 1
ATOM 7561 N N . GLU A 1 1000 ? 24.003 -8.988 -37.432 1.00 87.69 1000 GLU A N 1
ATOM 7562 C CA . GLU A 1 1000 ? 25.441 -9.092 -37.723 1.00 87.69 1000 GLU A CA 1
ATOM 7563 C C . GLU A 1 1000 ? 25.991 -10.534 -37.689 1.00 87.69 1000 GLU A C 1
ATOM 7565 O O . GLU A 1 1000 ? 26.994 -10.808 -38.346 1.00 87.69 1000 GLU A O 1
ATOM 7570 N N . ASP A 1 1001 ? 25.299 -11.462 -37.016 1.00 87.06 1001 ASP A N 1
ATOM 7571 C CA . ASP A 1 1001 ? 25.643 -12.892 -36.929 1.00 87.06 1001 ASP A CA 1
ATOM 7572 C C . ASP A 1 1001 ? 24.881 -13.764 -37.957 1.00 87.06 1001 ASP A C 1
ATOM 7574 O O . ASP A 1 1001 ? 25.099 -14.977 -38.045 1.00 87.06 1001 ASP A O 1
ATOM 7578 N N . PHE A 1 1002 ? 23.959 -13.179 -38.734 1.00 90.81 1002 PHE A N 1
ATOM 7579 C CA . PHE A 1 1002 ? 23.093 -13.925 -39.650 1.00 90.81 1002 PHE A CA 1
ATOM 7580 C C . PHE A 1 1002 ? 23.816 -14.370 -40.935 1.00 90.81 1002 PHE A C 1
ATOM 7582 O O . PHE A 1 1002 ? 23.992 -13.602 -41.881 1.00 90.81 1002 PHE A O 1
ATOM 7589 N N . ASP A 1 1003 ? 24.172 -15.654 -40.990 1.00 92.94 1003 ASP A N 1
ATOM 7590 C CA . ASP A 1 1003 ? 24.676 -16.350 -42.180 1.00 92.94 1003 ASP A CA 1
ATOM 7591 C C . ASP A 1 1003 ? 23.507 -16.859 -43.065 1.00 92.94 1003 ASP A C 1
ATOM 7593 O O . ASP A 1 1003 ? 22.822 -17.819 -42.684 1.00 92.94 1003 ASP A O 1
ATOM 7597 N N . PRO A 1 1004 ? 23.252 -16.249 -44.243 1.00 93.44 1004 PRO A N 1
ATOM 7598 C CA . PRO A 1 1004 ? 22.133 -16.623 -45.106 1.00 93.44 1004 PRO A CA 1
ATOM 7599 C C . PRO A 1 1004 ? 22.344 -17.957 -45.833 1.00 93.44 1004 PRO A C 1
ATOM 7601 O O . PRO A 1 1004 ? 21.364 -18.651 -46.100 1.00 93.44 1004 PRO A O 1
ATOM 7604 N N . ASP A 1 1005 ? 23.589 -18.334 -46.137 1.00 94.06 1005 ASP A N 1
ATOM 7605 C CA . ASP A 1 1005 ? 23.888 -19.577 -46.853 1.00 94.06 1005 ASP A CA 1
ATOM 7606 C C . ASP A 1 1005 ? 23.692 -20.764 -45.898 1.00 94.06 1005 ASP A C 1
ATOM 7608 O O . ASP A 1 1005 ? 22.952 -21.704 -46.200 1.00 94.06 1005 ASP A O 1
ATOM 7612 N N . ARG A 1 1006 ? 24.228 -20.661 -44.672 1.00 93.12 1006 ARG A N 1
ATOM 7613 C CA . ARG A 1 1006 ? 23.983 -21.635 -43.596 1.00 93.12 1006 ARG A CA 1
ATOM 7614 C C . ARG A 1 1006 ? 22.503 -21.732 -43.224 1.00 93.12 1006 ARG A C 1
ATOM 7616 O O . ARG A 1 1006 ? 22.032 -22.823 -42.904 1.00 93.12 1006 ARG A O 1
ATOM 7623 N N . PHE A 1 1007 ? 21.760 -20.625 -43.258 1.00 93.44 1007 PHE A N 1
ATOM 7624 C CA . PHE A 1 1007 ? 20.314 -20.643 -43.027 1.00 93.44 1007 PHE A CA 1
ATOM 7625 C C . PHE A 1 1007 ? 19.565 -21.460 -44.090 1.00 93.44 1007 PHE A C 1
ATOM 7627 O O . PHE A 1 1007 ? 18.662 -22.219 -43.741 1.00 93.44 1007 PHE A O 1
ATOM 7634 N N . LEU A 1 1008 ? 19.950 -21.354 -45.367 1.00 92.25 1008 LEU A N 1
ATOM 7635 C CA . LEU A 1 1008 ? 19.353 -22.138 -46.454 1.00 92.25 1008 LEU A CA 1
ATOM 7636 C C . LEU A 1 1008 ? 19.726 -23.629 -46.369 1.00 92.25 1008 LEU A C 1
ATOM 7638 O O . LEU A 1 1008 ? 18.846 -24.479 -46.528 1.00 92.25 1008 LEU A O 1
ATOM 7642 N N . ASP A 1 1009 ? 20.978 -23.959 -46.040 1.00 92.12 1009 ASP A N 1
ATOM 7643 C CA . ASP A 1 1009 ? 21.417 -25.342 -45.783 1.00 92.12 1009 ASP A CA 1
ATOM 7644 C C . ASP A 1 1009 ? 20.628 -25.989 -44.627 1.00 92.12 1009 ASP A C 1
ATOM 7646 O O . ASP A 1 1009 ? 20.141 -27.121 -44.742 1.00 92.12 1009 ASP A O 1
ATOM 7650 N N . LEU A 1 1010 ? 20.454 -25.260 -43.516 1.00 92.81 1010 LEU A N 1
ATOM 7651 C CA . LEU A 1 1010 ? 19.660 -25.703 -42.367 1.00 92.81 1010 LEU A CA 1
ATOM 7652 C C . LEU A 1 1010 ? 18.180 -25.856 -42.732 1.00 92.81 1010 LEU A C 1
ATOM 7654 O O . LEU A 1 1010 ? 17.585 -26.881 -42.412 1.00 92.81 1010 LEU A O 1
ATOM 7658 N N . LEU A 1 1011 ? 17.595 -24.899 -43.459 1.00 91.31 1011 LEU A N 1
ATOM 7659 C CA . LEU A 1 1011 ? 16.197 -24.963 -43.896 1.00 91.31 1011 LEU A CA 1
ATOM 7660 C C . LEU A 1 1011 ? 15.938 -26.189 -44.782 1.00 91.31 1011 LEU A C 1
ATOM 7662 O O . LEU A 1 1011 ? 14.948 -26.893 -44.586 1.00 91.31 1011 LEU A O 1
ATOM 7666 N N . THR A 1 1012 ? 16.852 -26.480 -45.706 1.00 89.44 1012 THR A N 1
ATOM 7667 C CA . THR A 1 1012 ? 16.802 -27.653 -46.594 1.00 89.44 1012 THR A CA 1
ATOM 7668 C C . THR A 1 1012 ? 16.895 -28.955 -45.790 1.00 89.44 1012 THR A C 1
ATOM 7670 O O . THR A 1 1012 ? 16.118 -29.888 -46.003 1.00 89.44 1012 THR A O 1
ATOM 7673 N N . THR A 1 1013 ? 17.806 -28.998 -44.813 1.00 89.38 1013 THR A N 1
ATOM 7674 C CA . THR A 1 1013 ? 18.066 -30.178 -43.973 1.00 89.38 1013 THR A CA 1
ATOM 7675 C C . THR A 1 1013 ? 16.928 -30.466 -42.988 1.00 89.38 1013 THR A C 1
ATOM 7677 O O . THR A 1 1013 ? 16.525 -31.619 -42.841 1.00 89.38 1013 THR A O 1
ATOM 7680 N N . GLU A 1 1014 ? 16.389 -29.440 -42.324 1.00 88.19 1014 GLU A N 1
ATOM 7681 C CA . GLU A 1 1014 ? 15.377 -29.581 -41.267 1.00 88.19 1014 GLU A CA 1
ATOM 7682 C C . GLU A 1 1014 ? 13.952 -29.753 -41.816 1.00 88.19 1014 GLU A C 1
ATOM 7684 O O . GLU A 1 1014 ? 13.158 -30.492 -41.235 1.00 88.19 1014 GLU A O 1
ATOM 7689 N N . THR A 1 1015 ? 13.611 -29.125 -42.950 1.00 83.06 1015 THR A N 1
ATOM 7690 C CA . THR A 1 1015 ? 12.266 -29.264 -43.552 1.00 83.06 1015 THR A CA 1
ATOM 7691 C C . THR A 1 1015 ? 12.114 -30.500 -44.442 1.00 83.06 1015 THR A C 1
ATOM 7693 O O . THR A 1 1015 ? 10.992 -30.868 -44.794 1.00 83.06 1015 THR A O 1
ATOM 7696 N N . GLY A 1 1016 ? 13.221 -31.144 -44.830 1.00 74.75 1016 GLY A N 1
ATOM 7697 C CA . GLY A 1 1016 ? 13.220 -32.300 -45.732 1.00 74.75 1016 GLY A CA 1
ATOM 7698 C C . GLY A 1 1016 ? 12.845 -31.974 -47.184 1.00 74.75 1016 GLY A C 1
ATOM 7699 O O . GLY A 1 1016 ? 12.604 -32.893 -47.973 1.00 74.75 1016 GLY A O 1
ATOM 7700 N N . VAL A 1 1017 ? 12.790 -30.690 -47.557 1.00 63.59 1017 VAL A N 1
ATOM 7701 C CA . VAL A 1 1017 ? 12.532 -30.242 -48.931 1.00 63.59 1017 VAL A CA 1
ATOM 7702 C C . VAL A 1 1017 ? 13.805 -30.421 -49.761 1.00 63.59 1017 VAL A C 1
ATOM 7704 O O . VAL A 1 1017 ? 14.618 -29.516 -49.897 1.00 63.59 1017 VAL A O 1
ATOM 7707 N N . SER A 1 1018 ? 13.985 -31.622 -50.312 1.00 52.16 1018 SER A N 1
ATOM 7708 C CA . SER A 1 1018 ? 15.009 -31.888 -51.328 1.00 52.16 1018 SER A CA 1
ATOM 7709 C C . SER A 1 1018 ? 14.707 -31.101 -52.601 1.00 52.16 1018 SER A C 1
ATOM 7711 O O . SER A 1 1018 ? 13.637 -31.288 -53.182 1.00 52.16 1018 SER A O 1
ATOM 7713 N N . ASP A 1 1019 ? 15.683 -30.342 -53.099 1.00 56.88 1019 ASP A N 1
ATOM 7714 C CA . ASP A 1 1019 ? 15.655 -29.805 -54.464 1.00 56.88 1019 ASP A CA 1
ATOM 7715 C C . ASP A 1 1019 ? 15.473 -30.939 -55.496 1.00 56.88 1019 ASP A C 1
ATOM 7717 O O . ASP A 1 1019 ? 16.209 -31.936 -55.475 1.00 56.88 1019 ASP A O 1
ATOM 7721 N N . GLN A 1 1020 ? 14.493 -30.775 -56.397 1.00 43.12 1020 GLN A N 1
ATOM 7722 C CA . GLN A 1 1020 ? 14.260 -31.560 -57.624 1.00 43.12 1020 GLN A CA 1
ATOM 7723 C C . GLN A 1 1020 ? 13.666 -30.681 -58.731 1.00 43.12 1020 GLN A C 1
ATOM 7725 O O . GLN A 1 1020 ? 12.729 -29.911 -58.427 1.00 43.12 1020 GLN A O 1
#

Secondary structure (DSSP, 8-state):
---PPP--------EEEEEETTEEEEEETTSEEEEEETTTEEEEE-TTSSEEEEEEEE---S-SS--TTEEEEEEEEETTEEEEEEEEEETTEEEEEEEE-S--TTSPEEEEEEEEES--HHHHHHHHHHHHTT-EETTEESS---------------EEEEE-TTSS-EEEEETT-EEEEEEETTEEEEEEE-TTSSEEEEEEEE---TT--HHHHHHHHHHHHHHHTEEEEEEEEEE--EETTEEPEEEEEEEEE--BTTB--S-SEEEEEEEEE---GGGPPPEEEEEEE-TT--HHHHHHHHHHHHT-BS------------------------------PPPPSEEEEE-SS--TTSEEEEETT--HHHHEEE-SS-EEEEE-TT-TT-EEEEE-SS--EEPPPTT-SEEEEEEEEEETTT-SEEEEEEE-GGGTTS-HHHH-SEEEEEEEEETTEEEEEEEETTTTEEEEEEEE---SEEEEEEEE-TTSEEEEEETTS-EEEEEE-SS--TT-EEEEEEEEE-SSTT--EEEEEEEEEEEEEE--PPP-TTS--SS-EEEEEE-SS--GGG-EEEESSTHHHHHHEEEETTEEEEEE-GGG---EEEEE-SS-SEE-TT--TT-EEEEEEEE-SSS--SEEEEEESSPPPTTS---TT-EEEEEEE-TTS-EEEEEEEGGGTTTSEEEEEESS--SEEEEEEETTEEEEEETT---PEEP-TT--TT-EEEEEEEEE--TTS-EEEEEEEEEEEEE--PPPPPP-PPTTPPPPP-EEEE-SS--TTEEEEEETT--HHHHEEE-SS-EEEE--SS--SS-EEEEEE-S-SEE--GGGGTS-EEEEEEE---TTBEEEEEEES-SSSTTTTEEEEEEEEE--SSTTTT-EEEEEEESSTTTSEEEEEE-HHHHHHH--SEEEEEE-SS-EEEEETTEEEEEE-----SEEEEEEEES-SSTT---EEEEEEEEEEEPPPTT--HHHHHHHS-TTT--HHHHHHHHHHHH-----

Sequence (1020 aa):
MVLLASISMINADESSAYNLRTAEFKLSADWQVIYSRRDQQFDFVSPDGRYELWARWWFPDEPLLGFDDIIRHETRVLAGQEALFRHIEGGDSRSLELAFLKKDAEGEIFLWQLHSKSTPLVEHEAMFNSLLAGLTIDGLPIQTANGLEAAAPTLRVQGEMFRDPQGAFSLPVPQGWTVQSTTSAGVQQAVAVSPAGDALLLAAAANPDRGMTAAQVLDEYLGILYRDSLIVKSIENEAYPTVDGSTVHAVDTIAKVFPINGVELGYARGRVWICQSTDETGGRAPFLIVTIRAETAAQDIIDSLAQMAAGFSFDVSAGQDTINDAAAAVEAGATQAQAADIVGTAPAAKGLLFDGKAISGLLPIAFASVIFEQNARLTGNEIVFDFPDNQGWAKLGLATPSAVVAMPARDSVMTQRITAIIDADKSTGISLAFSPLAEAGNDPDEVADLKLHLSTAGDGIGKLEVSTQEPAQTVNMSFSWPKGEAVLHVLLRPDQVIDVRDGTGTQLGEVALDADFAGRQWALQTFLQVPTKNRAASLVLKRLSFDTIPFDVAPKVDEIAEGPRSVVIFDGRAFGEIWVPVSRRNGEVAKFLRLSDGALRVGWAADDNGLWTGIATPEAALWLDRFTGVAEARIDVALDGAASKDFEIALQSAYSLPGNLSGNNSYVLRFTGQEDGTYTVLSALRSQEKDGISATGLAVIPDRLALILTPDGVRLEGAGLPESVLAFPEIQEGAGFRIAIHAMASISGDAALVLRGVRTSLHPGEPLGFGKPADGVEPLPMRVFFDGQITQNWEGKSVGNAVFADLAVQNSDGLTLRRRDPVPDWSRIALVGSELVANLDYRIDTTPYEVLVKLDPAAGLGTRIYLHSNAADHEAGAETVVTLRELRSGPQRGGLEVQLHTGHFSYDRWRRVLPADQWRTGWDGSLRLRIGPNWIALGLGDHWLMRGGPRLATEMMMAIVPGGSGNTDGGSVTLHSVSGGWVTPDGMTGVERMRLSETEDFDPDRFLDLLTTETGVSDQ

Foldseek 3Di:
DDDDDDDDDPDDQPWDWDDQPQKIFTDGPLWDFPDDDHSAWTWTAHNVRFKIKIKGWAAPPDDPDDDPQFPDWDWDQWLAFIWIWTWGDDDQKIKTWIWGPDADPLNTTIIIIMMGGNDDPVVSVVVSVVRLQGMHGNNRHTDHHDDDDDDDEADADAAAKDAAPVLQWIFGAGPQWDKDWDDDFQKTWMWTAHNQLFKIKIKMFGCDGPNDHRLVVVVVVVVCCCRPFWVFRAFPDWDFDAAQNATWTKTWTWTQGDDDVNRDGPDRIWIKIKTWDSDCPPNRTTMIMIITGHNRYHVHSVVSSVRRRNHMHSPPDDDDDDDDDDDDDDDDDPPPPPPDPPVDPPADQKDWCAFLADNPQKDWEKDQPDDAVVQWDRDHQKIKGWDAFPSFFIKTFIWHLDFHDAQAALPDQKKKKKKWKWFQQFFQWKKKFFFANVCRHPDRVVGGQKMWIWGAPDPQKIKIWIFGVVVTDIDIDIAGRDHGTWMKMWIRANLQKTWIATPVLATRDIDWDQDDRHGPTGIMTMIDTDPDTRHIGMIITRTIIIHMDGHPDQDQLQAADPFKDKDWCWALGDNPLFKDKFFLDPVQCNVAWHRDPLWIKGKDALVVLGFKIFMKGQAFSHWCWQQDDFKKKKKKWFWPFVQFAKKKKKKDQKGDDGNDDHDQLIWMWIWAADPVQWIKIWTARNVPSVVTDIFTRHNIGFRMKMWMQHCQATAIDTDRDDRDGDGRNLSDHFRTIMMIMMWGQHPSRITITITNTIMMIIGRDDFDDQADAAVPDDFADKAFQWQQDDDPQKDKDWFDPRDSVVAWDRDPQHIKGWADVQHPWLIWIKTWGNDFLFADDPVQQPWWKKKKWFWDLDPQAWKKKFWFPDRVDRPVRGQKIWIWGQACGTSLHQWIWIKIAGDPRVIFIHIGTYHNVCCVPVAPRIWMWIDHQQKIWIDGDSITNHITGGGDDNTTTMMMIGAGPDSRGTGMMGTRTMIMAIRGHHHHFPLNSLVRDDPVPRDPVVNVVRCCVVVVPDDD

Organism: NCBI:txid2305252